Protein AF-A0A928F1N1-F1 (afdb_monomer)

Secondary structure (DSSP, 8-state):
--SS-SS-----------------S---------PPP----------S------------SS---------S---SHHHHHHHTT---B-TTSPBPP--TTSEEEEEEEEE-SSSS----S--EEEEEEEEE-----------SSS----PPPPP------EEE-----S---TT-----STT--EEEEEEEEE-SS---TT---EEEEEEEEEE-TTS-----EEEEEE-SSHHHHHTTPPPSEEEEEES-SEEEPPPP-S-PPTTEEEEEEEETTT--EE-TTPEEE--SSS-EEEEEEEEE---TT---S------TTS---TTSBPBHHHHHHHHHHHH-TT----S----TT--TTSTTHHHHHHHHTTTTTTTS-S---TTSBPBHHHHHHHHHHHB---SSPEEE---TT--TTSTTHHHHHHHHHTTS----TTS---TTSBPBHHHHHHHHHHHTTEEE-TTSS----STT-TT-TTHHHHHHHTS-GGGTSEEEPPPSB------SSSHHHHHHHHHHHGGGB-HHHHHHHHHHHHHHHHHHHHT---HHHHHTTT--S-EEEE-TTT--TTS--SSGGG-BSSHHHHHHH-----TTEEEEEETT-EEES-EE--TTEEEEEESSSSPPEEE---S----GGGEEE-SSTTEEEESS------EEEES--TT----TT-EE-EE--BTTTBSSGGG--STTEEEEETTEEEEE-TTS-HHHH-S-EEEE-S--SEES--SSEEEES-EEE--SS-SEEESSEEEEEEES-EEEEE--EESS-TTT---EE--SEEE-S-EEEEEEES-EEEEESSEEEEEEEES-EEEEEEEES-EEES-SEEEEEEEE-SSS--EEEEEEEES-EEEEET-SHHHHTTT-GGG-EEEEEEEE-S--EEEEEES-EEEEESSEEEEE-TT---EEES-EEEEETTSEEEEETTEEEESSHHHHHHHHHHH--TT-EEEEEP--

Mean predicted aligned error: 16.8 Å

Solvent-accessible surface area (backbone atoms only — not comparable to full-atom values): 54744 Å² total; per-residue (Å²): 133,89,84,74,81,87,80,86,76,83,87,82,91,85,92,84,89,90,82,89,81,83,90,87,84,90,85,93,81,90,85,82,83,87,82,83,75,76,72,89,77,89,78,91,78,81,97,71,90,78,95,60,71,75,74,89,84,87,88,65,92,89,80,92,86,87,77,90,62,89,66,83,85,87,88,56,78,70,51,52,60,62,56,72,60,72,76,50,48,49,99,87,67,49,79,60,84,83,70,81,62,35,56,49,79,52,78,50,68,45,72,50,97,56,99,69,84,75,82,89,67,86,60,44,44,35,43,41,48,46,74,43,60,85,84,81,78,92,67,88,81,81,65,88,82,90,71,87,82,81,87,75,88,68,77,75,92,68,83,61,74,48,74,50,80,82,74,89,72,98,73,90,70,100,77,78,82,84,78,74,72,92,88,55,54,63,58,81,56,77,51,78,43,80,47,94,59,71,74,59,98,86,65,76,82,42,78,50,75,72,49,76,51,76,49,65,80,88,73,66,84,87,88,72,66,34,39,41,35,29,29,83,30,66,55,39,55,78,69,67,51,80,56,78,45,75,48,79,37,70,86,45,60,61,44,69,38,69,74,88,84,70,85,73,64,55,53,42,36,85,64,31,33,31,30,74,89,79,67,46,75,43,44,58,70,39,78,43,72,49,71,94,67,79,67,45,44,31,25,61,39,54,21,42,43,80,56,71,50,72,77,44,61,51,46,50,81,61,49,98,87,42,34,64,56,47,81,40,66,33,24,39,38,56,48,38,39,44,58,26,32,68,40,44,68,85,53,65,60,46,66,76,69,85,33,76,79,68,49,90,85,43,96,42,35,23,20,50,13,40,37,47,72,41,58,26,48,72,90,46,69,69,52,71,59,49,81,44,67,30,27,40,34,59,53,39,36,31,51,41,49,31,44,57,87,86,91,68,43,33,37,57,58,77,43,84,69,60,51,89,81,41,94,46,33,67,27,51,38,51,33,29,36,71,59,31,41,82,62,45,98,87,43,32,68,53,45,83,42,65,32,27,43,39,54,51,39,42,35,49,27,41,67,52,24,49,31,50,37,85,83,49,82,85,70,81,81,35,80,72,39,75,93,42,94,46,37,51,39,53,45,36,38,53,33,40,48,91,70,53,41,37,47,51,46,77,72,61,37,69,76,81,68,79,46,82,89,48,52,51,37,29,48,49,37,50,58,72,47,42,87,57,36,34,28,60,29,50,51,54,45,53,53,52,47,51,55,49,46,52,51,54,35,66,65,56,74,45,39,57,82,82,42,44,90,55,48,73,37,55,59,36,23,35,18,51,86,81,27,37,59,85,45,85,14,70,39,80,90,34,6,11,27,42,56,65,39,41,62,75,65,67,69,89,71,52,61,17,16,29,42,31,32,30,27,64,21,74,42,57,44,68,42,77,50,49,52,20,27,35,38,27,24,35,84,63,78,51,55,21,34,40,19,43,24,88,54,73,56,31,44,47,89,42,49,45,74,50,97,45,86,49,28,28,33,45,72,59,81,46,61,50,59,20,35,38,39,43,55,67,53,91,88,61,86,83,68,88,85,58,53,58,48,36,68,41,48,48,74,73,80,36,87,55,75,84,72,56,82,51,73,38,23,29,37,45,55,99,41,34,37,38,37,23,28,81,81,51,58,62,19,72,66,31,87,31,29,41,41,4,28,68,40,40,32,31,32,49,57,24,34,48,23,38,40,32,40,37,28,37,38,33,16,1,18,23,41,32,38,27,44,47,36,29,39,36,35,44,27,37,26,39,32,36,51,28,6,44,8,53,79,55,55,84,69,76,48,86,52,57,36,16,25,40,34,38,35,56,44,34,36,46,32,42,35,44,32,36,27,41,32,32,37,18,20,33,26,33,36,38,41,42,45,69,42,36,49,36,33,45,33,38,38,32,37,29,41,30,34,20,13,17,20,27,37,39,37,40,37,38,53,81,90,51,72,9,27,43,33,46,34,41,37,31,30,26,38,29,28,43,12,12,73,10,59,48,10,59,62,66,72,42,24,71,75,11,24,29,39,29,35,60,38,51,45,62,61,57,44,64,28,39,41,30,43,29,38,42,39,37,31,64,8,17,44,32,27,34,26,61,72,48,62,61,41,37,40,47,29,38,40,34,36,46,55,68,39,44,37,27,34,50,48,78,45,75,44,38,30,47,74,63,33,53,43,48,47,29,68,60,47,56,21,86,60,47,44,37,28,38,34,66,83,129

Structure (mmCIF, N/CA/C/O backbone):
data_AF-A0A928F1N1-F1
#
_entry.id   AF-A0A928F1N1-F1
#
loop_
_atom_site.group_PDB
_atom_site.id
_atom_site.type_symbol
_atom_site.label_atom_id
_atom_site.label_alt_id
_atom_site.label_comp_id
_atom_site.label_asym_id
_atom_site.label_entity_id
_atom_site.label_seq_id
_atom_site.pdbx_PDB_ins_code
_atom_site.Cartn_x
_atom_site.Cartn_y
_atom_site.Cartn_z
_atom_site.occupancy
_atom_site.B_iso_or_equiv
_atom_site.auth_seq_id
_atom_site.auth_comp_id
_atom_site.auth_asym_id
_atom_site.auth_atom_id
_atom_site.pdbx_PDB_model_num
ATOM 1 N N . MET A 1 1 ? 33.642 21.004 27.769 1.00 37.12 1 MET A N 1
ATOM 2 C CA . MET A 1 1 ? 34.633 21.447 26.756 1.00 37.12 1 MET A CA 1
ATOM 3 C C . MET A 1 1 ? 36.061 20.889 26.893 1.00 37.12 1 MET A C 1
ATOM 5 O O . MET A 1 1 ? 36.834 21.085 25.972 1.00 37.12 1 MET A O 1
ATOM 9 N N . LYS A 1 2 ? 36.430 20.114 27.929 1.00 27.44 2 LYS A N 1
ATOM 10 C CA . LYS A 1 2 ? 37.658 19.271 27.911 1.00 27.44 2 LYS A CA 1
ATOM 11 C C . LYS A 1 2 ? 37.395 17.755 27.997 1.00 27.44 2 LYS A C 1
ATOM 13 O O . LYS A 1 2 ? 38.321 16.976 28.143 1.00 27.44 2 LYS A O 1
ATOM 18 N N . LYS A 1 3 ? 36.133 17.341 27.852 1.00 29.91 3 LYS A N 1
ATOM 19 C CA . LYS A 1 3 ? 35.707 15.937 27.687 1.00 29.91 3 LYS A CA 1
ATOM 20 C C . LYS A 1 3 ? 35.054 15.670 26.318 1.00 29.91 3 LYS A C 1
ATOM 22 O O . LYS A 1 3 ? 34.365 14.681 26.155 1.00 29.91 3 LYS A O 1
ATOM 27 N N . LEU A 1 4 ? 35.258 16.568 25.347 1.00 29.28 4 LEU A N 1
ATOM 28 C CA . LEU A 1 4 ? 34.647 16.498 24.009 1.00 29.28 4 LEU A CA 1
ATOM 29 C C . LEU A 1 4 ? 35.677 16.264 22.882 1.00 29.28 4 LEU A C 1
ATOM 31 O O . LEU A 1 4 ? 35.378 16.502 21.723 1.00 29.28 4 LEU A O 1
ATOM 35 N N . VAL A 1 5 ? 36.899 15.833 23.215 1.00 35.00 5 VAL A N 1
ATOM 36 C CA . VAL A 1 5 ? 38.014 15.650 22.254 1.00 35.00 5 VAL A CA 1
ATOM 37 C C . VAL A 1 5 ? 38.465 14.180 22.213 1.00 35.00 5 VAL A C 1
ATOM 39 O O . VAL A 1 5 ? 39.614 13.870 21.935 1.00 35.00 5 VAL A O 1
ATOM 42 N N . SER A 1 6 ? 37.553 13.252 22.512 1.00 30.77 6 SER A N 1
ATOM 43 C CA . SER A 1 6 ? 37.795 11.802 22.416 1.00 30.77 6 SER A CA 1
ATOM 44 C C . SER A 1 6 ? 37.245 11.189 21.125 1.00 30.77 6 SER A C 1
ATOM 46 O O . SER A 1 6 ? 37.166 9.974 21.024 1.00 30.77 6 SER A O 1
ATOM 48 N N . LEU A 1 7 ? 36.858 12.005 20.139 1.00 29.06 7 LEU A N 1
ATOM 49 C CA . LEU A 1 7 ? 36.094 11.531 18.985 1.00 29.06 7 LEU A CA 1
ATOM 50 C C . LEU A 1 7 ? 36.601 12.082 17.641 1.00 29.06 7 LEU A C 1
ATOM 52 O O . LEU A 1 7 ? 35.784 12.462 16.813 1.00 29.06 7 LEU A O 1
ATOM 56 N N . LEU A 1 8 ? 37.923 12.224 17.432 1.00 29.70 8 LEU A N 1
ATOM 57 C CA . LEU A 1 8 ? 38.427 12.795 16.164 1.00 29.70 8 LEU A CA 1
ATOM 58 C C . LEU A 1 8 ? 39.895 12.498 15.782 1.00 29.70 8 LEU A C 1
ATOM 60 O O . LEU A 1 8 ? 40.589 13.382 15.300 1.00 29.70 8 LEU A O 1
ATOM 64 N N . LEU A 1 9 ? 40.363 11.261 15.961 1.00 30.09 9 LEU A N 1
ATOM 65 C CA . LEU A 1 9 ? 41.571 10.698 15.313 1.00 30.09 9 LEU A CA 1
ATOM 66 C C . LEU A 1 9 ? 41.497 9.170 15.519 1.00 30.09 9 LEU A C 1
ATOM 68 O O . LEU A 1 9 ? 41.812 8.713 16.609 1.00 30.09 9 LEU A O 1
ATOM 72 N N . PHE A 1 10 ? 40.994 8.274 14.666 1.00 27.77 10 PHE A N 1
ATOM 73 C CA . PHE A 1 10 ? 40.844 8.154 13.213 1.00 27.77 10 PHE A CA 1
ATOM 74 C C . PHE A 1 10 ? 42.096 8.444 12.368 1.00 27.77 10 PHE A C 1
ATOM 76 O O . PHE A 1 10 ? 42.509 9.590 12.224 1.00 27.77 10 PHE A O 1
ATOM 83 N N . PHE A 1 11 ? 42.588 7.343 11.772 1.00 26.70 11 PHE A N 1
ATOM 84 C CA . PHE A 1 11 ? 43.599 7.174 10.714 1.00 26.70 11 PHE A CA 1
ATOM 85 C C . PHE A 1 11 ? 45.083 7.309 11.153 1.00 26.70 11 PHE A C 1
ATOM 87 O O . PHE A 1 11 ? 45.463 8.285 11.781 1.00 26.70 11 PHE A O 1
ATOM 94 N N . THR A 1 12 ? 46.025 6.386 10.860 1.00 30.91 12 THR A N 1
ATOM 95 C CA . THR A 1 12 ? 46.151 5.476 9.690 1.00 30.91 12 THR A CA 1
ATOM 96 C C . THR A 1 12 ? 47.367 4.505 9.835 1.00 30.91 12 THR A C 1
ATOM 98 O O . THR A 1 12 ? 48.451 4.990 10.142 1.00 30.91 12 THR A O 1
ATOM 101 N N . ILE A 1 13 ? 47.186 3.210 9.476 1.00 29.89 13 ILE A N 1
ATOM 102 C CA . ILE A 1 13 ? 47.983 2.367 8.514 1.00 29.89 13 ILE A CA 1
ATOM 103 C C . ILE A 1 13 ? 49.377 1.800 8.943 1.00 29.89 13 ILE A C 1
ATOM 105 O O . ILE A 1 13 ? 50.173 2.519 9.532 1.00 29.89 13 ILE A O 1
ATOM 109 N N . ILE A 1 14 ? 49.710 0.490 8.795 1.00 27.36 14 ILE A N 1
ATOM 110 C CA . ILE A 1 14 ? 50.195 -0.306 7.609 1.00 27.36 14 ILE A CA 1
ATOM 111 C C . ILE A 1 14 ? 50.071 -1.832 7.932 1.00 27.36 14 ILE A C 1
ATOM 113 O O . ILE A 1 14 ? 50.552 -2.240 8.982 1.00 27.36 14 ILE A O 1
ATOM 117 N N . VAL A 1 15 ? 49.290 -2.673 7.220 1.00 27.50 15 VAL A N 1
ATOM 118 C CA . VAL A 1 15 ? 49.540 -3.477 5.975 1.00 27.50 15 VAL A CA 1
ATOM 119 C C . VAL A 1 15 ? 50.590 -4.612 6.084 1.00 27.50 15 VAL A C 1
ATOM 121 O O . VAL A 1 15 ? 51.779 -4.323 6.185 1.00 27.50 15 VAL A O 1
ATOM 124 N N . SER A 1 16 ? 50.172 -5.890 5.940 1.00 27.61 16 SER A N 1
ATOM 125 C CA . SER A 1 16 ? 50.619 -6.852 4.885 1.00 27.61 16 SER A CA 1
ATOM 126 C C . SER A 1 16 ? 50.187 -8.320 5.130 1.00 27.61 16 SER A C 1
ATOM 128 O O . SER A 1 16 ? 50.663 -8.937 6.074 1.00 27.61 16 SER A O 1
ATOM 130 N N . CYS A 1 17 ? 49.376 -8.833 4.186 1.00 24.05 17 CYS A N 1
ATOM 131 C CA . CYS A 1 17 ? 49.275 -10.189 3.587 1.00 24.05 17 CYS A CA 1
ATOM 132 C C . CYS A 1 17 ? 49.096 -11.433 4.493 1.00 24.05 17 CYS A C 1
ATOM 134 O O . CYS A 1 17 ? 49.917 -11.659 5.369 1.00 24.05 17 CYS A O 1
ATOM 136 N N . ALA A 1 18 ? 48.147 -12.370 4.345 1.00 26.03 18 ALA A N 1
ATOM 137 C CA . ALA A 1 18 ? 47.243 -12.882 3.289 1.00 26.03 18 ALA A CA 1
ATOM 138 C C . ALA A 1 18 ? 47.426 -14.417 3.251 1.00 26.03 18 ALA A C 1
ATOM 140 O O . ALA A 1 18 ? 48.556 -14.875 3.087 1.00 26.03 18 ALA A O 1
ATOM 141 N N . CYS A 1 19 ? 46.337 -15.179 3.436 1.00 24.69 19 CYS A N 1
ATOM 142 C CA . CYS A 1 19 ? 45.881 -16.288 2.574 1.00 24.69 19 CYS A CA 1
ATOM 143 C C . CYS A 1 19 ? 44.806 -17.144 3.287 1.00 24.69 19 CYS A C 1
ATOM 145 O O . CYS A 1 19 ? 45.131 -17.800 4.269 1.00 24.69 19 CYS A O 1
ATOM 147 N N . PHE A 1 20 ? 43.578 -17.110 2.736 1.00 26.00 20 PHE A N 1
ATOM 148 C CA . PHE A 1 20 ? 42.539 -18.161 2.600 1.00 26.00 20 PHE A CA 1
ATOM 149 C C . PHE A 1 20 ? 42.280 -19.119 3.796 1.00 26.00 20 PHE A C 1
ATOM 151 O O . PHE A 1 20 ? 43.186 -19.793 4.260 1.00 26.00 20 PHE A O 1
ATOM 158 N N . VAL A 1 21 ? 41.057 -19.308 4.316 1.00 24.16 21 VAL A N 1
ATOM 159 C CA . VAL A 1 21 ? 39.802 -19.718 3.645 1.00 24.16 21 VAL A CA 1
ATOM 160 C C . VAL A 1 21 ? 38.575 -19.334 4.505 1.00 24.16 21 VAL A C 1
ATOM 162 O O . VAL A 1 21 ? 38.631 -19.445 5.724 1.00 24.16 21 VAL A O 1
ATOM 165 N N . ARG A 1 22 ? 37.506 -18.908 3.806 1.00 23.89 22 ARG A N 1
ATOM 166 C CA . ARG A 1 22 ? 36.061 -18.797 4.125 1.00 23.89 22 ARG A CA 1
ATOM 167 C C . ARG A 1 22 ? 35.591 -18.878 5.589 1.00 23.89 22 ARG A C 1
ATOM 169 O O . ARG A 1 22 ? 35.694 -19.911 6.242 1.00 23.89 22 ARG A O 1
ATOM 176 N N . ALA A 1 23 ? 34.957 -17.779 5.995 1.00 28.23 23 ALA A N 1
ATOM 177 C CA . ALA A 1 23 ? 33.955 -17.705 7.046 1.00 28.23 23 ALA A CA 1
ATOM 178 C C . ALA A 1 23 ? 32.638 -18.346 6.587 1.00 28.23 23 ALA A C 1
ATOM 180 O O . ALA A 1 23 ? 32.401 -18.448 5.384 1.00 28.23 23 ALA A O 1
ATOM 181 N N . ASP A 1 24 ? 31.866 -18.804 7.567 1.00 26.58 24 ASP A N 1
ATOM 182 C CA . ASP A 1 24 ? 30.441 -18.528 7.815 1.00 26.58 24 ASP A CA 1
ATOM 183 C C . ASP A 1 24 ? 30.082 -19.538 8.931 1.00 26.58 24 ASP A C 1
ATOM 185 O O . ASP A 1 24 ? 30.244 -20.739 8.753 1.00 26.58 24 ASP A O 1
ATOM 189 N N . GLU A 1 25 ? 29.814 -19.166 10.187 1.00 26.31 25 GLU A N 1
ATOM 190 C CA . GLU A 1 25 ? 28.733 -18.280 10.606 1.00 26.31 25 GLU A CA 1
ATOM 191 C C . GLU A 1 25 ? 28.774 -18.018 12.142 1.00 26.31 25 GLU A C 1
ATOM 193 O O . GLU A 1 25 ? 29.131 -18.893 12.925 1.00 26.31 25 GLU A O 1
ATOM 198 N N . TYR A 1 26 ? 28.361 -16.803 12.534 1.00 25.59 26 TYR A N 1
ATOM 199 C CA . TYR A 1 26 ? 27.924 -16.305 13.859 1.00 25.59 26 TYR A CA 1
ATOM 200 C C . TYR A 1 26 ? 28.842 -16.374 15.103 1.00 25.59 26 TYR A C 1
ATOM 202 O O . 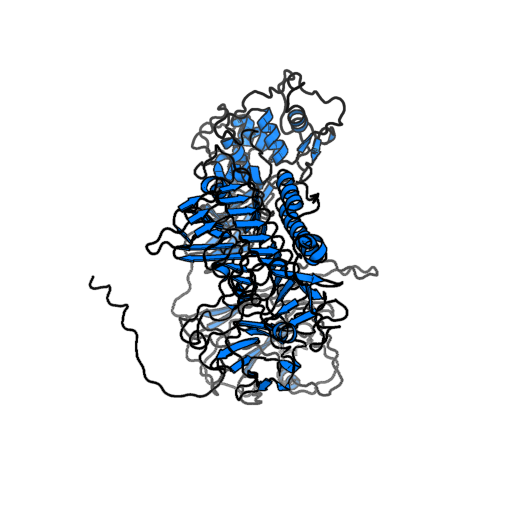TYR A 1 26 ? 28.753 -17.284 15.917 1.00 25.59 26 TYR A O 1
ATOM 210 N N . GLU A 1 27 ? 29.524 -15.255 15.401 1.00 23.92 27 GLU A N 1
ATOM 211 C CA . GLU A 1 27 ? 29.820 -14.853 16.789 1.00 23.92 27 GLU A CA 1
ATOM 212 C C . GLU A 1 27 ? 29.606 -13.343 17.006 1.00 23.92 27 GLU A C 1
ATOM 214 O O . GLU A 1 27 ? 30.326 -12.499 16.472 1.00 23.92 27 GLU A O 1
ATOM 219 N N . TYR A 1 28 ? 28.651 -13.003 17.876 1.00 23.70 28 TYR A N 1
ATOM 220 C CA . TYR A 1 28 ? 28.754 -11.832 18.745 1.00 23.70 28 TYR A CA 1
ATOM 221 C C . TYR A 1 28 ? 28.818 -12.361 20.184 1.00 23.70 28 TYR A C 1
ATOM 223 O O . TYR A 1 28 ? 27.807 -12.764 20.753 1.00 23.70 28 TYR A O 1
ATOM 231 N N . ILE A 1 29 ? 30.023 -12.396 20.759 1.00 27.91 29 ILE A N 1
ATOM 232 C CA . ILE A 1 29 ? 30.280 -12.628 22.192 1.00 27.91 29 ILE A CA 1
ATOM 233 C C . ILE A 1 29 ? 30.952 -11.351 22.726 1.00 27.91 29 ILE A C 1
ATOM 235 O O . ILE A 1 29 ? 31.788 -10.770 22.030 1.00 27.91 29 ILE A O 1
ATOM 239 N N . PRO A 1 30 ? 30.610 -10.862 23.933 1.00 29.44 30 PRO A N 1
ATOM 240 C CA . PRO A 1 30 ? 31.455 -11.204 25.088 1.00 29.44 30 PRO A CA 1
ATOM 241 C C . PRO A 1 30 ? 30.622 -11.334 26.378 1.00 29.44 30 PRO A C 1
ATOM 243 O O . PRO A 1 30 ? 29.933 -10.408 26.794 1.00 29.44 30 PRO A O 1
ATOM 246 N N . SER A 1 31 ? 30.629 -12.454 27.096 1.00 21.73 31 SER A N 1
ATOM 247 C CA . SER A 1 31 ? 31.620 -12.854 28.115 1.00 21.73 31 SER A CA 1
ATOM 248 C C . SER A 1 31 ? 30.876 -13.890 28.994 1.00 21.73 31 SER A C 1
ATOM 250 O O . SER A 1 31 ? 29.682 -13.731 29.196 1.00 21.73 31 SER A O 1
ATOM 252 N N . SER A 1 32 ? 31.397 -14.984 29.547 1.00 23.25 32 SER A N 1
ATOM 253 C CA . SER A 1 32 ? 32.749 -15.451 29.841 1.00 23.25 32 SER A CA 1
ATOM 254 C C . SER A 1 32 ? 32.709 -16.964 30.181 1.00 23.25 32 SER A C 1
ATOM 256 O O . SER A 1 32 ? 31.677 -17.472 30.603 1.00 23.25 32 SER A O 1
ATOM 258 N N . VAL A 1 33 ? 33.868 -17.627 30.046 1.00 24.62 33 VAL A N 1
ATOM 259 C CA . VAL A 1 33 ? 34.278 -18.953 30.578 1.00 24.62 33 VAL A CA 1
ATOM 260 C C . VAL A 1 33 ? 33.679 -20.230 29.939 1.00 24.62 33 VAL A C 1
ATOM 262 O O . VAL A 1 33 ? 32.666 -20.750 30.380 1.00 24.62 33 VAL A O 1
ATOM 265 N N . GLY A 1 34 ? 34.423 -20.783 28.966 1.00 29.67 34 GLY A N 1
ATOM 266 C CA . GLY A 1 34 ? 34.601 -22.218 28.661 1.00 29.67 34 GLY A CA 1
ATOM 267 C C . GLY A 1 34 ? 33.372 -23.134 28.618 1.00 29.67 34 GLY A C 1
ATOM 268 O O . GLY A 1 34 ? 33.039 -23.753 29.626 1.00 29.67 34 GLY A O 1
ATOM 269 N N . LYS A 1 35 ? 32.788 -23.324 27.428 1.00 27.17 35 LYS A N 1
ATOM 270 C CA . LYS A 1 35 ? 31.929 -24.476 27.119 1.00 27.17 35 LYS A CA 1
ATOM 271 C C . LYS A 1 35 ? 32.771 -25.580 26.478 1.00 27.17 35 LYS A C 1
ATOM 273 O O . LYS A 1 35 ? 33.525 -25.321 25.548 1.00 27.17 35 LYS A O 1
ATOM 278 N N . SER A 1 36 ? 32.657 -26.792 27.002 1.00 29.73 36 SER A N 1
ATOM 279 C CA . SER A 1 36 ? 33.015 -28.025 26.312 1.00 29.73 36 SER A CA 1
ATOM 280 C C . SER A 1 36 ? 31.920 -28.374 25.301 1.00 29.73 36 SER A C 1
ATOM 282 O O . SER A 1 36 ? 30.748 -28.424 25.673 1.00 29.73 36 SER A O 1
ATOM 284 N N . ASP A 1 37 ? 32.292 -28.619 24.045 1.00 27.36 37 ASP A N 1
ATOM 285 C CA . ASP A 1 37 ? 31.362 -29.065 23.005 1.00 27.36 37 ASP A CA 1
ATOM 286 C C . ASP A 1 37 ? 31.038 -30.555 23.188 1.00 27.36 37 ASP A C 1
ATOM 288 O O . ASP A 1 37 ? 31.928 -31.405 23.206 1.00 27.36 37 ASP A O 1
ATOM 292 N N . VAL A 1 38 ? 29.753 -30.881 23.340 1.00 29.94 38 VAL A N 1
ATOM 293 C CA . VAL A 1 38 ? 29.241 -32.257 23.271 1.00 29.94 38 VAL A CA 1
ATOM 294 C C . VAL A 1 38 ? 28.549 -32.411 21.921 1.00 29.94 38 VAL A C 1
ATOM 296 O O . VAL A 1 38 ? 27.448 -31.903 21.716 1.00 29.94 38 VAL A O 1
ATOM 299 N N . SER A 1 39 ? 29.210 -33.095 20.992 1.00 28.59 39 SER A N 1
ATOM 300 C CA . SER A 1 39 ? 28.697 -33.375 19.649 1.00 28.59 39 SER A CA 1
ATOM 301 C C . SER A 1 39 ? 27.801 -34.618 19.662 1.00 28.59 39 SER A C 1
ATOM 303 O O . SER A 1 39 ? 28.236 -35.692 20.075 1.00 28.59 39 SER A O 1
ATOM 305 N N . TYR A 1 40 ? 26.575 -34.520 19.143 1.00 31.09 40 TYR A N 1
ATOM 306 C CA . TYR A 1 40 ? 25.756 -35.692 18.813 1.00 31.09 40 TYR A CA 1
ATOM 307 C C . TYR A 1 40 ? 26.055 -36.104 17.367 1.00 31.09 40 TYR A C 1
ATOM 309 O O . TYR A 1 40 ? 25.792 -35.348 16.437 1.00 31.09 40 TYR A O 1
ATOM 317 N N . SER A 1 41 ? 26.621 -37.291 17.149 1.00 26.39 41 SER A N 1
ATOM 318 C CA . SER A 1 41 ? 26.809 -37.861 15.807 1.00 26.39 41 SER A CA 1
ATOM 319 C C . SER A 1 41 ? 26.226 -39.269 15.756 1.00 26.39 41 SER A C 1
ATOM 321 O O . SER A 1 41 ? 26.697 -40.171 16.444 1.00 26.39 41 SER A O 1
ATOM 323 N N . LEU A 1 42 ? 25.193 -39.455 14.932 1.00 27.73 42 LEU A N 1
ATOM 324 C CA . LEU A 1 42 ? 24.626 -40.761 14.604 1.00 27.73 42 LEU A CA 1
ATOM 325 C C . LEU A 1 42 ? 25.431 -41.319 13.418 1.00 27.73 42 LEU A C 1
ATOM 327 O O . LEU A 1 42 ? 25.203 -40.949 12.270 1.00 27.73 42 LEU A O 1
ATOM 331 N N . LEU A 1 43 ? 26.447 -42.137 13.696 1.00 25.45 43 LEU A N 1
ATOM 332 C CA . LEU A 1 43 ? 27.344 -42.666 12.666 1.00 25.45 43 LEU A CA 1
ATOM 333 C C . LEU A 1 43 ? 26.647 -43.765 11.846 1.00 25.45 43 LEU A C 1
ATOM 335 O O . LEU A 1 43 ? 26.313 -44.830 12.366 1.00 25.45 43 LEU A O 1
ATOM 339 N N . SER A 1 44 ? 26.475 -43.529 10.542 1.00 29.08 44 SER A N 1
ATOM 340 C CA . SER A 1 44 ? 26.215 -44.580 9.558 1.00 29.08 44 SER A CA 1
ATOM 341 C C . SER A 1 44 ? 27.501 -45.384 9.349 1.00 29.08 44 SER A C 1
ATOM 343 O O . SER A 1 44 ? 28.412 -44.941 8.649 1.00 29.08 44 SER A O 1
ATOM 345 N N . ALA A 1 45 ? 27.601 -46.566 9.944 1.00 24.84 45 ALA A N 1
ATOM 346 C CA . ALA A 1 45 ? 28.658 -47.510 9.613 1.00 24.84 45 ALA A CA 1
ATOM 347 C C . ALA A 1 45 ? 28.045 -48.894 9.376 1.00 24.84 45 ALA A C 1
ATOM 349 O O . ALA A 1 45 ? 27.279 -49.384 10.202 1.00 24.84 45 ALA A O 1
ATOM 350 N N . PHE A 1 46 ? 28.430 -49.504 8.252 1.00 28.70 46 PHE A N 1
ATOM 351 C CA . PHE A 1 46 ? 28.124 -50.871 7.808 1.00 28.70 46 PHE A CA 1
ATOM 352 C C . PHE A 1 46 ? 26.801 -51.093 7.050 1.00 28.70 46 PHE A C 1
ATOM 354 O O . PHE A 1 46 ? 26.045 -52.011 7.351 1.00 28.70 46 PHE A O 1
ATOM 361 N N . GLU A 1 47 ? 26.588 -50.363 5.952 1.00 27.36 47 GLU A N 1
ATOM 362 C CA . GLU A 1 47 ? 25.957 -50.988 4.781 1.00 27.36 47 GLU A CA 1
ATOM 363 C C . GLU A 1 47 ? 27.017 -51.819 4.056 1.00 27.36 47 GLU A C 1
ATOM 365 O O . GLU A 1 47 ? 27.741 -51.321 3.201 1.00 27.36 47 GLU A O 1
ATOM 370 N N . ASN A 1 48 ? 27.179 -53.072 4.475 1.00 27.73 48 ASN A N 1
ATOM 371 C CA . ASN A 1 48 ? 27.518 -54.168 3.574 1.00 27.73 48 ASN A CA 1
ATOM 372 C C . ASN A 1 48 ? 27.290 -55.501 4.297 1.00 27.73 48 ASN A C 1
ATOM 374 O O . ASN A 1 48 ? 28.092 -55.943 5.116 1.00 27.73 48 ASN A O 1
ATOM 378 N N . ASP A 1 49 ? 26.171 -56.114 3.918 1.00 36.53 49 ASP A N 1
ATOM 379 C CA . ASP A 1 49 ? 26.063 -57.544 3.649 1.00 36.53 49 ASP A CA 1
ATOM 380 C C . ASP A 1 49 ? 26.194 -58.504 4.845 1.00 36.53 49 ASP A C 1
ATOM 382 O O . ASP A 1 49 ? 27.160 -59.247 4.928 1.00 36.53 49 ASP A O 1
ATOM 386 N N . TYR A 1 50 ? 25.179 -58.567 5.721 1.00 29.17 50 TYR A N 1
ATOM 387 C CA . TYR A 1 50 ? 24.819 -59.810 6.427 1.00 29.17 50 TYR A CA 1
ATOM 388 C C . TYR A 1 50 ? 23.301 -59.888 6.663 1.00 29.17 50 TYR A C 1
ATOM 390 O O . TYR A 1 50 ? 22.698 -59.094 7.383 1.00 29.17 50 TYR A O 1
ATOM 398 N N . SER A 1 51 ? 22.681 -60.874 6.019 1.00 36.28 51 SER A N 1
ATOM 399 C CA . SER A 1 51 ? 21.263 -61.231 6.088 1.00 36.28 51 SER A CA 1
ATOM 400 C C . SER A 1 51 ? 20.812 -61.575 7.516 1.00 36.28 51 SER A C 1
ATOM 402 O O . SER A 1 51 ? 21.309 -62.549 8.085 1.00 36.28 51 SER A O 1
ATOM 404 N N . GLY A 1 52 ? 19.834 -60.841 8.063 1.00 32.12 52 GLY A N 1
ATOM 405 C CA . GLY A 1 52 ? 19.183 -61.210 9.331 1.00 32.12 52 GLY A CA 1
ATOM 406 C C . GLY A 1 52 ? 18.355 -60.138 10.053 1.00 32.12 52 GLY A C 1
ATOM 407 O O . GLY A 1 52 ? 17.676 -60.474 11.020 1.00 32.12 52 GLY A O 1
ATOM 408 N N . TYR A 1 53 ? 18.365 -58.879 9.607 1.00 31.58 53 TYR A N 1
ATOM 409 C CA . TYR A 1 53 ? 17.650 -57.782 10.270 1.00 31.58 53 TYR A CA 1
ATOM 410 C C . TYR A 1 53 ? 16.538 -57.220 9.371 1.00 31.58 53 TYR A C 1
ATOM 412 O O . TYR A 1 53 ? 16.803 -56.873 8.224 1.00 31.58 53 TYR A O 1
ATOM 420 N N . GLU A 1 54 ? 15.316 -57.084 9.893 1.00 27.20 54 GLU A N 1
ATOM 421 C CA . GLU A 1 54 ? 14.325 -56.132 9.370 1.00 27.20 54 GLU A CA 1
ATOM 422 C C . GLU A 1 54 ? 14.287 -54.931 10.321 1.00 27.20 54 GLU A C 1
ATOM 424 O O . GLU A 1 54 ? 14.067 -55.089 11.523 1.00 27.20 54 GLU A O 1
ATOM 429 N N . SER A 1 55 ? 14.520 -53.732 9.787 1.00 30.25 55 SER A N 1
ATOM 430 C CA . SER A 1 55 ? 14.283 -52.459 10.471 1.00 30.25 55 SER A CA 1
ATOM 431 C C . SER A 1 55 ? 13.352 -51.618 9.605 1.00 30.25 55 SER A C 1
ATOM 433 O O . SER A 1 55 ? 13.716 -51.300 8.473 1.00 30.25 55 SER A O 1
ATOM 435 N N . THR A 1 56 ? 12.182 -51.243 10.115 1.00 26.89 56 THR A N 1
ATOM 436 C CA . THR A 1 56 ? 11.337 -50.200 9.520 1.00 26.89 56 THR A CA 1
ATOM 437 C C . THR A 1 56 ? 11.709 -48.853 10.139 1.00 26.89 56 THR A C 1
ATOM 439 O O . THR A 1 56 ? 11.771 -48.720 11.360 1.00 26.89 56 THR A O 1
ATOM 442 N N . LEU A 1 57 ? 12.017 -47.873 9.288 1.00 30.44 57 LEU A N 1
ATOM 443 C CA . LEU A 1 57 ? 12.217 -46.469 9.640 1.00 30.44 57 LEU A CA 1
ATOM 444 C C . LEU A 1 57 ? 11.107 -45.695 8.928 1.00 30.44 57 LEU A C 1
ATOM 446 O O . LEU A 1 57 ? 11.197 -45.525 7.715 1.00 30.44 57 LEU A O 1
ATOM 450 N N . ASP A 1 58 ? 10.092 -45.242 9.658 1.00 27.72 58 ASP A N 1
ATOM 451 C CA . ASP A 1 58 ? 9.130 -44.275 9.130 1.00 27.72 58 ASP A CA 1
ATOM 452 C C . ASP A 1 58 ? 9.498 -42.885 9.660 1.00 27.72 58 ASP A C 1
ATOM 454 O O . ASP A 1 58 ? 9.664 -42.683 10.863 1.00 27.72 58 ASP A O 1
ATOM 458 N N . VAL A 1 59 ? 9.710 -41.952 8.730 1.00 25.95 59 VAL A N 1
ATOM 459 C CA . VAL A 1 59 ? 10.191 -40.587 8.974 1.00 25.95 59 VAL A CA 1
ATOM 460 C C . VAL A 1 59 ? 8.999 -39.631 8.985 1.00 25.95 59 VAL A C 1
ATOM 462 O O . VAL A 1 59 ? 8.277 -39.551 7.995 1.00 25.95 59 VAL A O 1
ATOM 465 N N . TYR A 1 60 ? 8.850 -38.861 10.064 1.00 26.75 60 TYR A N 1
ATOM 466 C CA . TYR A 1 60 ? 8.104 -37.600 10.083 1.00 26.75 60 TYR A CA 1
ATOM 467 C C . TYR A 1 60 ? 9.031 -36.516 10.644 1.00 26.75 60 TYR A C 1
ATOM 469 O O . TYR A 1 60 ? 9.858 -36.806 11.510 1.00 26.75 60 TYR A O 1
ATOM 477 N N . GLU A 1 61 ? 8.965 -35.307 10.085 1.00 24.77 61 GLU A N 1
ATOM 478 C CA . GLU A 1 61 ? 9.870 -34.209 10.437 1.00 24.77 61 GLU A CA 1
ATOM 479 C C . GLU A 1 61 ? 9.789 -33.853 11.934 1.00 24.77 61 GLU A C 1
ATOM 481 O O . GLU A 1 61 ? 8.723 -33.878 12.544 1.00 24.77 61 GLU A O 1
ATOM 486 N N . ASP A 1 62 ? 10.972 -33.561 12.483 1.00 29.45 62 ASP A N 1
ATOM 487 C CA . ASP A 1 62 ? 11.358 -33.376 13.887 1.00 29.45 62 ASP A CA 1
ATOM 488 C C . ASP A 1 62 ? 11.436 -34.630 14.794 1.00 29.45 62 ASP A C 1
ATOM 490 O O . ASP A 1 62 ? 10.597 -34.871 15.661 1.00 29.45 62 ASP A O 1
ATOM 494 N N . LYS A 1 63 ? 12.607 -35.299 14.689 1.00 34.16 63 LYS A N 1
ATOM 495 C CA . LYS A 1 63 ? 13.393 -36.072 15.698 1.00 34.16 63 LYS A CA 1
ATOM 496 C C . LYS A 1 63 ? 13.663 -37.556 15.346 1.00 34.16 63 LYS A C 1
ATOM 498 O O . LYS A 1 63 ? 12.766 -38.350 15.100 1.00 34.16 63 LYS A O 1
ATOM 503 N N . ASN A 1 64 ? 14.953 -37.929 15.380 1.00 28.83 64 ASN A N 1
ATOM 504 C CA . ASN A 1 64 ? 15.536 -39.233 15.005 1.00 28.83 64 ASN A CA 1
ATOM 505 C C . ASN A 1 64 ? 15.576 -40.255 16.167 1.00 28.83 64 ASN A C 1
ATOM 507 O O . ASN A 1 64 ? 16.267 -39.982 17.147 1.00 28.83 64 ASN A O 1
ATOM 511 N N . VAL A 1 65 ? 15.004 -41.468 16.026 1.00 30.64 65 VAL A N 1
ATOM 512 C CA . VAL A 1 65 ? 15.348 -42.669 16.842 1.00 30.64 65 VAL A CA 1
ATOM 513 C C . VAL A 1 65 ? 15.154 -43.974 16.031 1.00 30.64 65 VAL A C 1
ATOM 515 O O . VAL A 1 65 ? 14.165 -44.115 15.320 1.00 30.64 65 VAL A O 1
ATOM 518 N N . ARG A 1 66 ? 16.073 -44.955 16.151 1.00 32.47 66 ARG A N 1
ATOM 519 C CA . ARG A 1 66 ? 15.951 -46.338 15.614 1.00 32.47 66 ARG A CA 1
ATOM 520 C C . ARG A 1 66 ? 15.654 -47.348 16.735 1.00 32.47 66 ARG A C 1
ATOM 522 O O . ARG A 1 66 ? 16.274 -47.275 17.791 1.00 32.47 66 ARG A O 1
ATOM 529 N N . VAL A 1 67 ? 14.829 -48.364 16.459 1.00 32.94 67 VAL A N 1
ATOM 530 C CA . VAL A 1 67 ? 14.644 -49.567 17.302 1.00 32.94 67 VAL A CA 1
ATOM 531 C C . VAL A 1 67 ? 15.179 -50.794 16.550 1.00 32.94 67 VAL A C 1
ATOM 533 O O . VAL A 1 67 ? 14.843 -50.993 15.385 1.00 32.94 67 VAL A O 1
ATOM 536 N N . ILE A 1 68 ? 16.022 -51.620 17.183 1.00 33.50 68 ILE A N 1
ATOM 537 C CA . ILE A 1 68 ? 16.601 -52.832 16.567 1.00 33.50 68 ILE A CA 1
ATOM 538 C C . ILE A 1 68 ? 15.949 -54.082 17.170 1.00 33.50 68 ILE A C 1
ATOM 540 O O . ILE A 1 68 ? 15.980 -54.277 18.384 1.00 33.50 68 ILE A O 1
ATOM 544 N N . LYS A 1 69 ? 15.414 -54.969 16.322 1.00 33.47 69 LYS A N 1
ATOM 545 C CA . LYS A 1 69 ? 14.879 -56.284 16.713 1.00 33.47 69 LYS A CA 1
ATOM 546 C C . LYS A 1 69 ? 15.819 -57.396 16.232 1.00 33.47 69 LYS A C 1
ATOM 548 O O . LYS A 1 69 ? 16.304 -57.351 15.105 1.00 33.47 69 LYS A O 1
ATOM 553 N N . ARG A 1 70 ? 16.094 -58.396 17.079 1.00 32.50 70 ARG A N 1
ATOM 554 C CA . ARG A 1 70 ? 17.046 -59.489 16.792 1.00 32.50 70 ARG A CA 1
ATOM 555 C C . ARG A 1 70 ? 16.331 -60.798 16.445 1.00 32.50 70 ARG A C 1
ATOM 557 O O . ARG A 1 70 ? 15.488 -61.238 17.217 1.00 32.50 70 ARG A O 1
ATOM 564 N N . ASN A 1 71 ? 16.774 -61.469 15.377 1.00 31.38 71 ASN A N 1
ATOM 565 C CA . ASN A 1 71 ? 16.556 -62.900 15.122 1.00 31.38 71 ASN A CA 1
ATOM 566 C C . ASN A 1 71 ? 17.884 -63.543 14.654 1.00 31.38 71 ASN A C 1
ATOM 568 O O . ASN A 1 71 ? 18.231 -63.432 13.485 1.00 31.38 71 ASN A O 1
ATOM 572 N N . GLY A 1 72 ? 18.640 -64.209 15.543 1.00 37.72 72 GLY A N 1
ATOM 573 C CA . GLY A 1 72 ? 19.846 -64.977 15.157 1.00 37.72 72 GLY A CA 1
ATOM 574 C C . GLY A 1 72 ? 21.004 -65.001 16.172 1.00 37.72 72 GLY A C 1
ATOM 575 O O . GLY A 1 72 ? 21.028 -64.216 17.120 1.00 37.72 72 GLY A O 1
ATOM 576 N N . GLU A 1 73 ? 21.958 -65.921 15.981 1.00 37.44 73 GLU A N 1
ATOM 577 C CA . GLU A 1 73 ? 23.179 -66.132 16.797 1.00 37.44 73 GLU A CA 1
ATOM 578 C C . GLU A 1 73 ? 24.260 -65.040 16.553 1.00 37.44 73 GLU A C 1
ATOM 580 O O . GLU A 1 73 ? 24.302 -64.474 15.463 1.00 37.44 73 GLU A O 1
ATOM 585 N N . PRO A 1 74 ? 25.108 -64.709 17.554 1.00 38.75 74 PRO A N 1
ATOM 586 C CA . PRO A 1 74 ? 25.948 -63.497 17.580 1.00 38.75 74 PRO A CA 1
ATOM 587 C C . PRO A 1 74 ? 27.219 -63.581 16.709 1.00 38.75 74 PRO A C 1
ATOM 589 O O . PRO A 1 74 ? 27.919 -64.594 16.738 1.00 38.75 74 PRO A O 1
ATOM 592 N N . THR A 1 75 ? 27.573 -62.505 15.989 1.00 37.41 75 THR A N 1
ATOM 593 C CA . THR A 1 75 ? 28.757 -62.471 15.095 1.00 37.41 75 THR A CA 1
ATOM 594 C C . THR A 1 75 ? 29.543 -61.145 15.059 1.00 37.41 75 THR A C 1
ATOM 596 O O . THR A 1 75 ? 30.436 -61.018 14.222 1.00 37.41 75 THR A O 1
ATOM 599 N N . THR A 1 76 ? 29.300 -60.160 15.941 1.00 39.94 76 THR A N 1
ATOM 600 C CA . THR A 1 76 ? 30.034 -58.862 15.922 1.00 39.94 76 THR A CA 1
ATOM 601 C C . THR A 1 76 ? 30.752 -58.510 17.237 1.00 39.94 76 THR A C 1
ATOM 603 O O . THR A 1 76 ? 30.544 -59.136 18.272 1.00 39.94 76 THR A O 1
ATOM 606 N N . SER A 1 77 ? 31.642 -57.507 17.227 1.00 36.56 77 SER A N 1
ATOM 607 C CA . SER A 1 77 ? 32.438 -57.107 18.404 1.00 36.56 77 SER A CA 1
ATOM 608 C C . SER A 1 77 ? 31.620 -56.415 19.505 1.00 36.56 77 SER A C 1
ATOM 610 O O . SER A 1 77 ? 32.029 -56.425 20.667 1.00 36.56 77 SER A O 1
ATOM 612 N N . THR A 1 78 ? 30.437 -55.891 19.179 1.00 37.41 78 THR A N 1
ATOM 613 C CA . THR A 1 78 ? 29.455 -55.400 20.158 1.00 37.41 78 THR A CA 1
ATOM 614 C C . THR A 1 78 ? 28.830 -56.562 20.944 1.00 37.41 78 THR A C 1
ATOM 616 O O . THR A 1 78 ? 28.614 -56.440 22.151 1.00 37.41 78 THR A O 1
ATOM 619 N N . ASP A 1 79 ? 28.668 -57.739 20.319 1.00 37.97 79 ASP A N 1
ATOM 620 C CA . ASP A 1 79 ? 28.216 -58.958 21.011 1.00 37.97 79 ASP A CA 1
ATOM 621 C C . ASP A 1 79 ? 29.233 -59.427 22.067 1.00 37.97 79 ASP A C 1
ATOM 623 O O . ASP A 1 79 ? 28.847 -59.928 23.122 1.00 37.97 79 ASP A O 1
ATOM 627 N N . PHE A 1 80 ? 30.536 -59.212 21.845 1.00 36.19 80 PHE A N 1
ATOM 628 C CA . PHE A 1 80 ? 31.582 -59.556 22.819 1.00 36.19 80 PHE A CA 1
ATOM 629 C C . PHE A 1 80 ? 31.545 -58.688 24.088 1.00 36.19 80 PHE A C 1
ATOM 631 O O . PHE A 1 80 ? 31.936 -59.166 25.158 1.00 36.19 80 PHE A O 1
ATOM 638 N N . CYS A 1 81 ? 31.059 -57.444 24.001 1.00 35.94 81 CYS A N 1
ATOM 639 C CA . CYS A 1 81 ? 30.887 -56.569 25.165 1.00 35.94 81 CYS A CA 1
ATOM 640 C C . CYS A 1 81 ? 29.707 -57.016 26.043 1.00 35.94 81 CYS A C 1
ATOM 642 O O . CYS A 1 81 ? 29.847 -57.055 27.264 1.00 35.94 81 CYS A O 1
ATOM 644 N N . LEU A 1 82 ? 28.594 -57.447 25.438 1.00 35.81 82 LEU A N 1
ATOM 645 C CA . LEU A 1 82 ? 27.453 -58.016 26.168 1.00 35.81 82 LEU A CA 1
ATOM 646 C C . LEU A 1 82 ? 27.764 -59.418 26.729 1.00 35.81 82 LEU A C 1
ATOM 648 O O . LEU A 1 82 ? 27.363 -59.736 27.847 1.00 35.81 82 LEU A O 1
ATOM 652 N N . TYR A 1 83 ? 28.554 -60.236 26.021 1.00 33.81 83 TYR A N 1
ATOM 653 C CA . TYR A 1 83 ? 28.953 -61.573 26.489 1.00 33.81 83 TYR A CA 1
ATOM 654 C C . TYR A 1 83 ? 29.948 -61.530 27.669 1.00 33.81 83 TYR A C 1
ATOM 656 O O . TYR A 1 83 ? 29.941 -62.422 28.518 1.00 33.81 83 TYR A O 1
ATOM 664 N N . LYS A 1 84 ? 30.781 -60.480 27.789 1.00 35.28 84 LYS A N 1
ATOM 665 C CA . LYS A 1 84 ? 31.708 -60.305 28.931 1.00 35.28 84 LYS A CA 1
ATOM 666 C C . LYS A 1 84 ? 31.025 -59.931 30.252 1.00 35.28 84 LYS A C 1
ATOM 668 O O . LYS A 1 84 ? 31.657 -60.050 31.299 1.00 35.28 84 LYS A O 1
ATOM 673 N N . TRP A 1 85 ? 29.754 -59.534 30.226 1.00 35.78 85 TRP A N 1
ATOM 674 C CA . TRP A 1 85 ? 28.904 -59.381 31.416 1.00 35.78 85 TRP A CA 1
ATOM 675 C C . TRP A 1 85 ? 28.062 -60.629 31.713 1.00 35.78 85 TRP A C 1
ATOM 677 O O . TRP A 1 85 ? 27.151 -60.603 32.538 1.00 35.78 85 TRP A O 1
ATOM 687 N N . GLY A 1 86 ? 28.381 -61.752 31.069 1.00 34.03 86 GLY A N 1
ATOM 688 C CA . GLY A 1 86 ? 27.682 -63.014 31.236 1.00 34.03 86 GLY A CA 1
ATOM 689 C C . GLY A 1 86 ? 27.947 -63.717 32.562 1.00 34.03 86 GLY A C 1
ATOM 690 O O . GLY A 1 86 ? 28.310 -64.871 32.502 1.00 34.03 86 GLY A O 1
ATOM 691 N N . HIS A 1 87 ? 27.746 -63.087 33.721 1.00 41.84 87 HIS A N 1
ATOM 692 C CA . HIS A 1 87 ? 27.521 -63.739 35.024 1.00 41.84 87 HIS A CA 1
ATOM 693 C C . HIS A 1 87 ? 26.893 -62.720 35.998 1.00 41.84 87 HIS A C 1
ATOM 695 O O . HIS A 1 87 ? 27.498 -62.371 37.010 1.00 41.84 87 HIS A O 1
ATOM 701 N N . MET A 1 88 ? 25.697 -62.195 35.703 1.00 39.03 88 MET A N 1
ATOM 702 C CA . MET A 1 88 ? 24.930 -61.499 36.741 1.00 39.03 88 MET A CA 1
ATOM 703 C C . MET A 1 88 ? 24.223 -62.535 37.602 1.00 39.03 88 MET A C 1
ATOM 705 O O . MET A 1 88 ? 23.345 -63.263 37.133 1.00 39.03 88 MET A O 1
ATOM 709 N N . THR A 1 89 ? 24.646 -62.609 38.857 1.00 36.84 89 THR A N 1
ATOM 710 C CA . THR A 1 89 ? 23.971 -63.390 39.880 1.00 36.84 89 THR A CA 1
ATOM 711 C C . THR A 1 89 ? 23.113 -62.488 40.750 1.00 36.84 89 THR A C 1
ATOM 713 O O . THR A 1 89 ? 23.486 -61.342 41.008 1.00 36.84 89 THR A O 1
ATOM 716 N N . ASP A 1 90 ? 21.989 -63.000 41.233 1.00 38.78 90 ASP A N 1
ATOM 717 C CA . ASP A 1 90 ? 21.274 -62.353 42.329 1.00 38.78 90 ASP A CA 1
ATOM 718 C C . ASP A 1 90 ? 22.120 -62.350 43.621 1.00 38.78 90 ASP A C 1
ATOM 720 O O . ASP A 1 90 ? 23.241 -62.871 43.667 1.00 38.78 90 ASP A O 1
ATOM 724 N N . ALA A 1 91 ? 21.592 -61.735 44.683 1.00 33.09 91 ALA A N 1
ATOM 725 C CA . ALA A 1 91 ? 22.281 -61.629 45.971 1.00 33.09 91 ALA A CA 1
ATOM 726 C C . ALA A 1 91 ? 22.635 -62.995 46.601 1.00 33.09 91 ALA A C 1
ATOM 728 O O . ALA A 1 91 ? 23.513 -63.048 47.462 1.00 33.09 91 ALA A O 1
ATOM 729 N N . ASP A 1 92 ? 22.001 -64.081 46.143 1.00 32.72 92 ASP A N 1
ATOM 730 C CA . ASP A 1 92 ? 22.218 -65.456 46.600 1.00 32.72 92 ASP A CA 1
ATOM 731 C C . ASP A 1 92 ? 23.121 -66.271 45.649 1.00 32.72 92 ASP A C 1
ATOM 733 O O . ASP A 1 92 ? 23.396 -67.447 45.900 1.00 32.72 92 ASP A O 1
ATOM 737 N N . GLY A 1 93 ? 23.638 -65.658 44.578 1.00 34.78 93 GLY A N 1
ATOM 738 C CA . GLY A 1 93 ? 24.584 -66.286 43.655 1.00 34.78 93 GLY A CA 1
ATOM 739 C C . GLY A 1 93 ? 23.943 -67.055 42.493 1.00 34.78 93 GLY A C 1
ATOM 740 O O . GLY A 1 93 ? 24.660 -67.755 41.774 1.00 34.78 93 GLY A O 1
ATOM 741 N N . ASN A 1 94 ? 22.628 -66.940 42.271 1.00 37.22 94 ASN A N 1
ATOM 742 C CA . ASN A 1 94 ? 21.949 -67.621 41.164 1.00 37.22 94 ASN A CA 1
ATOM 743 C C . ASN A 1 94 ? 21.977 -66.783 39.892 1.00 37.22 94 ASN A C 1
ATOM 745 O O . ASN A 1 94 ? 21.745 -65.579 39.923 1.00 37.22 94 ASN A O 1
ATOM 749 N N . TYR A 1 95 ? 22.213 -67.432 38.756 1.00 39.00 95 TYR A N 1
ATOM 750 C CA . TYR A 1 95 ? 22.260 -66.777 37.454 1.00 39.00 95 TYR A CA 1
ATOM 751 C C . TYR A 1 95 ? 20.916 -66.151 37.065 1.00 39.00 95 TYR A C 1
ATOM 753 O O . TYR A 1 95 ? 19.899 -66.844 37.025 1.00 39.00 95 TYR A O 1
ATOM 761 N N . ILE A 1 96 ? 20.938 -64.869 36.697 1.00 38.09 96 ILE A N 1
ATOM 762 C CA . ILE A 1 96 ? 19.772 -64.150 36.181 1.00 38.09 96 ILE A CA 1
ATOM 763 C C . ILE A 1 96 ? 19.794 -64.223 34.642 1.00 38.09 96 ILE A C 1
ATOM 765 O O . ILE A 1 96 ? 20.728 -63.699 34.029 1.00 38.09 96 ILE A O 1
ATOM 769 N N . PRO A 1 97 ? 18.811 -64.863 33.980 1.00 37.72 97 PRO A N 1
ATOM 770 C CA . PRO A 1 97 ? 18.704 -64.826 32.524 1.00 37.72 97 PRO A CA 1
ATOM 771 C C . PRO A 1 97 ? 18.223 -63.440 32.054 1.00 37.72 97 PRO A C 1
ATOM 773 O O . PRO A 1 97 ? 17.168 -62.968 32.471 1.00 37.72 97 PRO A O 1
ATOM 776 N N . LEU A 1 98 ? 19.001 -62.784 31.187 1.00 40.81 98 LEU A N 1
ATOM 777 C CA . LEU A 1 98 ? 18.656 -61.499 30.566 1.00 40.81 98 LEU A CA 1
ATOM 778 C C . LEU A 1 98 ? 17.733 -61.725 29.357 1.00 40.81 98 LEU A C 1
ATOM 780 O O . LEU A 1 98 ? 18.203 -62.058 28.270 1.00 40.81 98 LEU A O 1
ATOM 784 N N . GLU A 1 99 ? 16.427 -61.514 29.525 1.00 40.72 99 GLU A N 1
ATOM 785 C CA . GLU A 1 99 ? 15.523 -61.269 28.394 1.00 40.72 99 GLU A CA 1
ATOM 786 C C . GLU A 1 99 ? 15.615 -59.782 28.001 1.00 40.72 99 GLU A C 1
ATOM 788 O O . GLU A 1 99 ? 15.215 -58.895 28.754 1.00 40.72 99 GLU A O 1
ATOM 793 N N . THR A 1 100 ? 16.170 -59.480 26.822 1.00 43.38 100 THR A N 1
ATOM 794 C CA . THR A 1 100 ? 16.461 -58.109 26.343 1.00 43.38 100 THR A CA 1
ATOM 795 C C . THR A 1 100 ? 15.220 -57.287 25.962 1.00 43.38 100 THR A C 1
ATOM 797 O O . THR A 1 100 ? 15.344 -56.223 25.369 1.00 43.38 100 THR A O 1
ATOM 800 N N . SER A 1 101 ? 14.017 -57.768 26.263 1.00 39.22 101 SER A N 1
ATOM 801 C CA . SER A 1 101 ? 12.735 -57.177 25.858 1.00 39.22 101 SER A CA 1
ATOM 802 C C . SER A 1 101 ? 12.100 -56.262 26.918 1.00 39.22 101 SER A C 1
ATOM 804 O O . SER A 1 101 ? 10.972 -55.819 26.713 1.00 39.22 101 SER A O 1
ATOM 806 N N . ASN A 1 102 ? 12.798 -55.982 28.029 1.00 41.75 102 ASN A N 1
ATOM 807 C CA . ASN A 1 102 ? 12.330 -55.131 29.141 1.00 41.75 102 ASN A CA 1
ATOM 808 C C . ASN A 1 102 ? 13.321 -54.020 29.538 1.00 41.75 102 ASN A C 1
ATOM 810 O O . ASN A 1 102 ? 13.243 -53.507 30.651 1.00 41.75 102 ASN A O 1
ATOM 814 N N . TYR A 1 103 ? 14.263 -53.647 28.666 1.00 42.16 103 TYR A N 1
ATOM 815 C CA . TYR A 1 103 ? 15.240 -52.598 28.971 1.00 42.16 103 TYR A CA 1
ATOM 816 C C . TYR A 1 103 ? 15.496 -51.673 27.780 1.00 42.16 103 TYR A C 1
ATOM 818 O O . TYR A 1 103 ? 15.529 -52.129 26.640 1.00 42.16 103 TYR A O 1
ATOM 826 N N . ILE A 1 104 ? 15.752 -50.392 28.058 1.00 46.66 104 ILE A N 1
ATOM 827 C CA . ILE A 1 104 ? 16.301 -49.428 27.092 1.00 46.66 104 ILE A CA 1
ATOM 828 C C . ILE A 1 104 ? 17.780 -49.214 27.405 1.00 46.66 104 ILE A C 1
ATOM 830 O O . ILE A 1 104 ? 18.147 -49.002 28.561 1.00 46.66 104 ILE A O 1
ATOM 834 N N . VAL A 1 105 ? 18.631 -49.261 26.380 1.00 41.72 105 VAL A N 1
ATOM 835 C CA . VAL A 1 105 ? 20.055 -48.915 26.483 1.00 41.72 105 VAL A CA 1
ATOM 836 C C . VAL A 1 105 ? 20.246 -47.521 25.904 1.00 41.72 105 VAL A C 1
ATOM 838 O O . VAL A 1 105 ? 19.886 -47.289 24.753 1.00 41.72 105 VAL A O 1
ATOM 841 N N . ILE A 1 106 ? 20.825 -46.610 26.685 1.00 45.91 106 ILE A N 1
ATOM 842 C CA . ILE A 1 106 ? 21.272 -45.307 26.180 1.00 45.91 106 ILE A CA 1
ATOM 843 C C . ILE A 1 106 ? 22.801 -45.278 26.218 1.00 45.91 106 ILE A C 1
ATOM 845 O O . ILE A 1 106 ? 23.407 -45.547 27.261 1.00 45.91 106 ILE A O 1
ATOM 849 N N . GLU A 1 107 ? 23.404 -44.980 25.067 1.00 41.50 107 GLU A N 1
ATOM 850 C CA . GLU A 1 107 ? 24.847 -44.814 24.891 1.00 41.50 107 GLU A CA 1
ATOM 851 C C . GLU A 1 107 ? 25.217 -43.338 24.774 1.00 41.50 107 GLU A C 1
ATOM 853 O O . GLU A 1 107 ? 24.552 -42.580 24.069 1.00 41.50 107 GLU A O 1
ATOM 858 N N . TYR A 1 108 ? 26.314 -42.953 25.429 1.00 45.88 108 TYR A N 1
ATOM 859 C CA . TYR A 1 108 ? 26.876 -41.608 25.343 1.00 45.88 108 TYR A CA 1
ATOM 860 C C . TYR A 1 108 ? 28.338 -41.662 24.891 1.00 45.88 108 TYR A C 1
ATOM 862 O O . TYR A 1 108 ? 29.084 -42.569 25.273 1.00 45.88 108 TYR A O 1
ATOM 870 N N . TYR A 1 109 ? 28.735 -40.654 24.113 1.00 39.97 109 TYR A N 1
ATOM 871 C CA . TYR A 1 109 ? 30.096 -40.449 23.624 1.00 39.97 109 TYR A CA 1
ATOM 872 C C . TYR A 1 109 ? 30.548 -39.041 24.008 1.00 39.97 109 TYR A C 1
ATOM 874 O O . TYR A 1 109 ? 29.779 -38.089 23.899 1.00 39.97 109 TYR A O 1
ATOM 882 N N . TYR A 1 110 ? 31.795 -38.914 24.454 1.00 43.31 110 TYR A N 1
ATOM 883 C CA . TYR A 1 110 ? 32.427 -37.622 24.709 1.00 43.31 110 TYR A CA 1
ATOM 884 C C . TYR A 1 110 ? 33.649 -37.493 23.803 1.00 43.31 110 TYR A C 1
ATOM 886 O O . TYR A 1 110 ? 34.483 -38.399 23.804 1.00 43.31 110 TYR A O 1
ATOM 894 N N . ASP A 1 111 ? 33.738 -36.412 23.029 1.00 38.03 111 ASP A N 1
ATOM 895 C CA . ASP A 1 111 ? 34.887 -36.115 22.170 1.00 38.03 111 ASP A CA 1
ATOM 896 C C . ASP A 1 111 ? 35.884 -35.231 22.936 1.00 38.03 111 ASP A C 1
ATOM 898 O O . ASP A 1 111 ? 35.500 -34.224 23.534 1.00 38.03 111 ASP A O 1
ATOM 902 N N . THR A 1 112 ? 37.164 -35.612 22.971 1.00 42.03 112 THR A N 1
ATOM 903 C CA . THR A 1 112 ? 38.223 -34.779 23.563 1.00 42.03 112 THR A CA 1
ATOM 904 C C . THR A 1 112 ? 39.385 -34.625 22.582 1.00 42.03 112 THR A C 1
ATOM 906 O O . THR A 1 112 ? 39.910 -35.648 22.132 1.00 42.03 112 THR A O 1
ATOM 909 N N . PRO A 1 113 ? 39.894 -33.402 22.335 1.00 38.31 113 PRO A N 1
ATOM 910 C CA . PRO A 1 113 ? 41.078 -33.193 21.495 1.00 38.31 113 PRO A CA 1
ATOM 911 C C . PRO A 1 113 ? 42.378 -33.779 22.080 1.00 38.31 113 PRO A C 1
ATOM 913 O O . PRO A 1 113 ? 43.354 -33.981 21.353 1.00 38.31 113 PRO A O 1
ATOM 916 N N . ASP A 1 114 ? 42.419 -34.044 23.390 1.00 39.84 114 ASP A N 1
ATOM 917 C CA . ASP A 1 114 ? 43.624 -34.470 24.099 1.00 39.84 114 ASP A CA 1
ATOM 918 C C . ASP A 1 114 ? 43.754 -35.995 24.205 1.00 39.84 114 ASP A C 1
ATOM 920 O O . ASP A 1 114 ? 42.851 -36.709 24.632 1.00 39.84 114 ASP A O 1
ATOM 924 N N . LYS A 1 115 ? 44.955 -36.514 23.919 1.00 38.12 115 LYS A N 1
ATOM 925 C CA . LYS A 1 115 ? 45.287 -37.952 24.034 1.00 38.12 115 LYS A CA 1
ATOM 926 C C . LYS A 1 115 ? 45.253 -38.497 25.472 1.00 38.12 115 LYS A C 1
ATOM 928 O O . LYS A 1 115 ? 45.511 -39.687 25.668 1.00 38.12 115 LYS A O 1
ATOM 933 N N . ASN A 1 116 ? 45.015 -37.644 26.472 1.00 40.31 116 ASN A N 1
ATOM 934 C CA . ASN A 1 116 ? 44.999 -38.005 27.886 1.00 40.31 116 ASN A CA 1
ATOM 935 C C . ASN A 1 116 ? 44.199 -36.960 28.700 1.00 40.31 116 ASN A C 1
ATOM 937 O O . ASN A 1 116 ? 44.795 -35.994 29.180 1.00 40.31 116 ASN A O 1
ATOM 941 N N . PRO A 1 117 ? 42.869 -37.097 28.842 1.00 38.34 117 PRO A N 1
ATOM 942 C CA . PRO A 1 117 ? 42.070 -36.121 29.568 1.00 38.34 117 PRO A CA 1
ATOM 943 C C . PRO A 1 117 ? 42.334 -36.273 31.070 1.00 38.34 117 PRO A C 1
ATOM 945 O O . PRO A 1 117 ? 41.837 -37.196 31.710 1.00 38.34 117 PRO A O 1
ATOM 948 N N . ALA A 1 118 ? 43.138 -35.379 31.642 1.00 36.53 118 ALA A N 1
ATOM 949 C CA . ALA A 1 118 ? 43.103 -35.111 33.073 1.00 36.53 118 ALA A CA 1
ATOM 950 C C . ALA A 1 118 ? 42.181 -33.905 33.272 1.00 36.53 118 ALA A C 1
ATOM 952 O O . ALA A 1 118 ? 42.517 -32.786 32.891 1.00 36.53 118 ALA A O 1
ATOM 953 N N . LEU A 1 119 ? 40.985 -34.150 33.800 1.00 39.88 119 LEU A N 1
ATOM 954 C CA . LEU A 1 119 ? 40.043 -33.100 34.175 1.00 39.88 119 LEU A CA 1
ATOM 955 C C . LEU A 1 119 ? 40.564 -32.421 35.451 1.00 39.88 119 LEU A C 1
ATOM 957 O O . LEU A 1 119 ? 40.362 -32.932 36.547 1.00 39.88 119 LEU A O 1
ATOM 961 N N . GLU A 1 120 ? 41.255 -31.286 35.334 1.00 35.53 120 GLU A N 1
ATOM 962 C CA . GLU A 1 120 ? 41.601 -30.473 36.508 1.00 35.53 120 GLU A CA 1
ATOM 963 C C . GLU A 1 120 ? 40.384 -29.644 36.956 1.00 35.53 120 GLU A C 1
ATOM 965 O O . GLU A 1 120 ? 40.067 -28.605 36.377 1.00 35.53 120 GLU A O 1
ATOM 970 N N . GLY A 1 121 ? 39.704 -30.103 38.013 1.00 41.19 121 GLY A N 1
ATOM 971 C CA . GLY A 1 121 ? 38.693 -29.333 38.749 1.00 41.19 121 GLY A CA 1
ATOM 972 C C . GLY A 1 121 ? 37.495 -30.163 39.222 1.00 41.19 121 GLY A C 1
ATOM 973 O O . GLY A 1 121 ? 36.883 -30.885 38.443 1.00 41.19 121 GLY A O 1
ATOM 974 N N . ASN A 1 122 ? 37.117 -30.011 40.498 1.00 40.56 122 ASN A N 1
ATOM 975 C CA . ASN A 1 122 ? 35.985 -30.697 41.147 1.00 40.56 122 ASN A CA 1
ATOM 976 C C . ASN A 1 122 ? 34.612 -30.145 40.703 1.00 40.56 122 ASN A C 1
ATOM 978 O O . ASN A 1 122 ? 33.805 -29.742 41.540 1.00 40.56 122 ASN A O 1
ATOM 982 N N . ARG A 1 123 ? 34.333 -30.086 39.398 1.00 39.81 123 ARG A N 1
ATOM 983 C CA . ARG A 1 123 ? 32.992 -29.749 38.899 1.00 39.81 123 ARG A CA 1
ATOM 984 C C . ARG A 1 123 ? 32.182 -31.024 38.732 1.00 39.81 123 ARG A C 1
ATOM 986 O O . ARG A 1 123 ? 32.587 -31.929 38.007 1.00 39.81 123 ARG A O 1
ATOM 993 N N . MET A 1 124 ? 31.035 -31.087 39.403 1.00 36.22 124 MET A N 1
ATOM 994 C CA . MET A 1 124 ? 30.057 -32.145 39.163 1.00 36.22 124 MET A CA 1
ATOM 995 C C . MET A 1 124 ? 29.081 -31.695 38.083 1.00 36.22 124 MET A C 1
ATOM 997 O O . MET A 1 124 ? 28.599 -30.561 38.119 1.00 36.22 124 MET A O 1
ATOM 1001 N N . TYR A 1 125 ? 28.784 -32.600 37.154 1.00 40.47 125 TYR A N 1
ATOM 1002 C CA . TYR A 1 125 ? 27.764 -32.414 36.131 1.00 40.47 125 TYR A CA 1
ATOM 1003 C C . TYR A 1 125 ? 26.627 -33.390 36.400 1.00 40.47 125 TYR A C 1
ATOM 1005 O O . TYR A 1 125 ? 26.864 -34.567 36.696 1.00 40.47 125 TYR A O 1
ATOM 1013 N N . TRP A 1 126 ? 25.391 -32.921 36.280 1.00 39.03 126 TRP A N 1
ATOM 1014 C CA . TRP A 1 126 ? 24.244 -33.817 36.227 1.00 39.03 126 TRP A CA 1
ATOM 1015 C C . TRP A 1 126 ? 23.377 -33.514 35.020 1.00 39.03 126 TRP A C 1
ATOM 1017 O O . TRP A 1 126 ? 23.285 -32.377 34.550 1.00 39.03 126 TRP A O 1
ATOM 1027 N N . MET A 1 127 ? 22.748 -34.578 34.533 1.00 37.03 127 MET A N 1
ATOM 1028 C CA . MET A 1 127 ? 21.775 -34.535 33.456 1.00 37.03 127 MET A CA 1
ATOM 1029 C C . MET A 1 127 ? 20.416 -34.911 34.028 1.00 37.03 127 MET A C 1
ATOM 1031 O O . MET A 1 127 ? 20.291 -35.888 34.776 1.00 37.03 127 MET A O 1
ATOM 1035 N N . GLN A 1 128 ? 19.400 -34.143 33.664 1.00 38.31 128 GLN A N 1
ATOM 1036 C CA . GLN A 1 128 ? 18.020 -34.437 34.013 1.00 38.31 128 GLN A CA 1
ATOM 1037 C C . GLN A 1 128 ? 17.179 -34.346 32.744 1.00 38.31 128 GLN A C 1
ATOM 1039 O O . GLN A 1 128 ? 17.204 -33.333 32.054 1.00 38.31 128 GLN A O 1
ATOM 1044 N N . GLY A 1 129 ? 16.476 -35.425 32.417 1.00 38.75 129 GLY A N 1
ATOM 1045 C CA . GLY A 1 129 ? 15.588 -35.496 31.262 1.00 38.75 129 GLY A CA 1
ATOM 1046 C C . GLY A 1 129 ? 14.300 -36.214 31.631 1.00 38.75 129 GLY A C 1
ATOM 1047 O O . GLY A 1 129 ? 14.271 -37.005 32.577 1.00 38.75 129 GLY A O 1
ATOM 1048 N N . ARG A 1 130 ? 13.228 -35.929 30.893 1.00 39.41 130 ARG A N 1
ATOM 1049 C CA . ARG A 1 130 ? 11.935 -36.598 31.062 1.00 39.41 130 ARG A CA 1
ATOM 1050 C C . ARG A 1 130 ? 11.717 -37.588 29.926 1.00 39.41 130 ARG A C 1
ATOM 1052 O O . ARG A 1 130 ? 11.756 -37.203 28.764 1.00 39.41 130 ARG A O 1
ATOM 1059 N N . ILE A 1 131 ? 11.414 -38.840 30.252 1.00 40.25 131 ILE A N 1
ATOM 1060 C CA . ILE A 1 131 ? 10.834 -39.782 29.291 1.00 40.25 131 ILE A CA 1
ATOM 1061 C C . ILE A 1 131 ? 9.318 -39.640 29.409 1.00 40.25 131 ILE A C 1
ATOM 1063 O O . ILE A 1 131 ? 8.764 -39.852 30.488 1.00 40.25 131 ILE A O 1
ATOM 1067 N N . THR A 1 132 ? 8.654 -39.208 28.337 1.00 40.22 132 THR A N 1
ATOM 1068 C CA . THR A 1 132 ? 7.209 -38.940 28.360 1.00 40.22 132 THR A CA 1
ATOM 1069 C C . THR A 1 132 ? 6.483 -39.946 27.466 1.00 40.22 132 THR A C 1
ATOM 1071 O O . THR A 1 132 ? 6.897 -40.137 26.320 1.00 40.22 132 THR A O 1
ATOM 1074 N N . PRO A 1 133 ? 5.408 -40.590 27.948 1.00 39.34 133 PRO A N 1
ATOM 1075 C CA . PRO A 1 133 ? 4.496 -41.340 27.088 1.00 39.34 133 PRO A CA 1
ATOM 1076 C C . PRO A 1 133 ? 3.778 -40.385 26.127 1.00 39.34 133 PRO A C 1
ATOM 1078 O O . PRO A 1 133 ? 3.555 -39.222 26.468 1.00 39.34 133 PRO A O 1
ATOM 1081 N N . ALA A 1 134 ? 3.397 -40.859 24.941 1.00 39.97 134 ALA A N 1
ATOM 1082 C CA . ALA A 1 134 ? 2.640 -40.081 23.957 1.00 39.97 134 ALA A CA 1
ATOM 1083 C C . ALA A 1 134 ? 1.166 -39.892 24.375 1.00 39.97 134 ALA A C 1
ATOM 1085 O O . ALA A 1 134 ? 0.245 -40.282 23.667 1.00 39.97 134 ALA A O 1
ATOM 1086 N N . ASP A 1 135 ? 0.927 -39.284 25.532 1.00 39.56 135 ASP A N 1
ATOM 1087 C CA . ASP A 1 135 ? -0.411 -39.022 26.057 1.00 39.56 135 ASP A CA 1
ATOM 1088 C C . ASP A 1 135 ? -0.747 -37.532 25.869 1.00 39.56 135 ASP A C 1
ATOM 1090 O O . ASP A 1 135 ? -0.733 -36.779 26.840 1.00 39.56 135 ASP A O 1
ATOM 1094 N N . ASN A 1 136 ? -0.946 -37.096 24.612 1.00 39.53 136 ASN A N 1
ATOM 1095 C CA . ASN A 1 136 ? -1.741 -35.915 24.182 1.00 39.53 136 ASN A CA 1
ATOM 1096 C C . ASN A 1 136 ? -1.395 -35.415 22.761 1.00 39.53 136 ASN A C 1
ATOM 1098 O O . ASN A 1 136 ? -1.218 -34.220 22.532 1.00 39.53 136 ASN A O 1
ATOM 1102 N N . LEU A 1 137 ? -1.382 -36.300 21.765 1.00 34.19 137 LEU A N 1
ATOM 1103 C CA . LEU A 1 137 ? -1.771 -35.884 20.416 1.00 34.19 137 LEU A CA 1
ATOM 1104 C C . LEU A 1 137 ? -3.199 -36.370 20.220 1.00 34.19 137 LEU A C 1
ATOM 1106 O O . LEU A 1 137 ? -3.457 -37.546 19.974 1.00 34.19 137 LEU A O 1
ATOM 1110 N N . GLY A 1 138 ? -4.148 -35.470 20.457 1.00 35.72 138 GLY A N 1
ATOM 1111 C CA . GLY A 1 138 ? -5.530 -35.711 20.102 1.00 35.72 138 GLY A CA 1
ATOM 1112 C C . GLY A 1 138 ? -5.642 -35.788 18.589 1.00 35.72 138 GLY A C 1
ATOM 1113 O O . GLY A 1 138 ? -5.772 -34.757 17.954 1.00 35.72 138 GLY A O 1
ATOM 1114 N N . GLU A 1 139 ? -5.624 -36.998 18.041 1.00 31.02 139 GLU A N 1
ATOM 1115 C CA . GLU A 1 139 ? -6.402 -37.355 16.860 1.00 31.02 139 GLU A CA 1
ATOM 1116 C C . GLU A 1 139 ? -6.591 -38.875 16.810 1.00 31.02 139 GLU A C 1
ATOM 1118 O O . GLU A 1 139 ? -5.649 -39.665 16.767 1.00 31.02 139 GLU A O 1
ATOM 1123 N N . ILE A 1 140 ? -7.855 -39.295 16.843 1.00 33.88 140 ILE A N 1
ATOM 1124 C CA . ILE A 1 140 ? -8.253 -40.645 16.458 1.00 33.88 140 ILE A CA 1
ATOM 1125 C C . ILE A 1 140 ? -8.017 -40.727 14.949 1.00 33.88 140 ILE A C 1
ATOM 1127 O O . ILE A 1 140 ? -8.828 -40.217 14.179 1.00 33.88 140 ILE A O 1
ATOM 1131 N N . ILE A 1 141 ? -6.933 -41.366 14.513 1.00 33.88 141 ILE A N 1
ATOM 1132 C CA . ILE A 1 141 ? -6.784 -41.729 13.102 1.00 33.88 141 ILE A CA 1
ATOM 1133 C C . ILE A 1 141 ? -7.658 -42.967 12.860 1.00 33.88 141 ILE A C 1
ATOM 1135 O O . ILE A 1 141 ? -7.285 -44.095 13.186 1.00 33.88 141 ILE A O 1
ATOM 1139 N N . GLU A 1 142 ? -8.860 -42.761 12.313 1.00 30.56 142 GLU A N 1
ATOM 1140 C CA . GLU A 1 142 ? -9.662 -43.843 11.740 1.00 30.56 142 GLU A CA 1
ATOM 1141 C C . GLU A 1 142 ? -8.977 -44.359 10.468 1.00 30.56 142 GLU A C 1
ATOM 1143 O O . GLU A 1 142 ? -9.168 -43.826 9.376 1.00 30.56 142 GLU A O 1
ATOM 1148 N N . PHE A 1 143 ? -8.223 -45.453 10.578 1.00 31.22 143 PHE A N 1
ATOM 1149 C CA . PHE A 1 143 ? -8.013 -46.307 9.415 1.00 31.22 143 PHE A CA 1
ATOM 1150 C C . PHE A 1 143 ? -9.257 -47.170 9.224 1.00 31.22 143 PHE A C 1
ATOM 1152 O O . PHE A 1 143 ? -9.691 -47.895 10.124 1.00 31.22 143 PHE A O 1
ATOM 1159 N N . GLY A 1 144 ? -9.863 -47.046 8.041 1.00 36.19 144 GLY A N 1
ATOM 1160 C CA . GLY A 1 144 ? -11.020 -47.832 7.638 1.00 36.19 144 GLY A CA 1
ATOM 1161 C C . GLY A 1 144 ? -10.828 -49.318 7.950 1.00 36.19 144 GLY A C 1
ATOM 1162 O O . GLY A 1 144 ? -9.721 -49.842 7.859 1.00 36.19 144 GLY A O 1
ATOM 1163 N N . TRP A 1 145 ? -11.946 -49.975 8.269 1.00 33.84 145 TRP A N 1
ATOM 1164 C CA . TRP A 1 145 ? -12.079 -51.372 8.714 1.00 33.84 145 TRP A CA 1
ATOM 1165 C C . TRP A 1 145 ? -12.016 -51.615 10.238 1.00 33.84 145 TRP A C 1
ATOM 1167 O O . TRP A 1 145 ? -11.421 -52.572 10.716 1.00 33.84 145 TRP A O 1
ATOM 1177 N N . GLY A 1 146 ? -12.776 -50.826 11.006 1.00 35.91 146 GLY A N 1
ATOM 1178 C CA . GLY A 1 146 ? -13.639 -51.361 12.076 1.00 35.91 146 GLY A CA 1
ATOM 1179 C C . GLY A 1 146 ? -13.005 -51.920 13.361 1.00 35.91 146 GLY A C 1
ATOM 1180 O O . GLY A 1 146 ? -13.744 -52.479 14.173 1.00 35.91 146 GLY A O 1
ATOM 1181 N N . HIS A 1 147 ? -11.706 -51.750 13.609 1.00 32.25 147 HIS A N 1
ATOM 1182 C CA . HIS A 1 147 ? -11.083 -52.104 14.890 1.00 32.25 147 HIS A CA 1
ATOM 1183 C C . HIS A 1 147 ? -10.674 -50.851 15.677 1.00 32.25 147 HIS A C 1
ATOM 1185 O O . HIS A 1 147 ? -9.846 -50.068 15.230 1.00 32.25 147 HIS A O 1
ATOM 1191 N N . LYS A 1 148 ? -11.246 -50.673 16.877 1.00 32.19 148 LYS A N 1
ATOM 1192 C CA . LYS A 1 148 ? -10.788 -49.675 17.856 1.00 32.19 148 LYS A CA 1
ATOM 1193 C C . LYS A 1 148 ? -9.551 -50.214 18.577 1.00 32.19 148 LYS A C 1
ATOM 1195 O O . LYS A 1 148 ? -9.654 -51.242 19.246 1.00 32.19 148 LYS A O 1
ATOM 1200 N N . ILE A 1 149 ? -8.418 -49.526 18.463 1.00 32.88 149 ILE A N 1
ATOM 1201 C CA . ILE A 1 149 ? -7.232 -49.780 19.290 1.00 32.88 149 ILE A CA 1
ATOM 1202 C C . ILE A 1 149 ? -7.385 -48.967 20.580 1.00 32.88 149 ILE A C 1
ATOM 1204 O O . ILE A 1 149 ? -7.670 -47.773 20.537 1.00 32.88 149 ILE A O 1
ATOM 1208 N N . TYR A 1 150 ? -7.237 -49.623 21.729 1.00 31.47 150 TYR A N 1
ATOM 1209 C CA . TYR A 1 150 ? -7.098 -48.952 23.019 1.00 31.47 150 TYR A CA 1
ATOM 1210 C C . TYR A 1 150 ? -5.603 -48.723 23.264 1.00 31.47 150 TYR A C 1
ATOM 1212 O O . TYR A 1 150 ? -4.875 -49.698 23.449 1.00 31.47 150 TYR A O 1
ATOM 1220 N N . SER A 1 151 ? -5.143 -47.471 23.278 1.00 35.88 151 SER A N 1
ATOM 1221 C CA . SER A 1 151 ? -3.840 -47.136 23.854 1.00 35.88 151 SER A CA 1
ATOM 1222 C C . SER A 1 151 ? -3.948 -47.259 25.377 1.00 35.88 151 SER A C 1
ATOM 1224 O O . SER A 1 151 ? -4.800 -46.640 26.013 1.00 35.88 151 SER A O 1
ATOM 1226 N N . ASN A 1 152 ? -3.132 -48.129 25.971 1.00 32.00 152 ASN A N 1
ATOM 1227 C CA . ASN A 1 152 ? -2.925 -48.143 27.417 1.00 32.00 152 ASN A CA 1
ATOM 1228 C C . ASN A 1 152 ? -1.696 -47.271 27.708 1.00 32.00 152 ASN A C 1
ATOM 1230 O O . ASN A 1 152 ? -0.639 -47.572 27.151 1.00 32.00 152 ASN A O 1
ATOM 1234 N N . PRO A 1 153 ? -1.787 -46.250 28.575 1.00 32.34 153 PRO A N 1
ATOM 1235 C CA . PRO A 1 153 ? -0.634 -45.437 28.940 1.00 32.34 153 PRO A CA 1
ATOM 1236 C C . PRO A 1 153 ? 0.390 -46.286 29.707 1.00 32.34 153 PRO A C 1
ATOM 1238 O O . PRO A 1 153 ? 0.035 -47.027 30.630 1.00 32.34 153 PRO A O 1
ATOM 1241 N N . MET A 1 154 ? 1.665 -46.199 29.324 1.00 34.66 154 MET A N 1
ATOM 1242 C CA . MET A 1 154 ? 2.776 -46.754 30.102 1.00 34.66 154 MET A CA 1
ATOM 1243 C C . MET A 1 154 ? 3.298 -45.680 31.053 1.00 34.66 154 MET A C 1
ATOM 1245 O O . MET A 1 154 ? 3.594 -44.574 30.624 1.00 34.66 154 MET A O 1
ATOM 1249 N N . VAL A 1 155 ? 3.450 -45.995 32.338 1.00 30.66 155 VAL A N 1
ATOM 1250 C CA . VAL A 1 155 ? 4.088 -45.095 33.307 1.00 30.66 155 VAL A CA 1
ATOM 1251 C C . VAL A 1 155 ? 5.543 -45.527 33.462 1.00 30.66 155 VAL A C 1
ATOM 1253 O O . VAL A 1 155 ? 5.810 -46.649 33.876 1.00 30.66 155 VAL A O 1
ATOM 1256 N N . ALA A 1 156 ? 6.488 -44.645 33.141 1.00 33.19 156 ALA A N 1
ATOM 1257 C CA . ALA A 1 156 ? 7.822 -44.709 33.726 1.00 33.19 156 ALA A CA 1
ATOM 1258 C C . ALA A 1 156 ? 7.779 -43.835 34.982 1.00 33.19 156 ALA A C 1
ATOM 1260 O O . ALA A 1 156 ? 7.761 -42.605 34.896 1.00 33.19 156 ALA A O 1
ATOM 1261 N N . ASN A 1 157 ? 7.678 -44.455 36.156 1.00 32.34 157 ASN A N 1
ATOM 1262 C CA . ASN A 1 157 ? 7.863 -43.723 37.399 1.00 32.34 157 ASN A CA 1
ATOM 1263 C C . ASN A 1 157 ? 9.354 -43.414 37.529 1.00 32.34 157 ASN A C 1
ATOM 1265 O O . ASN A 1 157 ? 10.130 -44.328 37.775 1.00 32.34 157 ASN A O 1
ATOM 1269 N N . GLU A 1 158 ? 9.728 -42.148 37.324 1.00 36.84 158 GLU A N 1
ATOM 1270 C CA . GLU A 1 158 ? 10.753 -41.386 38.064 1.00 36.84 158 GLU A CA 1
ATOM 1271 C C . GLU A 1 158 ? 11.438 -40.327 37.182 1.00 36.84 158 GLU A C 1
ATOM 1273 O O . GLU A 1 158 ? 11.871 -40.582 36.060 1.00 36.84 158 GLU A O 1
ATOM 1278 N N . TRP A 1 159 ? 11.616 -39.126 37.743 1.00 35.00 159 TRP A N 1
ATOM 1279 C CA . TRP A 1 159 ? 12.729 -38.261 37.362 1.00 35.00 159 TRP A CA 1
ATOM 1280 C C . TRP A 1 159 ? 14.006 -38.922 37.882 1.00 35.00 159 TRP A C 1
ATOM 1282 O O . TRP A 1 159 ? 14.337 -38.785 39.057 1.00 35.00 159 TRP A O 1
ATOM 1292 N N . SER A 1 160 ? 14.727 -39.663 37.049 1.00 34.81 160 SER A N 1
ATOM 1293 C CA . SER A 1 160 ? 16.051 -40.135 37.448 1.00 34.81 160 SER A CA 1
ATOM 1294 C C . SER A 1 160 ? 17.068 -39.018 37.203 1.00 34.81 160 SER A C 1
ATOM 1296 O O . SER A 1 160 ? 17.452 -38.764 36.064 1.00 34.81 160 SER A O 1
ATOM 1298 N N . THR A 1 161 ? 17.533 -38.341 38.256 1.00 34.41 161 THR A N 1
ATOM 1299 C CA . THR A 1 161 ? 18.745 -37.514 38.160 1.00 34.41 161 THR A CA 1
ATOM 1300 C C . THR A 1 161 ? 19.935 -38.446 37.943 1.00 34.41 161 THR A C 1
ATOM 1302 O O . THR A 1 161 ? 20.262 -39.253 38.817 1.00 34.41 161 THR A O 1
ATOM 1305 N N . LEU A 1 162 ? 20.599 -38.355 36.789 1.00 34.06 162 LEU A N 1
ATOM 1306 C CA . LEU A 1 162 ? 21.886 -39.019 36.600 1.00 34.06 162 LEU A CA 1
ATOM 1307 C C . LEU A 1 162 ? 22.993 -38.085 37.093 1.00 34.06 162 LEU A C 1
ATOM 1309 O O . LEU A 1 162 ? 23.321 -37.091 36.447 1.00 34.06 162 LEU A O 1
ATOM 1313 N N . VAL A 1 163 ? 23.563 -38.416 38.251 1.00 32.78 163 VAL A N 1
ATOM 1314 C CA . VAL A 1 163 ? 24.780 -37.777 38.764 1.00 32.78 163 VAL A CA 1
ATOM 1315 C C . VAL A 1 163 ? 25.968 -38.633 38.348 1.00 32.78 163 VAL A C 1
ATOM 1317 O O . VAL A 1 163 ? 26.059 -39.796 38.748 1.00 32.78 163 VAL A O 1
ATOM 1320 N N . PHE A 1 164 ? 26.885 -38.066 37.568 1.00 37.62 164 PHE A N 1
ATOM 1321 C CA . PHE A 1 164 ? 28.158 -38.711 37.274 1.00 37.62 164 PHE A CA 1
ATOM 1322 C C . PHE A 1 164 ? 29.259 -38.022 38.078 1.00 37.62 164 PHE A C 1
ATOM 1324 O O . PHE A 1 164 ? 29.547 -36.847 37.838 1.00 37.62 164 PHE A O 1
ATOM 1331 N N . PRO A 1 165 ? 29.915 -38.714 39.019 1.00 34.62 165 PRO A N 1
ATOM 1332 C CA . PRO A 1 165 ? 31.193 -38.241 39.506 1.00 34.62 165 PRO A CA 1
ATOM 1333 C C . PRO A 1 165 ? 32.227 -38.496 38.403 1.00 34.62 165 PRO A C 1
ATOM 1335 O O . PRO A 1 165 ? 32.503 -39.645 38.057 1.00 34.62 165 PRO A O 1
ATOM 1338 N N . LEU A 1 166 ? 32.820 -37.440 37.848 1.00 38.44 166 LEU A N 1
ATOM 1339 C CA . LEU A 1 166 ? 34.092 -37.581 37.142 1.00 38.44 166 LEU A CA 1
ATOM 1340 C C . LEU A 1 166 ? 35.149 -37.823 38.224 1.00 38.44 166 LEU A C 1
ATOM 1342 O O . LEU A 1 166 ? 35.650 -36.889 38.842 1.00 38.44 166 LEU A O 1
ATOM 1346 N N . ILE A 1 167 ? 35.379 -39.097 38.548 1.00 34.03 167 ILE A N 1
ATOM 1347 C CA . ILE A 1 167 ? 36.383 -39.487 39.537 1.00 34.03 167 ILE A CA 1
ATOM 1348 C C . ILE A 1 167 ? 37.752 -39.361 38.874 1.00 34.03 167 ILE A C 1
ATOM 1350 O O . ILE A 1 167 ? 38.080 -40.115 37.959 1.00 34.03 167 ILE A O 1
ATOM 1354 N N . ASP A 1 168 ? 38.554 -38.429 39.367 1.00 36.03 168 ASP A N 1
ATOM 1355 C CA . ASP A 1 168 ? 39.993 -38.415 39.147 1.00 36.03 168 ASP A CA 1
ATOM 1356 C C . ASP A 1 168 ? 40.623 -39.499 40.037 1.00 36.03 168 ASP A C 1
ATOM 1358 O O . ASP A 1 168 ? 40.738 -39.287 41.241 1.00 36.03 168 ASP A O 1
ATOM 1362 N N . ASP A 1 169 ? 40.954 -40.687 39.500 1.00 31.61 169 ASP A N 1
ATOM 1363 C CA . ASP A 1 169 ? 42.105 -41.450 40.014 1.00 31.61 169 ASP A CA 1
ATOM 1364 C C . ASP A 1 169 ? 42.566 -42.659 39.166 1.00 31.61 169 ASP A C 1
ATOM 1366 O O . ASP A 1 169 ? 41.828 -43.346 38.459 1.00 31.61 169 ASP A O 1
ATOM 1370 N N . LYS A 1 170 ? 43.854 -42.951 39.333 1.00 34.00 170 LYS A N 1
ATOM 1371 C CA . LYS A 1 170 ? 44.805 -43.738 38.532 1.00 34.00 170 LYS A CA 1
ATOM 1372 C C . LYS A 1 170 ? 44.605 -45.265 38.430 1.00 34.00 170 LYS A C 1
ATOM 1374 O O . LYS A 1 170 ? 45.594 -45.971 38.252 1.00 34.00 170 LYS A O 1
ATOM 1379 N N . ASN A 1 171 ? 43.392 -45.816 38.492 1.00 36.78 171 ASN A N 1
ATOM 1380 C CA . ASN A 1 171 ? 43.179 -47.277 38.430 1.00 36.78 171 ASN A CA 1
ATOM 1381 C C . ASN A 1 171 ? 42.188 -47.715 37.335 1.00 36.78 171 ASN A C 1
ATOM 1383 O O . ASN A 1 171 ? 41.112 -48.239 37.616 1.00 36.78 171 ASN A O 1
ATOM 1387 N N . TYR A 1 172 ? 42.590 -47.573 36.070 1.00 40.41 172 TYR A N 1
ATOM 1388 C CA . TYR A 1 172 ? 42.000 -48.328 34.959 1.00 40.41 172 TYR A CA 1
ATOM 1389 C C . TYR A 1 172 ? 42.380 -49.813 35.104 1.00 40.41 172 TYR A C 1
ATOM 1391 O O . TYR A 1 172 ? 43.555 -50.157 34.997 1.00 40.41 172 TYR A O 1
ATOM 1399 N N . SER A 1 173 ? 41.410 -50.699 35.350 1.00 31.28 173 SER A N 1
ATOM 1400 C CA . SER A 1 173 ? 41.620 -52.156 35.331 1.00 31.28 173 SER A CA 1
ATOM 1401 C C . SER A 1 173 ? 41.081 -52.781 34.033 1.00 31.28 173 SER A C 1
ATOM 1403 O O . SER A 1 173 ? 40.072 -52.328 33.498 1.00 31.28 173 SER A O 1
ATOM 1405 N N . ASP A 1 174 ? 41.811 -53.795 33.547 1.00 34.81 174 ASP A N 1
ATOM 1406 C CA . ASP A 1 174 ? 41.818 -54.589 32.290 1.00 34.81 174 ASP A CA 1
ATOM 1407 C C . ASP A 1 174 ? 40.490 -55.020 31.589 1.00 34.81 174 ASP A C 1
ATOM 1409 O O . ASP A 1 174 ? 40.458 -55.996 30.833 1.00 34.81 174 ASP A O 1
ATOM 1413 N N . GLY A 1 175 ? 39.366 -54.329 31.781 1.00 36.75 175 GLY A N 1
ATOM 1414 C CA . GLY A 1 175 ? 38.051 -54.761 31.286 1.00 36.75 175 GLY A CA 1
ATOM 1415 C C . GLY A 1 175 ? 37.526 -54.116 29.998 1.00 36.75 175 GLY A C 1
ATOM 1416 O O . GLY A 1 175 ? 36.708 -54.743 29.325 1.00 36.75 175 GLY A O 1
ATOM 1417 N N . GLN A 1 176 ? 37.952 -52.902 29.633 1.00 37.53 176 GLN A N 1
ATOM 1418 C CA . GLN A 1 176 ? 37.286 -52.102 28.589 1.00 37.53 176 GLN A CA 1
ATOM 1419 C C . GLN A 1 176 ? 38.158 -51.911 27.338 1.00 37.53 176 GLN A C 1
ATOM 1421 O O . GLN A 1 176 ? 39.311 -51.488 27.410 1.00 37.53 176 GLN A O 1
ATOM 1426 N N . VAL A 1 177 ? 37.602 -52.269 26.176 1.00 37.59 177 VAL A N 1
ATOM 1427 C CA . VAL A 1 177 ? 38.282 -52.247 24.873 1.00 37.59 177 VAL A CA 1
ATOM 1428 C C . VAL A 1 177 ? 38.295 -50.818 24.327 1.00 37.59 177 VAL A C 1
ATOM 1430 O O . VAL A 1 177 ? 37.242 -50.238 24.087 1.00 37.59 177 VAL A O 1
ATOM 1433 N N . LYS A 1 178 ? 39.490 -50.263 24.085 1.00 37.91 178 LYS A N 1
ATOM 1434 C CA . LYS A 1 178 ? 39.664 -49.066 23.250 1.00 37.91 178 LYS A CA 1
ATOM 1435 C C . LYS A 1 178 ? 39.214 -49.391 21.825 1.00 37.91 178 LYS A C 1
ATOM 1437 O O . LYS A 1 178 ? 39.904 -50.141 21.137 1.00 37.91 178 LYS A O 1
ATOM 1442 N N . TYR A 1 179 ? 38.122 -48.796 21.361 1.00 38.78 179 TYR A N 1
ATOM 1443 C CA . TYR A 1 179 ? 37.871 -48.694 19.927 1.00 38.78 179 TYR A CA 1
ATOM 1444 C C . TYR A 1 179 ? 38.549 -47.424 19.423 1.00 38.78 179 TYR A C 1
ATOM 1446 O O . TYR A 1 179 ? 38.134 -46.317 19.741 1.00 38.78 179 TYR A O 1
ATOM 1454 N N . SER A 1 180 ? 39.644 -47.593 18.683 1.00 36.22 180 SER A N 1
ATOM 1455 C CA . SER A 1 180 ? 40.263 -46.513 17.919 1.00 36.22 180 SER A CA 1
ATOM 1456 C C . SER A 1 180 ? 40.118 -46.829 16.437 1.00 36.22 180 SER A C 1
ATOM 1458 O O . SER A 1 180 ? 40.810 -47.712 15.925 1.00 36.22 180 SER A O 1
ATOM 1460 N N . MET A 1 181 ? 39.260 -46.095 15.745 1.00 32.91 181 MET A N 1
ATOM 1461 C CA . MET A 1 181 ? 39.454 -45.819 14.327 1.00 32.91 181 MET A CA 1
ATOM 1462 C C . MET A 1 181 ? 39.687 -44.312 14.207 1.00 32.91 181 MET A C 1
ATOM 1464 O O . MET A 1 181 ? 38.977 -43.523 14.815 1.00 32.91 181 MET A O 1
ATOM 1468 N N . GLU A 1 182 ? 40.752 -43.940 13.499 1.00 38.47 182 GLU A N 1
ATOM 1469 C CA . GLU A 1 182 ? 40.976 -42.577 12.992 1.00 38.47 182 GLU A CA 1
ATOM 1470 C C . GLU A 1 182 ? 41.085 -41.430 14.020 1.00 38.47 182 GLU A C 1
ATOM 1472 O O . GLU A 1 182 ? 40.657 -40.312 13.773 1.00 38.47 182 GLU A O 1
ATOM 1477 N N . GLY A 1 183 ? 41.773 -41.654 15.144 1.00 39.28 183 GLY A N 1
ATOM 1478 C CA . GLY A 1 183 ? 42.337 -40.548 15.939 1.00 39.28 183 GLY A CA 1
ATOM 1479 C C . GLY A 1 183 ? 41.379 -39.806 16.878 1.00 39.28 183 GLY A C 1
ATOM 1480 O O . GLY A 1 183 ? 41.812 -38.841 17.501 1.00 39.28 183 GLY A O 1
ATOM 1481 N N . LEU A 1 184 ? 40.146 -40.284 17.040 1.00 36.31 184 LEU A N 1
ATOM 1482 C CA . LEU A 1 184 ? 39.180 -39.778 18.017 1.00 36.31 184 LEU A CA 1
ATOM 1483 C C . LEU A 1 184 ? 39.210 -40.647 19.288 1.00 36.31 184 LEU A C 1
ATOM 1485 O O . LEU A 1 184 ? 39.299 -41.879 19.218 1.00 36.31 184 LEU A O 1
ATOM 1489 N N . HIS A 1 185 ? 39.203 -40.011 20.462 1.00 40.94 185 HIS A N 1
ATOM 1490 C CA . HIS A 1 185 ? 39.225 -40.681 21.765 1.00 40.94 185 HIS A CA 1
ATOM 1491 C C . HIS A 1 185 ? 37.873 -40.509 22.454 1.00 40.94 185 HIS A C 1
ATOM 1493 O O . HIS A 1 185 ? 37.585 -39.440 22.976 1.00 40.94 185 HIS A O 1
ATOM 1499 N N . TYR A 1 186 ? 37.072 -41.575 22.494 1.00 40.44 186 TYR A N 1
ATOM 1500 C CA . TYR A 1 186 ? 35.767 -41.559 23.152 1.00 40.44 186 TYR A CA 1
ATOM 1501 C C . TYR A 1 186 ? 35.808 -42.261 24.508 1.00 40.44 186 TYR A C 1
ATOM 1503 O O . TYR A 1 186 ? 36.336 -43.371 24.629 1.00 40.44 186 TYR A O 1
ATOM 1511 N N . LEU A 1 187 ? 35.199 -41.645 25.522 1.00 41.50 187 LEU A N 1
ATOM 1512 C CA . LEU A 1 187 ? 34.781 -42.361 26.725 1.00 41.50 187 LEU A CA 1
ATOM 1513 C C . LEU A 1 187 ? 33.413 -42.997 26.439 1.00 41.50 187 LEU A C 1
ATOM 1515 O O . LEU A 1 187 ? 32.459 -42.283 26.144 1.00 41.50 187 LEU A O 1
ATOM 1519 N N . HIS A 1 188 ? 33.325 -44.328 26.502 1.00 38.03 188 HIS A N 1
ATOM 1520 C CA . HIS A 1 188 ? 32.092 -45.073 26.222 1.00 38.03 188 HIS A CA 1
ATOM 1521 C C . HIS A 1 188 ? 31.482 -45.594 27.521 1.00 38.03 188 HIS A C 1
ATOM 1523 O O . HIS A 1 188 ? 32.120 -46.367 28.241 1.00 38.03 188 HIS A O 1
ATOM 1529 N N . GLN A 1 189 ? 30.250 -45.185 27.830 1.00 42.78 189 GLN A N 1
ATOM 1530 C CA . GLN A 1 189 ? 29.472 -45.768 28.924 1.00 42.78 189 GLN A CA 1
ATOM 1531 C C . GLN A 1 189 ? 28.018 -46.010 28.503 1.00 42.78 189 GLN A C 1
ATOM 1533 O O . GLN A 1 189 ? 27.379 -45.158 27.888 1.00 42.78 189 GLN A O 1
ATOM 1538 N N . MET A 1 190 ? 27.508 -47.188 28.871 1.00 38.56 190 MET A N 1
ATOM 1539 C CA . MET A 1 190 ? 26.126 -47.631 28.667 1.00 38.56 190 MET A CA 1
ATOM 1540 C C . MET A 1 190 ? 25.391 -47.691 30.002 1.00 38.56 190 MET A C 1
ATOM 1542 O O . MET A 1 190 ? 25.957 -48.152 30.998 1.00 38.56 190 MET A O 1
ATOM 1546 N N . LYS A 1 191 ? 24.103 -47.335 30.010 1.00 42.25 191 LYS A N 1
ATOM 1547 C CA . LYS A 1 191 ? 23.211 -47.658 31.131 1.00 42.25 191 LYS A CA 1
ATOM 1548 C C . LYS A 1 191 ? 21.887 -48.244 30.644 1.00 42.25 191 LYS A C 1
ATOM 1550 O O . LYS A 1 191 ? 21.323 -47.784 29.655 1.00 42.25 191 LYS A O 1
ATOM 1555 N N . LEU A 1 192 ? 21.436 -49.276 31.358 1.00 40.00 192 LEU A N 1
ATOM 1556 C CA . LEU A 1 192 ? 20.181 -49.993 31.137 1.00 40.00 192 LEU A CA 1
ATOM 1557 C C . LEU A 1 192 ? 19.076 -49.380 32.001 1.00 40.00 192 LEU A C 1
ATOM 1559 O O . LEU A 1 192 ? 19.246 -49.251 33.215 1.00 40.00 192 LEU A O 1
ATOM 1563 N N . PHE A 1 193 ? 17.941 -49.063 31.389 1.00 47.12 193 PHE A N 1
ATOM 1564 C CA . PHE A 1 193 ? 16.736 -48.604 32.073 1.00 47.12 193 PHE A CA 1
ATOM 1565 C C . PHE A 1 193 ? 15.672 -49.703 32.017 1.00 47.12 193 PHE A C 1
ATOM 1567 O O . PHE A 1 193 ? 15.269 -50.060 30.910 1.00 47.12 193 PHE A O 1
ATOM 1574 N N . PRO A 1 194 ? 15.242 -50.273 33.156 1.00 38.25 194 PRO A N 1
ATOM 1575 C CA . PRO A 1 194 ? 14.176 -51.268 33.178 1.00 38.25 194 PRO A CA 1
ATOM 1576 C C . PRO A 1 194 ? 12.835 -50.631 32.809 1.00 38.25 194 PRO A C 1
ATOM 1578 O O . PRO A 1 194 ? 12.490 -49.562 33.306 1.00 38.25 194 PRO A O 1
ATOM 1581 N N . LEU A 1 195 ? 12.068 -51.312 31.966 1.00 42.19 195 LEU A N 1
ATOM 1582 C CA . LEU A 1 195 ? 10.687 -50.969 31.651 1.00 42.19 195 LEU A CA 1
ATOM 1583 C C . LEU A 1 195 ? 9.743 -51.824 32.500 1.00 42.19 195 LEU A C 1
ATOM 1585 O O . LEU A 1 195 ? 9.976 -53.017 32.692 1.00 42.19 195 LEU A O 1
ATOM 1589 N N . GLU A 1 196 ? 8.648 -51.233 32.980 1.00 39.69 196 GLU A N 1
ATOM 1590 C CA . GLU A 1 196 ? 7.663 -51.943 33.813 1.00 39.69 196 GLU A CA 1
ATOM 1591 C C . GLU A 1 196 ? 6.830 -52.983 33.021 1.00 39.69 196 GLU A C 1
ATOM 1593 O O . GLU A 1 196 ? 6.150 -53.818 33.620 1.00 39.69 196 GLU A O 1
ATOM 1598 N N . LYS A 1 197 ? 6.889 -52.976 31.677 1.00 41.41 197 LYS A N 1
ATOM 1599 C CA . LYS A 1 197 ? 6.216 -53.934 30.778 1.00 41.41 197 LYS A CA 1
ATOM 1600 C C . LYS A 1 197 ? 6.943 -54.048 29.424 1.00 41.41 197 LYS A C 1
ATOM 1602 O O . LYS A 1 197 ? 7.537 -53.077 28.965 1.00 41.41 197 LYS A O 1
ATOM 1607 N N . HIS A 1 198 ? 6.814 -55.204 28.759 1.00 46.34 198 HIS A N 1
ATOM 1608 C CA . HIS A 1 198 ? 7.281 -55.437 27.384 1.00 46.34 198 HIS A CA 1
ATOM 1609 C C . HIS A 1 198 ? 6.670 -54.458 26.368 1.00 46.34 198 HIS A C 1
ATOM 1611 O O . HIS A 1 198 ? 5.442 -54.354 26.292 1.00 46.34 198 HIS A O 1
ATOM 1617 N N . MET A 1 199 ? 7.522 -53.834 25.546 1.00 42.56 199 MET A N 1
ATOM 1618 C CA . MET A 1 199 ? 7.105 -53.029 24.389 1.00 42.56 199 MET A CA 1
ATOM 1619 C C . MET A 1 199 ? 6.606 -53.926 23.247 1.00 42.56 199 MET A C 1
ATOM 1621 O O . MET A 1 199 ? 7.277 -54.885 22.849 1.00 42.56 199 MET A O 1
ATOM 1625 N N . GLY A 1 200 ? 5.420 -53.621 22.728 1.00 42.38 200 GLY A N 1
ATOM 1626 C CA . GLY A 1 200 ? 4.866 -54.201 21.510 1.00 42.38 200 GLY A CA 1
ATOM 1627 C C . GLY A 1 200 ? 5.433 -53.561 20.233 1.00 42.38 200 GLY A C 1
ATOM 1628 O O . GLY A 1 200 ? 6.205 -52.609 20.306 1.00 42.38 200 GLY A O 1
ATOM 1629 N N . PRO A 1 201 ? 5.065 -54.074 19.043 1.00 38.06 201 PRO A N 1
ATOM 1630 C CA . PRO A 1 201 ? 5.529 -53.546 17.754 1.00 38.06 201 PRO A CA 1
ATOM 1631 C C . PRO A 1 201 ? 5.076 -52.107 17.464 1.00 38.06 201 PRO A C 1
ATOM 1633 O O . PRO A 1 201 ? 5.718 -51.437 16.665 1.00 38.06 201 PRO A O 1
ATOM 1636 N N . ASP A 1 202 ? 4.000 -51.664 18.122 1.00 39.34 202 ASP A N 1
ATOM 1637 C CA . ASP A 1 202 ? 3.299 -50.406 17.842 1.00 39.34 202 ASP A CA 1
ATOM 1638 C C . ASP A 1 202 ? 3.458 -49.366 18.979 1.00 39.34 202 ASP A C 1
ATOM 1640 O O . ASP A 1 202 ? 2.804 -48.324 18.961 1.00 39.34 202 ASP A O 1
ATOM 1644 N N . ASP A 1 203 ? 4.305 -49.639 19.982 1.00 43.47 203 ASP A N 1
ATOM 1645 C CA . ASP A 1 203 ? 4.544 -48.737 21.120 1.00 43.47 203 ASP A CA 1
ATOM 1646 C C . ASP A 1 203 ? 5.688 -47.743 20.810 1.00 43.47 203 ASP A C 1
ATOM 1648 O O . ASP A 1 203 ? 6.778 -48.152 20.405 1.00 43.47 203 ASP A O 1
ATOM 1652 N N . ALA A 1 204 ? 5.476 -46.441 21.054 1.00 41.06 204 ALA A N 1
ATOM 1653 C CA . ALA A 1 204 ? 6.473 -45.375 20.862 1.00 41.06 204 ALA A CA 1
ATOM 1654 C C . ALA A 1 204 ? 6.843 -44.676 22.186 1.00 41.06 204 ALA A C 1
ATOM 1656 O O . ALA A 1 204 ? 6.012 -44.540 23.086 1.00 41.06 204 ALA A O 1
ATOM 1657 N N . LEU A 1 205 ? 8.091 -44.207 22.307 1.00 41.88 205 LEU A N 1
ATOM 1658 C CA . LEU A 1 205 ? 8.631 -43.583 23.522 1.00 41.88 205 LEU A CA 1
ATOM 1659 C C . LEU A 1 205 ? 9.371 -42.281 23.175 1.00 41.88 205 LEU A C 1
ATOM 1661 O O . LEU A 1 205 ? 10.269 -42.299 22.335 1.00 41.88 205 LEU A O 1
ATOM 1665 N N . TYR A 1 206 ? 9.026 -41.165 23.831 1.00 42.53 206 TYR A N 1
ATOM 1666 C CA . TYR A 1 206 ? 9.666 -39.864 23.600 1.00 42.53 206 TYR A CA 1
ATOM 1667 C C . TYR A 1 206 ? 10.631 -39.491 24.730 1.00 42.53 206 TYR A C 1
ATOM 1669 O O . TYR A 1 206 ? 10.274 -39.503 25.911 1.00 42.53 206 TYR A O 1
ATOM 1677 N N . LEU A 1 207 ? 11.843 -39.079 24.355 1.00 39.81 207 LEU A N 1
ATOM 1678 C CA . LEU A 1 207 ? 12.766 -38.345 25.222 1.00 39.81 207 LEU A CA 1
ATOM 1679 C C . LEU A 1 207 ? 12.465 -36.845 25.086 1.00 39.81 207 LEU A C 1
ATOM 1681 O O . LEU A 1 207 ? 12.628 -36.266 24.012 1.00 39.81 207 LEU A O 1
ATOM 1685 N N . GLY A 1 208 ? 11.966 -36.239 26.162 1.00 42.38 208 GLY A N 1
ATOM 1686 C CA . GLY A 1 208 ? 11.799 -34.791 26.287 1.00 42.38 208 GLY A CA 1
ATOM 1687 C C . GLY A 1 208 ? 13.127 -34.075 26.550 1.00 42.38 208 GLY A C 1
ATOM 1688 O O . GLY A 1 208 ? 14.190 -34.696 26.518 1.00 42.38 208 GLY A O 1
ATOM 1689 N N . ASP A 1 209 ? 13.060 -32.769 26.824 1.00 40.94 209 ASP A N 1
ATOM 1690 C CA . ASP A 1 209 ? 14.245 -31.918 26.988 1.00 40.94 209 ASP A CA 1
ATOM 1691 C C . ASP A 1 209 ? 15.196 -32.449 28.069 1.00 40.94 209 ASP A C 1
ATOM 1693 O O . ASP A 1 209 ? 14.792 -32.781 29.187 1.00 40.94 209 ASP A O 1
ATOM 1697 N N . ILE A 1 210 ? 16.477 -32.537 27.710 1.00 37.84 210 ILE A N 1
ATOM 1698 C CA . ILE A 1 210 ? 17.566 -32.933 28.600 1.00 37.84 210 ILE A CA 1
ATOM 1699 C C . ILE A 1 210 ? 18.298 -31.659 29.018 1.00 37.84 210 ILE A C 1
ATOM 1701 O O . ILE A 1 210 ? 18.862 -30.958 28.181 1.00 37.84 210 ILE A O 1
ATOM 1705 N N . THR A 1 211 ? 18.320 -31.362 30.314 1.00 36.38 211 THR A N 1
ATOM 1706 C CA . THR A 1 211 ? 19.073 -30.233 30.874 1.00 36.38 211 THR A CA 1
ATOM 1707 C C . THR A 1 211 ? 20.379 -30.733 31.489 1.00 36.38 211 THR A C 1
ATOM 1709 O O . THR A 1 211 ? 20.369 -31.683 32.274 1.00 36.38 211 THR A O 1
ATOM 1712 N N . ILE A 1 212 ? 21.500 -30.086 31.152 1.00 36.56 212 ILE A N 1
ATOM 1713 C CA . ILE A 1 212 ? 22.820 -30.347 31.745 1.00 36.56 212 ILE A CA 1
ATOM 1714 C C . ILE A 1 212 ? 23.214 -29.138 32.592 1.00 36.56 212 ILE A C 1
ATOM 1716 O O . ILE A 1 212 ? 23.226 -28.015 32.092 1.00 36.56 212 ILE A O 1
ATOM 1720 N N . GLN A 1 213 ? 23.541 -29.359 33.864 1.00 39.09 213 GLN A N 1
ATOM 1721 C CA . GLN A 1 213 ? 23.995 -28.305 34.778 1.00 39.09 213 GLN A CA 1
ATOM 1722 C C . GLN A 1 213 ? 25.348 -28.667 35.398 1.00 39.09 213 GLN A C 1
ATOM 1724 O O . GLN A 1 213 ? 25.663 -29.846 35.571 1.00 39.09 213 GLN A O 1
ATOM 1729 N N . SER A 1 214 ? 26.142 -27.648 35.741 1.00 39.91 214 SER A N 1
ATOM 1730 C CA . SER A 1 214 ? 27.422 -27.786 36.449 1.00 39.91 214 SER A CA 1
ATOM 1731 C C . SER A 1 214 ? 27.424 -26.953 37.727 1.00 39.91 214 SER A C 1
ATOM 1733 O O . SER A 1 214 ? 26.970 -25.810 37.691 1.00 39.91 214 SER A O 1
ATOM 1735 N N . TRP A 1 215 ? 27.987 -27.476 38.818 1.00 42.94 215 TRP A N 1
ATOM 1736 C CA . TRP A 1 215 ? 28.039 -26.785 40.115 1.00 42.94 215 TRP A CA 1
ATOM 1737 C C . TRP A 1 215 ? 29.453 -26.740 40.723 1.00 42.94 215 TRP A C 1
ATOM 1739 O O . TRP A 1 215 ? 30.238 -27.676 40.534 1.00 42.94 215 TRP A O 1
ATOM 1749 N N . ASP A 1 216 ? 29.753 -25.660 41.465 1.00 43.50 216 ASP A N 1
ATOM 1750 C CA . ASP A 1 216 ? 30.957 -25.492 42.294 1.00 43.50 216 ASP A CA 1
ATOM 1751 C C . ASP A 1 216 ? 30.630 -25.740 43.786 1.00 43.50 216 ASP A C 1
ATOM 1753 O O . ASP A 1 216 ? 29.895 -24.958 44.398 1.00 43.50 216 ASP A O 1
ATOM 1757 N N . PRO A 1 217 ? 31.191 -26.794 44.408 1.00 39.25 217 PRO A N 1
ATOM 1758 C CA . PRO A 1 217 ? 30.946 -27.122 45.809 1.00 39.25 217 PRO A CA 1
ATOM 1759 C C . PRO A 1 217 ? 31.339 -26.052 46.833 1.00 39.25 217 PRO A C 1
ATOM 1761 O O . PRO A 1 217 ? 30.941 -26.154 47.995 1.00 39.25 217 PRO A O 1
ATOM 1764 N N . ALA A 1 218 ? 32.129 -25.050 46.438 1.00 39.97 218 ALA A N 1
ATOM 1765 C CA . ALA A 1 218 ? 32.633 -24.021 47.338 1.00 39.97 218 ALA A CA 1
ATOM 1766 C C . ALA A 1 218 ? 31.598 -22.944 47.724 1.00 39.97 218 ALA A C 1
ATOM 1768 O O . ALA A 1 218 ? 31.805 -22.271 48.734 1.00 39.97 218 ALA A O 1
ATOM 1769 N N . GLU A 1 219 ? 30.492 -22.784 46.983 1.00 40.56 219 GLU A N 1
ATOM 1770 C CA . GLU A 1 219 ? 29.528 -21.689 47.219 1.00 40.56 219 GLU A CA 1
ATOM 1771 C C . GLU A 1 219 ? 28.327 -22.051 48.115 1.00 40.56 219 GLU A C 1
ATOM 1773 O O . GLU A 1 219 ? 27.605 -21.161 48.560 1.00 40.56 219 GLU A O 1
ATOM 1778 N N . GLY A 1 220 ? 28.147 -23.327 48.481 1.00 43.16 220 GLY A N 1
ATOM 1779 C CA . GLY A 1 220 ? 26.997 -23.777 49.283 1.00 43.16 220 GLY A CA 1
ATOM 1780 C C . GLY A 1 220 ? 25.654 -23.693 48.531 1.00 43.16 220 GLY A C 1
ATOM 1781 O O . GLY A 1 220 ? 25.516 -22.985 47.541 1.00 43.16 220 GLY A O 1
ATOM 1782 N N . MET A 1 221 ? 24.647 -24.464 48.958 1.00 36.75 221 MET A N 1
ATOM 1783 C CA . MET A 1 221 ? 23.309 -24.425 48.339 1.00 36.75 221 MET A CA 1
ATOM 1784 C C . MET A 1 221 ? 22.498 -23.207 48.826 1.00 36.75 221 MET A C 1
ATOM 1786 O O . MET A 1 221 ? 22.458 -22.979 50.039 1.00 36.75 221 MET A O 1
ATOM 1790 N N . PRO A 1 222 ? 21.779 -22.475 47.952 1.00 41.09 222 PRO A N 1
ATOM 1791 C CA . PRO A 1 222 ? 20.729 -21.551 48.381 1.00 41.09 222 PRO A CA 1
ATOM 1792 C C . PRO A 1 222 ? 19.531 -22.329 48.964 1.00 41.09 222 PRO A C 1
ATOM 1794 O O . PRO A 1 222 ? 19.075 -23.320 48.396 1.00 41.09 222 PRO A O 1
ATOM 1797 N N . GLU A 1 223 ? 19.005 -21.910 50.122 1.00 44.50 223 GLU A N 1
ATOM 1798 C CA . GLU A 1 223 ? 17.937 -22.635 50.843 1.00 44.50 223 GLU A CA 1
ATOM 1799 C C . GLU A 1 223 ? 16.512 -22.052 50.707 1.00 44.50 223 GLU A C 1
ATOM 1801 O O . GLU A 1 223 ? 15.589 -22.572 51.334 1.00 44.50 223 GLU A O 1
ATOM 1806 N N . THR A 1 224 ? 16.246 -21.033 49.883 1.00 49.78 224 THR A N 1
ATOM 1807 C CA . THR A 1 224 ? 14.900 -20.413 49.830 1.00 49.78 224 THR A CA 1
ATOM 1808 C C . THR A 1 224 ? 14.112 -20.786 48.573 1.00 49.78 224 THR A C 1
ATOM 1810 O O . THR A 1 224 ? 14.497 -20.448 47.462 1.00 49.78 224 THR A O 1
ATOM 1813 N N . THR A 1 225 ? 12.984 -21.479 48.766 1.00 56.03 225 THR A N 1
ATOM 1814 C CA . THR A 1 225 ? 12.001 -21.851 47.725 1.00 56.03 225 THR A CA 1
ATOM 1815 C C . THR A 1 225 ? 10.951 -20.743 47.604 1.00 56.03 225 THR A C 1
ATOM 1817 O O . THR A 1 225 ? 10.425 -20.343 48.638 1.00 56.03 225 THR A O 1
ATOM 1820 N N . ARG A 1 226 ? 10.614 -20.280 46.391 1.00 70.75 226 ARG A N 1
ATOM 1821 C CA . ARG A 1 226 ? 9.420 -19.445 46.135 1.00 70.75 226 ARG A CA 1
ATOM 1822 C C . ARG A 1 226 ? 8.210 -20.321 45.823 1.00 70.75 226 ARG A C 1
ATOM 1824 O O . ARG A 1 226 ? 8.347 -21.339 45.143 1.00 70.75 226 ARG A O 1
ATOM 1831 N N . THR A 1 227 ? 7.026 -19.884 46.233 1.00 77.00 227 THR A N 1
ATOM 1832 C CA . THR A 1 227 ? 5.737 -20.441 45.806 1.00 77.00 227 THR A CA 1
ATOM 1833 C C . THR A 1 227 ? 4.997 -19.417 44.950 1.00 77.00 227 THR A C 1
ATOM 1835 O O . THR A 1 227 ? 4.836 -18.267 45.352 1.00 77.00 227 THR A O 1
ATOM 1838 N N . LEU A 1 228 ? 4.560 -19.827 43.759 1.00 83.00 228 LEU A N 1
ATOM 1839 C CA . LEU A 1 228 ? 3.555 -19.121 42.971 1.00 83.00 228 LEU A CA 1
ATOM 1840 C C . LEU A 1 228 ? 2.208 -19.781 43.235 1.00 83.00 228 LEU A C 1
ATOM 1842 O O . LEU A 1 228 ? 2.028 -20.947 42.882 1.00 83.00 228 LEU A O 1
ATOM 1846 N N . SER A 1 229 ? 1.275 -19.049 43.825 1.00 87.81 229 SER A N 1
ATOM 1847 C CA . SER A 1 229 ? -0.058 -19.550 44.161 1.00 87.81 229 SER A CA 1
ATOM 1848 C C . SER A 1 229 ? -1.098 -18.916 43.250 1.00 87.81 229 SER A C 1
ATOM 1850 O O . SER A 1 229 ? -1.181 -17.699 43.157 1.00 87.81 229 SER A O 1
ATOM 1852 N N . PHE A 1 230 ? -1.903 -19.732 42.582 1.00 86.88 230 PHE A N 1
ATOM 1853 C CA . PHE A 1 230 ? -2.946 -19.289 41.663 1.00 86.88 230 PHE A CA 1
ATOM 1854 C C . PHE A 1 230 ? -4.306 -19.563 42.295 1.00 86.88 230 PHE A C 1
ATOM 1856 O O . PHE A 1 230 ? -4.598 -20.704 42.655 1.00 86.88 230 PHE A O 1
ATOM 1863 N N . TYR A 1 231 ? -5.140 -18.540 42.432 1.00 85.94 231 TYR A N 1
ATOM 1864 C CA . TYR A 1 231 ? -6.455 -18.622 43.073 1.00 85.94 231 TYR A CA 1
ATOM 1865 C C . TYR A 1 231 ? -7.582 -18.581 42.039 1.00 85.94 231 TYR A C 1
ATOM 1867 O O . TYR A 1 231 ? -7.349 -18.293 40.871 1.00 85.94 231 TYR A O 1
ATOM 1875 N N . ASN A 1 232 ? -8.812 -18.903 42.445 1.00 78.31 232 ASN A N 1
ATOM 1876 C CA . ASN A 1 232 ? -9.972 -18.875 41.545 1.00 78.31 232 ASN A CA 1
ATOM 1877 C C . ASN A 1 232 ? -10.580 -17.465 41.402 1.00 78.31 232 ASN A C 1
ATOM 1879 O O . ASN A 1 232 ? -11.291 -17.192 40.440 1.00 78.31 232 ASN A O 1
ATOM 1883 N N . SER A 1 233 ? -10.309 -16.582 42.365 1.00 70.19 233 SER A N 1
ATOM 1884 C CA . SER A 1 233 ? -10.699 -15.172 42.383 1.00 70.19 233 SER A CA 1
ATOM 1885 C C . SER A 1 233 ? -9.852 -14.405 43.405 1.00 70.19 233 SER A C 1
ATOM 1887 O O . SER A 1 233 ? -9.218 -15.001 44.281 1.00 70.19 233 SER A O 1
ATOM 1889 N N . GLU A 1 234 ? -9.884 -13.076 43.342 1.00 71.44 234 GLU A N 1
ATOM 1890 C CA . GLU A 1 234 ? -9.274 -12.217 44.365 1.00 71.44 234 GLU A CA 1
ATOM 1891 C C . GLU A 1 234 ? -9.936 -12.400 45.745 1.00 71.44 234 GLU A C 1
ATOM 1893 O O . GLU A 1 234 ? -9.271 -12.384 46.779 1.00 71.44 234 GLU A O 1
ATOM 1898 N N . SER A 1 235 ? -11.245 -12.674 45.786 1.00 65.50 235 SER A N 1
ATOM 1899 C CA . SER A 1 235 ? -11.952 -12.953 47.042 1.00 65.50 235 SER A CA 1
ATOM 1900 C C . SER A 1 235 ? -11.499 -14.256 47.704 1.00 65.50 235 SER A C 1
ATOM 1902 O O . SER A 1 235 ? -11.461 -14.348 48.934 1.00 65.50 235 SER A O 1
ATOM 1904 N N . ASP A 1 236 ? -11.170 -15.276 46.908 1.00 70.38 236 ASP A N 1
ATOM 1905 C CA . ASP A 1 236 ? -10.649 -16.552 47.401 1.00 70.38 236 ASP A CA 1
ATOM 1906 C C . ASP A 1 236 ? -9.280 -16.344 48.051 1.00 70.38 236 ASP A C 1
ATOM 1908 O O . ASP A 1 236 ? -9.037 -16.843 49.150 1.00 70.38 236 ASP A O 1
ATOM 1912 N N . LEU A 1 237 ? -8.441 -15.505 47.442 1.00 71.00 237 LEU A N 1
ATOM 1913 C CA . LEU A 1 237 ? -7.196 -15.055 48.050 1.00 71.00 237 LEU A CA 1
ATOM 1914 C C . LEU A 1 237 ? -7.448 -14.285 49.363 1.00 71.00 237 LEU A C 1
ATOM 1916 O O . LEU A 1 237 ? -6.928 -14.661 50.413 1.00 71.00 237 LEU A O 1
ATOM 1920 N N . ALA A 1 238 ? -8.305 -13.257 49.343 1.00 68.12 238 ALA A N 1
ATOM 1921 C CA . ALA A 1 238 ? -8.583 -12.409 50.508 1.00 68.12 238 ALA A CA 1
ATOM 1922 C C . ALA A 1 238 ? -9.230 -13.164 51.687 1.00 68.12 238 ALA A C 1
ATOM 1924 O O . ALA A 1 238 ? -9.108 -12.757 52.845 1.00 68.12 238 ALA A O 1
ATOM 1925 N N . SER A 1 239 ? -9.927 -14.268 51.409 1.00 69.25 239 SER A N 1
ATOM 1926 C CA . SER A 1 239 ? -10.555 -15.130 52.418 1.00 69.25 239 SER A CA 1
ATOM 1927 C C . SER A 1 239 ? -9.652 -16.266 52.916 1.00 69.25 239 SER A C 1
ATOM 1929 O O . SER A 1 239 ? -10.047 -16.988 53.836 1.00 69.25 239 SER A O 1
ATOM 1931 N N . GLY A 1 240 ? -8.445 -16.415 52.357 1.00 74.44 240 GLY A N 1
ATOM 1932 C CA . GLY A 1 240 ? -7.507 -17.484 52.704 1.00 74.44 240 GLY A CA 1
ATOM 1933 C C . GLY A 1 240 ? -7.942 -18.863 52.199 1.00 74.44 240 GLY A C 1
ATOM 1934 O O . GLY A 1 240 ? -7.647 -19.879 52.837 1.00 74.44 240 GLY A O 1
ATOM 1935 N N . ALA A 1 241 ? -8.687 -18.914 51.091 1.00 77.56 241 ALA A N 1
ATOM 1936 C CA . ALA A 1 241 ? -9.015 -20.161 50.413 1.00 77.56 241 ALA A CA 1
ATOM 1937 C C . ALA A 1 241 ? -7.740 -20.855 49.908 1.00 77.56 241 ALA A C 1
ATOM 1939 O O . ALA A 1 241 ? -6.669 -20.262 49.828 1.00 77.56 241 ALA A O 1
ATOM 1940 N N . LYS A 1 242 ? -7.834 -22.145 49.570 1.00 84.31 242 LYS A N 1
ATOM 1941 C CA . LYS A 1 242 ? -6.685 -22.842 48.982 1.00 84.31 242 LYS A CA 1
ATOM 1942 C C . LYS A 1 242 ? -6.503 -22.422 47.518 1.00 84.31 242 LYS A C 1
ATOM 1944 O O . LYS A 1 242 ? -7.508 -22.366 46.807 1.00 84.31 242 LYS A O 1
ATOM 1949 N N . PRO A 1 243 ? -5.261 -22.209 47.053 1.00 83.12 243 PRO A N 1
ATOM 1950 C CA . PRO A 1 243 ? -4.995 -21.977 45.639 1.00 83.12 243 PRO A CA 1
ATOM 1951 C C . PRO A 1 243 ? -5.433 -23.179 44.791 1.00 83.12 243 PRO A C 1
ATOM 1953 O O . PRO A 1 243 ? -5.328 -24.335 45.212 1.00 83.12 243 PRO A O 1
ATOM 1956 N N . ILE A 1 244 ? -5.934 -22.897 43.587 1.00 83.69 244 ILE A N 1
ATOM 1957 C CA . ILE A 1 244 ? -6.342 -23.905 42.600 1.00 83.69 244 ILE A CA 1
ATOM 1958 C C . ILE A 1 244 ? -5.139 -24.549 41.905 1.00 83.69 244 ILE A C 1
ATOM 1960 O O . ILE A 1 244 ? -5.238 -25.676 41.420 1.00 83.69 244 ILE A O 1
ATOM 1964 N N . SER A 1 245 ? -3.991 -23.869 41.905 1.00 81.19 245 SER A N 1
ATOM 1965 C CA . SER A 1 245 ? -2.695 -24.458 41.571 1.00 81.19 245 SER A CA 1
ATOM 1966 C C . SER A 1 245 ? -1.561 -23.746 42.303 1.00 81.19 245 SER A C 1
ATOM 1968 O O . SER A 1 245 ? -1.625 -22.540 42.519 1.00 81.19 245 SER A O 1
ATOM 1970 N N . GLU A 1 246 ? -0.505 -24.480 42.648 1.00 82.31 246 GLU A N 1
ATOM 1971 C CA . GLU A 1 246 ? 0.731 -23.929 43.212 1.00 82.31 246 GLU A CA 1
ATOM 1972 C C . GLU A 1 246 ? 1.929 -24.411 42.397 1.00 82.31 246 GLU A C 1
ATOM 1974 O O . GLU A 1 246 ? 1.999 -25.582 42.016 1.00 82.31 246 GLU A O 1
ATOM 1979 N N . ILE A 1 247 ? 2.901 -23.531 42.183 1.00 72.00 247 ILE A N 1
ATOM 1980 C CA . ILE A 1 247 ? 4.198 -23.872 41.600 1.00 72.00 247 ILE A CA 1
ATOM 1981 C C . ILE A 1 247 ? 5.267 -23.520 42.630 1.00 72.00 247 ILE A C 1
ATOM 1983 O O . ILE A 1 247 ? 5.439 -22.356 42.977 1.00 72.00 247 ILE A O 1
ATOM 1987 N N . LYS A 1 248 ? 5.988 -24.528 43.132 1.00 68.38 248 LYS A N 1
ATOM 1988 C CA . LYS A 1 248 ? 7.114 -24.336 44.058 1.00 68.38 248 LYS A CA 1
ATOM 1989 C C . LYS A 1 248 ? 8.423 -24.429 43.296 1.00 68.38 248 LYS A C 1
ATOM 1991 O O . LYS A 1 248 ? 8.696 -25.439 42.654 1.00 68.38 248 LYS A O 1
ATOM 1996 N N . ALA A 1 249 ? 9.226 -23.384 43.398 1.00 56.88 249 ALA A N 1
ATOM 1997 C CA . ALA A 1 249 ? 10.457 -23.208 42.656 1.00 56.88 249 ALA A CA 1
ATOM 1998 C C . ALA A 1 249 ? 11.629 -22.973 43.618 1.00 56.88 249 ALA A C 1
ATOM 2000 O O . ALA A 1 249 ? 11.647 -21.979 44.344 1.00 56.88 249 ALA A O 1
ATOM 2001 N N . LYS A 1 250 ? 12.615 -23.879 43.626 1.00 50.66 250 LYS A N 1
ATOM 2002 C CA . LYS A 1 250 ? 13.957 -23.602 44.163 1.00 50.66 250 LYS A CA 1
ATOM 2003 C C . LYS A 1 250 ? 14.824 -23.162 42.992 1.00 50.66 250 LYS A C 1
ATOM 2005 O O . LYS A 1 250 ? 14.956 -23.931 42.048 1.00 50.66 250 LYS A O 1
ATOM 2010 N N . ASP A 1 251 ? 15.343 -21.940 43.046 1.00 46.59 251 ASP A N 1
ATOM 2011 C CA . ASP A 1 251 ? 16.315 -21.405 42.081 1.00 46.59 251 ASP A CA 1
ATOM 2012 C C . ASP A 1 251 ? 15.904 -21.507 40.590 1.00 46.59 251 ASP A C 1
ATOM 2014 O O . ASP A 1 251 ? 16.748 -21.695 39.717 1.00 46.59 251 ASP A O 1
ATOM 2018 N N . LEU A 1 252 ? 14.607 -21.369 40.273 1.00 44.22 252 LEU A N 1
ATOM 2019 C CA . LEU A 1 252 ? 14.139 -21.206 38.889 1.00 44.22 252 LEU A CA 1
ATOM 2020 C C . LEU A 1 252 ? 14.110 -19.719 38.550 1.00 44.22 252 LEU A C 1
ATOM 2022 O O . LEU A 1 252 ? 13.284 -18.987 39.088 1.00 44.22 252 LEU A O 1
ATOM 2026 N N . GLU A 1 253 ? 14.970 -19.278 37.633 1.00 54.81 253 GLU A N 1
ATOM 2027 C CA . GLU A 1 253 ? 14.890 -17.913 37.101 1.00 54.81 253 GLU A CA 1
ATOM 2028 C C . GLU A 1 253 ? 13.617 -17.702 36.268 1.00 54.81 253 GLU A C 1
ATOM 2030 O O . GLU A 1 253 ? 13.210 -16.559 36.095 1.00 54.81 253 GLU A O 1
ATOM 2035 N N . GLU A 1 254 ? 12.965 -18.771 35.789 1.00 61.31 254 GLU A N 1
ATOM 2036 C CA . GLU A 1 254 ? 11.874 -18.748 34.809 1.00 61.31 254 GLU A CA 1
ATOM 2037 C C . GLU A 1 254 ? 10.862 -19.901 35.037 1.00 61.31 254 GLU A C 1
ATOM 2039 O O . GLU A 1 254 ? 11.255 -21.055 35.200 1.00 61.31 254 GLU A O 1
ATOM 2044 N N . VAL A 1 255 ? 9.551 -19.612 35.041 1.00 66.94 255 VAL A N 1
ATOM 2045 C CA . VAL A 1 255 ? 8.452 -20.601 35.123 1.00 66.94 255 VAL A CA 1
ATOM 2046 C C . VAL A 1 255 ? 7.359 -20.322 34.094 1.00 66.94 255 VAL A C 1
ATOM 2048 O O . VAL A 1 255 ? 6.981 -19.175 33.884 1.00 66.94 255 VAL A O 1
ATOM 2051 N N . THR A 1 256 ? 6.806 -21.362 33.471 1.00 73.88 256 THR A N 1
ATOM 2052 C CA . THR A 1 256 ? 5.685 -21.215 32.532 1.00 73.88 256 THR A CA 1
ATOM 2053 C C . THR A 1 256 ? 4.370 -21.018 33.279 1.00 73.88 256 THR A C 1
ATOM 2055 O O . THR A 1 256 ? 4.011 -21.811 34.150 1.00 73.88 256 THR A O 1
ATOM 2058 N N . ILE A 1 257 ? 3.626 -19.976 32.916 1.00 76.31 257 ILE A N 1
ATOM 2059 C CA . ILE A 1 257 ? 2.327 -19.674 33.518 1.00 76.31 257 ILE A CA 1
ATOM 2060 C C . ILE A 1 257 ? 1.259 -20.693 33.072 1.00 76.31 257 ILE A C 1
ATOM 2062 O O . ILE A 1 257 ? 1.087 -20.904 31.866 1.00 76.31 257 ILE A O 1
ATOM 2066 N N . PRO A 1 258 ? 0.525 -21.322 34.013 1.00 72.62 258 PRO A N 1
ATOM 2067 C CA . PRO A 1 258 ? -0.426 -22.388 33.713 1.00 72.62 258 PRO A CA 1
ATOM 2068 C C . PRO A 1 258 ? -1.718 -21.863 33.077 1.00 72.62 258 PRO A C 1
ATOM 2070 O O . PRO A 1 258 ? -2.051 -20.681 33.169 1.00 72.62 258 PRO A O 1
ATOM 2073 N N . ALA A 1 259 ? -2.484 -22.759 32.453 1.00 79.31 259 ALA A N 1
ATOM 2074 C CA . ALA A 1 259 ? -3.848 -22.460 32.029 1.00 79.31 259 ALA A CA 1
ATOM 2075 C C . ALA A 1 259 ? -4.789 -22.354 33.240 1.00 79.31 259 ALA A C 1
ATOM 2077 O O . ALA A 1 259 ? -4.581 -23.012 34.262 1.00 79.31 259 ALA A O 1
ATOM 2078 N N . PHE A 1 260 ? -5.853 -21.561 33.112 1.00 78.31 260 PHE A N 1
ATOM 2079 C CA . PHE A 1 260 ? -6.894 -21.492 34.132 1.00 78.31 260 PHE A CA 1
ATOM 2080 C C . PHE A 1 260 ? -7.701 -22.793 34.189 1.00 78.31 260 PHE A C 1
ATOM 2082 O O . PHE A 1 260 ? -8.297 -23.214 33.200 1.00 78.31 260 PHE A O 1
ATOM 2089 N N . SER A 1 261 ? -7.710 -23.432 35.360 1.00 75.88 261 SER A N 1
ATOM 2090 C CA . SER A 1 261 ? -8.350 -24.733 35.603 1.00 75.88 261 SER A CA 1
ATOM 2091 C C . SER A 1 261 ? -9.680 -24.639 36.361 1.00 75.88 261 SER A C 1
ATOM 2093 O O . SER A 1 261 ? -10.342 -25.657 36.576 1.00 75.88 261 SER A O 1
ATOM 2095 N N . GLY A 1 262 ? -10.074 -23.434 36.784 1.00 73.06 262 GLY A N 1
ATOM 2096 C CA . GLY A 1 262 ? -11.323 -23.190 37.498 1.00 73.06 262 GLY A CA 1
ATOM 2097 C C . GLY A 1 262 ? -12.542 -23.079 36.578 1.00 73.06 262 GLY A C 1
ATOM 2098 O O . GLY A 1 262 ? -12.458 -23.175 35.352 1.00 73.06 262 GLY A O 1
ATOM 2099 N N . LYS A 1 263 ? -13.717 -22.857 37.177 1.00 75.00 263 LYS A N 1
ATOM 2100 C CA . LYS A 1 263 ? -14.953 -22.597 36.426 1.00 75.00 263 LYS A CA 1
ATOM 2101 C C . LYS A 1 263 ? -15.083 -21.096 36.171 1.00 75.00 263 LYS A C 1
ATOM 2103 O O . LYS A 1 263 ? -15.349 -20.349 37.108 1.00 75.00 263 LYS A O 1
ATOM 2108 N N . ALA A 1 264 ? -14.928 -20.684 34.915 1.00 72.94 264 ALA A N 1
ATOM 2109 C CA . ALA A 1 264 ? -15.161 -19.302 34.509 1.00 72.94 264 ALA A CA 1
ATOM 2110 C C . ALA A 1 264 ? -16.644 -18.908 34.697 1.00 72.94 264 ALA A C 1
ATOM 2112 O O . ALA A 1 264 ? -17.525 -19.779 34.603 1.00 72.94 264 ALA A O 1
ATOM 2113 N N . PRO A 1 265 ? -16.931 -17.622 34.959 1.00 72.81 265 PRO A N 1
ATOM 2114 C CA . PRO A 1 265 ? -18.282 -17.072 34.867 1.00 72.81 265 PRO A CA 1
ATOM 2115 C C . PRO A 1 265 ? -18.939 -17.328 33.496 1.00 72.81 265 PRO A C 1
ATOM 2117 O O . PRO A 1 265 ? -18.284 -17.680 32.516 1.00 72.81 265 PRO A O 1
ATOM 2120 N N . GLU A 1 266 ? -20.264 -17.213 33.424 1.00 74.62 266 GLU A N 1
ATOM 2121 C CA . GLU A 1 266 ? -20.994 -17.430 32.169 1.00 74.62 266 GLU A CA 1
ATOM 2122 C C . GLU A 1 266 ? -20.701 -16.300 31.163 1.00 74.62 266 GLU A C 1
ATOM 2124 O O . GLU A 1 266 ? -20.535 -15.153 31.553 1.00 74.62 266 GLU A O 1
ATOM 2129 N N . ASN A 1 267 ? -20.618 -16.606 29.861 1.00 73.94 267 ASN A N 1
ATOM 2130 C CA . ASN A 1 267 ? -20.280 -15.635 28.801 1.00 73.94 267 ASN A CA 1
ATOM 2131 C C . ASN A 1 267 ? -18.919 -14.922 28.969 1.00 73.94 267 ASN A C 1
ATOM 2133 O O . ASN A 1 267 ? -18.724 -13.816 28.461 1.00 73.94 267 ASN A O 1
ATOM 2137 N N . THR A 1 268 ? -17.959 -15.547 29.653 1.00 74.31 268 THR A N 1
ATOM 2138 C CA . THR A 1 268 ? -16.599 -15.012 29.805 1.00 74.31 268 THR A CA 1
ATOM 2139 C C . THR A 1 268 ? -15.544 -15.997 29.320 1.00 74.31 268 THR A C 1
ATOM 2141 O O . THR A 1 268 ? -15.790 -17.198 29.182 1.00 74.31 268 THR A O 1
ATOM 2144 N N . GLU A 1 269 ? -14.352 -15.489 29.028 1.00 75.62 269 GLU A N 1
ATOM 2145 C CA . GLU A 1 269 ? -13.152 -16.284 28.816 1.00 75.62 269 GLU A CA 1
ATOM 2146 C C . GLU A 1 269 ? -12.031 -15.835 29.727 1.00 75.62 269 GLU A C 1
ATOM 2148 O O . GLU A 1 269 ? -11.914 -14.669 30.093 1.00 75.62 269 GLU A O 1
ATOM 2153 N N . PHE A 1 270 ? -11.192 -16.793 30.089 1.00 76.19 270 PHE A N 1
ATOM 2154 C CA . PHE A 1 270 ? -9.949 -16.492 30.763 1.00 76.19 270 PHE A CA 1
ATOM 2155 C C . PHE A 1 270 ? -9.006 -15.762 29.798 1.00 76.19 270 PHE A C 1
ATOM 2157 O O . PHE A 1 270 ? -8.723 -16.279 28.718 1.00 76.19 270 PHE A O 1
ATOM 2164 N N . VAL A 1 271 ? -8.513 -14.591 30.202 1.00 73.75 271 VAL A N 1
ATOM 2165 C CA . VAL A 1 271 ? -7.610 -13.759 29.393 1.00 73.75 271 VAL A CA 1
ATOM 2166 C C . VAL A 1 271 ? -6.168 -13.933 29.862 1.00 73.75 271 VAL A C 1
ATOM 2168 O O . VAL A 1 271 ? -5.290 -14.325 29.090 1.00 73.75 271 VAL A O 1
ATOM 2171 N N . CYS A 1 272 ? -5.905 -13.655 31.139 1.00 78.25 272 CYS A N 1
ATOM 2172 C CA . CYS A 1 272 ? -4.563 -13.679 31.712 1.00 78.25 272 CYS A CA 1
ATOM 2173 C C . CYS A 1 272 ? -4.605 -13.833 33.239 1.00 78.25 272 CYS A C 1
ATOM 2175 O O . CYS A 1 272 ? -5.663 -13.804 33.865 1.00 78.25 272 CYS A O 1
ATOM 2177 N N . TRP A 1 273 ? -3.436 -14.019 33.845 1.00 82.50 273 TRP A N 1
ATOM 2178 C CA . TRP A 1 273 ? -3.250 -13.987 35.293 1.00 82.50 273 TRP A CA 1
ATOM 2179 C C . TRP A 1 273 ? -2.704 -12.633 35.727 1.00 82.50 273 TRP A C 1
ATOM 2181 O O . TRP A 1 273 ? -1.761 -12.146 35.109 1.00 82.50 273 TRP A O 1
ATOM 2191 N N . VAL A 1 274 ? -3.207 -12.063 36.820 1.00 82.44 274 VAL A N 1
ATOM 2192 C CA . VAL A 1 274 ? -2.638 -10.851 37.428 1.00 82.44 274 VAL A CA 1
ATOM 2193 C C . VAL A 1 274 ? -1.860 -11.209 38.679 1.00 82.44 274 VAL A C 1
ATOM 2195 O O . VAL A 1 274 ? -2.354 -11.924 39.546 1.00 82.44 274 VAL A O 1
ATOM 2198 N N . ASN A 1 275 ? -0.633 -10.702 38.756 1.00 85.00 275 ASN A N 1
ATOM 2199 C CA . ASN A 1 275 ? 0.228 -10.809 39.926 1.00 85.00 275 ASN A CA 1
ATOM 2200 C C . ASN A 1 275 ? -0.181 -9.787 41.000 1.00 85.00 275 ASN A C 1
ATOM 2202 O O . ASN A 1 275 ? -0.220 -8.586 40.739 1.00 85.00 275 ASN A O 1
ATOM 2206 N N . THR A 1 276 ? -0.412 -10.249 42.227 1.00 78.62 276 THR A N 1
ATOM 2207 C CA . THR A 1 276 ? -0.914 -9.432 43.347 1.00 78.62 276 THR A CA 1
ATOM 2208 C C . THR A 1 276 ? 0.079 -8.397 43.876 1.00 78.62 276 THR A C 1
ATOM 2210 O O . THR A 1 276 ? -0.328 -7.401 44.468 1.00 78.62 276 THR A O 1
ATOM 2213 N N . PHE A 1 277 ? 1.382 -8.592 43.665 1.00 71.44 277 PHE A N 1
ATOM 2214 C CA . PHE A 1 277 ? 2.420 -7.696 44.181 1.00 71.44 277 PHE A CA 1
ATOM 2215 C C . PHE A 1 277 ? 2.637 -6.467 43.307 1.00 71.44 277 PHE A C 1
ATOM 2217 O O . PHE A 1 277 ? 2.995 -5.405 43.813 1.00 71.44 277 PHE A O 1
ATOM 2224 N N . ASN A 1 278 ? 2.501 -6.619 41.991 1.00 72.31 278 ASN A N 1
ATOM 2225 C CA . ASN A 1 278 ? 2.838 -5.569 41.029 1.00 72.31 278 ASN A CA 1
ATOM 2226 C C . ASN A 1 278 ? 1.716 -5.260 40.030 1.00 72.31 278 ASN A C 1
ATOM 2228 O O . ASN A 1 278 ? 1.914 -4.404 39.172 1.00 72.31 278 ASN A O 1
ATOM 2232 N N . GLY A 1 279 ? 0.577 -5.953 40.116 1.00 70.94 279 GLY A N 1
ATOM 2233 C CA . GLY A 1 279 ? -0.556 -5.793 39.204 1.00 70.94 279 GLY A CA 1
ATOM 2234 C C . GLY A 1 279 ? -0.278 -6.256 37.772 1.00 70.94 279 GLY A C 1
ATOM 2235 O O . GLY A 1 279 ? -1.053 -5.952 36.873 1.00 70.94 279 GLY A O 1
ATOM 2236 N N . LYS A 1 280 ? 0.836 -6.955 37.512 1.00 75.75 280 LYS A N 1
ATOM 2237 C CA . LYS A 1 280 ? 1.250 -7.298 36.148 1.00 75.75 280 LYS A CA 1
ATOM 2238 C C . LYS A 1 280 ? 0.437 -8.471 35.600 1.00 75.75 280 LYS A C 1
ATOM 2240 O O . LYS A 1 280 ? 0.470 -9.570 36.157 1.00 75.75 280 LYS A O 1
ATOM 2245 N N . GLU A 1 281 ? -0.194 -8.249 34.453 1.00 81.56 281 GLU A N 1
ATOM 2246 C CA . GLU A 1 281 ? -0.839 -9.287 33.650 1.00 81.56 281 GLU A CA 1
ATOM 2247 C C . GLU A 1 281 ? 0.185 -10.232 33.001 1.00 81.56 281 GLU A C 1
ATOM 2249 O O . GLU A 1 281 ? 1.211 -9.806 32.462 1.00 81.56 281 GLU A O 1
ATOM 2254 N N . THR A 1 282 ? -0.091 -11.534 33.037 1.00 75.00 282 THR A N 1
ATOM 2255 C CA . THR A 1 282 ? 0.762 -12.583 32.471 1.00 75.00 282 THR A CA 1
ATOM 2256 C C . THR A 1 282 ? -0.097 -13.651 31.786 1.00 75.00 282 THR A C 1
ATOM 2258 O O . THR A 1 282 ? -0.955 -14.270 32.416 1.00 75.00 282 THR A O 1
ATOM 2261 N N . LYS A 1 283 ? 0.103 -13.868 30.479 1.00 76.12 283 LYS A N 1
ATOM 2262 C CA . LYS A 1 283 ? -0.692 -14.819 29.677 1.00 76.12 283 LYS A CA 1
ATOM 2263 C C . LYS A 1 283 ? -0.291 -16.273 29.961 1.00 76.12 283 LYS A C 1
ATOM 2265 O O . LYS A 1 283 ? 0.849 -16.536 30.349 1.00 76.12 283 LYS A O 1
ATOM 2270 N N . VAL A 1 284 ? -1.196 -17.219 29.707 1.00 70.38 284 VAL A N 1
ATOM 2271 C CA . VAL A 1 284 ? -0.881 -18.664 29.709 1.00 70.38 284 VAL A CA 1
ATOM 2272 C C . VAL A 1 284 ? 0.294 -18.950 28.778 1.00 70.38 284 VAL A C 1
ATOM 2274 O O . VAL A 1 284 ? 0.398 -18.343 27.717 1.00 70.38 284 VAL A O 1
ATOM 2277 N N . GLY A 1 285 ? 1.183 -19.862 29.167 1.00 62.78 285 GLY A N 1
ATOM 2278 C CA . GLY A 1 285 ? 2.328 -20.258 28.345 1.00 62.78 285 GLY A CA 1
ATOM 2279 C C . GLY A 1 285 ? 3.493 -19.264 28.370 1.00 62.78 285 GLY A C 1
ATOM 2280 O O . GLY A 1 285 ? 4.598 -19.627 27.981 1.00 62.78 285 GLY A O 1
ATOM 2281 N N . SER A 1 286 ? 3.288 -18.046 28.885 1.00 66.38 286 SER A N 1
ATOM 2282 C CA . SER A 1 286 ? 4.370 -17.073 29.057 1.00 66.38 286 SER A CA 1
ATOM 2283 C C . SER A 1 286 ? 5.382 -17.559 30.085 1.00 66.38 286 SER A C 1
ATOM 2285 O O . SER A 1 286 ? 5.014 -18.133 31.115 1.00 66.38 286 SER A O 1
ATOM 2287 N N . THR A 1 287 ? 6.645 -17.220 29.858 1.00 74.06 287 THR A N 1
ATOM 2288 C CA . THR A 1 287 ? 7.706 -17.398 30.843 1.00 74.06 287 THR A CA 1
ATOM 2289 C C . THR A 1 287 ? 7.692 -16.257 31.863 1.00 74.06 287 THR A C 1
ATOM 2291 O O . THR A 1 287 ? 7.872 -15.088 31.520 1.00 74.06 287 THR A O 1
ATOM 2294 N N . TYR A 1 288 ? 7.491 -16.587 33.134 1.00 69.94 288 TYR A N 1
ATOM 2295 C CA . TYR A 1 288 ? 7.514 -15.664 34.261 1.00 69.94 288 TYR A CA 1
ATOM 2296 C C . TYR A 1 288 ? 8.830 -15.778 35.026 1.00 69.94 288 TYR A C 1
ATOM 2298 O O . TYR A 1 288 ? 9.190 -16.857 35.492 1.00 69.94 288 TYR A O 1
ATOM 2306 N N . LYS A 1 289 ? 9.537 -14.653 35.183 1.00 71.00 289 LYS A N 1
ATOM 2307 C CA . LYS A 1 289 ? 10.815 -14.620 35.898 1.00 71.00 289 LYS A CA 1
ATOM 2308 C C . LYS A 1 289 ? 10.639 -14.503 37.403 1.00 71.00 289 LYS A C 1
ATOM 2310 O O . LYS A 1 289 ? 10.020 -13.547 37.874 1.00 71.00 289 LYS A O 1
ATOM 2315 N N . ILE A 1 290 ? 11.221 -15.431 38.159 1.00 65.00 290 ILE A N 1
ATOM 2316 C CA . ILE A 1 290 ? 11.183 -15.408 39.624 1.00 65.00 290 ILE A CA 1
ATOM 2317 C C . ILE A 1 290 ? 12.510 -14.852 40.153 1.00 65.00 290 ILE A C 1
ATOM 2319 O O . ILE A 1 290 ? 13.545 -15.502 40.081 1.00 65.00 290 ILE A O 1
ATOM 2323 N N . ASN A 1 291 ? 12.478 -13.646 40.725 1.00 57.88 291 ASN A N 1
ATOM 2324 C CA . ASN A 1 291 ? 13.622 -13.072 41.448 1.00 57.88 291 ASN A CA 1
ATOM 2325 C C . ASN A 1 291 ? 13.661 -13.604 42.898 1.00 57.88 291 ASN A C 1
ATOM 2327 O O . ASN A 1 291 ? 12.622 -13.984 43.433 1.00 57.88 291 ASN A O 1
ATOM 2331 N N . SER A 1 292 ? 14.801 -13.592 43.599 1.00 49.47 292 SER A N 1
ATOM 2332 C CA . SER A 1 292 ? 14.842 -13.998 45.023 1.00 49.47 292 SER A CA 1
ATOM 2333 C C . SER A 1 292 ? 13.928 -13.114 45.908 1.00 49.47 292 SER A C 1
ATOM 2335 O O . SER A 1 292 ? 13.728 -11.936 45.609 1.00 49.47 292 SER A O 1
ATOM 2337 N N . GLY A 1 293 ? 13.273 -13.683 46.936 1.00 55.38 293 GLY A N 1
ATOM 2338 C CA . GLY A 1 293 ? 12.307 -12.985 47.823 1.00 55.38 293 GLY A CA 1
ATOM 2339 C C . GLY A 1 293 ? 10.997 -13.754 48.101 1.00 55.38 293 GLY A C 1
ATOM 2340 O O . GLY A 1 293 ? 10.911 -14.926 47.751 1.00 55.38 293 GLY A O 1
ATOM 2341 N N . ASP A 1 294 ? 10.014 -13.088 48.732 1.00 58.31 294 ASP A N 1
ATOM 2342 C CA . ASP A 1 294 ? 8.735 -13.638 49.260 1.00 58.31 294 ASP A CA 1
ATOM 2343 C C . ASP A 1 294 ? 7.813 -14.293 48.196 1.00 58.31 294 ASP A C 1
ATOM 2345 O O . ASP A 1 294 ? 7.962 -14.018 47.013 1.00 58.31 294 ASP A O 1
ATOM 2349 N N . ASP A 1 295 ? 6.855 -15.152 48.572 1.00 75.69 295 ASP A N 1
ATOM 2350 C CA . ASP A 1 295 ? 5.915 -15.842 47.651 1.00 75.69 295 ASP A CA 1
ATOM 2351 C C . ASP A 1 295 ? 5.144 -14.885 46.710 1.00 75.69 295 ASP A C 1
ATOM 2353 O O . ASP A 1 295 ? 4.998 -13.708 47.014 1.00 75.69 295 ASP A O 1
ATOM 2357 N N . VAL A 1 296 ? 4.666 -15.367 45.551 1.00 80.62 296 VAL A N 1
ATOM 2358 C CA . VAL A 1 296 ? 3.882 -14.576 44.574 1.00 80.62 296 VAL A CA 1
ATOM 2359 C C . VAL A 1 296 ? 2.497 -15.180 44.405 1.00 80.62 296 VAL A C 1
ATOM 2361 O O . VAL A 1 296 ? 2.363 -16.388 44.229 1.00 80.62 296 VAL A O 1
ATOM 2364 N N . GLU A 1 297 ? 1.460 -14.353 44.388 1.00 89.00 297 GLU A N 1
ATOM 2365 C CA . GLU A 1 297 ? 0.085 -14.820 44.232 1.00 89.00 297 GLU A CA 1
ATOM 2366 C C . GLU A 1 297 ? -0.522 -14.267 42.942 1.00 89.00 297 GLU A C 1
ATOM 2368 O O . GLU A 1 297 ? -0.225 -13.147 42.522 1.00 89.00 297 GLU A O 1
ATOM 2373 N N . PHE A 1 298 ? -1.349 -15.082 42.294 1.00 86.00 298 PHE A N 1
ATOM 2374 C CA . PHE A 1 298 ? -2.033 -14.767 41.052 1.00 86.00 298 PHE A CA 1
ATOM 2375 C C . PHE A 1 298 ? -3.531 -15.008 41.185 1.00 86.00 298 PHE A C 1
ATOM 2377 O O . PHE A 1 298 ? -3.965 -15.997 41.780 1.00 86.00 298 PHE A O 1
ATOM 2384 N N . PHE A 1 299 ? -4.322 -14.157 40.545 1.00 84.88 299 PHE A N 1
ATOM 2385 C CA . PHE A 1 299 ? -5.751 -14.376 40.338 1.00 84.88 299 PHE A CA 1
ATOM 2386 C C . PHE A 1 299 ? -6.105 -14.197 38.853 1.00 84.88 299 PHE A C 1
ATOM 2388 O O . PHE A 1 299 ? -5.367 -13.529 38.118 1.00 84.88 299 PHE A O 1
ATOM 2395 N N . PRO A 1 300 ? -7.167 -14.862 38.370 1.00 82.12 300 PRO A N 1
ATOM 2396 C CA . PRO A 1 300 ? -7.524 -14.843 36.964 1.00 82.12 300 PRO A CA 1
ATOM 2397 C C . PRO A 1 300 ? -8.203 -13.527 36.598 1.00 82.12 300 PRO A C 1
ATOM 2399 O O . PRO A 1 300 ? -9.040 -13.027 37.346 1.00 82.12 300 PRO A O 1
ATOM 2402 N N . VAL A 1 301 ? -7.897 -13.024 35.407 1.00 75.44 301 VAL A N 1
ATOM 2403 C CA . VAL A 1 301 ? -8.675 -11.983 34.739 1.00 75.44 301 VAL A CA 1
ATOM 2404 C C . VAL A 1 301 ? -9.539 -12.644 33.682 1.00 75.44 301 VAL A C 1
ATOM 2406 O O . VAL A 1 301 ? -9.053 -13.392 32.824 1.00 75.44 301 VAL A O 1
ATOM 2409 N N . PHE A 1 302 ? -10.833 -12.361 33.754 1.00 74.88 302 PHE A N 1
ATOM 2410 C CA . PHE A 1 302 ? -11.801 -12.798 32.765 1.00 74.88 302 PHE A CA 1
ATOM 2411 C C . PHE A 1 302 ? -12.200 -11.629 31.875 1.00 74.88 302 PHE A C 1
ATOM 2413 O O . PHE A 1 302 ? -12.536 -10.557 32.366 1.00 74.88 302 PHE A O 1
ATOM 2420 N N . GLY A 1 303 ? -12.199 -11.874 30.571 1.00 68.88 303 GLY A N 1
ATOM 2421 C CA . GLY A 1 303 ? -12.794 -11.005 29.566 1.00 68.88 303 GLY A CA 1
ATOM 2422 C C . GLY A 1 303 ? -14.152 -11.546 29.137 1.00 68.88 303 GLY A C 1
ATOM 2423 O O . GLY A 1 303 ? -14.478 -12.716 29.328 1.00 68.88 303 GLY A O 1
ATOM 2424 N N . PHE A 1 304 ? -14.968 -10.692 28.551 1.00 69.56 304 PHE A N 1
ATOM 2425 C CA . PHE A 1 304 ? -16.282 -11.008 28.030 1.00 69.56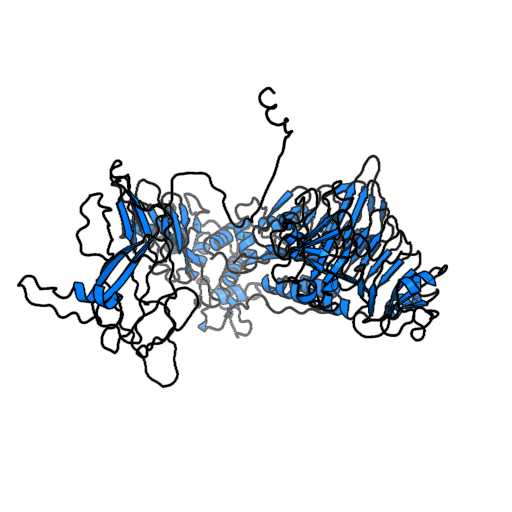 304 PHE A CA 1
ATOM 2426 C C . PHE A 1 304 ? -16.102 -11.746 26.707 1.00 69.56 304 PHE A C 1
ATOM 2428 O O . PHE A 1 304 ? -15.565 -11.192 25.750 1.00 69.56 304 PHE A O 1
ATOM 2435 N N . LYS A 1 305 ? -16.556 -13.001 26.655 1.00 64.56 305 LYS A N 1
ATOM 2436 C CA . LYS A 1 305 ? -16.488 -13.850 25.466 1.00 64.56 305 LYS A CA 1
ATOM 2437 C C . LYS A 1 305 ? -17.896 -14.075 24.968 1.00 64.56 305 LYS A C 1
ATOM 2439 O O . LYS A 1 305 ? -18.621 -14.933 25.476 1.00 64.56 305 LYS A O 1
ATOM 2444 N N . PHE A 1 306 ? -18.275 -13.329 23.944 1.00 65.69 306 PHE A N 1
ATOM 2445 C CA . PHE A 1 306 ? -19.596 -13.458 23.363 1.00 65.69 306 PHE A CA 1
ATOM 2446 C C . PHE A 1 306 ? -19.563 -14.206 22.028 1.00 65.69 306 PHE A C 1
ATOM 2448 O O . PHE A 1 306 ? -18.780 -13.892 21.136 1.00 65.69 306 PHE A O 1
ATOM 2455 N N . LYS A 1 307 ? -20.454 -15.192 21.876 1.00 60.84 307 LYS A N 1
ATOM 2456 C CA . LYS A 1 307 ? -20.848 -15.718 20.563 1.00 60.84 307 LYS A CA 1
ATOM 2457 C C . LYS A 1 307 ? -22.195 -15.090 20.204 1.00 60.84 307 LYS A C 1
ATOM 2459 O O . LYS A 1 307 ? -23.109 -15.249 21.012 1.00 60.84 307 LYS A O 1
ATOM 2464 N N . PRO A 1 308 ? -22.361 -14.462 19.023 1.00 58.72 308 PRO A N 1
ATOM 2465 C CA . PRO A 1 308 ? -23.656 -13.998 18.521 1.00 58.72 308 PRO A CA 1
ATOM 2466 C C . PRO A 1 308 ? -24.807 -14.954 18.845 1.00 58.72 308 PRO A C 1
ATOM 2468 O O . PRO A 1 308 ? -24.781 -16.120 18.459 1.00 58.72 308 PRO A O 1
ATOM 2471 N N . GLY A 1 309 ? -25.790 -14.457 19.603 1.00 60.56 309 GLY A N 1
ATOM 2472 C CA . GLY A 1 309 ? -26.942 -15.225 20.085 1.00 60.56 309 GLY A CA 1
ATOM 2473 C C . GLY A 1 309 ? -26.784 -15.972 21.421 1.00 60.56 309 GLY A C 1
ATOM 2474 O O . GLY A 1 309 ? -27.753 -16.588 21.850 1.00 60.56 309 GLY A O 1
ATOM 2475 N N . SER A 1 310 ? -25.640 -15.927 22.123 1.00 69.31 310 SER A N 1
ATOM 2476 C CA . SER A 1 310 ? -25.461 -16.714 23.366 1.00 69.31 310 SER A CA 1
ATOM 2477 C C . SER A 1 310 ? -26.283 -16.212 24.557 1.00 69.31 310 SER A C 1
ATOM 2479 O O . SER A 1 310 ? -26.637 -16.992 25.439 1.00 69.31 310 SER A O 1
ATOM 2481 N N . VAL A 1 311 ? -26.643 -14.926 24.575 1.00 83.38 311 VAL A N 1
ATOM 2482 C CA . VAL A 1 311 ? -27.574 -14.370 25.561 1.00 83.38 311 VAL A CA 1
ATOM 2483 C C . VAL A 1 311 ? -28.987 -14.558 25.020 1.00 83.38 311 VAL A C 1
ATOM 2485 O O . VAL A 1 311 ? -29.457 -13.788 24.179 1.00 83.38 311 VAL A O 1
ATOM 2488 N N . THR A 1 312 ? -29.677 -15.576 25.524 1.00 85.44 312 THR A N 1
ATOM 2489 C CA . THR A 1 312 ? -31.032 -15.957 25.087 1.00 85.44 312 THR A CA 1
ATOM 2490 C C . THR A 1 312 ? -32.134 -15.394 25.990 1.00 85.44 312 THR A C 1
ATOM 2492 O O . THR A 1 312 ? -33.313 -15.436 25.641 1.00 85.44 312 THR A O 1
ATOM 2495 N N . SER A 1 313 ? -31.774 -14.835 27.148 1.00 87.75 313 SER A N 1
ATOM 2496 C CA . SER A 1 313 ? -32.696 -14.273 28.137 1.00 87.75 313 SER A CA 1
ATOM 2497 C C . SER A 1 313 ? -32.963 -12.775 27.926 1.00 87.75 313 SER A C 1
ATOM 2499 O O . SER A 1 313 ? -32.203 -12.060 27.265 1.00 87.75 313 SER A O 1
ATOM 2501 N N . ALA A 1 314 ? -34.050 -12.277 28.519 1.00 91.00 314 ALA A N 1
ATOM 2502 C CA . ALA A 1 314 ? -34.246 -10.842 28.694 1.00 91.00 314 ALA A CA 1
ATOM 2503 C C . ALA A 1 314 ? -33.266 -10.328 29.759 1.00 91.00 314 ALA A C 1
ATOM 2505 O O . ALA A 1 314 ? -33.186 -10.900 30.846 1.00 91.00 314 ALA A O 1
ATOM 2506 N N . TYR A 1 315 ? -32.550 -9.243 29.463 1.00 92.44 315 TYR A N 1
ATOM 2507 C CA . TYR A 1 315 ? -31.549 -8.672 30.374 1.00 92.44 315 TYR A CA 1
ATOM 2508 C C . TYR A 1 315 ? -32.037 -7.385 31.061 1.00 92.44 315 TYR A C 1
ATOM 2510 O O . TYR A 1 315 ? -31.388 -6.873 31.976 1.00 92.44 315 TYR A O 1
ATOM 2518 N N . ILE A 1 316 ? -33.207 -6.879 30.653 1.00 92.94 316 ILE A N 1
ATOM 2519 C CA . ILE A 1 316 ? -33.884 -5.718 31.235 1.00 92.94 316 ILE A CA 1
ATOM 2520 C C . ILE A 1 316 ? -35.409 -5.894 31.183 1.00 92.94 316 ILE A C 1
ATOM 2522 O O . ILE A 1 316 ? -35.947 -6.523 30.275 1.00 92.94 316 ILE A O 1
ATOM 2526 N N . ASN A 1 317 ? -36.117 -5.305 32.151 1.00 89.44 317 ASN A N 1
ATOM 2527 C CA . ASN A 1 317 ? -37.580 -5.273 32.210 1.00 89.44 317 ASN A CA 1
ATOM 2528 C C . ASN A 1 317 ? -38.108 -3.828 32.155 1.00 89.44 317 ASN A C 1
ATOM 2530 O O . ASN A 1 317 ? -37.388 -2.873 32.470 1.00 89.44 317 ASN A O 1
ATOM 2534 N N . GLY A 1 318 ? -39.380 -3.674 31.776 1.00 88.25 318 GLY A N 1
ATOM 2535 C CA . GLY A 1 318 ? -40.118 -2.422 31.959 1.00 88.25 318 GLY A CA 1
ATOM 2536 C C . GLY A 1 318 ? -40.621 -2.244 33.392 1.00 88.25 318 GLY A C 1
ATOM 2537 O O . GLY A 1 318 ? -40.417 -3.088 34.265 1.00 88.25 318 GLY A O 1
ATOM 2538 N N . TYR A 1 319 ? -41.294 -1.128 33.631 1.00 89.88 319 TYR A N 1
ATOM 2539 C CA . TYR A 1 319 ? -41.859 -0.783 34.928 1.00 89.88 319 TYR A CA 1
ATOM 2540 C C . TYR A 1 319 ? -43.205 -1.493 35.164 1.00 89.88 319 TYR A C 1
ATOM 2542 O O . TYR A 1 319 ? -43.893 -1.859 34.206 1.00 89.88 319 TYR A O 1
ATOM 2550 N N . PRO A 1 320 ? -43.639 -1.653 36.433 1.00 90.50 320 PRO A N 1
ATOM 2551 C CA . PRO A 1 320 ? -44.919 -2.291 36.764 1.00 90.50 320 PRO A CA 1
ATOM 2552 C C . PRO A 1 320 ? -46.160 -1.624 36.148 1.00 90.50 320 PRO A C 1
ATOM 2554 O O . PRO A 1 320 ? -47.222 -2.237 36.105 1.00 90.50 320 PRO A O 1
ATOM 2557 N N . ASP A 1 321 ? -46.039 -0.373 35.693 1.00 91.88 321 ASP A N 1
ATOM 2558 C CA . ASP A 1 321 ? -47.094 0.395 35.021 1.00 91.88 321 ASP A CA 1
ATOM 2559 C C . ASP A 1 321 ? -47.211 0.100 33.510 1.00 91.88 321 ASP A C 1
ATOM 2561 O O . ASP A 1 321 ? -48.050 0.695 32.836 1.00 91.88 321 ASP A O 1
ATOM 2565 N N . GLY A 1 322 ? -46.398 -0.817 32.970 1.00 89.56 322 GLY A N 1
ATOM 2566 C CA . GLY A 1 322 ? -46.407 -1.179 31.550 1.00 89.56 322 GLY A CA 1
ATOM 2567 C C . GLY A 1 322 ? -45.654 -0.197 30.643 1.00 89.56 322 GLY A C 1
ATOM 2568 O O . GLY A 1 322 ? -45.847 -0.219 29.424 1.00 89.56 322 GLY A O 1
ATOM 2569 N N . THR A 1 323 ? -44.815 0.673 31.213 1.00 94.31 323 THR A N 1
ATOM 2570 C CA . THR A 1 323 ? -43.918 1.577 30.471 1.00 94.31 323 THR A CA 1
ATOM 2571 C C . THR A 1 323 ? -42.476 1.066 30.466 1.00 94.31 323 THR A C 1
ATOM 2573 O O . THR A 1 323 ? -42.059 0.342 31.371 1.00 94.31 323 THR A O 1
ATOM 2576 N N . PHE A 1 324 ? -41.683 1.447 29.466 1.00 94.50 324 PHE A N 1
ATOM 2577 C CA . PHE A 1 324 ? -40.234 1.217 29.440 1.00 94.50 324 PHE A CA 1
ATOM 2578 C C . PHE A 1 324 ? -39.429 2.458 29.844 1.00 94.50 324 PHE A C 1
ATOM 2580 O O . PHE A 1 324 ? -38.319 2.331 30.363 1.00 94.50 324 PHE A O 1
ATOM 2587 N N . ARG A 1 325 ? -39.994 3.648 29.625 1.00 95.56 325 ARG A N 1
ATOM 2588 C CA . ARG A 1 325 ? -39.412 4.982 29.827 1.00 95.56 325 ARG A CA 1
ATOM 2589 C C . ARG A 1 325 ? -38.121 5.190 29.027 1.00 95.56 325 ARG A C 1
ATOM 2591 O O . ARG A 1 325 ? -37.079 5.457 29.620 1.00 95.56 325 ARG A O 1
ATOM 2598 N N . PRO A 1 326 ? -38.163 5.075 27.683 1.00 95.56 326 PRO A N 1
ATOM 2599 C CA . PRO A 1 326 ? -36.967 5.050 26.834 1.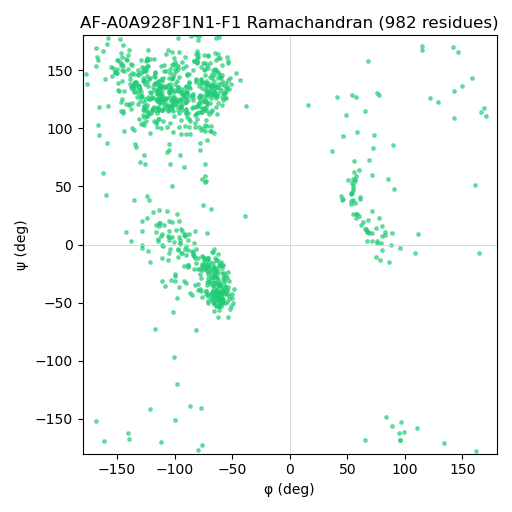00 95.56 326 PRO A CA 1
ATOM 2600 C C . PRO A 1 326 ? -36.072 6.289 26.967 1.00 95.56 326 PRO A C 1
ATOM 2602 O O . PRO A 1 326 ? -34.863 6.162 26.815 1.00 95.56 326 PRO A O 1
ATOM 2605 N N . GLN A 1 327 ? -36.648 7.447 27.305 1.00 96.56 327 GLN A N 1
ATOM 2606 C CA . GLN A 1 327 ? -35.934 8.725 27.422 1.00 96.56 327 GLN A CA 1
ATOM 2607 C C . GLN A 1 327 ? -35.477 9.073 28.841 1.00 96.56 327 GLN A C 1
ATOM 2609 O O . GLN A 1 327 ? -34.901 10.138 29.052 1.00 96.56 327 GLN A O 1
ATOM 2614 N N . ASN A 1 328 ? -35.731 8.210 29.826 1.00 96.88 328 ASN A N 1
ATOM 2615 C CA . ASN A 1 328 ? -35.166 8.414 31.154 1.00 96.88 328 ASN A CA 1
ATOM 2616 C C . ASN A 1 328 ? -33.666 8.111 31.129 1.00 96.88 328 ASN A C 1
ATOM 2618 O O . ASN A 1 328 ? -33.245 7.127 30.518 1.00 96.88 328 ASN A O 1
ATOM 2622 N N . ASN A 1 329 ? -32.886 8.924 31.840 1.00 97.94 329 ASN A N 1
ATOM 2623 C CA . ASN A 1 329 ? -31.478 8.629 32.088 1.00 97.94 329 ASN A CA 1
ATOM 2624 C C . ASN A 1 329 ? -31.350 7.411 33.005 1.00 97.94 329 ASN A C 1
ATOM 2626 O O . ASN A 1 329 ? -32.158 7.239 33.920 1.00 97.94 329 ASN A O 1
ATOM 2630 N N . VAL A 1 330 ? -30.331 6.597 32.750 1.00 97.25 330 VAL A N 1
ATOM 2631 C CA . VAL A 1 330 ? -30.002 5.404 33.539 1.00 97.25 330 VAL A CA 1
ATOM 2632 C C . VAL A 1 330 ? -29.092 5.798 34.699 1.00 97.25 330 VAL A C 1
ATOM 2634 O O . VAL A 1 330 ? -28.151 6.567 34.503 1.00 97.25 330 VAL A O 1
ATOM 2637 N N . THR A 1 331 ? -29.348 5.295 35.908 1.00 97.88 331 THR A N 1
ATOM 2638 C CA . THR A 1 331 ? -28.419 5.492 37.038 1.00 97.88 331 THR A CA 1
ATOM 2639 C C . THR A 1 331 ? -27.236 4.525 36.976 1.00 97.88 331 THR A C 1
ATOM 2641 O O . THR A 1 331 ? -27.315 3.478 36.333 1.00 97.88 331 THR A O 1
ATOM 2644 N N . ARG A 1 332 ? -26.137 4.817 37.684 1.00 97.56 332 ARG A N 1
ATOM 2645 C CA . ARG A 1 332 ? -24.987 3.898 37.796 1.00 97.56 332 ARG A CA 1
ATOM 2646 C C . ARG A 1 332 ? -25.407 2.498 38.249 1.00 97.56 332 ARG A C 1
ATOM 2648 O O . ARG A 1 332 ? -24.996 1.509 37.648 1.00 97.56 332 ARG A O 1
ATOM 2655 N N . ALA A 1 333 ? -26.284 2.399 39.250 1.00 96.75 333 ALA A N 1
ATOM 2656 C CA . ALA A 1 333 ? -26.801 1.112 39.714 1.00 96.75 333 ALA A CA 1
ATOM 2657 C C . ALA A 1 333 ? -27.618 0.366 38.648 1.00 96.75 333 ALA A C 1
ATOM 2659 O O . ALA A 1 333 ? -27.467 -0.847 38.488 1.00 96.75 333 ALA A O 1
ATOM 2660 N N . GLU A 1 334 ? -28.475 1.073 37.907 1.00 96.31 334 GLU A N 1
ATOM 2661 C CA . GLU A 1 334 ? -29.256 0.478 36.821 1.00 96.31 334 GLU A CA 1
ATOM 2662 C C . GLU A 1 334 ? -28.355 -0.007 35.677 1.00 96.31 334 GLU A C 1
ATOM 2664 O O . GLU A 1 334 ? -28.541 -1.126 35.196 1.00 96.31 334 GLU A O 1
ATOM 2669 N N . ALA A 1 335 ? -27.351 0.779 35.283 1.00 96.75 335 ALA A N 1
ATOM 2670 C CA . ALA A 1 335 ? -26.387 0.398 34.254 1.00 96.75 335 ALA A CA 1
ATOM 2671 C C . ALA A 1 335 ? -25.577 -0.836 34.661 1.00 96.75 335 ALA A C 1
ATOM 2673 O O . ALA A 1 335 ? -25.529 -1.804 33.901 1.00 96.75 335 ALA A O 1
ATOM 2674 N N . CYS A 1 336 ? -25.039 -0.865 35.886 1.00 95.00 336 CYS A N 1
ATOM 2675 C CA . CYS A 1 336 ? -24.339 -2.039 36.405 1.00 95.00 336 CYS A CA 1
ATOM 2676 C C . CYS A 1 336 ? -25.235 -3.278 36.399 1.00 95.00 336 CYS A C 1
ATOM 2678 O O . CYS A 1 336 ? -24.785 -4.365 36.054 1.00 95.00 336 CYS A O 1
ATOM 2680 N N . LYS A 1 337 ? -26.523 -3.134 36.726 1.00 94.69 337 LYS A N 1
ATOM 2681 C CA . LYS A 1 337 ? -27.467 -4.259 36.698 1.00 94.69 337 LYS A CA 1
ATOM 2682 C C . LYS A 1 337 ? -27.765 -4.770 35.295 1.00 94.69 337 LYS A C 1
ATOM 2684 O O . LYS A 1 337 ? -27.956 -5.973 35.148 1.00 94.69 337 LYS A O 1
ATOM 2689 N N . ILE A 1 338 ? -27.788 -3.891 34.297 1.00 95.19 338 ILE A N 1
ATOM 2690 C CA . ILE A 1 338 ? -27.960 -4.260 32.886 1.00 95.19 338 ILE A CA 1
ATOM 2691 C C . ILE A 1 338 ? -26.709 -4.971 32.350 1.00 95.19 338 ILE A C 1
ATOM 2693 O O . ILE A 1 338 ? -26.831 -5.988 31.678 1.00 95.19 338 ILE A O 1
ATOM 2697 N N . VAL A 1 339 ? -25.509 -4.467 32.648 1.00 93.00 339 VAL A N 1
ATOM 2698 C CA . VAL A 1 339 ? -24.258 -5.095 32.186 1.00 93.00 339 VAL A CA 1
ATOM 2699 C C . VAL A 1 339 ? -24.010 -6.412 32.930 1.00 93.00 339 VAL A C 1
ATOM 2701 O O . VAL A 1 339 ? -23.691 -7.426 32.321 1.00 93.00 339 VAL A O 1
ATOM 2704 N N . ALA A 1 340 ? -24.234 -6.458 34.243 1.00 90.81 340 ALA A N 1
ATOM 2705 C CA . ALA A 1 340 ? -24.057 -7.687 35.010 1.00 90.81 340 ALA A CA 1
ATOM 2706 C C . ALA A 1 340 ? -25.057 -8.783 34.617 1.00 90.81 340 ALA A C 1
ATOM 2708 O O . ALA A 1 340 ? -24.724 -9.953 34.742 1.00 90.81 340 ALA A O 1
ATOM 2709 N N . SER A 1 341 ? -26.259 -8.460 34.124 1.00 90.88 341 SER A N 1
ATOM 2710 C CA . SER A 1 341 ? -27.247 -9.487 33.759 1.00 90.88 341 SER A CA 1
ATOM 2711 C C . SER A 1 341 ? -26.884 -10.278 32.497 1.00 90.88 341 SER A C 1
ATOM 2713 O O . SER A 1 341 ? -27.395 -11.384 32.328 1.00 90.88 341 SER A O 1
ATOM 2715 N N . ILE A 1 342 ? -25.989 -9.762 31.644 1.00 88.25 342 ILE A N 1
ATOM 2716 C CA . ILE A 1 342 ? -25.470 -10.496 30.476 1.00 88.25 342 ILE A CA 1
ATOM 2717 C C . ILE A 1 342 ? -24.221 -11.340 30.798 1.00 88.25 342 ILE A C 1
ATOM 2719 O O . ILE A 1 342 ? -23.932 -12.290 30.073 1.00 88.25 342 ILE A O 1
ATOM 2723 N N . ILE A 1 343 ? -23.516 -11.040 31.896 1.00 83.00 343 ILE A N 1
ATOM 2724 C CA . ILE A 1 343 ? -22.303 -11.754 32.356 1.00 83.00 343 ILE A CA 1
ATOM 2725 C C . ILE A 1 343 ? -22.646 -12.777 33.449 1.00 83.00 343 ILE A C 1
ATOM 2727 O O . ILE A 1 343 ? -22.218 -13.923 33.435 1.00 83.00 343 ILE A O 1
ATOM 2731 N N . ASN A 1 344 ? -23.442 -12.358 34.426 1.00 83.25 344 ASN A N 1
ATOM 2732 C CA . ASN A 1 344 ? -23.801 -13.122 35.610 1.00 83.25 344 ASN A CA 1
ATOM 2733 C C . ASN A 1 344 ? -25.330 -13.099 35.811 1.00 83.25 344 ASN A C 1
ATOM 2735 O O . ASN A 1 344 ? -25.846 -12.429 36.716 1.00 83.25 344 ASN A O 1
ATOM 2739 N N . PRO A 1 345 ? -26.089 -13.804 34.951 1.00 80.88 345 PRO A N 1
ATOM 2740 C CA . PRO A 1 345 ? -27.550 -13.739 34.938 1.00 80.88 345 PRO A CA 1
ATOM 2741 C C . PRO A 1 345 ? -28.204 -14.271 36.221 1.00 80.88 345 PRO A C 1
ATOM 2743 O O . PRO A 1 345 ? -29.352 -13.928 36.505 1.00 80.88 345 PRO A O 1
ATOM 2746 N N . ASP A 1 346 ? -27.502 -15.085 37.020 1.00 78.81 346 ASP A N 1
ATOM 2747 C CA . ASP A 1 346 ? -28.028 -15.592 38.293 1.00 78.81 346 ASP A CA 1
ATOM 2748 C C . ASP A 1 346 ? -28.042 -14.530 39.412 1.00 78.81 346 ASP A C 1
ATOM 2750 O O . ASP A 1 346 ? -28.719 -14.709 40.431 1.00 78.81 346 ASP A O 1
ATOM 2754 N N . GLY A 1 347 ? -27.341 -13.408 39.197 1.00 77.94 347 GLY A N 1
ATOM 2755 C CA . GLY A 1 347 ? -27.311 -12.242 40.073 1.00 77.94 347 GLY A CA 1
ATOM 2756 C C . GLY A 1 347 ? -26.670 -12.484 41.438 1.00 77.94 347 GLY A C 1
ATOM 2757 O O . GLY A 1 347 ? -26.849 -11.650 42.334 1.00 77.94 347 GLY A O 1
ATOM 2758 N N . LYS A 1 348 ? -25.960 -13.603 41.634 1.00 80.12 348 LYS A N 1
ATOM 2759 C CA . LYS A 1 348 ? -25.260 -13.882 42.890 1.00 80.12 348 LYS A CA 1
ATOM 2760 C C . LYS A 1 348 ? -24.061 -12.957 43.044 1.00 80.12 348 LYS A C 1
ATOM 2762 O O . LYS A 1 348 ? -23.321 -12.725 42.094 1.00 80.12 348 LYS A O 1
ATOM 2767 N N . ALA A 1 349 ? -23.862 -12.461 44.262 1.00 79.38 349 ALA A N 1
ATOM 2768 C CA . ALA A 1 349 ? -22.708 -11.633 44.582 1.00 79.38 349 ALA A CA 1
ATOM 2769 C C . ALA A 1 349 ? -21.400 -12.405 44.372 1.00 79.38 349 ALA A C 1
ATOM 2771 O O . ALA A 1 349 ? -21.270 -13.553 44.808 1.00 79.38 349 ALA A O 1
ATOM 2772 N N . MET A 1 350 ? -20.439 -11.748 43.730 1.00 76.56 350 MET A N 1
ATOM 2773 C CA . MET A 1 350 ? -19.093 -12.266 43.511 1.00 76.56 350 MET A CA 1
ATOM 2774 C C . MET A 1 350 ? -18.138 -11.545 44.461 1.00 76.56 350 MET A C 1
ATOM 2776 O O . MET A 1 350 ? -17.512 -10.559 44.107 1.00 76.56 350 MET A O 1
ATOM 2780 N N . GLY A 1 351 ? -18.083 -11.998 45.713 1.00 73.50 351 GLY A N 1
ATOM 2781 C CA . GLY A 1 351 ? -17.236 -11.379 46.734 1.00 73.50 351 GLY A CA 1
ATOM 2782 C C . GLY A 1 351 ? -17.875 -10.167 47.417 1.00 73.50 351 GLY A C 1
ATOM 2783 O O . GLY A 1 351 ? -19.085 -10.135 47.647 1.00 73.50 351 GLY A O 1
ATOM 2784 N N . LYS A 1 352 ? -17.032 -9.213 47.820 1.00 78.50 352 LYS A N 1
ATOM 2785 C CA . LYS A 1 352 ? -17.409 -7.980 48.522 1.00 78.50 352 LYS A CA 1
ATOM 2786 C C . LYS A 1 352 ? -16.952 -6.772 47.717 1.00 78.50 352 LYS A C 1
ATOM 2788 O O . LYS A 1 352 ? -16.045 -6.895 46.910 1.00 78.50 352 LYS A O 1
ATOM 2793 N N . THR A 1 353 ? -17.564 -5.630 48.000 1.00 84.50 353 THR A N 1
ATOM 2794 C CA . THR A 1 353 ? -17.254 -4.342 47.372 1.00 84.50 353 THR A CA 1
ATOM 2795 C C . THR A 1 353 ? -16.404 -3.465 48.277 1.00 84.50 353 THR A C 1
ATOM 2797 O O . THR A 1 353 ? -16.618 -3.449 49.495 1.00 84.50 353 THR A O 1
ATOM 2800 N N . ALA A 1 354 ? -15.485 -2.705 47.685 1.00 85.88 354 ALA A N 1
ATOM 2801 C CA . ALA A 1 354 ? -14.696 -1.674 48.351 1.00 85.88 354 ALA A CA 1
ATOM 2802 C C . ALA A 1 354 ? -15.470 -0.355 48.538 1.00 85.88 354 ALA A C 1
ATOM 2804 O O . ALA A 1 354 ? -15.142 0.427 49.433 1.00 85.88 354 ALA A O 1
ATOM 2805 N N . PHE A 1 355 ? -16.529 -0.115 47.753 1.00 92.44 355 PHE A N 1
ATOM 2806 C CA . PHE A 1 355 ? -17.344 1.098 47.862 1.00 92.44 355 PHE A CA 1
ATOM 2807 C C . PHE A 1 355 ? -18.026 1.221 49.228 1.00 92.44 355 PHE A C 1
ATOM 2809 O O . PHE A 1 355 ? -18.831 0.382 49.639 1.00 92.44 355 PHE A O 1
ATOM 2816 N N . SER A 1 356 ? -17.736 2.322 49.920 1.00 93.62 356 SER A N 1
ATOM 2817 C CA . SER A 1 356 ? -18.206 2.575 51.289 1.00 93.62 356 SER A CA 1
ATOM 2818 C C . SER A 1 356 ? -19.712 2.848 51.406 1.00 93.62 356 SER A C 1
ATOM 2820 O O . SER A 1 356 ? -20.272 2.777 52.503 1.00 93.62 356 SER A O 1
ATOM 2822 N N . ASP A 1 357 ? -20.366 3.181 50.293 1.00 95.44 357 ASP A N 1
ATOM 2823 C CA . ASP A 1 357 ? -21.784 3.525 50.185 1.00 95.44 357 ASP A CA 1
ATOM 2824 C C . ASP A 1 357 ? -22.645 2.411 49.564 1.00 95.44 357 ASP A C 1
ATOM 2826 O O . ASP A 1 357 ? -23.811 2.651 49.256 1.00 95.44 357 ASP A O 1
ATOM 2830 N N . VAL A 1 358 ? -22.102 1.197 49.417 1.00 95.50 358 VAL A N 1
ATOM 2831 C CA . VAL A 1 358 ? -22.822 0.024 48.903 1.00 95.50 358 VAL A CA 1
ATOM 2832 C C . VAL A 1 358 ? -22.986 -1.024 50.008 1.00 95.50 358 VAL A C 1
ATOM 2834 O O . VAL A 1 358 ? -22.018 -1.502 50.597 1.00 95.50 358 VAL A O 1
ATOM 2837 N N . SER A 1 359 ? -24.231 -1.401 50.298 1.00 94.25 359 SER A N 1
ATOM 2838 C CA . SER A 1 359 ? -24.591 -2.391 51.318 1.00 94.25 359 SER A CA 1
ATOM 2839 C C . SER A 1 359 ? -24.986 -3.734 50.702 1.00 94.25 359 SER A C 1
ATOM 2841 O O . SER A 1 359 ? -25.631 -3.770 49.660 1.00 94.25 359 SER A O 1
ATOM 2843 N N . GLU A 1 360 ? -24.710 -4.849 51.393 1.00 92.19 360 GLU A N 1
ATOM 2844 C CA . GLU A 1 360 ? -25.182 -6.202 51.019 1.00 92.19 360 GLU A CA 1
ATOM 2845 C C . GLU A 1 360 ? -26.709 -6.293 50.824 1.00 92.19 360 GLU A C 1
ATOM 2847 O O . GLU A 1 360 ? -27.197 -7.173 50.116 1.00 92.19 360 GLU A O 1
ATOM 2852 N N . ALA A 1 361 ? -27.472 -5.387 51.445 1.00 92.94 361 ALA A N 1
ATOM 2853 C CA . ALA A 1 361 ? -28.925 -5.317 51.307 1.00 92.94 361 ALA A CA 1
ATOM 2854 C C . ALA A 1 361 ? -29.398 -4.574 50.042 1.00 92.94 361 ALA A C 1
ATOM 2856 O O . ALA A 1 361 ? -30.591 -4.621 49.724 1.00 92.94 361 ALA A O 1
ATOM 2857 N N . ASP A 1 362 ? -28.504 -3.883 49.331 1.00 95.44 362 ASP A N 1
ATOM 2858 C CA . ASP A 1 362 ? -28.865 -3.102 48.153 1.00 95.44 362 ASP A CA 1
ATOM 2859 C C . ASP A 1 362 ? -29.219 -4.018 46.977 1.00 95.44 362 ASP A C 1
ATOM 2861 O O . ASP A 1 362 ? -28.532 -4.991 46.666 1.00 95.44 362 ASP A O 1
ATOM 2865 N N . TRP A 1 363 ? -30.284 -3.678 46.249 1.00 94.25 363 TRP A N 1
ATOM 2866 C CA . TRP A 1 363 ? -30.784 -4.479 45.121 1.00 94.25 363 TRP A CA 1
ATOM 2867 C C . TRP A 1 363 ? -29.771 -4.623 43.963 1.00 94.25 363 TRP A C 1
ATOM 2869 O O . TRP A 1 363 ? -29.885 -5.530 43.124 1.00 94.25 363 TRP A O 1
ATOM 2879 N N . TYR A 1 364 ? -28.774 -3.734 43.923 1.00 94.00 364 TYR A N 1
ATOM 2880 C CA . TYR A 1 364 ? -27.666 -3.724 42.971 1.00 94.00 364 TYR A CA 1
ATOM 2881 C C . TYR A 1 364 ? -26.375 -4.371 43.498 1.00 94.00 364 TYR A C 1
ATOM 2883 O O . TYR A 1 364 ? -25.440 -4.521 42.715 1.00 94.00 364 TYR A O 1
ATOM 2891 N N . TYR A 1 365 ? -26.314 -4.816 44.761 1.00 94.50 365 TYR A N 1
ATOM 2892 C CA . TYR A 1 365 ? -25.091 -5.345 45.385 1.00 94.50 365 TYR A CA 1
ATOM 2893 C C . TYR A 1 365 ? -24.420 -6.458 44.566 1.00 94.50 365 TYR A C 1
ATOM 2895 O O . TYR A 1 365 ? -23.221 -6.417 44.294 1.00 94.50 365 TYR A O 1
ATOM 2903 N N . GLY A 1 366 ? -25.210 -7.432 44.099 1.00 91.06 366 GLY A N 1
ATOM 2904 C CA . GLY A 1 366 ? -24.695 -8.532 43.280 1.00 91.06 366 GLY A CA 1
ATOM 2905 C C . GLY A 1 366 ? -24.091 -8.071 41.950 1.00 91.06 366 GLY A C 1
ATOM 2906 O O . GLY A 1 366 ? -23.104 -8.639 41.500 1.00 91.06 366 GLY A O 1
ATOM 2907 N N . ALA A 1 367 ? -24.632 -7.012 41.340 1.00 92.75 367 ALA A N 1
ATOM 2908 C CA . ALA A 1 367 ? -24.095 -6.472 40.092 1.00 92.75 367 ALA A CA 1
ATOM 2909 C C . ALA A 1 367 ? -22.826 -5.651 40.303 1.00 92.75 367 ALA A C 1
ATOM 2911 O O . ALA A 1 367 ? -21.899 -5.786 39.513 1.00 92.75 367 ALA A O 1
ATOM 2912 N N . VAL A 1 368 ? -22.774 -4.843 41.367 1.00 94.25 368 VAL A N 1
ATOM 2913 C CA . VAL A 1 368 ? -21.568 -4.082 41.728 1.00 94.25 368 VAL A CA 1
ATOM 2914 C C . VAL A 1 368 ? -20.414 -5.042 41.996 1.00 94.25 368 VAL A C 1
ATOM 2916 O O . VAL A 1 368 ? -19.403 -4.963 41.315 1.00 94.25 368 VAL A O 1
ATOM 2919 N N . THR A 1 369 ? -20.612 -6.024 42.878 1.00 89.75 369 THR A N 1
ATOM 2920 C CA . THR A 1 369 ? -19.576 -7.026 43.196 1.00 89.75 369 THR A CA 1
ATOM 2921 C C . THR A 1 369 ? -19.167 -7.870 41.987 1.00 89.75 369 THR A C 1
ATOM 2923 O O . THR A 1 369 ? -17.994 -8.204 41.844 1.00 89.75 369 THR A O 1
ATOM 2926 N N . THR A 1 370 ? -20.107 -8.177 41.081 1.00 86.81 370 THR A N 1
ATOM 2927 C CA . THR A 1 370 ? -19.781 -8.833 39.804 1.00 86.81 370 THR A CA 1
ATOM 2928 C C . THR A 1 370 ? -18.853 -7.956 38.975 1.00 86.81 370 THR A C 1
ATOM 2930 O O . THR A 1 370 ? -17.783 -8.409 38.615 1.00 86.81 370 THR A O 1
ATOM 2933 N N . LEU A 1 371 ? -19.222 -6.712 38.670 1.00 88.94 371 LEU A N 1
ATOM 2934 C CA . LEU A 1 371 ? -18.431 -5.864 37.772 1.00 88.94 371 LEU A CA 1
ATOM 2935 C C . LEU A 1 371 ? -17.101 -5.408 38.388 1.00 88.94 371 LEU A C 1
ATOM 2937 O O . LEU A 1 371 ? -16.112 -5.283 37.671 1.00 88.94 371 LEU A O 1
ATOM 2941 N N . GLU A 1 372 ? -17.050 -5.222 39.704 1.00 86.12 372 GLU A N 1
ATOM 2942 C CA . GLU A 1 372 ? -15.813 -4.954 40.447 1.00 86.12 372 GLU A CA 1
ATOM 2943 C C . GLU A 1 372 ? -14.844 -6.142 40.372 1.00 86.12 372 GLU A C 1
ATOM 2945 O O . GLU A 1 372 ? -13.666 -5.945 40.105 1.00 86.12 372 GLU A O 1
ATOM 2950 N N . SER A 1 373 ? -15.343 -7.384 40.442 1.00 77.50 373 SER A N 1
ATOM 2951 C CA . SER A 1 373 ? -14.515 -8.593 40.251 1.00 77.50 373 SER A CA 1
ATOM 2952 C C . SER A 1 373 ? -13.895 -8.714 38.851 1.00 77.50 373 SER A C 1
ATOM 2954 O O . SER A 1 373 ? -13.029 -9.559 38.638 1.00 77.50 373 SER A O 1
ATOM 2956 N N . PHE A 1 374 ? -14.360 -7.915 37.887 1.00 77.38 374 PHE A N 1
ATOM 2957 C CA . PHE A 1 374 ? -13.838 -7.849 36.520 1.00 77.38 374 PHE A CA 1
ATOM 2958 C C . PHE A 1 374 ? -13.015 -6.570 36.273 1.00 77.38 374 PHE A C 1
ATOM 2960 O O . PHE A 1 374 ? -12.675 -6.288 35.129 1.00 77.38 374 PHE A O 1
ATOM 2967 N N . GLY A 1 375 ? -12.742 -5.758 37.306 1.00 80.38 375 GLY A N 1
ATOM 2968 C CA . GLY A 1 375 ? -12.062 -4.459 37.166 1.00 80.38 375 GLY A CA 1
ATOM 2969 C C . GLY A 1 375 ? -12.874 -3.417 36.381 1.00 80.38 375 GLY A C 1
ATOM 2970 O O . GLY A 1 375 ? -12.368 -2.384 35.938 1.00 80.38 375 GLY A O 1
ATOM 2971 N N . ALA A 1 376 ? -14.167 -3.666 36.154 1.00 87.44 376 ALA A N 1
ATOM 2972 C CA . ALA A 1 376 ? -14.990 -2.810 35.306 1.00 87.44 376 ALA A CA 1
ATOM 2973 C C . ALA A 1 376 ? -15.381 -1.492 35.984 1.00 87.44 376 ALA A C 1
ATOM 2975 O O . ALA A 1 376 ? -15.779 -0.546 35.308 1.00 87.44 376 ALA A O 1
ATOM 2976 N N . LEU A 1 377 ? -15.284 -1.437 37.315 1.00 91.12 377 LEU A N 1
ATOM 2977 C CA . LEU A 1 377 ? -15.692 -0.295 38.132 1.00 91.12 377 LEU A CA 1
ATOM 2978 C C . LEU A 1 377 ? -14.516 0.542 38.656 1.00 91.12 377 LEU A C 1
ATOM 2980 O O . LEU A 1 377 ? -14.763 1.505 39.376 1.00 91.12 377 LEU A O 1
ATOM 2984 N N . ASP A 1 378 ? -13.279 0.256 38.233 1.00 85.94 378 ASP A N 1
ATOM 2985 C CA . ASP A 1 378 ? -12.042 0.957 38.645 1.00 85.94 378 ASP A CA 1
ATOM 2986 C C . ASP A 1 378 ? -12.014 2.449 38.260 1.00 85.94 378 ASP A C 1
ATOM 2988 O O . ASP A 1 378 ? -11.141 3.214 38.663 1.00 85.94 378 ASP A O 1
ATOM 2992 N N . ILE A 1 379 ? -12.998 2.881 37.475 1.00 88.06 379 ILE A N 1
ATOM 2993 C CA . ILE A 1 379 ? -13.251 4.277 37.107 1.00 88.06 379 ILE A CA 1
ATOM 2994 C C . ILE A 1 379 ? -13.892 5.088 38.240 1.00 88.06 379 ILE A C 1
ATOM 2996 O O . ILE A 1 379 ? -14.017 6.309 38.137 1.00 88.06 379 ILE A O 1
ATOM 3000 N N . PHE A 1 380 ? -14.344 4.414 39.297 1.00 90.06 380 PHE A N 1
ATOM 3001 C CA . PHE A 1 380 ? -14.950 5.012 40.476 1.00 90.06 380 PHE A CA 1
ATOM 3002 C C . PHE A 1 380 ? -14.014 4.854 41.683 1.00 90.06 380 PHE A C 1
ATOM 3004 O O . PHE A 1 380 ? -13.385 3.820 41.865 1.00 90.06 380 PHE A O 1
ATOM 3011 N N . GLU A 1 381 ? -13.932 5.894 42.516 1.00 86.69 381 GLU A N 1
ATOM 3012 C CA . GLU A 1 381 ? -13.091 5.918 43.725 1.00 86.69 381 GLU A CA 1
ATOM 3013 C C . GLU A 1 381 ? -13.835 5.327 44.953 1.00 86.69 381 GLU A C 1
ATOM 3015 O O . GLU A 1 381 ? -14.581 4.367 44.844 1.00 86.69 381 GLU A O 1
ATOM 3020 N N . ASP A 1 382 ? -13.709 5.915 46.149 1.00 85.69 382 ASP A N 1
ATOM 3021 C CA . ASP A 1 382 ? -14.227 5.366 47.421 1.00 85.69 382 ASP A CA 1
ATOM 3022 C C . ASP A 1 382 ? -15.768 5.226 47.526 1.00 85.69 382 ASP A C 1
ATOM 3024 O O . ASP A 1 382 ? -16.296 4.629 48.480 1.00 85.69 382 ASP A O 1
ATOM 3028 N N . LYS A 1 383 ? -16.516 5.841 46.601 1.00 92.50 383 LYS A N 1
ATOM 3029 C CA . LYS A 1 383 ? -17.987 5.866 46.580 1.00 92.50 383 LYS A CA 1
ATOM 3030 C C . LYS A 1 383 ? -18.536 5.567 45.193 1.00 92.50 383 LYS A C 1
ATOM 3032 O O . LYS A 1 383 ? -18.181 6.235 44.223 1.00 92.50 383 LYS A O 1
ATOM 3037 N N . PHE A 1 384 ? -19.514 4.672 45.136 1.00 94.50 384 PHE A N 1
ATOM 3038 C CA . PHE A 1 384 ? -20.193 4.279 43.908 1.00 94.50 384 PHE A CA 1
ATOM 3039 C C . PHE A 1 384 ? -21.233 5.316 43.454 1.00 94.50 384 PHE A C 1
ATOM 3041 O O . PHE A 1 384 ? -21.343 5.619 42.264 1.00 94.50 384 PHE A O 1
ATOM 3048 N N . SER A 1 385 ? -21.963 5.929 44.396 1.00 95.56 385 SER A N 1
ATOM 3049 C CA . SER A 1 385 ? -23.054 6.883 44.129 1.00 95.56 385 SER A CA 1
ATOM 3050 C C . SER A 1 385 ? -24.147 6.311 43.210 1.00 95.56 385 SER A C 1
ATOM 3052 O O . SER A 1 385 ? -24.403 6.820 42.119 1.00 95.56 385 SER A O 1
ATOM 3054 N N . ALA A 1 386 ? -24.806 5.247 43.678 1.00 96.38 386 ALA A N 1
ATOM 3055 C CA . ALA A 1 386 ? -25.753 4.412 42.930 1.00 96.38 386 ALA A CA 1
ATOM 3056 C C . ALA A 1 386 ? -26.851 5.156 42.138 1.00 96.38 386 ALA A C 1
ATOM 3058 O O . ALA A 1 386 ? -27.196 4.729 41.035 1.00 96.38 386 ALA A O 1
ATOM 3059 N N . ASP A 1 387 ? -27.393 6.248 42.686 1.00 96.88 387 ASP A N 1
ATOM 3060 C CA . ASP A 1 387 ? -28.517 6.999 42.103 1.00 96.88 387 ASP A CA 1
ATOM 3061 C C . ASP A 1 387 ? -28.087 8.096 41.112 1.00 96.88 387 ASP A C 1
ATOM 3063 O O . ASP A 1 387 ? -28.932 8.738 40.483 1.00 96.88 387 ASP A O 1
ATOM 3067 N N . THR A 1 388 ? -26.782 8.330 40.955 1.00 97.31 388 THR A N 1
ATOM 3068 C CA . THR A 1 388 ? -26.264 9.303 39.988 1.00 97.31 388 THR A CA 1
ATOM 3069 C C . THR A 1 388 ? -26.502 8.788 38.564 1.00 97.31 388 THR A C 1
ATOM 3071 O O . THR A 1 388 ? -26.183 7.627 38.288 1.00 97.31 388 THR A O 1
ATOM 3074 N N . PRO A 1 389 ? -27.053 9.606 37.644 1.00 97.94 389 PRO A N 1
ATOM 3075 C CA . PRO A 1 389 ? -27.111 9.264 36.226 1.00 97.94 389 PRO A CA 1
ATOM 3076 C C . PRO A 1 389 ? -25.721 8.939 35.676 1.00 97.94 389 PRO A C 1
ATOM 3078 O O . PRO A 1 389 ? -24.784 9.695 35.920 1.00 97.94 389 PRO A O 1
ATOM 3081 N N . ILE A 1 390 ? -25.595 7.828 34.953 1.00 97.88 390 ILE A N 1
ATOM 3082 C CA . ILE A 1 390 ? -24.333 7.428 34.328 1.00 97.88 390 ILE A CA 1
ATOM 3083 C C . ILE A 1 390 ? -24.136 8.177 33.004 1.00 97.88 390 ILE A C 1
ATOM 3085 O O . ILE A 1 390 ? -25.092 8.386 32.242 1.00 97.88 390 ILE A O 1
ATOM 3089 N N . THR A 1 391 ? -22.898 8.565 32.711 1.00 97.69 391 THR A N 1
ATOM 3090 C CA . THR A 1 391 ? -22.555 9.164 31.416 1.00 97.69 391 THR A CA 1
ATOM 3091 C C . THR A 1 391 ? -22.337 8.101 30.340 1.00 97.69 391 THR A C 1
ATOM 3093 O O . THR A 1 391 ? -22.156 6.910 30.612 1.00 97.69 391 THR A O 1
ATOM 3096 N N . ARG A 1 392 ? -22.351 8.529 29.074 1.00 96.88 392 ARG A N 1
ATOM 3097 C CA . ARG A 1 392 ? -22.024 7.664 27.933 1.00 96.88 392 ARG A CA 1
ATOM 3098 C C . ARG A 1 392 ? -20.591 7.140 28.014 1.00 96.88 392 ARG A C 1
ATOM 3100 O O . ARG A 1 392 ? -20.381 5.955 27.766 1.00 96.88 392 ARG A O 1
ATOM 3107 N N . ALA A 1 393 ? -19.637 7.996 28.386 1.00 96.12 393 ALA A N 1
ATOM 3108 C CA . ALA A 1 393 ? -18.244 7.603 28.577 1.00 96.12 393 ALA A CA 1
ATOM 3109 C C . ALA A 1 393 ? -18.084 6.572 29.703 1.00 96.12 393 ALA A C 1
ATOM 3111 O O . ALA A 1 393 ? -17.427 5.557 29.495 1.00 96.12 393 ALA A O 1
ATOM 3112 N N . GLU A 1 394 ? -18.734 6.777 30.854 1.00 96.62 394 GLU A N 1
ATOM 3113 C CA . GLU A 1 394 ? -18.685 5.832 31.978 1.00 96.62 394 GLU A CA 1
ATOM 3114 C C . GLU A 1 394 ? -19.239 4.453 31.582 1.00 96.62 394 GLU A C 1
ATOM 3116 O O . GLU A 1 394 ? -18.598 3.438 31.847 1.00 96.62 394 GLU A O 1
ATOM 3121 N N . LEU A 1 395 ? -20.389 4.389 30.893 1.00 96.62 395 LEU A N 1
ATOM 3122 C CA . LEU A 1 395 ? -20.944 3.107 30.438 1.00 96.62 395 LEU A CA 1
ATOM 3123 C C . LEU A 1 395 ? -20.006 2.391 29.455 1.00 96.62 395 LEU A C 1
ATOM 3125 O O . LEU A 1 395 ? -19.794 1.186 29.573 1.00 96.62 395 LEU A O 1
ATOM 3129 N N . VAL A 1 396 ? -19.471 3.118 28.472 1.00 94.50 396 VAL A N 1
ATOM 3130 C CA . VAL A 1 396 ? -18.571 2.546 27.462 1.00 94.50 396 VAL A CA 1
ATOM 3131 C C . VAL A 1 396 ? -17.260 2.082 28.091 1.00 94.50 396 VAL A C 1
ATOM 3133 O O . VAL A 1 396 ? -16.756 1.032 27.712 1.00 94.50 396 VAL A O 1
ATOM 3136 N N . GLN A 1 397 ? -16.751 2.788 29.099 1.00 93.69 397 GLN A N 1
ATOM 3137 C CA . GLN A 1 397 ? -15.565 2.375 29.844 1.00 93.69 397 GLN A CA 1
ATOM 3138 C C . GLN A 1 397 ? -15.803 1.088 30.647 1.00 93.69 397 GLN A C 1
ATOM 3140 O O . GLN A 1 397 ? -14.959 0.196 30.617 1.00 93.69 397 GLN A O 1
ATOM 3145 N N . ILE A 1 398 ? -16.972 0.937 31.285 1.00 93.06 398 ILE A N 1
ATOM 3146 C CA . ILE A 1 398 ? -17.365 -0.321 31.945 1.00 93.06 398 ILE A CA 1
ATOM 3147 C C . ILE A 1 398 ? -17.384 -1.471 30.927 1.00 93.06 398 ILE A C 1
ATOM 3149 O O . ILE A 1 398 ? -16.842 -2.539 31.199 1.00 93.06 398 ILE A O 1
ATOM 3153 N N . ILE A 1 399 ? -17.980 -1.254 29.747 1.00 90.94 399 ILE A N 1
ATOM 3154 C CA . ILE A 1 399 ? -18.036 -2.256 28.667 1.00 90.94 399 ILE A CA 1
ATOM 3155 C C . ILE A 1 399 ? -16.635 -2.593 28.150 1.00 90.94 399 ILE A C 1
ATOM 3157 O O . ILE A 1 399 ? -16.314 -3.759 27.937 1.00 90.94 399 ILE A O 1
ATOM 3161 N N . TYR A 1 400 ? -15.790 -1.589 27.956 1.00 86.62 400 TYR A N 1
ATOM 3162 C CA . TYR A 1 400 ? -14.423 -1.776 27.493 1.00 86.62 400 TYR A CA 1
ATOM 3163 C C . TYR A 1 400 ? -13.589 -2.592 28.483 1.00 86.62 400 TYR A C 1
ATOM 3165 O O . TYR A 1 400 ? -12.899 -3.521 28.073 1.00 86.62 400 TYR A O 1
ATOM 3173 N N . ASN A 1 401 ? -13.691 -2.299 29.783 1.00 85.12 401 ASN A N 1
ATOM 3174 C CA . ASN A 1 401 ? -12.939 -3.013 30.815 1.00 85.12 401 ASN A CA 1
ATOM 3175 C C . ASN A 1 401 ? -13.317 -4.497 30.897 1.00 85.12 401 ASN A C 1
ATOM 3177 O O . ASN A 1 401 ? -12.469 -5.315 31.236 1.00 85.12 401 ASN A O 1
ATOM 3181 N N . ILE A 1 402 ? -14.559 -4.856 30.551 1.00 79.94 402 ILE A N 1
ATOM 3182 C CA . ILE A 1 402 ? -14.968 -6.261 30.488 1.00 79.94 402 ILE A CA 1
ATOM 3183 C C . ILE A 1 402 ? -14.703 -6.909 29.131 1.00 79.94 402 ILE A C 1
ATOM 3185 O O . ILE A 1 402 ? -14.748 -8.123 29.074 1.00 79.94 402 ILE A O 1
ATOM 3189 N N . SER A 1 403 ? -14.476 -6.184 28.033 1.00 75.88 403 SER A N 1
ATOM 3190 C CA . SER A 1 403 ? -14.441 -6.781 26.684 1.00 75.88 403 SER A CA 1
ATOM 3191 C C . SER A 1 403 ? -13.140 -7.547 26.405 1.00 75.88 403 SER A C 1
ATOM 3193 O O . SER A 1 403 ? -12.054 -7.102 26.779 1.00 75.88 403 SER A O 1
ATOM 3195 N N . ALA A 1 404 ? -13.233 -8.705 25.736 1.00 64.44 404 ALA A N 1
ATOM 3196 C CA . ALA A 1 404 ? -12.054 -9.427 25.257 1.00 64.44 404 ALA A CA 1
ATOM 3197 C C . ALA A 1 404 ? -11.265 -8.585 24.240 1.00 64.44 404 ALA A C 1
ATOM 3199 O O . ALA A 1 404 ? -11.843 -7.856 23.433 1.00 64.44 404 ALA A O 1
ATOM 3200 N N . ARG A 1 405 ? -9.932 -8.685 24.284 1.00 60.62 405 ARG A N 1
ATOM 3201 C CA . ARG A 1 405 ? -9.020 -7.902 23.441 1.00 60.62 405 ARG A CA 1
ATOM 3202 C C . ARG A 1 405 ? -8.332 -8.811 22.418 1.00 60.62 405 ARG A C 1
ATOM 3204 O O . ARG A 1 405 ? -7.534 -9.659 22.818 1.00 60.62 405 ARG A O 1
ATOM 3211 N N . GLY A 1 406 ? -8.603 -8.583 21.131 1.00 52.84 406 GLY A N 1
ATOM 3212 C CA . GLY A 1 406 ? -7.821 -9.102 19.999 1.00 52.84 406 GLY A CA 1
ATOM 3213 C C . GLY A 1 406 ? -8.541 -10.102 19.085 1.00 52.84 406 GLY A C 1
ATOM 3214 O O . GLY A 1 406 ? -9.592 -10.646 19.425 1.00 52.84 406 GLY A O 1
ATOM 3215 N N . GLY A 1 407 ? -7.927 -10.352 17.929 1.00 56.81 407 GLY A N 1
ATOM 3216 C CA . GLY A 1 407 ? -8.224 -11.411 16.969 1.00 56.81 407 GLY A CA 1
ATOM 3217 C C . GLY A 1 407 ? -8.817 -10.972 15.626 1.00 56.81 407 GLY A C 1
ATOM 3218 O O . GLY A 1 407 ? -9.283 -11.858 14.914 1.00 56.81 407 GLY A O 1
ATOM 3219 N N . GLN A 1 408 ? -8.879 -9.676 15.282 1.00 64.12 408 GLN A N 1
ATOM 3220 C CA . GLN A 1 408 ? -9.461 -9.169 14.021 1.00 64.12 408 GLN A CA 1
ATOM 3221 C C . GLN A 1 408 ? -8.865 -7.811 13.593 1.00 64.12 408 GLN A C 1
ATOM 3223 O O . GLN A 1 408 ? -8.648 -6.927 14.422 1.00 64.12 408 GLN A O 1
ATOM 3228 N N . ASN A 1 409 ? -8.718 -7.590 12.280 1.00 78.00 409 ASN A N 1
ATOM 3229 C CA . ASN A 1 409 ? -8.327 -6.288 11.725 1.00 78.00 409 ASN A CA 1
ATOM 3230 C C . ASN A 1 409 ? -9.409 -5.225 11.979 1.00 78.00 409 ASN A C 1
ATOM 3232 O O . ASN A 1 409 ? -10.586 -5.411 11.652 1.00 78.00 409 ASN A O 1
ATOM 3236 N N . LYS A 1 410 ? -9.011 -4.073 12.525 1.00 83.31 410 LYS A N 1
ATOM 3237 C CA . LYS A 1 410 ? -9.932 -3.058 13.055 1.00 83.31 410 LYS A CA 1
ATOM 3238 C C . LYS A 1 410 ? -10.107 -1.903 12.082 1.00 83.31 410 LYS A C 1
ATOM 3240 O O . LYS A 1 410 ? -9.147 -1.203 11.764 1.00 83.31 410 LYS A O 1
ATOM 3245 N N . LYS A 1 411 ? -11.349 -1.626 11.680 1.00 88.50 411 LYS A N 1
ATOM 3246 C CA . LYS A 1 411 ? -11.704 -0.354 11.035 1.00 88.50 411 LYS A CA 1
ATOM 3247 C C . LYS A 1 411 ? -11.908 0.710 12.112 1.00 88.50 411 LYS A C 1
ATOM 3249 O O . LYS A 1 411 ? -12.801 0.587 12.946 1.00 88.50 411 LYS A O 1
ATOM 3254 N N . ILE A 1 412 ? -11.103 1.764 12.090 1.00 86.69 412 ILE A N 1
ATOM 3255 C CA . ILE A 1 412 ? -11.123 2.803 13.118 1.00 86.69 412 ILE A CA 1
ATOM 3256 C C . ILE A 1 412 ? -12.114 3.904 12.751 1.00 86.69 412 ILE A C 1
ATOM 3258 O O . ILE A 1 412 ? -12.093 4.442 11.647 1.00 86.69 412 ILE A O 1
ATOM 3262 N N . THR A 1 413 ? -12.974 4.251 13.710 1.00 83.31 413 THR A N 1
ATOM 3263 C CA . THR A 1 413 ? -13.917 5.373 13.618 1.00 83.31 413 THR A CA 1
ATOM 3264 C C . THR A 1 413 ? -13.483 6.463 14.588 1.00 83.31 413 THR A C 1
ATOM 3266 O O . THR A 1 413 ? -13.323 6.183 15.771 1.00 83.31 413 THR A O 1
ATOM 3269 N N . VAL A 1 414 ? -13.310 7.696 14.106 1.00 82.69 414 VAL A N 1
ATOM 3270 C CA . VAL A 1 414 ? -12.887 8.854 14.915 1.00 82.69 414 VAL A CA 1
ATOM 3271 C C . VAL A 1 414 ? -14.072 9.770 15.244 1.00 82.69 414 VAL A C 1
ATOM 3273 O O . VAL A 1 414 ? -14.942 9.987 14.401 1.00 82.69 414 VAL A O 1
ATOM 3276 N N . PHE A 1 415 ? -14.095 10.332 16.458 1.00 87.50 415 PHE A N 1
ATOM 3277 C CA . PHE A 1 415 ? -15.120 11.285 16.910 1.00 87.50 415 PHE A CA 1
ATOM 3278 C C . PHE A 1 415 ? -14.516 12.668 17.163 1.00 87.50 415 PHE A C 1
ATOM 3280 O O . PHE A 1 415 ? -13.423 12.784 17.719 1.00 87.50 415 PHE A O 1
ATOM 3287 N N . SER A 1 416 ? -15.233 13.727 16.779 1.00 87.31 416 SER A N 1
ATOM 3288 C CA . SER A 1 416 ? -14.721 15.106 16.836 1.00 87.31 416 SER A CA 1
ATOM 3289 C C . SER A 1 416 ? -14.652 15.705 18.246 1.00 87.31 416 SER A C 1
ATOM 3291 O O . SER A 1 416 ? -14.013 16.732 18.445 1.00 87.31 416 SER A O 1
ATOM 3293 N N . ASP A 1 417 ? -15.354 15.115 19.211 1.00 91.56 417 ASP A N 1
ATOM 3294 C CA . ASP A 1 417 ? -15.493 15.594 20.592 1.00 91.56 417 ASP A CA 1
ATOM 3295 C C . ASP A 1 417 ? -14.840 14.664 21.628 1.00 91.56 417 ASP A C 1
ATOM 3297 O O . ASP A 1 417 ? -15.169 14.744 22.808 1.00 91.56 417 ASP A O 1
ATOM 3301 N N . VAL A 1 418 ? -13.932 13.786 21.188 1.00 90.69 418 VAL A N 1
ATOM 3302 C CA . VAL A 1 418 ? -13.143 12.905 22.060 1.00 90.69 418 VAL A CA 1
ATOM 3303 C C . VAL A 1 418 ? -11.667 13.136 21.759 1.00 90.69 418 VAL A C 1
ATOM 3305 O O . VAL A 1 418 ? -11.187 12.749 20.698 1.00 90.69 418 VAL A O 1
ATOM 3308 N N . ASP A 1 419 ? -10.937 13.815 22.641 1.00 87.12 419 ASP A N 1
ATOM 3309 C CA . ASP A 1 419 ? -9.500 14.079 22.507 1.00 87.12 419 ASP A CA 1
ATOM 3310 C C . ASP A 1 419 ? -8.669 12.814 22.781 1.00 87.12 419 ASP A C 1
ATOM 3312 O O . ASP A 1 419 ? -9.061 11.969 23.580 1.00 87.12 419 ASP A O 1
ATOM 3316 N N . VAL A 1 420 ? -7.483 12.689 22.168 1.00 84.56 420 VAL A N 1
ATOM 3317 C CA . VAL A 1 420 ? -6.564 11.564 22.458 1.00 84.56 420 VAL A CA 1
ATOM 3318 C C . VAL A 1 420 ? -6.097 11.539 23.922 1.00 84.56 420 VAL A C 1
ATOM 3320 O O . VAL A 1 420 ? -5.551 10.540 24.377 1.00 84.56 420 VAL A O 1
ATOM 3323 N N . LYS A 1 421 ? -6.265 12.646 24.654 1.00 86.94 421 LYS A N 1
ATOM 3324 C CA . LYS A 1 421 ? -5.949 12.780 26.083 1.00 86.94 421 LYS A CA 1
ATOM 3325 C C . LYS A 1 421 ? -7.138 12.499 26.997 1.00 86.94 421 LYS A C 1
ATOM 3327 O O . LYS A 1 421 ? -6.952 12.511 28.215 1.00 86.94 421 LYS A O 1
ATOM 3332 N N . ASP A 1 422 ? -8.337 12.312 26.450 1.00 89.00 422 ASP A N 1
ATOM 3333 C CA . ASP A 1 422 ? -9.510 12.049 27.271 1.00 89.00 422 ASP A CA 1
ATOM 3334 C C . ASP A 1 422 ? -9.384 10.664 27.919 1.00 89.00 422 ASP A C 1
ATOM 3336 O O . ASP A 1 422 ? -9.052 9.700 27.230 1.00 89.00 422 ASP A O 1
ATOM 3340 N N . PRO A 1 423 ? -9.699 10.508 29.220 1.00 88.56 423 PRO A N 1
ATOM 3341 C CA . PRO A 1 423 ? -9.592 9.214 29.899 1.00 88.56 423 PRO A CA 1
ATOM 3342 C C . PRO A 1 423 ? -10.417 8.092 29.255 1.00 88.56 423 PRO A C 1
ATOM 3344 O O . PRO A 1 423 ? -10.090 6.924 29.419 1.00 88.56 423 PRO A O 1
ATOM 3347 N N . CYS A 1 424 ? -11.483 8.445 28.528 1.00 89.81 424 CYS A N 1
ATOM 3348 C CA . CYS A 1 424 ? -12.357 7.497 27.841 1.00 89.81 424 CYS A CA 1
ATOM 3349 C C . CYS A 1 424 ? -11.932 7.179 26.398 1.00 89.81 424 CYS A C 1
ATOM 3351 O O . CYS A 1 424 ? -12.613 6.390 25.745 1.00 89.81 424 CYS A O 1
ATOM 3353 N N . PHE A 1 425 ? -10.850 7.787 25.889 1.00 89.69 425 PHE A N 1
ATOM 3354 C CA . PHE A 1 425 ? -10.443 7.680 24.486 1.00 89.69 425 PHE A CA 1
ATOM 3355 C C . PHE A 1 425 ? -10.341 6.220 24.031 1.00 89.69 425 PHE A C 1
ATOM 3357 O O . PHE A 1 425 ? -11.052 5.820 23.111 1.00 89.69 425 PHE A O 1
ATOM 3364 N N . ASP A 1 426 ? -9.548 5.403 24.727 1.00 84.88 426 ASP A N 1
ATOM 3365 C CA . ASP A 1 426 ? -9.325 4.000 24.358 1.00 84.88 426 ASP A CA 1
ATOM 3366 C C . ASP A 1 426 ? -10.633 3.199 24.340 1.00 84.88 426 ASP A C 1
ATOM 3368 O O . ASP A 1 426 ? -10.917 2.472 23.387 1.00 84.88 426 ASP A O 1
ATOM 3372 N N . ALA A 1 427 ? -11.480 3.384 25.357 1.00 88.69 427 ALA A N 1
ATOM 3373 C CA . ALA A 1 427 ? -12.753 2.680 25.462 1.00 88.69 427 ALA A CA 1
ATOM 3374 C C . ALA A 1 427 ? -13.724 3.046 24.338 1.00 88.69 427 ALA A C 1
ATOM 3376 O O . ALA A 1 427 ? -14.403 2.173 23.786 1.00 88.69 427 ALA A O 1
ATOM 3377 N N . VAL A 1 428 ? -13.785 4.331 23.986 1.00 91.25 428 VAL A N 1
ATOM 3378 C CA . VAL A 1 428 ? -14.616 4.840 22.896 1.00 91.25 428 VAL A CA 1
ATOM 3379 C C . VAL A 1 428 ? -14.121 4.304 21.559 1.00 91.25 428 VAL A C 1
ATOM 3381 O O . VAL A 1 428 ? -14.908 3.731 20.805 1.00 91.25 428 VAL A O 1
ATOM 3384 N N . MET A 1 429 ? -12.827 4.437 21.272 1.00 84.94 429 MET A N 1
ATOM 3385 C CA . MET A 1 429 ? -12.259 4.013 19.994 1.00 84.94 429 MET A CA 1
ATOM 3386 C C . MET A 1 429 ? -12.374 2.501 19.796 1.00 84.94 429 MET A C 1
ATOM 3388 O O . MET A 1 429 ? -12.820 2.061 18.736 1.00 84.94 429 MET A O 1
ATOM 3392 N N . HIS A 1 430 ? -12.077 1.710 20.831 1.00 80.88 430 HIS A N 1
ATOM 3393 C CA . HIS A 1 430 ? -12.269 0.262 20.810 1.00 80.88 430 HIS A CA 1
ATOM 3394 C C . HIS A 1 430 ? -13.738 -0.095 20.568 1.00 80.88 430 HIS A C 1
ATOM 3396 O O . HIS A 1 430 ? -14.067 -0.840 19.649 1.00 80.88 430 HIS A O 1
ATOM 3402 N N . SER A 1 431 ? -14.659 0.492 21.332 1.00 85.81 431 SER A N 1
ATOM 3403 C CA . SER A 1 431 ? -16.086 0.199 21.170 1.00 85.81 431 SER A CA 1
ATOM 3404 C C . SER A 1 431 ? -16.608 0.582 19.784 1.00 85.81 431 SER A C 1
ATOM 3406 O O . SER A 1 431 ? -17.522 -0.060 19.269 1.00 85.81 431 SER A O 1
ATOM 3408 N N . ALA A 1 432 ? -16.048 1.621 19.165 1.00 85.56 432 ALA A N 1
ATOM 3409 C CA . ALA A 1 432 ? -16.408 2.005 17.808 1.00 85.56 432 ALA A CA 1
ATOM 3410 C C . ALA A 1 432 ? -15.851 1.024 16.773 1.00 85.56 432 ALA A C 1
ATOM 3412 O O . ALA A 1 432 ? -16.580 0.615 15.871 1.00 85.56 432 ALA A O 1
ATOM 3413 N N . ALA A 1 433 ? -14.598 0.596 16.941 1.00 77.00 433 ALA A N 1
ATOM 3414 C CA . ALA A 1 433 ? -13.953 -0.384 16.071 1.00 77.00 433 ALA A CA 1
ATOM 3415 C C . ALA A 1 433 ? -14.684 -1.738 16.050 1.00 77.00 433 ALA A C 1
ATOM 3417 O O . ALA A 1 433 ? -14.753 -2.380 15.008 1.00 77.00 433 ALA A O 1
ATOM 3418 N N . TYR A 1 434 ? -15.283 -2.138 17.176 1.00 76.81 434 TYR A N 1
ATOM 3419 C CA . TYR A 1 434 ? -16.077 -3.367 17.300 1.00 76.81 434 TYR A CA 1
ATOM 3420 C C . TYR A 1 434 ? -17.579 -3.163 17.012 1.00 76.81 434 TYR A C 1
ATOM 3422 O O . TYR A 1 434 ? -18.392 -4.051 17.268 1.00 76.81 434 TYR A O 1
ATOM 3430 N N . GLY A 1 435 ? -17.987 -1.986 16.519 1.00 80.81 435 GLY A N 1
ATOM 3431 C CA . GLY A 1 435 ? -19.383 -1.692 16.166 1.00 80.81 435 GLY A CA 1
ATOM 3432 C C . GLY A 1 435 ? -20.349 -1.596 17.357 1.00 80.81 435 GLY A C 1
ATOM 3433 O O . GLY A 1 435 ? -21.566 -1.504 17.171 1.00 80.81 435 GLY A O 1
ATOM 3434 N N . ILE A 1 436 ? -19.833 -1.578 18.590 1.00 86.00 436 ILE A N 1
ATOM 3435 C CA . ILE A 1 436 ? -20.612 -1.414 19.826 1.00 86.00 436 ILE A CA 1
ATOM 3436 C C . ILE A 1 436 ? -21.214 -0.001 19.870 1.00 86.00 436 ILE A C 1
ATOM 3438 O O . ILE A 1 436 ? -22.382 0.188 20.230 1.00 86.00 436 ILE A O 1
ATOM 3442 N N . ILE A 1 437 ? -20.449 1.000 19.425 1.00 89.38 437 ILE A N 1
ATOM 3443 C CA . ILE A 1 437 ? -20.904 2.385 19.264 1.00 89.38 437 ILE A CA 1
ATOM 3444 C C . ILE A 1 437 ? -20.689 2.879 17.831 1.00 89.38 437 ILE A C 1
ATOM 3446 O O . ILE A 1 437 ? -19.807 2.418 17.123 1.00 89.38 437 ILE A O 1
ATOM 3450 N N . THR A 1 438 ? -21.502 3.845 17.407 1.00 84.75 438 THR A N 1
ATOM 3451 C CA . THR A 1 438 ? -21.437 4.440 16.056 1.00 84.75 438 THR A CA 1
ATOM 3452 C C . THR A 1 438 ? -21.363 5.969 16.080 1.00 84.75 438 THR A C 1
ATOM 3454 O O . THR A 1 438 ? -21.298 6.593 15.030 1.00 84.75 438 THR A O 1
ATOM 3457 N N . GLY A 1 439 ? -21.426 6.586 17.266 1.00 86.94 439 GLY A N 1
ATOM 3458 C CA . GLY A 1 439 ? -21.605 8.034 17.416 1.00 86.94 439 GLY A CA 1
ATOM 3459 C C . GLY A 1 439 ? -22.960 8.548 16.919 1.00 86.94 439 GLY A C 1
ATOM 3460 O O . GLY A 1 439 ? -23.893 7.775 16.678 1.00 86.94 439 GLY A O 1
ATOM 3461 N N . TYR A 1 440 ? -23.056 9.871 16.816 1.00 88.81 440 TYR A N 1
ATOM 3462 C CA . TYR A 1 440 ? -24.190 10.615 16.269 1.00 88.81 440 TYR A CA 1
ATOM 3463 C C . TYR A 1 440 ? -23.895 11.100 14.838 1.00 88.81 440 TYR A C 1
ATOM 3465 O O . TYR A 1 440 ? -22.748 11.131 14.399 1.00 88.81 440 TYR A O 1
ATOM 3473 N N . GLU A 1 441 ? -24.933 11.530 14.114 1.00 86.62 441 GLU A N 1
ATOM 3474 C CA . GLU A 1 441 ? -24.821 12.035 12.729 1.00 86.62 441 GLU A CA 1
ATOM 3475 C C . GLU A 1 441 ? -23.884 13.249 12.586 1.00 86.62 441 GLU A C 1
ATOM 3477 O O . GLU A 1 441 ? -23.326 13.485 11.519 1.00 86.62 441 GLU A O 1
ATOM 3482 N N . ASP A 1 442 ? -23.685 14.007 13.667 1.00 87.31 442 ASP A N 1
ATOM 3483 C CA . ASP A 1 442 ? -22.783 15.162 13.744 1.00 87.31 442 ASP A CA 1
ATOM 3484 C C . ASP A 1 442 ? -21.309 14.775 14.000 1.00 87.31 442 ASP A C 1
ATOM 3486 O O . ASP A 1 442 ? -20.499 15.653 14.289 1.00 87.31 442 ASP A O 1
ATOM 3490 N N . LYS A 1 443 ? -20.957 13.483 13.881 1.00 84.50 443 LYS A N 1
ATOM 3491 C CA . LYS A 1 443 ? -19.624 12.898 14.144 1.00 84.50 443 LYS A CA 1
ATOM 3492 C C . LYS A 1 443 ? -19.152 12.997 15.602 1.00 84.50 443 LYS A C 1
ATOM 3494 O O . LYS A 1 443 ? -17.962 12.839 15.882 1.00 84.50 443 LYS A O 1
ATOM 3499 N N . THR A 1 444 ? -20.073 13.211 16.539 1.00 92.31 444 THR A N 1
ATOM 3500 C CA . THR A 1 444 ? -19.760 13.258 17.974 1.00 92.31 444 THR A CA 1
ATOM 3501 C C . THR A 1 444 ? -20.083 11.948 18.696 1.00 92.31 444 THR A C 1
ATOM 3503 O O . THR A 1 444 ? -20.933 11.162 18.266 1.00 92.31 444 THR A O 1
ATOM 3506 N N . PHE A 1 445 ? -19.431 11.724 19.835 1.00 94.44 445 PHE A N 1
ATOM 3507 C CA . PHE A 1 445 ? -19.726 10.664 20.793 1.00 94.44 445 PHE A CA 1
ATOM 3508 C C . PHE A 1 445 ? -20.541 11.163 21.998 1.00 94.44 445 PHE A C 1
ATOM 3510 O O . PHE A 1 445 ? -21.365 10.404 22.512 1.00 94.44 445 PHE A O 1
ATOM 3517 N N . LYS A 1 446 ? -20.367 12.423 22.412 1.00 95.62 446 LYS A N 1
ATOM 3518 C CA . LYS A 1 446 ? -20.960 13.100 23.584 1.00 95.62 446 LYS A CA 1
ATOM 3519 C C . LYS A 1 446 ? -20.592 12.424 24.913 1.00 95.62 446 LYS A C 1
ATOM 3521 O O . LYS A 1 446 ? -21.493 11.925 25.591 1.00 95.62 446 LYS A O 1
ATOM 3526 N N . PRO A 1 447 ? -19.301 12.395 25.303 1.00 96.12 447 PRO A N 1
ATOM 3527 C CA . PRO A 1 447 ? -18.821 11.605 26.443 1.00 96.12 447 PRO A CA 1
ATOM 3528 C C . PRO A 1 447 ? -19.497 11.960 27.777 1.00 96.12 447 PRO A C 1
ATOM 3530 O O . PRO A 1 447 ? -19.906 11.057 28.508 1.00 96.12 447 PRO A O 1
ATOM 3533 N N . ASP A 1 448 ? -19.698 13.253 28.049 1.00 96.19 448 ASP A N 1
ATOM 3534 C CA . ASP A 1 448 ? -20.262 13.757 29.314 1.00 96.19 448 ASP A CA 1
ATOM 3535 C C . ASP A 1 448 ? -21.798 13.753 29.366 1.00 96.19 448 ASP A C 1
ATOM 3537 O O . ASP A 1 448 ? -22.398 14.073 30.396 1.00 96.19 448 ASP A O 1
ATOM 3541 N N . ALA A 1 449 ? -22.471 13.434 28.258 1.00 97.00 449 ALA A N 1
ATOM 3542 C CA . ALA A 1 449 ? -23.924 13.373 28.254 1.00 97.00 449 ALA A CA 1
ATOM 3543 C C . ALA A 1 449 ? -24.400 12.134 29.025 1.00 97.00 449 ALA A C 1
ATOM 3545 O O . ALA A 1 449 ? -23.882 11.030 28.845 1.00 97.00 449 ALA A O 1
ATOM 3546 N N . ASN A 1 450 ? -25.426 12.313 29.860 1.00 97.88 450 ASN A N 1
ATOM 3547 C CA . ASN A 1 450 ? -26.111 11.190 30.495 1.00 97.88 450 ASN A CA 1
ATOM 3548 C C . ASN A 1 450 ? -26.745 10.301 29.425 1.00 97.88 450 ASN A C 1
ATOM 3550 O O . ASN A 1 450 ? -27.346 10.813 28.477 1.00 97.88 450 ASN A O 1
ATOM 3554 N N . ILE A 1 451 ? -26.638 8.985 29.595 1.00 97.25 451 ILE A N 1
ATOM 3555 C CA . ILE A 1 451 ? -27.190 8.033 28.633 1.00 97.25 451 ILE A CA 1
ATOM 3556 C C . ILE A 1 451 ? -28.636 7.662 28.975 1.00 97.25 451 ILE A C 1
ATOM 3558 O O . ILE A 1 451 ? -28.988 7.400 30.132 1.00 97.25 451 ILE A O 1
ATOM 3562 N N . THR A 1 452 ? -29.490 7.632 27.954 1.00 97.56 452 THR A N 1
ATOM 3563 C CA . THR A 1 452 ? -30.892 7.224 28.093 1.00 97.56 452 THR A CA 1
ATOM 3564 C C . THR A 1 452 ? -31.048 5.705 28.104 1.00 97.56 452 THR A C 1
ATOM 3566 O O . THR A 1 452 ? -30.241 4.974 27.530 1.00 97.56 452 THR A O 1
ATOM 3569 N N . ARG A 1 453 ? -32.150 5.204 28.677 1.00 97.00 453 ARG A N 1
ATOM 3570 C CA . ARG A 1 453 ? -32.491 3.768 28.669 1.00 97.00 453 ARG A CA 1
ATOM 3571 C C . ARG A 1 453 ? -32.515 3.176 27.258 1.00 97.00 453 ARG A C 1
ATOM 3573 O O . ARG A 1 453 ? -32.064 2.048 27.071 1.00 97.00 453 ARG A O 1
ATOM 3580 N N . ALA A 1 454 ? -33.029 3.919 26.276 1.00 96.56 454 ALA A N 1
ATOM 3581 C CA . ALA A 1 454 ? -33.056 3.514 24.871 1.00 96.56 454 ALA A CA 1
ATOM 3582 C C . ALA A 1 454 ? -31.651 3.374 24.262 1.00 96.56 454 ALA A C 1
ATOM 3584 O O . ALA A 1 454 ? -31.372 2.405 23.552 1.00 96.56 454 ALA A O 1
ATOM 3585 N N . GLU A 1 455 ? -30.755 4.316 24.546 1.00 96.25 455 GLU A N 1
ATOM 3586 C CA . GLU A 1 455 ? -29.367 4.253 24.082 1.00 96.25 455 GLU A CA 1
ATOM 3587 C C . GLU A 1 455 ? -28.603 3.122 24.773 1.00 96.25 455 GLU A C 1
ATOM 3589 O O . GLU A 1 455 ? -27.929 2.354 24.090 1.00 96.25 455 GLU A O 1
ATOM 3594 N N . THR A 1 456 ? -28.772 2.943 26.089 1.00 97.25 456 THR A N 1
ATOM 3595 C CA . THR A 1 456 ? -28.144 1.846 26.841 1.00 97.25 456 THR A CA 1
ATOM 3596 C C . THR A 1 456 ? -28.499 0.491 26.243 1.00 97.25 456 THR A C 1
ATOM 3598 O O . THR A 1 456 ? -27.602 -0.288 25.937 1.00 97.25 456 THR A O 1
ATOM 3601 N N . VAL A 1 457 ? -29.784 0.197 26.001 1.00 95.94 457 VAL A N 1
ATOM 3602 C CA . VAL A 1 457 ? -30.149 -1.101 25.405 1.00 95.94 457 VAL A CA 1
ATOM 3603 C C . VAL A 1 457 ? -29.648 -1.254 23.974 1.00 95.94 457 VAL A C 1
ATOM 3605 O O . VAL A 1 457 ? -29.359 -2.373 23.572 1.00 95.94 457 VAL A O 1
ATOM 3608 N N . THR A 1 458 ? -29.492 -0.159 23.227 1.00 95.00 458 THR A N 1
ATOM 3609 C CA . THR A 1 458 ? -28.918 -0.193 21.874 1.00 95.00 458 THR A CA 1
ATOM 3610 C C . THR A 1 458 ? -27.441 -0.585 21.911 1.00 95.00 458 THR A C 1
ATOM 3612 O O . THR A 1 458 ? -27.028 -1.465 21.160 1.00 95.00 458 THR A O 1
ATOM 3615 N N . VAL A 1 459 ? -26.658 0.022 22.808 1.00 94.00 459 VAL A N 1
ATOM 3616 C CA . VAL A 1 459 ? -25.238 -0.312 23.016 1.00 94.00 459 VAL A CA 1
ATOM 3617 C C . VAL A 1 459 ? -25.089 -1.766 23.464 1.00 94.00 459 VAL A C 1
ATOM 3619 O O . VAL A 1 459 ? -24.299 -2.510 22.891 1.00 94.00 459 VAL A O 1
ATOM 3622 N N . ILE A 1 460 ? -25.900 -2.202 24.433 1.00 93.19 460 ILE A N 1
ATOM 3623 C CA . ILE A 1 460 ? -25.847 -3.576 24.945 1.00 93.19 460 ILE A CA 1
ATOM 3624 C C . ILE A 1 460 ? -26.260 -4.587 23.877 1.00 93.19 460 ILE A C 1
ATOM 3626 O O . ILE A 1 460 ? -25.563 -5.577 23.706 1.00 93.19 460 ILE A O 1
ATOM 3630 N N . ASN A 1 461 ? -27.326 -4.331 23.111 1.00 91.88 461 ASN A N 1
ATOM 3631 C CA . ASN A 1 461 ? -27.720 -5.197 21.999 1.00 91.88 461 ASN A CA 1
ATOM 3632 C C . ASN A 1 461 ? -26.601 -5.332 20.960 1.00 91.88 461 ASN A C 1
ATOM 3634 O O . ASN A 1 461 ? -26.386 -6.432 20.470 1.00 91.88 461 ASN A O 1
ATOM 3638 N N . ARG A 1 462 ? -25.871 -4.257 20.636 1.00 88.75 462 ARG A N 1
ATOM 3639 C CA . ARG A 1 462 ? -24.720 -4.326 19.719 1.00 88.75 462 ARG A CA 1
ATOM 3640 C C . ARG A 1 462 ? -23.578 -5.153 20.305 1.00 88.75 462 ARG A C 1
ATOM 3642 O O . ARG A 1 462 ? -23.098 -6.053 19.626 1.00 88.75 462 ARG A O 1
ATOM 3649 N N . LEU A 1 463 ? -23.231 -4.920 21.573 1.00 86.88 463 LEU A N 1
ATOM 3650 C CA . LEU A 1 463 ? -22.233 -5.704 22.310 1.00 86.88 463 LEU A CA 1
ATOM 3651 C C . LEU A 1 463 ? -22.544 -7.210 22.285 1.00 86.88 463 LEU A C 1
ATOM 3653 O O . LEU A 1 463 ? -21.652 -8.020 22.060 1.00 86.88 463 LEU A O 1
ATOM 3657 N N . ILE A 1 464 ? -23.813 -7.587 22.473 1.00 85.31 464 ILE A N 1
ATOM 3658 C CA . ILE A 1 464 ? -24.267 -8.987 22.439 1.00 85.31 464 ILE A CA 1
ATOM 3659 C C . ILE A 1 464 ? -24.841 -9.394 21.073 1.00 85.31 464 ILE A C 1
ATOM 3661 O O . ILE A 1 464 ? -25.625 -10.339 20.990 1.00 85.31 464 ILE A O 1
ATOM 3665 N N . GLY A 1 465 ? -24.519 -8.681 19.989 1.00 84.06 465 GLY A N 1
ATOM 3666 C CA . GLY A 1 465 ? -24.960 -9.016 18.631 1.00 84.06 465 GLY A CA 1
ATOM 3667 C C . GLY A 1 465 ? -26.444 -9.395 18.521 1.00 84.06 465 GLY A C 1
ATOM 3668 O O . GLY A 1 465 ? -26.771 -10.374 17.859 1.00 84.06 465 GLY A O 1
ATOM 3669 N N . ARG A 1 466 ? -27.343 -8.691 19.211 1.00 88.12 466 ARG A N 1
ATOM 3670 C CA . ARG A 1 466 ? -28.789 -8.939 19.230 1.00 88.12 466 ARG A CA 1
ATOM 3671 C C . ARG A 1 466 ? -29.489 -7.977 18.275 1.00 88.12 466 ARG A C 1
ATOM 3673 O O . ARG A 1 466 ? -29.420 -6.762 18.442 1.00 88.12 466 ARG A O 1
ATOM 3680 N N . VAL A 1 467 ? -30.215 -8.515 17.295 1.00 88.06 467 VAL A N 1
ATOM 3681 C CA . VAL A 1 467 ? -30.950 -7.728 16.288 1.00 88.06 467 VAL A CA 1
ATOM 3682 C C . VAL A 1 467 ? -32.437 -8.036 16.342 1.00 88.06 467 VAL A C 1
ATOM 3684 O O . VAL A 1 467 ? -32.841 -9.194 16.329 1.00 88.06 467 VAL A O 1
ATOM 3687 N N . PHE A 1 468 ? -33.257 -6.987 16.388 1.00 88.88 468 PHE A N 1
ATOM 3688 C CA . PHE A 1 468 ? -34.713 -7.100 16.392 1.00 88.88 468 PHE A CA 1
ATOM 3689 C C . PHE A 1 468 ? -35.243 -7.733 15.097 1.00 88.88 468 PHE A C 1
ATOM 3691 O O . PHE A 1 468 ? -34.837 -7.362 13.997 1.00 88.88 468 PHE A O 1
ATOM 3698 N N . ASN A 1 469 ? -36.186 -8.667 15.226 1.00 86.06 469 ASN A N 1
ATOM 3699 C CA . ASN A 1 469 ? -36.850 -9.295 14.092 1.00 86.06 469 ASN A CA 1
ATOM 3700 C C . ASN A 1 469 ? -38.105 -8.502 13.698 1.00 86.06 469 ASN A C 1
ATOM 3702 O O . ASN A 1 469 ? -39.191 -8.731 14.227 1.00 86.06 469 ASN A O 1
ATOM 3706 N N . GLU A 1 470 ? -37.969 -7.602 12.722 1.00 76.25 470 GLU A N 1
ATOM 3707 C CA . GLU A 1 470 ? -39.072 -6.758 12.229 1.00 76.25 470 GLU A CA 1
ATOM 3708 C C . GLU A 1 470 ? -40.253 -7.542 11.636 1.00 76.25 470 GLU A C 1
ATOM 3710 O O . GLU A 1 470 ? -41.345 -6.998 11.493 1.00 76.25 470 GLU A O 1
ATOM 3715 N N . LYS A 1 471 ? -40.050 -8.818 11.284 1.00 70.50 471 LYS A N 1
ATOM 3716 C CA . LYS A 1 471 ? -41.096 -9.682 10.718 1.00 70.50 471 LYS A CA 1
ATOM 3717 C C . LYS A 1 471 ? -41.960 -10.362 11.778 1.00 70.50 471 LYS A C 1
ATOM 3719 O O . LYS A 1 471 ? -42.903 -11.059 11.409 1.00 70.50 471 LYS A O 1
ATOM 3724 N N . ALA A 1 472 ? -41.641 -10.214 13.061 1.00 68.06 472 ALA A N 1
ATOM 3725 C CA . ALA A 1 472 ? -42.469 -10.768 14.118 1.00 68.06 472 ALA A CA 1
ATOM 3726 C C . ALA A 1 472 ? -43.761 -9.944 14.275 1.00 68.06 472 ALA A C 1
ATOM 3728 O O . ALA A 1 472 ? -43.716 -8.729 14.479 1.00 68.06 472 ALA A O 1
ATOM 3729 N N . GLU A 1 473 ? -44.918 -10.601 14.159 1.00 54.88 473 GLU A N 1
ATOM 3730 C CA . GLU A 1 473 ? -46.221 -9.962 14.354 1.00 54.88 473 GLU A CA 1
ATOM 3731 C C . GLU A 1 473 ? -46.418 -9.585 15.841 1.00 54.88 473 GLU A C 1
ATOM 3733 O O . GLU A 1 473 ? -46.252 -10.414 16.730 1.00 54.88 473 GLU A O 1
ATOM 3738 N N . ASP A 1 474 ? -46.811 -8.329 16.089 1.00 59.69 474 ASP A N 1
ATOM 3739 C CA . ASP A 1 474 ? -47.469 -7.855 17.322 1.00 59.69 474 ASP A CA 1
ATOM 3740 C C . ASP A 1 474 ? -46.628 -7.765 18.625 1.00 59.69 474 ASP A C 1
ATOM 3742 O O . ASP A 1 474 ? -46.943 -8.353 19.658 1.00 59.69 474 ASP A O 1
ATOM 3746 N N . ALA A 1 475 ? -45.552 -6.965 18.617 1.00 61.09 475 ALA A N 1
ATOM 3747 C CA . ALA A 1 475 ? -44.567 -6.934 19.711 1.00 61.09 475 ALA A CA 1
ATOM 3748 C C . ALA A 1 475 ? -44.609 -5.715 20.667 1.00 61.09 475 ALA A C 1
ATOM 3750 O O . ALA A 1 475 ? -43.614 -5.434 21.340 1.00 61.09 475 ALA A O 1
ATOM 3751 N N . SER A 1 476 ? -45.706 -4.951 20.763 1.00 61.38 476 SER A N 1
ATOM 3752 C CA . SER A 1 476 ? -45.733 -3.794 21.683 1.00 61.38 476 SER A CA 1
ATOM 3753 C C . SER A 1 476 ? -45.957 -4.228 23.143 1.00 61.38 476 SER A C 1
ATOM 3755 O O . SER A 1 476 ? -47.070 -4.190 23.661 1.00 61.38 476 SER A O 1
ATOM 3757 N N . LYS A 1 477 ? -44.876 -4.662 23.815 1.00 74.56 477 LYS A N 1
ATOM 3758 C CA . LYS A 1 477 ? -44.843 -4.971 25.264 1.00 74.56 477 LYS A CA 1
ATOM 3759 C C . LYS A 1 477 ? -44.992 -3.721 26.148 1.00 74.56 477 LYS A C 1
ATOM 3761 O O . LYS A 1 477 ? -45.352 -3.858 27.315 1.00 74.56 477 LYS A O 1
ATOM 3766 N N . PHE A 1 478 ? -44.708 -2.527 25.619 1.00 88.62 478 PHE A N 1
ATOM 3767 C CA . PHE A 1 478 ? -44.666 -1.278 26.386 1.00 88.62 478 PHE A CA 1
ATOM 3768 C C . PHE A 1 478 ? -45.464 -0.169 25.705 1.00 88.62 478 PHE A C 1
ATOM 3770 O O . PHE A 1 478 ? -45.331 0.068 24.507 1.00 88.62 478 PHE A O 1
ATOM 3777 N N . SER A 1 479 ? -46.277 0.539 26.485 1.00 89.31 479 SER A N 1
ATOM 3778 C CA . SER A 1 479 ? -47.219 1.541 25.963 1.00 89.31 479 SER A CA 1
ATOM 3779 C C . SER A 1 479 ? -46.565 2.832 25.444 1.00 89.31 479 SER A C 1
ATOM 3781 O O . SER A 1 479 ? -47.193 3.578 24.697 1.00 89.31 479 SER A O 1
ATOM 3783 N N . ASP A 1 480 ? -45.312 3.096 25.813 1.00 93.00 480 ASP A N 1
ATOM 3784 C CA . ASP A 1 480 ? -44.597 4.359 25.596 1.00 93.00 480 ASP A CA 1
ATOM 3785 C C . ASP A 1 480 ? -43.452 4.272 24.571 1.00 93.00 480 ASP A C 1
ATOM 3787 O O . ASP A 1 480 ? -42.680 5.220 24.425 1.00 93.00 480 ASP A O 1
ATOM 3791 N N . VAL A 1 481 ? -43.332 3.152 23.850 1.00 90.88 481 VAL A N 1
ATOM 3792 C CA . VAL A 1 481 ? -42.302 2.959 22.807 1.00 90.88 481 VAL A CA 1
ATOM 3793 C C . VAL A 1 481 ? -42.870 2.937 21.390 1.00 90.88 481 VAL A C 1
ATOM 3795 O O . VAL A 1 481 ? -42.120 2.817 20.422 1.00 90.88 481 VAL A O 1
ATOM 3798 N N . GLU A 1 482 ? -44.187 3.057 21.239 1.00 88.31 482 GLU A N 1
ATOM 3799 C CA . GLU A 1 482 ? -44.816 3.109 19.922 1.00 88.31 482 GLU A CA 1
ATOM 3800 C C . GLU A 1 482 ? -44.372 4.369 19.163 1.00 88.31 482 GLU A C 1
ATOM 3802 O O . GLU A 1 482 ? -44.424 5.478 19.692 1.00 88.31 482 GLU A O 1
ATOM 3807 N N . GLY A 1 483 ? -43.889 4.201 17.927 1.00 86.88 483 GLY A N 1
ATOM 3808 C CA . GLY A 1 483 ? -43.303 5.292 17.137 1.00 86.88 483 GLY A CA 1
ATOM 3809 C C . GLY A 1 483 ? -41.932 5.798 17.616 1.00 86.88 483 GLY A C 1
ATOM 3810 O O . GLY A 1 483 ? -41.403 6.740 17.030 1.00 86.88 483 GLY A O 1
ATOM 3811 N N . HIS A 1 484 ? -41.334 5.195 18.649 1.00 91.81 484 HIS A N 1
ATOM 3812 C CA . HIS A 1 484 ? -39.996 5.553 19.122 1.00 91.81 484 HIS A CA 1
ATOM 3813 C C . HIS A 1 484 ? -38.903 4.887 18.267 1.00 91.81 484 HIS A C 1
ATOM 3815 O O . HIS A 1 484 ? -39.004 3.702 17.948 1.00 91.81 484 HIS A O 1
ATOM 3821 N N . TRP A 1 485 ? -37.814 5.606 17.958 1.00 92.62 485 TRP A N 1
ATOM 3822 C CA . TRP A 1 485 ? -36.711 5.104 17.114 1.00 92.62 485 TRP A CA 1
ATOM 3823 C C . TRP A 1 485 ? -36.090 3.802 17.651 1.00 92.62 485 TRP A C 1
ATOM 3825 O O . TRP A 1 485 ? -35.737 2.906 16.893 1.00 92.62 485 TRP A O 1
ATOM 3835 N N . ALA A 1 486 ? -36.018 3.672 18.978 1.00 92.50 486 ALA A N 1
ATOM 3836 C CA . ALA A 1 486 ? -35.456 2.507 19.658 1.00 92.50 486 ALA A CA 1
ATOM 3837 C C . ALA A 1 486 ? -36.461 1.367 19.910 1.00 92.50 486 ALA A C 1
ATOM 3839 O O . ALA A 1 486 ? -36.129 0.443 20.647 1.00 92.50 486 ALA A O 1
ATOM 3840 N N . LYS A 1 487 ? -37.686 1.403 19.358 1.00 91.81 487 LYS A N 1
ATOM 3841 C CA . LYS A 1 487 ? -38.728 0.393 19.640 1.00 91.81 487 LYS A CA 1
ATOM 3842 C C . LYS A 1 487 ? -38.205 -1.040 19.492 1.00 91.81 487 LYS A C 1
ATOM 3844 O O . LYS A 1 487 ? -38.352 -1.839 20.414 1.00 91.81 487 LYS A O 1
ATOM 3849 N N . GLY A 1 488 ? -37.547 -1.346 18.373 1.00 91.06 488 GLY A N 1
ATOM 3850 C CA . GLY A 1 488 ? -36.971 -2.673 18.133 1.00 91.06 488 GLY A CA 1
ATOM 3851 C C . GLY A 1 488 ? -35.896 -3.051 19.156 1.00 91.06 488 GLY A C 1
ATOM 3852 O O . GLY A 1 488 ? -35.909 -4.160 19.682 1.00 91.06 488 GLY A O 1
ATOM 3853 N N . GLN A 1 489 ? -35.020 -2.106 19.512 1.00 93.00 489 GLN A N 1
ATOM 3854 C CA . GLN A 1 489 ? -33.957 -2.309 20.506 1.00 93.00 489 GLN A CA 1
ATOM 3855 C C . GLN A 1 489 ? -34.534 -2.621 21.893 1.00 93.00 489 GLN A C 1
ATOM 3857 O O . GLN A 1 489 ? -34.106 -3.565 22.559 1.00 93.00 489 GLN A O 1
ATOM 3862 N N . VAL A 1 490 ? -35.564 -1.874 22.297 1.00 94.19 490 VAL A N 1
ATOM 3863 C CA . VAL A 1 490 ? -36.274 -2.087 23.561 1.00 94.19 490 VAL A CA 1
ATOM 3864 C C . VAL A 1 490 ? -36.946 -3.459 23.586 1.00 94.19 490 VAL A C 1
ATOM 3866 O O . VAL A 1 490 ? -36.768 -4.214 24.542 1.00 94.19 490 VAL A O 1
ATOM 3869 N N . ILE A 1 491 ? -37.680 -3.819 22.532 1.00 91.62 491 ILE A N 1
ATOM 3870 C CA . ILE A 1 491 ? -38.370 -5.112 22.459 1.00 91.62 491 ILE A CA 1
ATOM 3871 C C . ILE A 1 491 ? -37.367 -6.267 22.508 1.00 91.62 491 ILE A C 1
ATOM 3873 O O . ILE A 1 491 ? -37.571 -7.211 23.274 1.00 91.62 491 ILE A O 1
ATOM 3877 N N . ALA A 1 492 ? -36.274 -6.182 21.746 1.00 91.06 492 ALA A N 1
ATOM 3878 C CA . ALA A 1 492 ? -35.227 -7.197 21.737 1.00 91.06 492 ALA A CA 1
ATOM 3879 C C . ALA A 1 492 ? -34.582 -7.364 23.124 1.00 91.06 492 ALA A C 1
ATOM 3881 O O . ALA A 1 492 ? -34.365 -8.489 23.568 1.00 91.06 492 ALA A O 1
ATOM 3882 N N . SER A 1 493 ? -34.340 -6.268 23.850 1.00 93.25 493 SER A N 1
ATOM 3883 C CA . SER A 1 493 ? -33.722 -6.302 25.185 1.00 93.25 493 SER A CA 1
ATOM 3884 C C . SER A 1 493 ? -34.586 -6.980 26.263 1.00 93.25 493 SER A C 1
ATOM 3886 O O . SER A 1 493 ? -34.069 -7.657 27.155 1.00 93.25 493 SER A O 1
ATOM 3888 N N . ALA A 1 494 ? -35.912 -6.839 26.146 1.00 92.50 494 ALA A N 1
ATOM 3889 C CA . ALA A 1 494 ? -36.908 -7.305 27.114 1.00 92.50 494 ALA A CA 1
ATOM 3890 C C . ALA A 1 494 ? -37.618 -8.607 26.694 1.00 92.50 494 ALA A C 1
ATOM 3892 O O . ALA A 1 494 ? -38.725 -8.917 27.158 1.00 92.50 494 ALA A O 1
ATOM 3893 N N . SER A 1 495 ? -37.020 -9.360 25.774 1.00 89.88 495 SER A N 1
ATOM 3894 C CA . SER A 1 495 ? -37.575 -10.613 25.261 1.00 89.88 495 SER A CA 1
ATOM 3895 C C . SER A 1 495 ? -36.593 -11.760 25.425 1.00 89.88 495 SER A C 1
ATOM 3897 O O . SER A 1 495 ? -35.389 -11.545 25.573 1.00 89.88 495 SER A O 1
ATOM 3899 N N . VAL A 1 496 ? -37.132 -12.976 25.421 1.00 89.81 496 VAL A N 1
ATOM 3900 C CA . VAL A 1 496 ? -36.342 -14.210 25.375 1.00 89.81 496 VAL A CA 1
ATOM 3901 C C . VAL A 1 496 ? -36.266 -14.705 23.933 1.00 89.81 496 VAL A C 1
ATOM 3903 O O . VAL A 1 496 ? -37.158 -14.421 23.137 1.00 89.81 496 VAL A O 1
ATOM 3906 N N . GLU A 1 497 ? -35.220 -15.447 23.579 1.00 84.94 497 GLU A N 1
ATOM 3907 C CA . GLU A 1 497 ? -35.001 -15.940 22.208 1.00 84.94 497 GLU A CA 1
ATOM 3908 C C . GLU A 1 497 ? -36.194 -16.767 21.705 1.00 84.94 497 GLU A C 1
ATOM 3910 O O . GLU A 1 497 ? -36.607 -16.641 20.553 1.00 84.94 497 GLU A O 1
ATOM 3915 N N . ALA A 1 498 ? -36.816 -17.541 22.602 1.00 85.19 498 ALA A N 1
ATOM 3916 C CA . ALA A 1 498 ? -38.005 -18.340 22.317 1.00 85.19 498 ALA A CA 1
ATOM 3917 C C . ALA A 1 498 ? -39.211 -17.517 21.817 1.00 85.19 498 ALA A C 1
ATOM 3919 O O . ALA A 1 498 ? -40.093 -18.085 21.175 1.00 85.19 498 ALA A O 1
ATOM 3920 N N . ASP A 1 499 ? -39.245 -16.202 22.070 1.00 84.38 499 ASP A N 1
ATOM 3921 C CA . ASP A 1 499 ? -40.293 -15.310 21.563 1.00 84.38 499 ASP A CA 1
ATOM 3922 C C . ASP A 1 499 ? -40.136 -15.040 20.047 1.00 84.38 499 ASP A C 1
ATOM 3924 O O . ASP A 1 499 ? -41.054 -14.524 19.415 1.00 84.38 499 ASP A O 1
ATOM 3928 N N . GLY A 1 500 ? -38.976 -15.341 19.443 1.00 85.69 500 GLY A N 1
ATOM 3929 C CA . GLY A 1 500 ? -38.693 -15.082 18.023 1.00 85.69 500 GLY A CA 1
ATOM 3930 C C . GLY A 1 500 ? -38.581 -13.594 17.652 1.00 85.69 500 GLY A C 1
ATOM 3931 O O . GLY A 1 500 ? -38.553 -13.246 16.468 1.00 85.69 500 GLY A O 1
ATOM 3932 N N . LEU A 1 501 ? -38.521 -12.712 18.658 1.00 87.38 501 LEU A N 1
ATOM 3933 C CA . LEU A 1 501 ? -38.506 -11.249 18.519 1.00 87.38 501 LEU A CA 1
ATOM 3934 C C . LEU A 1 501 ? -37.115 -10.671 18.224 1.00 87.38 501 LEU A C 1
ATOM 3936 O O . LEU A 1 501 ? -36.996 -9.491 17.897 1.00 87.38 501 LEU A O 1
ATOM 3940 N N . PHE A 1 502 ? -36.062 -11.478 18.325 1.00 88.56 502 PHE A N 1
ATOM 3941 C CA . PHE A 1 502 ? -34.707 -11.099 17.943 1.00 88.56 502 PHE A CA 1
ATOM 3942 C C . PHE A 1 502 ? -33.938 -12.297 17.380 1.00 88.56 502 PHE A C 1
ATOM 3944 O O . PHE A 1 502 ? -34.341 -13.444 17.557 1.00 88.56 502 PHE A O 1
ATOM 3951 N N . GLY A 1 503 ? -32.826 -12.013 16.710 1.00 84.50 503 GLY A N 1
ATOM 3952 C CA . GLY A 1 503 ? -31.826 -12.990 16.294 1.00 84.50 503 GLY A CA 1
ATOM 3953 C C . GLY A 1 503 ? -30.414 -12.440 16.480 1.00 84.50 503 GLY A C 1
ATOM 3954 O O . GLY A 1 503 ? -30.217 -11.409 17.129 1.00 84.50 503 GLY A O 1
ATOM 3955 N N . ALA A 1 504 ? -29.436 -13.123 15.892 1.00 79.12 504 ALA A N 1
ATOM 3956 C CA . ALA A 1 504 ? -28.054 -12.667 15.874 1.00 79.12 504 ALA A CA 1
ATOM 3957 C C . ALA A 1 504 ? -27.844 -11.554 14.832 1.00 79.12 504 ALA A C 1
ATOM 3959 O O . ALA A 1 504 ? -28.409 -11.596 13.734 1.00 79.12 504 ALA A O 1
ATOM 3960 N N . ALA A 1 505 ? -27.005 -10.577 15.167 1.00 70.06 505 ALA A N 1
ATOM 3961 C CA . ALA A 1 505 ? -26.456 -9.631 14.216 1.00 70.06 505 ALA A CA 1
ATOM 3962 C C . ALA A 1 505 ? -25.726 -10.397 13.118 1.00 70.06 505 ALA A C 1
ATOM 3964 O O . ALA A 1 505 ? -24.996 -11.354 13.387 1.00 70.06 505 ALA A O 1
ATOM 3965 N N . LYS A 1 506 ? -25.930 -9.969 11.871 1.00 63.25 506 LYS A N 1
ATOM 3966 C CA . LYS A 1 506 ? -24.987 -10.331 10.819 1.00 63.25 506 LYS A CA 1
ATOM 3967 C C . LYS A 1 506 ? -23.667 -9.653 11.169 1.00 63.25 506 LYS A C 1
ATOM 3969 O O . LYS A 1 506 ? -23.688 -8.493 11.577 1.00 63.25 506 LYS A O 1
ATOM 3974 N N . ALA A 1 507 ? -22.562 -10.379 11.027 1.00 62.28 507 ALA A N 1
ATOM 3975 C CA . ALA A 1 507 ? -21.249 -9.753 11.028 1.00 62.28 507 ALA A CA 1
ATOM 3976 C C . ALA A 1 507 ? -21.217 -8.635 9.971 1.00 62.28 507 ALA A C 1
ATOM 3978 O O . ALA A 1 507 ? -22.034 -8.654 9.037 1.00 62.28 507 ALA A O 1
ATOM 3979 N N . ASP A 1 508 ? -20.296 -7.681 10.129 1.00 65.69 508 ASP A N 1
ATOM 3980 C CA . ASP A 1 508 ? -19.979 -6.729 9.064 1.00 65.69 508 ASP A CA 1
ATOM 3981 C C . ASP A 1 508 ? -19.884 -7.467 7.727 1.00 65.69 508 ASP A C 1
ATOM 3983 O O . ASP A 1 508 ? -19.435 -8.617 7.660 1.00 65.69 508 ASP A O 1
ATOM 3987 N N . SER A 1 509 ? -20.381 -6.828 6.666 1.00 64.31 509 SER A N 1
ATOM 3988 C CA . SER A 1 509 ? -20.418 -7.488 5.370 1.00 64.31 509 SER A CA 1
ATOM 3989 C C . SER A 1 509 ? -18.991 -7.751 4.919 1.00 64.31 509 SER A C 1
ATOM 3991 O O . SER A 1 509 ? -18.214 -6.826 4.691 1.00 64.31 509 SER A O 1
ATOM 3993 N N . ASP A 1 510 ? -18.672 -9.027 4.748 1.00 75.00 510 ASP A N 1
ATOM 3994 C CA . ASP A 1 510 ? -17.469 -9.446 4.046 1.00 75.00 510 ASP A CA 1
ATOM 3995 C C . ASP A 1 510 ? -17.602 -9.307 2.524 1.00 75.00 510 ASP A C 1
ATOM 3997 O O . ASP A 1 510 ? -16.609 -9.431 1.802 1.00 75.00 510 ASP A O 1
ATOM 4001 N N . GLU A 1 511 ? -18.820 -9.029 2.049 1.00 82.00 511 GLU A N 1
ATOM 4002 C CA . GLU A 1 511 ? -19.149 -8.794 0.650 1.00 82.00 511 GLU A CA 1
ATOM 4003 C C . GLU A 1 511 ? -19.034 -7.303 0.315 1.00 82.00 511 GLU A C 1
ATOM 4005 O O . GLU A 1 511 ? -19.684 -6.459 0.935 1.00 82.00 511 GLU A O 1
ATOM 4010 N N . TYR A 1 512 ? -18.246 -7.004 -0.714 1.00 87.94 512 TYR A N 1
ATOM 4011 C CA . TYR A 1 512 ? -18.121 -5.699 -1.357 1.00 87.94 512 TYR A CA 1
ATOM 4012 C C . TYR A 1 512 ? -18.359 -5.862 -2.858 1.00 87.94 512 TYR A C 1
ATOM 4014 O O . TYR A 1 512 ? -18.079 -6.913 -3.439 1.00 87.94 512 TYR A O 1
ATOM 4022 N N . VAL A 1 513 ? -18.857 -4.810 -3.506 1.00 87.94 513 VAL A N 1
ATOM 4023 C CA . VAL A 1 513 ? -19.042 -4.795 -4.961 1.00 87.94 513 VAL A CA 1
ATOM 4024 C C . VAL A 1 513 ? -18.192 -3.691 -5.565 1.00 87.94 513 VAL A C 1
ATOM 4026 O O . VAL A 1 513 ? -18.423 -2.512 -5.306 1.00 87.94 513 VAL A O 1
ATOM 4029 N N . LEU A 1 514 ? -17.234 -4.062 -6.413 1.00 88.12 514 LEU A N 1
ATOM 4030 C CA . LEU A 1 514 ? 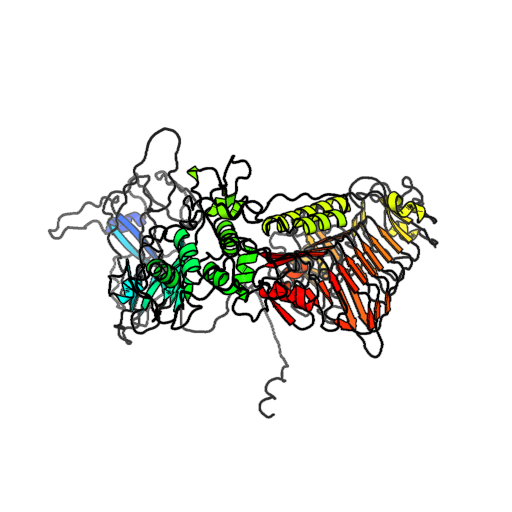-16.556 -3.092 -7.266 1.00 88.12 514 LEU A CA 1
ATOM 4031 C C . LEU A 1 514 ? -17.474 -2.780 -8.449 1.00 88.12 514 LEU A C 1
ATOM 4033 O O . LEU A 1 514 ? -17.781 -3.655 -9.259 1.00 88.12 514 LEU A O 1
ATOM 4037 N N . SER A 1 515 ? -17.958 -1.544 -8.518 1.00 86.31 515 SER A N 1
ATOM 4038 C CA . SER A 1 515 ? -18.812 -1.066 -9.607 1.00 86.31 515 SER A CA 1
ATOM 4039 C C . SER A 1 515 ? -18.069 -0.036 -10.453 1.00 86.31 515 SER A C 1
ATOM 4041 O O . SER A 1 515 ? -17.181 0.639 -9.944 1.00 86.31 515 SER A O 1
ATOM 4043 N N . GLY A 1 516 ? -18.442 0.086 -11.728 1.00 91.06 516 GLY A N 1
ATOM 4044 C CA . GLY A 1 516 ? -17.813 1.008 -12.677 1.00 91.06 516 GLY A CA 1
ATOM 4045 C C . GLY A 1 516 ? -16.791 0.339 -13.593 1.00 91.06 516 GLY A C 1
ATOM 4046 O O . GLY A 1 516 ? -16.854 -0.873 -13.805 1.00 91.06 516 GLY A O 1
ATOM 4047 N N . THR A 1 517 ? -15.922 1.145 -14.203 1.00 92.12 517 THR A N 1
ATOM 4048 C CA . THR A 1 517 ? -15.023 0.706 -15.292 1.00 92.12 517 THR A CA 1
ATOM 4049 C C . THR A 1 517 ? -13.597 1.250 -15.203 1.00 92.12 517 THR A C 1
ATOM 4051 O O . THR A 1 517 ? -12.811 1.013 -16.117 1.00 92.12 517 THR A O 1
ATOM 4054 N N . SER A 1 518 ? -13.258 2.006 -14.157 1.00 95.19 518 SER A N 1
ATOM 4055 C CA . SER A 1 518 ? -11.906 2.541 -13.962 1.00 95.19 518 SER A CA 1
ATOM 4056 C C . SER A 1 518 ? -11.468 2.478 -12.501 1.00 95.19 518 SER A C 1
ATOM 4058 O O . SER A 1 518 ? -12.294 2.271 -11.608 1.00 95.19 518 SER A O 1
ATOM 4060 N N . ALA A 1 519 ? -10.172 2.693 -12.246 1.00 95.25 519 ALA A N 1
ATOM 4061 C CA . ALA A 1 519 ? -9.611 2.660 -10.895 1.00 95.25 519 ALA A CA 1
ATOM 4062 C C . ALA A 1 519 ? -10.320 3.653 -9.971 1.00 95.25 519 ALA A C 1
ATOM 4064 O O . ALA A 1 519 ? -10.659 3.319 -8.836 1.00 95.25 519 ALA A O 1
ATOM 4065 N N . LYS A 1 520 ? -10.626 4.845 -10.494 1.00 97.56 520 LYS A N 1
ATOM 4066 C CA . LYS A 1 520 ? -11.459 5.835 -9.812 1.00 97.56 520 LYS A CA 1
ATOM 4067 C C . LYS A 1 520 ? -12.779 5.237 -9.321 1.00 97.56 520 LYS A C 1
ATOM 4069 O O . LYS A 1 520 ? -13.102 5.390 -8.146 1.00 97.56 520 LYS A O 1
ATOM 4074 N N . ASP A 1 521 ? -13.532 4.577 -10.201 1.00 97.81 521 ASP A N 1
ATOM 4075 C CA . ASP A 1 521 ? -14.840 4.027 -9.842 1.00 97.81 521 ASP A CA 1
ATOM 4076 C C . ASP A 1 521 ? -14.706 2.930 -8.778 1.00 97.81 521 ASP A C 1
ATOM 4078 O O . ASP A 1 521 ? -15.462 2.916 -7.808 1.00 97.81 521 ASP A O 1
ATOM 4082 N N . TYR A 1 522 ? -13.717 2.041 -8.922 1.00 97.69 522 TYR A N 1
ATOM 4083 C CA . TYR A 1 522 ? -13.507 0.938 -7.984 1.00 97.69 522 TYR A CA 1
ATOM 4084 C C . TYR A 1 522 ? -13.097 1.435 -6.592 1.00 97.69 522 TYR A C 1
ATOM 4086 O O . TYR A 1 522 ? -13.624 0.951 -5.590 1.00 97.69 522 TYR A O 1
ATOM 4094 N N . ILE A 1 523 ? -12.187 2.414 -6.524 1.00 98.25 523 ILE A N 1
ATOM 4095 C CA . ILE A 1 523 ? -11.706 2.987 -5.261 1.00 98.25 523 ILE A CA 1
ATOM 4096 C C . ILE A 1 523 ? -12.820 3.768 -4.566 1.00 98.25 523 ILE A C 1
ATOM 4098 O O . ILE A 1 523 ? -13.031 3.583 -3.369 1.00 98.25 523 ILE A O 1
ATOM 4102 N N . MET A 1 524 ? -13.562 4.599 -5.305 1.00 97.56 524 MET A N 1
ATOM 4103 C CA . MET A 1 524 ? -14.713 5.316 -4.751 1.00 97.56 524 MET A CA 1
ATOM 4104 C C . MET A 1 524 ? -15.784 4.340 -4.260 1.00 97.56 524 MET A C 1
ATOM 4106 O O . MET A 1 524 ? -16.272 4.493 -3.148 1.00 97.56 524 MET A O 1
ATOM 4110 N N . ALA A 1 525 ? -16.096 3.291 -5.030 1.00 96.12 525 ALA A N 1
ATOM 4111 C CA . ALA A 1 525 ? -17.059 2.277 -4.612 1.00 96.12 525 ALA A CA 1
ATOM 4112 C C . ALA A 1 525 ? -16.626 1.572 -3.317 1.00 96.12 525 ALA A C 1
ATOM 4114 O O . ALA A 1 525 ? -17.464 1.356 -2.441 1.00 96.12 525 ALA A O 1
ATOM 4115 N N . LEU A 1 526 ? -15.344 1.216 -3.179 1.00 96.81 526 LEU A N 1
ATOM 4116 C CA . LEU A 1 526 ? -14.820 0.597 -1.960 1.00 96.81 526 LEU A CA 1
ATOM 4117 C C . LEU A 1 526 ? -14.854 1.565 -0.768 1.00 96.81 526 LEU A C 1
ATOM 4119 O O . LEU A 1 526 ? -15.276 1.173 0.320 1.00 96.81 526 LEU A O 1
ATOM 4123 N N . HIS A 1 527 ? -14.444 2.821 -0.973 1.00 96.19 527 HIS A N 1
ATOM 4124 C CA . HIS A 1 527 ? -14.478 3.862 0.056 1.00 96.19 527 HIS A CA 1
ATOM 4125 C C . HIS A 1 527 ? -15.913 4.129 0.530 1.00 96.19 527 HIS A C 1
ATOM 4127 O O . HIS A 1 527 ? -16.180 4.021 1.724 1.00 96.19 527 HIS A O 1
ATOM 4133 N N . ASP A 1 528 ? -16.858 4.348 -0.383 1.00 93.62 528 ASP A N 1
ATOM 4134 C CA . ASP A 1 528 ? -18.260 4.633 -0.051 1.00 93.62 528 ASP A CA 1
ATOM 4135 C C . ASP A 1 528 ? -18.926 3.470 0.710 1.00 93.62 528 ASP A C 1
ATOM 4137 O O . ASP A 1 528 ? -19.739 3.684 1.612 1.00 93.62 528 ASP A O 1
ATOM 4141 N N . GLN A 1 529 ? -18.571 2.222 0.378 1.00 91.94 529 GLN A N 1
ATOM 4142 C CA . GLN A 1 529 ? -19.078 1.026 1.064 1.00 91.94 529 GLN A CA 1
ATOM 4143 C C . GLN A 1 529 ? -18.399 0.775 2.418 1.00 91.94 529 GLN A C 1
ATOM 4145 O O . GLN A 1 529 ? -18.980 0.089 3.261 1.00 91.94 529 GLN A O 1
ATOM 4150 N N . SER A 1 530 ? -17.207 1.333 2.659 1.00 89.94 530 SER A N 1
ATOM 4151 C CA . SER A 1 530 ? -16.375 1.045 3.839 1.00 89.94 530 SER A CA 1
ATOM 4152 C C . SER A 1 530 ? -17.087 1.265 5.178 1.00 89.94 530 SER A C 1
ATOM 4154 O O . SER A 1 530 ? -16.797 0.567 6.151 1.00 89.94 530 SER A O 1
ATOM 4156 N N . ALA A 1 531 ? -18.082 2.158 5.234 1.00 82.62 531 ALA A N 1
ATOM 4157 C CA . ALA A 1 531 ? -18.918 2.375 6.413 1.00 82.62 531 ALA A CA 1
ATOM 4158 C C . ALA A 1 531 ? -19.584 1.078 6.919 1.00 82.62 531 ALA A C 1
ATOM 4160 O O . ALA A 1 531 ? -19.784 0.924 8.123 1.00 82.62 531 ALA A O 1
ATOM 4161 N N . HIS A 1 532 ? -19.851 0.120 6.026 1.00 82.12 532 HIS A N 1
ATOM 4162 C CA . HIS A 1 532 ? -20.535 -1.148 6.311 1.00 82.12 532 HIS A CA 1
ATOM 4163 C C . HIS A 1 532 ? -19.656 -2.400 6.137 1.00 82.12 532 HIS A C 1
ATOM 4165 O O . HIS A 1 532 ? -20.152 -3.519 6.282 1.00 82.12 532 HIS A O 1
ATOM 4171 N N . LEU A 1 533 ? -18.376 -2.218 5.807 1.00 86.50 533 LEU A N 1
ATOM 4172 C CA . LEU A 1 533 ? -17.411 -3.300 5.614 1.00 86.50 533 LEU A CA 1
ATOM 4173 C C . LEU A 1 533 ? -16.539 -3.499 6.860 1.00 86.50 533 LEU A C 1
ATOM 4175 O O . LEU A 1 533 ? -16.228 -2.532 7.566 1.00 86.50 533 LEU A O 1
ATOM 4179 N N . SER A 1 534 ? -16.110 -4.743 7.080 1.00 84.94 534 SER A N 1
ATOM 4180 C CA . SER A 1 534 ? -15.083 -5.092 8.068 1.00 84.94 534 SER A CA 1
ATOM 4181 C C . SER A 1 534 ? -13.698 -4.609 7.608 1.00 84.94 534 SER A C 1
ATOM 4183 O O . SER A 1 534 ? -13.483 -4.341 6.420 1.00 84.94 534 SER A O 1
ATOM 4185 N N . GLY A 1 535 ? -12.727 -4.524 8.526 1.00 87.50 535 GLY A N 1
ATOM 4186 C CA . GLY A 1 535 ? -11.331 -4.237 8.164 1.00 87.50 535 GLY A CA 1
ATOM 4187 C C . GLY A 1 535 ? -10.767 -5.254 7.160 1.00 87.50 535 GLY A C 1
ATOM 4188 O O . GLY A 1 535 ? -10.105 -4.879 6.190 1.00 87.50 535 GLY A O 1
ATOM 4189 N N . ASP A 1 536 ? -11.118 -6.531 7.329 1.00 87.25 536 ASP A N 1
ATOM 4190 C CA . ASP A 1 536 ? -10.739 -7.616 6.419 1.00 87.25 536 ASP A CA 1
ATOM 4191 C C . ASP A 1 536 ? -11.373 -7.487 5.035 1.00 87.25 536 ASP A C 1
ATOM 4193 O O . ASP A 1 536 ? -10.703 -7.683 4.018 1.00 87.25 536 ASP A O 1
ATOM 4197 N N . ALA A 1 537 ? -12.656 -7.134 4.974 1.00 90.38 537 ALA A N 1
ATOM 4198 C CA . ALA A 1 537 ? -13.354 -6.906 3.717 1.00 90.38 537 ALA A CA 1
ATOM 4199 C C . ALA A 1 537 ? -12.752 -5.732 2.946 1.00 90.38 537 ALA A C 1
ATOM 4201 O O . ALA A 1 537 ? -12.568 -5.834 1.735 1.00 90.38 537 ALA A O 1
ATOM 4202 N N . ILE A 1 538 ? -12.380 -4.652 3.642 1.00 94.19 538 ILE A N 1
ATOM 4203 C CA . ILE A 1 538 ? -11.685 -3.515 3.032 1.00 94.19 538 ILE A CA 1
ATOM 4204 C C . ILE A 1 538 ? -10.341 -3.967 2.455 1.00 94.19 538 ILE A C 1
ATOM 4206 O O . ILE A 1 538 ? -10.062 -3.674 1.296 1.00 94.19 538 ILE A O 1
ATOM 4210 N N . ARG A 1 539 ? -9.537 -4.735 3.203 1.00 93.88 539 ARG A N 1
ATOM 4211 C CA . ARG A 1 539 ? -8.254 -5.268 2.709 1.00 93.88 539 ARG A CA 1
ATOM 4212 C C . ARG A 1 539 ? -8.409 -6.148 1.470 1.00 93.88 539 ARG A C 1
ATOM 4214 O O . ARG A 1 539 ? -7.744 -5.904 0.467 1.00 93.88 539 ARG A O 1
ATOM 4221 N N . ARG A 1 540 ? -9.322 -7.125 1.500 1.00 94.00 540 ARG A N 1
ATOM 4222 C CA . ARG A 1 540 ? -9.626 -7.957 0.319 1.00 94.00 540 ARG A CA 1
ATOM 4223 C C . ARG A 1 540 ? -10.151 -7.110 -0.845 1.00 94.00 540 ARG A C 1
ATOM 4225 O O . ARG A 1 540 ? -9.838 -7.375 -2.007 1.00 94.00 540 ARG A O 1
ATOM 4232 N N . GLY A 1 541 ? -10.909 -6.059 -0.538 1.00 96.12 541 GLY A N 1
ATOM 4233 C CA . GLY A 1 541 ? -11.337 -5.039 -1.487 1.00 96.12 541 GLY A CA 1
ATOM 4234 C C . GLY A 1 541 ? -10.157 -4.349 -2.166 1.00 96.12 541 GLY A C 1
ATOM 4235 O O . GLY A 1 541 ? -10.130 -4.292 -3.391 1.00 96.12 541 GLY A O 1
ATOM 4236 N N . ILE A 1 542 ? -9.154 -3.903 -1.404 1.00 97.81 542 ILE A N 1
ATOM 4237 C CA . ILE A 1 542 ? -7.917 -3.290 -1.923 1.00 97.81 542 ILE A CA 1
ATOM 4238 C C . ILE A 1 542 ? -7.161 -4.263 -2.834 1.00 97.81 542 ILE A C 1
ATOM 4240 O O . ILE A 1 542 ? -6.708 -3.865 -3.909 1.00 97.81 542 ILE A O 1
ATOM 4244 N N . ASP A 1 543 ? -7.057 -5.537 -2.444 1.00 95.81 543 ASP A N 1
ATOM 4245 C CA . ASP A 1 543 ? -6.461 -6.580 -3.288 1.00 95.81 543 ASP A CA 1
ATOM 4246 C C . ASP A 1 543 ? -7.218 -6.714 -4.611 1.00 95.81 543 ASP A C 1
ATOM 4248 O O . ASP A 1 543 ? -6.620 -6.684 -5.684 1.00 95.81 543 ASP A O 1
ATOM 4252 N N . THR A 1 544 ? -8.549 -6.763 -4.551 1.00 96.69 544 THR A N 1
ATOM 4253 C CA . THR A 1 544 ? -9.399 -6.886 -5.744 1.00 96.69 544 THR A CA 1
ATOM 4254 C C . THR A 1 544 ? -9.292 -5.657 -6.650 1.00 96.69 544 THR A C 1
ATOM 4256 O O . THR A 1 544 ? -9.210 -5.806 -7.868 1.00 96.69 544 THR A O 1
ATOM 4259 N N . VAL A 1 545 ? -9.255 -4.447 -6.077 1.00 98.06 545 VAL A N 1
ATOM 4260 C CA . VAL A 1 545 ? -9.033 -3.195 -6.819 1.00 98.06 545 VAL A CA 1
ATOM 4261 C C . VAL A 1 545 ? -7.687 -3.247 -7.533 1.00 98.06 545 VAL A C 1
ATOM 4263 O O . VAL A 1 545 ? -7.620 -2.966 -8.725 1.00 98.06 545 VAL A O 1
ATOM 4266 N N . SER A 1 546 ? -6.635 -3.661 -6.827 1.00 97.75 546 SER A N 1
ATOM 4267 C CA . SER A 1 546 ? -5.273 -3.734 -7.357 1.00 97.75 546 SER A CA 1
ATOM 4268 C C . SER A 1 546 ? -5.179 -4.731 -8.518 1.00 97.75 546 SER A C 1
ATOM 4270 O O . SER A 1 546 ? -4.662 -4.389 -9.578 1.00 97.75 546 SER A O 1
ATOM 4272 N N . GLU A 1 547 ? -5.745 -5.933 -8.378 1.00 96.31 547 GLU A N 1
ATOM 4273 C CA . GLU A 1 547 ? -5.787 -6.929 -9.460 1.00 96.31 547 GLU A CA 1
ATOM 4274 C C . GLU A 1 547 ? -6.600 -6.454 -10.672 1.00 96.31 547 GLU A C 1
ATOM 4276 O O . GLU A 1 547 ? -6.205 -6.671 -11.822 1.00 96.31 547 GLU A O 1
ATOM 4281 N N . GLN A 1 548 ? -7.714 -5.755 -10.441 1.00 97.12 548 GLN A N 1
ATOM 4282 C CA . GLN A 1 548 ? -8.506 -5.189 -11.528 1.00 97.12 548 GLN A CA 1
ATOM 4283 C C . GLN A 1 548 ? -7.750 -4.060 -12.247 1.00 97.12 548 GLN A C 1
ATOM 4285 O O . GLN A 1 548 ? -7.738 -4.034 -13.477 1.00 97.12 548 GLN A O 1
ATOM 4290 N N . MET A 1 549 ? -7.041 -3.192 -11.516 1.00 98.12 549 MET A N 1
ATOM 4291 C CA . MET A 1 549 ? -6.168 -2.170 -12.105 1.00 98.12 549 MET A CA 1
ATOM 4292 C C . MET A 1 549 ? -5.064 -2.796 -12.965 1.00 98.12 549 MET A C 1
ATOM 4294 O O . MET A 1 549 ? -4.881 -2.372 -14.104 1.00 98.12 549 MET A O 1
ATOM 4298 N N . LYS A 1 550 ? -4.369 -3.841 -12.481 1.00 97.19 550 LYS A N 1
ATOM 4299 C CA . LYS A 1 550 ? -3.357 -4.574 -13.275 1.00 97.19 550 LYS A CA 1
ATOM 4300 C C . LYS A 1 550 ? -3.948 -5.057 -14.592 1.00 97.19 550 LYS A C 1
ATOM 4302 O O . LYS A 1 550 ? -3.379 -4.819 -15.656 1.00 97.19 550 LYS A O 1
ATOM 4307 N N . LYS A 1 551 ? -5.114 -5.703 -14.528 1.00 96.12 551 LYS A N 1
ATOM 4308 C CA . LYS A 1 551 ? -5.816 -6.222 -15.702 1.00 96.12 551 LYS A CA 1
ATOM 4309 C C . LYS A 1 551 ? -6.185 -5.114 -16.690 1.00 96.12 551 LYS A C 1
ATOM 4311 O O . LYS A 1 551 ? -5.946 -5.272 -17.889 1.00 96.12 551 LYS A O 1
ATOM 4316 N N . ASP A 1 552 ? -6.741 -4.006 -16.213 1.00 96.62 552 ASP A N 1
ATOM 4317 C CA . ASP A 1 552 ? -7.177 -2.888 -17.060 1.00 96.62 552 ASP A CA 1
ATOM 4318 C C . ASP A 1 552 ? -5.976 -2.192 -17.725 1.00 96.62 552 ASP A C 1
ATOM 4320 O O . ASP A 1 552 ? -5.985 -1.917 -18.930 1.00 96.62 552 ASP A O 1
ATOM 4324 N N . ILE A 1 553 ? -4.883 -2.008 -16.980 1.00 97.69 553 ILE A N 1
ATOM 4325 C CA . ILE A 1 553 ? -3.634 -1.444 -17.498 1.00 97.69 553 ILE A CA 1
ATOM 4326 C C . ILE A 1 553 ? -3.033 -2.375 -18.553 1.00 97.69 553 ILE A C 1
ATOM 4328 O O . ILE A 1 553 ? -2.775 -1.939 -19.675 1.00 97.69 553 ILE A O 1
ATOM 4332 N N . LEU A 1 554 ? -2.843 -3.664 -18.256 1.00 95.94 554 LEU A N 1
ATOM 4333 C CA . LEU A 1 554 ? -2.237 -4.624 -19.191 1.00 95.94 554 LEU A CA 1
ATOM 4334 C C . LEU A 1 554 ? -3.056 -4.780 -20.488 1.00 95.94 554 LEU A C 1
ATOM 4336 O O . LEU A 1 554 ? -2.482 -4.866 -21.580 1.00 95.94 554 LEU A O 1
ATOM 4340 N N . SER A 1 555 ? -4.387 -4.720 -20.384 1.00 94.69 555 SER A N 1
ATOM 4341 C CA . SER A 1 555 ? -5.318 -4.901 -21.507 1.00 94.69 555 SER A CA 1
ATOM 4342 C C . SER A 1 555 ? -5.663 -3.632 -22.298 1.00 94.69 555 SER A C 1
ATOM 4344 O O . SER A 1 555 ? -6.460 -3.708 -23.233 1.00 94.69 555 SER A O 1
ATOM 4346 N N . THR A 1 556 ? -5.055 -2.480 -21.984 1.00 96.00 556 THR A N 1
ATOM 4347 C CA . THR A 1 556 ? -5.310 -1.214 -22.701 1.00 96.00 556 THR A CA 1
ATOM 4348 C C . THR A 1 556 ? -5.146 -1.363 -24.224 1.00 96.00 556 THR A C 1
ATOM 4350 O O . THR A 1 556 ? -4.152 -1.923 -24.692 1.00 96.00 556 THR A O 1
ATOM 4353 N N . GLY A 1 557 ? -6.093 -0.829 -25.007 1.00 95.19 557 GLY A N 1
ATOM 4354 C CA . GLY A 1 557 ? -6.095 -0.883 -26.478 1.00 95.19 557 GLY A CA 1
ATOM 4355 C C . GLY A 1 557 ? -4.897 -0.186 -27.135 1.00 95.19 557 GLY A C 1
ATOM 4356 O O . GLY A 1 557 ? -4.030 0.362 -26.457 1.00 95.19 557 GLY A O 1
ATOM 4357 N N . ASN A 1 558 ? -4.803 -0.210 -28.465 1.00 98.12 558 ASN A N 1
ATOM 4358 C CA . ASN A 1 558 ? -3.667 0.396 -29.169 1.00 98.12 558 ASN A CA 1
ATOM 4359 C C . ASN A 1 558 ? -3.625 1.920 -28.983 1.00 98.12 558 ASN A C 1
ATOM 4361 O O . ASN A 1 558 ? -4.660 2.575 -28.904 1.00 98.12 558 ASN A O 1
ATOM 4365 N N . THR A 1 559 ? -2.429 2.515 -28.995 1.00 98.56 559 THR A N 1
ATOM 4366 C CA . THR A 1 559 ? -2.243 3.954 -28.714 1.00 98.56 559 THR A CA 1
ATOM 4367 C C . THR A 1 559 ? -3.047 4.858 -29.655 1.00 98.56 559 THR A C 1
ATOM 4369 O O . THR A 1 559 ? -3.497 5.936 -29.270 1.00 98.56 559 THR A O 1
ATOM 4372 N N . GLU A 1 560 ? -3.272 4.426 -30.899 1.00 97.81 560 GLU A N 1
ATOM 4373 C CA . GLU A 1 560 ? -4.084 5.169 -31.870 1.00 97.81 560 GLU A CA 1
ATOM 4374 C C . GLU A 1 560 ? -5.566 5.289 -31.463 1.00 97.81 560 GLU A C 1
ATOM 4376 O O . GLU A 1 560 ? -6.211 6.266 -31.837 1.00 97.81 560 GLU A O 1
ATOM 4381 N N . GLU A 1 561 ? -6.094 4.370 -30.650 1.00 97.25 561 GLU A N 1
ATOM 4382 C CA . GLU A 1 561 ? -7.478 4.418 -30.155 1.00 97.25 561 GLU A CA 1
ATOM 4383 C C . GLU A 1 561 ? -7.709 5.596 -29.195 1.00 97.25 561 GLU A C 1
ATOM 4385 O O . GLU A 1 561 ? -8.800 6.165 -29.172 1.00 97.25 561 GLU A O 1
ATOM 4390 N N . TYR A 1 562 ? -6.671 5.999 -28.453 1.00 96.12 562 TYR A N 1
ATOM 4391 C CA . TYR A 1 562 ? -6.736 7.064 -27.443 1.00 96.12 562 TYR A CA 1
ATOM 4392 C C . TYR A 1 562 ? -6.120 8.386 -27.911 1.00 96.12 562 TYR A C 1
ATOM 4394 O O . TYR A 1 562 ? -6.548 9.455 -27.480 1.00 96.12 562 TYR A O 1
ATOM 4402 N N . TYR A 1 563 ? -5.110 8.321 -28.784 1.00 97.56 563 TYR A N 1
ATOM 4403 C CA . TYR A 1 563 ? -4.306 9.479 -29.188 1.00 97.56 563 TYR A CA 1
ATOM 4404 C C . TYR A 1 563 ? -4.194 9.666 -30.705 1.00 97.56 563 TYR A C 1
ATOM 4406 O O . TYR A 1 563 ? -3.382 10.474 -31.163 1.00 97.56 563 TYR A O 1
ATOM 4414 N N . GLY A 1 564 ? -4.985 8.950 -31.510 1.00 96.88 564 GLY A N 1
ATOM 4415 C CA . GLY A 1 564 ? -4.951 9.050 -32.973 1.00 96.88 564 GLY A CA 1
ATOM 4416 C C . GLY A 1 564 ? -5.203 10.466 -33.506 1.00 96.88 564 GLY A C 1
ATOM 4417 O O . GLY A 1 564 ? -4.592 10.872 -34.493 1.00 96.88 564 GLY A O 1
ATOM 4418 N N . ASP A 1 565 ? -6.017 11.261 -32.810 1.00 97.19 565 ASP A N 1
ATOM 4419 C CA . ASP A 1 565 ? -6.262 12.679 -33.106 1.00 97.19 565 ASP A CA 1
ATOM 4420 C C . ASP A 1 565 ? -5.013 13.562 -32.912 1.00 97.19 565 ASP A C 1
ATOM 4422 O O . ASP A 1 565 ? -4.860 14.584 -33.586 1.00 97.19 565 ASP A O 1
ATOM 4426 N N . LYS A 1 566 ? -4.087 13.151 -32.037 1.00 96.88 566 LYS A N 1
ATOM 4427 C CA . LYS A 1 566 ? -2.804 13.826 -31.796 1.00 96.88 566 LYS A CA 1
ATOM 4428 C C . LYS A 1 566 ? -1.689 13.348 -32.731 1.00 96.88 566 LYS A C 1
ATOM 4430 O O . LYS A 1 566 ? -0.712 14.079 -32.915 1.00 96.88 566 LYS A O 1
ATOM 4435 N N . MET A 1 567 ? -1.837 12.187 -33.378 1.00 97.00 567 MET A N 1
ATOM 4436 C CA . MET A 1 567 ? -0.882 11.623 -34.349 1.00 97.00 567 MET A CA 1
ATOM 4437 C C . MET A 1 567 ? -0.951 12.315 -35.725 1.00 97.00 567 MET A C 1
ATOM 4439 O O . MET A 1 567 ? -1.169 11.689 -36.761 1.00 97.00 567 MET A O 1
ATOM 4443 N N . THR A 1 568 ? -0.777 13.635 -35.742 1.00 96.19 568 THR A N 1
ATOM 4444 C CA . THR A 1 568 ? -0.893 14.481 -36.948 1.00 96.19 568 THR A CA 1
ATOM 4445 C C . THR A 1 568 ? 0.378 14.533 -37.803 1.00 96.19 568 THR A C 1
ATOM 4447 O O . THR A 1 568 ? 0.368 15.088 -38.903 1.00 96.19 568 THR A O 1
ATOM 4450 N N . GLY A 1 569 ? 1.478 13.976 -37.297 1.00 94.31 569 GLY A N 1
ATOM 4451 C CA . GLY A 1 569 ? 2.782 13.942 -37.943 1.00 94.31 569 GLY A CA 1
ATOM 4452 C C . GLY A 1 569 ? 3.078 12.606 -38.622 1.00 94.31 569 GLY A C 1
ATOM 4453 O O . GLY 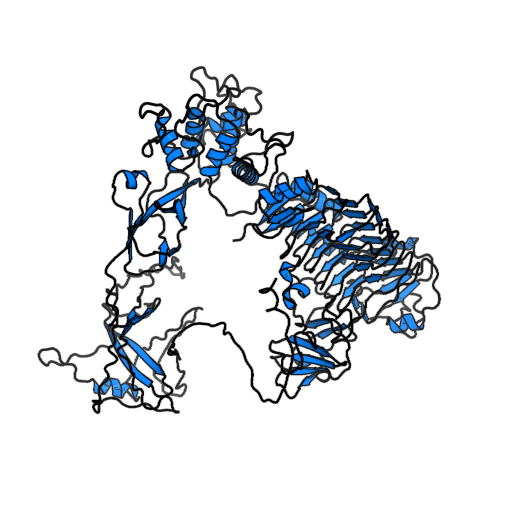A 1 569 ? 2.198 11.893 -39.098 1.00 94.31 569 GLY A O 1
ATOM 4454 N N . ILE A 1 570 ? 4.365 12.271 -38.699 1.00 94.50 570 ILE A N 1
ATOM 4455 C CA . ILE A 1 570 ? 4.821 11.010 -39.288 1.00 94.50 570 ILE A CA 1
ATOM 4456 C C . ILE A 1 570 ? 4.579 9.863 -38.304 1.00 94.50 570 ILE A C 1
ATOM 4458 O O . ILE A 1 570 ? 4.975 9.975 -37.150 1.00 94.50 570 ILE A O 1
ATOM 4462 N N . LYS A 1 571 ? 4.045 8.735 -38.781 1.00 96.50 571 LYS A N 1
ATOM 4463 C CA . LYS A 1 571 ? 4.026 7.475 -38.028 1.00 96.50 571 LYS A CA 1
ATOM 4464 C C . LYS A 1 571 ? 5.222 6.597 -38.400 1.00 96.50 571 LYS A C 1
ATOM 4466 O O . LYS A 1 571 ? 5.506 6.401 -39.585 1.00 96.50 571 LYS A O 1
ATOM 4471 N N . TRP A 1 572 ? 5.906 6.092 -37.384 1.00 97.56 572 TRP A N 1
ATOM 4472 C CA . TRP A 1 572 ? 6.978 5.112 -37.479 1.00 97.56 572 TRP A CA 1
ATOM 4473 C C . TRP A 1 572 ? 6.542 3.824 -36.794 1.00 97.56 572 TRP A C 1
ATOM 4475 O O . TRP A 1 572 ? 6.063 3.870 -35.666 1.00 97.56 572 TRP A O 1
ATOM 4485 N N . TYR A 1 573 ? 6.745 2.693 -37.460 1.00 98.38 573 TYR A N 1
ATOM 4486 C CA . TYR A 1 573 ? 6.408 1.370 -36.947 1.00 98.38 573 TYR A CA 1
ATOM 4487 C C . TYR A 1 573 ? 7.684 0.574 -36.686 1.00 98.38 573 TYR A C 1
ATOM 4489 O O . TYR A 1 573 ? 8.553 0.474 -37.558 1.00 98.38 573 TYR A O 1
ATOM 4497 N N . VAL A 1 574 ? 7.784 0.009 -35.486 1.00 98.62 574 VAL A N 1
ATOM 4498 C CA . VAL A 1 574 ? 8.885 -0.850 -35.037 1.00 98.62 574 VAL A CA 1
ATOM 4499 C C . VAL A 1 574 ? 8.315 -2.229 -34.709 1.00 98.62 574 VAL A C 1
ATOM 4501 O O . VAL A 1 574 ? 7.280 -2.321 -34.060 1.00 98.62 574 VAL A O 1
ATOM 4504 N N . SER A 1 575 ? 8.947 -3.300 -35.174 1.00 98.50 575 SER A N 1
ATOM 4505 C CA . SER A 1 575 ? 8.505 -4.679 -34.954 1.00 98.50 575 SER A CA 1
ATOM 4506 C C . SER A 1 575 ? 9.714 -5.590 -34.792 1.00 98.50 575 SER A C 1
ATOM 4508 O O . SER A 1 575 ? 10.452 -5.815 -35.750 1.00 98.50 575 SER A O 1
ATOM 4510 N N . GLU A 1 576 ? 9.920 -6.146 -33.597 1.00 97.38 576 GLU A N 1
ATOM 4511 C CA . GLU A 1 576 ? 11.016 -7.097 -33.374 1.00 97.38 576 GLU A CA 1
ATOM 4512 C C . GLU A 1 576 ? 10.810 -8.349 -34.240 1.00 97.38 576 GLU A C 1
ATOM 4514 O O . GLU A 1 576 ? 11.729 -8.785 -34.937 1.00 97.38 576 GLU A O 1
ATOM 4519 N N . LYS A 1 577 ? 9.586 -8.881 -34.261 1.00 94.44 577 LYS A N 1
ATOM 4520 C CA . LYS A 1 577 ? 9.262 -10.163 -34.889 1.00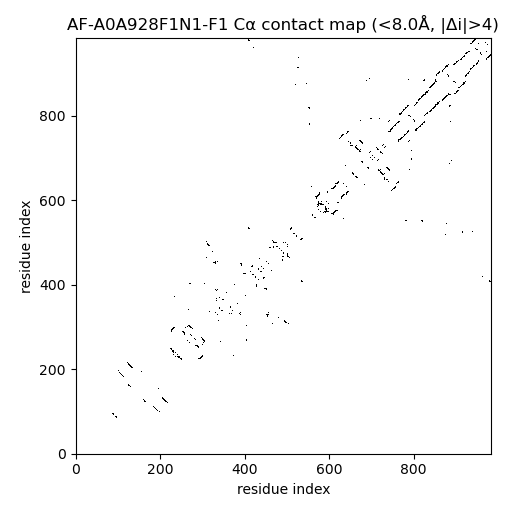 94.44 577 LYS A CA 1
ATOM 4521 C C . LYS A 1 577 ? 9.198 -10.093 -36.416 1.00 94.44 577 LYS A C 1
ATOM 4523 O O . LYS A 1 577 ? 9.722 -10.978 -37.091 1.00 94.44 577 LYS A O 1
ATOM 4528 N N . ASN A 1 578 ? 8.546 -9.062 -36.951 1.00 95.31 578 ASN A N 1
ATOM 4529 C CA . ASN A 1 578 ? 8.189 -8.941 -38.368 1.00 95.31 578 ASN A CA 1
ATOM 4530 C C . ASN A 1 578 ? 8.984 -7.844 -39.103 1.00 95.31 578 ASN A C 1
ATOM 4532 O O . ASN A 1 578 ? 8.956 -7.781 -40.333 1.00 95.31 578 ASN A O 1
ATOM 4536 N N . GLY A 1 579 ? 9.699 -6.979 -38.378 1.00 97.31 579 GLY A N 1
ATOM 4537 C CA . GLY A 1 579 ? 10.430 -5.853 -38.949 1.00 97.31 579 GLY A CA 1
ATOM 4538 C C . GLY A 1 579 ? 11.789 -6.210 -39.557 1.00 97.31 579 GLY A C 1
ATOM 4539 O O . GLY A 1 579 ? 12.376 -7.271 -39.328 1.00 97.31 579 GLY A O 1
ATOM 4540 N N . ASN A 1 580 ? 12.338 -5.262 -40.320 1.00 98.12 580 ASN A N 1
ATOM 4541 C CA . ASN A 1 580 ? 13.700 -5.315 -40.851 1.00 98.12 580 ASN A CA 1
ATOM 4542 C C . ASN A 1 580 ? 14.312 -3.907 -40.853 1.00 98.12 580 ASN A C 1
ATOM 4544 O O . ASN A 1 580 ? 13.703 -2.965 -41.351 1.00 98.12 580 ASN A O 1
ATOM 4548 N N . ASP A 1 581 ? 15.539 -3.747 -40.354 1.00 98.00 581 ASP A N 1
ATOM 4549 C CA . ASP A 1 581 ? 16.222 -2.444 -40.305 1.00 98.00 581 ASP A CA 1
ATOM 4550 C C . ASP A 1 581 ? 16.586 -1.880 -41.692 1.00 98.00 581 ASP A C 1
ATOM 4552 O O . ASP A 1 581 ? 17.001 -0.728 -41.812 1.00 98.00 581 ASP A O 1
ATOM 4556 N N . ALA A 1 582 ? 16.393 -2.637 -42.772 1.00 97.06 582 ALA A N 1
ATOM 4557 C CA . ALA A 1 582 ? 16.423 -2.115 -44.135 1.00 97.06 582 ALA A CA 1
ATOM 4558 C C . ALA A 1 582 ? 15.124 -1.384 -44.529 1.00 97.06 582 ALA A C 1
ATOM 4560 O O . ALA A 1 582 ? 15.187 -0.482 -45.367 1.00 97.06 582 ALA A O 1
ATOM 4561 N N . ASN A 1 583 ? 13.984 -1.704 -43.906 1.00 97.50 583 ASN A N 1
ATOM 4562 C CA . ASN A 1 583 ? 12.673 -1.146 -44.249 1.00 97.50 583 ASN A CA 1
ATOM 4563 C C . ASN A 1 583 ? 12.583 0.367 -43.985 1.00 97.50 583 ASN A C 1
ATOM 4565 O O . ASN A 1 583 ? 13.425 0.952 -43.300 1.00 97.50 583 ASN A O 1
ATOM 4569 N N . ASP A 1 584 ? 11.568 1.028 -44.542 1.00 94.56 584 ASP A N 1
ATOM 4570 C CA . ASP A 1 584 ? 11.366 2.471 -44.369 1.00 94.56 584 ASP A CA 1
ATOM 4571 C C . ASP A 1 584 ? 10.679 2.859 -43.047 1.00 94.56 584 ASP A C 1
ATOM 4573 O O . ASP A 1 584 ? 10.752 4.025 -42.657 1.00 94.56 584 ASP A O 1
ATOM 4577 N N . GLY A 1 585 ? 10.055 1.903 -42.350 1.00 95.94 585 GLY A N 1
ATOM 4578 C CA . GLY A 1 585 ? 9.368 2.091 -41.075 1.00 95.94 585 GLY A CA 1
ATOM 4579 C C . GLY A 1 585 ? 8.015 2.793 -41.169 1.00 95.94 585 GLY A C 1
ATOM 4580 O O . GLY A 1 585 ? 7.544 3.272 -40.144 1.00 95.94 585 GLY A O 1
ATOM 4581 N N . ARG A 1 586 ? 7.408 2.941 -42.356 1.00 94.88 586 ARG A N 1
ATOM 4582 C CA . ARG A 1 586 ? 6.231 3.819 -42.559 1.00 94.88 586 ARG A CA 1
ATOM 4583 C C . ARG A 1 586 ? 4.874 3.121 -42.523 1.00 94.88 586 ARG A C 1
ATOM 4585 O O . ARG A 1 586 ? 3.852 3.802 -42.567 1.00 94.88 586 ARG A O 1
ATOM 4592 N N . SER A 1 587 ? 4.863 1.801 -42.410 1.00 97.38 587 SER A N 1
ATOM 4593 C CA . SER A 1 587 ? 3.667 0.976 -42.221 1.00 97.38 587 SER A CA 1
ATOM 4594 C C . SER A 1 587 ? 4.001 -0.232 -41.339 1.00 97.38 587 SER A C 1
ATOM 4596 O O . SER A 1 587 ? 5.187 -0.564 -41.236 1.00 97.38 587 SER A O 1
ATOM 4598 N N . PRO A 1 588 ? 3.008 -0.909 -40.736 1.00 97.81 588 PRO A N 1
ATOM 4599 C CA . PRO A 1 588 ? 3.216 -2.190 -40.059 1.00 97.81 588 PRO A CA 1
ATOM 4600 C C . PRO A 1 588 ? 3.982 -3.213 -40.916 1.00 97.81 588 PRO A C 1
ATOM 4602 O O . PRO A 1 588 ? 4.918 -3.850 -40.442 1.00 97.81 588 PRO A O 1
ATOM 4605 N N . GLU A 1 589 ? 3.656 -3.320 -42.207 1.00 97.88 589 GLU A N 1
ATOM 4606 C CA . GLU A 1 589 ? 4.269 -4.276 -43.141 1.00 97.88 589 GLU A CA 1
ATOM 4607 C C . GLU A 1 589 ? 5.718 -3.918 -43.500 1.00 97.88 589 GLU A C 1
ATOM 4609 O O . GLU A 1 589 ? 6.501 -4.781 -43.904 1.00 97.88 589 GLU A O 1
ATOM 4614 N N . THR A 1 590 ? 6.085 -2.642 -43.362 1.00 97.38 590 THR A N 1
ATOM 4615 C CA . THR A 1 590 ? 7.440 -2.125 -43.595 1.00 97.38 590 THR A CA 1
ATOM 4616 C C . THR A 1 590 ? 8.085 -1.617 -42.308 1.00 97.38 590 THR A C 1
ATOM 4618 O O . THR A 1 590 ? 8.922 -0.713 -42.345 1.00 97.38 590 THR A O 1
ATOM 4621 N N . ALA A 1 591 ? 7.734 -2.195 -41.159 1.00 98.25 591 ALA A N 1
ATOM 4622 C CA . ALA A 1 591 ? 8.289 -1.804 -39.869 1.00 98.25 591 ALA A CA 1
ATOM 4623 C C . ALA A 1 591 ? 9.815 -2.007 -39.803 1.00 98.25 591 ALA A C 1
ATOM 4625 O O . ALA A 1 591 ? 10.372 -2.941 -40.394 1.00 98.25 591 ALA A O 1
ATOM 4626 N N . VAL A 1 592 ? 10.503 -1.132 -39.066 1.00 98.12 592 VAL A N 1
ATOM 4627 C CA . VAL A 1 592 ? 11.921 -1.325 -38.706 1.00 98.12 592 VAL A CA 1
ATOM 4628 C C . VAL A 1 592 ? 12.036 -2.342 -37.571 1.00 98.12 592 VAL A C 1
ATOM 4630 O O . VAL A 1 592 ? 11.095 -2.492 -36.799 1.00 98.12 592 VAL A O 1
ATOM 4633 N N . LYS A 1 593 ? 13.156 -3.066 -37.454 1.00 98.19 593 LYS A N 1
ATOM 4634 C CA . LYS A 1 593 ? 13.264 -4.161 -36.474 1.00 98.19 593 LYS A CA 1
ATOM 4635 C C . LYS A 1 593 ? 13.666 -3.669 -35.089 1.00 98.19 593 LYS A C 1
ATOM 4637 O O . LYS A 1 593 ? 13.123 -4.121 -34.087 1.00 98.19 593 LYS A O 1
ATOM 4642 N N . THR A 1 594 ? 14.641 -2.766 -35.027 1.00 97.50 594 THR A N 1
ATOM 4643 C CA . THR A 1 594 ? 15.304 -2.383 -33.775 1.00 97.50 594 THR A CA 1
ATOM 4644 C C . THR A 1 594 ? 15.233 -0.881 -33.511 1.00 97.50 594 THR A C 1
ATOM 4646 O O . THR A 1 594 ? 15.101 -0.072 -34.432 1.00 97.50 594 THR A O 1
ATOM 4649 N N . ILE A 1 595 ? 15.400 -0.485 -32.243 1.00 95.94 595 ILE A N 1
ATOM 4650 C CA . ILE A 1 595 ? 15.556 0.928 -31.851 1.00 95.94 595 ILE A CA 1
ATOM 4651 C C . ILE A 1 595 ? 16.775 1.550 -32.555 1.00 95.94 595 ILE A C 1
ATOM 4653 O O . ILE A 1 595 ? 16.711 2.680 -33.036 1.00 95.94 595 ILE A O 1
ATOM 4657 N N . ALA A 1 596 ? 17.874 0.803 -32.697 1.00 94.31 596 ALA A N 1
ATOM 4658 C CA . ALA A 1 596 ? 19.054 1.264 -33.429 1.00 94.31 596 ALA A CA 1
ATOM 4659 C C . ALA A 1 596 ? 18.749 1.521 -34.918 1.00 94.31 596 ALA A C 1
ATOM 4661 O O . ALA A 1 596 ? 19.154 2.550 -35.467 1.00 94.31 596 ALA A O 1
ATOM 4662 N N . GLY A 1 597 ? 17.993 0.627 -35.562 1.00 94.94 597 GLY A N 1
ATOM 4663 C CA . GLY A 1 597 ? 17.525 0.790 -36.937 1.00 94.94 597 GLY A CA 1
ATOM 4664 C C . GLY A 1 597 ? 16.592 1.988 -37.112 1.00 94.94 597 GLY A C 1
ATOM 4665 O O . GLY A 1 597 ? 16.740 2.744 -38.077 1.00 94.94 597 GLY A O 1
ATOM 4666 N N . LEU A 1 598 ? 15.688 2.216 -36.153 1.00 94.44 598 LEU A N 1
ATOM 4667 C CA . LEU A 1 598 ? 14.852 3.416 -36.099 1.00 94.44 598 LEU A CA 1
ATOM 4668 C C . LEU A 1 598 ? 15.715 4.682 -36.015 1.00 94.44 598 LEU A C 1
ATOM 4670 O O . LEU A 1 598 ? 15.586 5.568 -36.860 1.00 94.44 598 LEU A O 1
ATOM 4674 N N . ASN A 1 599 ? 16.639 4.747 -35.055 1.00 92.31 599 ASN A N 1
ATOM 4675 C CA . ASN A 1 599 ? 17.522 5.897 -34.840 1.00 92.31 599 ASN A CA 1
ATOM 4676 C C . ASN A 1 599 ? 18.387 6.199 -36.077 1.00 92.31 599 ASN A C 1
ATOM 4678 O O . ASN A 1 599 ? 18.606 7.358 -36.443 1.00 92.31 599 ASN A O 1
ATOM 4682 N N . ALA A 1 600 ? 18.819 5.162 -36.799 1.00 92.56 600 ALA A N 1
ATOM 4683 C CA . ALA A 1 600 ? 19.559 5.317 -38.044 1.00 92.56 600 ALA A CA 1
ATOM 4684 C C . ALA A 1 600 ? 18.736 5.978 -39.166 1.00 92.56 600 ALA A C 1
ATOM 4686 O O . ALA A 1 600 ? 19.332 6.577 -40.065 1.00 92.56 600 ALA A O 1
ATOM 4687 N N . LYS A 1 601 ? 17.397 5.934 -39.116 1.00 89.75 601 LYS A N 1
ATOM 4688 C CA . LYS A 1 601 ? 16.496 6.437 -40.173 1.00 89.75 601 LYS A CA 1
ATOM 4689 C C . LYS A 1 601 ? 15.706 7.674 -39.798 1.00 89.75 601 LYS A C 1
ATOM 4691 O O . LYS A 1 601 ? 15.390 8.470 -40.682 1.00 89.75 601 LYS A O 1
ATOM 4696 N N . ILE A 1 602 ? 15.362 7.836 -38.527 1.00 85.81 602 ILE A N 1
ATOM 4697 C CA . ILE A 1 602 ? 14.538 8.952 -38.090 1.00 85.81 602 ILE A CA 1
ATOM 4698 C C . ILE A 1 602 ? 15.293 10.262 -38.335 1.00 85.81 602 ILE A C 1
ATOM 4700 O O . ILE A 1 602 ? 16.463 10.425 -37.982 1.00 85.81 602 ILE A O 1
ATOM 4704 N N . ARG A 1 603 ? 14.653 11.187 -39.047 1.00 78.50 603 ARG A N 1
ATOM 4705 C CA . ARG A 1 603 ? 15.177 12.522 -39.349 1.00 78.50 603 ARG A CA 1
ATOM 4706 C C . ARG A 1 603 ? 14.026 13.497 -39.156 1.00 78.50 603 ARG A C 1
ATOM 4708 O O . ARG A 1 603 ? 13.008 13.322 -39.814 1.00 78.50 603 ARG A O 1
ATOM 4715 N N . PHE A 1 604 ? 14.202 14.476 -38.266 1.00 68.25 604 PHE A N 1
ATOM 4716 C CA . PHE A 1 604 ? 13.306 15.622 -38.050 1.00 68.25 604 PHE A CA 1
ATOM 4717 C C . PHE A 1 604 ? 11.800 15.310 -38.193 1.00 68.25 604 PHE A C 1
ATOM 4719 O O . PHE A 1 604 ? 11.190 15.608 -39.216 1.00 68.25 604 PHE A O 1
ATOM 4726 N N . GLY A 1 605 ? 11.182 14.735 -37.163 1.00 66.75 605 GLY A N 1
ATOM 4727 C CA . GLY A 1 605 ? 9.721 14.730 -37.025 1.00 66.75 605 GLY A CA 1
ATOM 4728 C C . GLY A 1 605 ? 9.208 16.050 -36.440 1.00 66.75 605 GLY A C 1
ATOM 4729 O O . GLY A 1 605 ? 9.855 16.637 -35.572 1.00 66.75 605 GLY A O 1
ATOM 4730 N N . GLY A 1 606 ? 8.067 16.528 -36.941 1.00 83.25 606 GLY A N 1
ATOM 4731 C CA . GLY A 1 606 ? 7.325 17.646 -36.350 1.00 83.25 606 GLY A CA 1
ATOM 4732 C C . GLY A 1 606 ? 6.375 17.180 -35.242 1.00 83.25 606 GLY A C 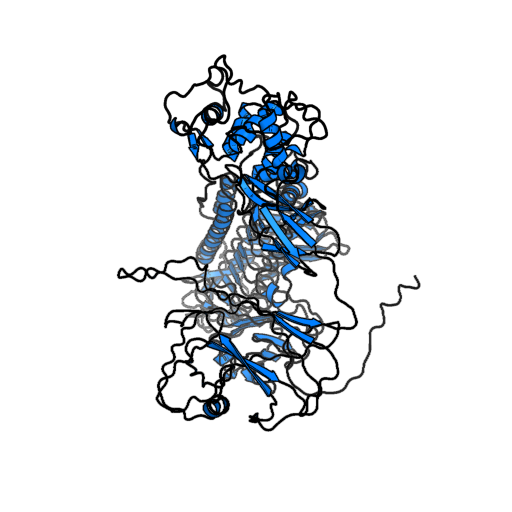1
ATOM 4733 O O . GLY A 1 606 ? 6.263 15.982 -34.978 1.00 83.25 606 GLY A O 1
ATOM 4734 N N . LYS A 1 607 ? 5.656 18.124 -34.624 1.00 93.44 607 LYS A N 1
ATOM 4735 C CA . LYS A 1 607 ? 4.591 17.831 -33.650 1.00 93.44 607 LYS A CA 1
ATOM 4736 C C . LYS A 1 607 ? 3.597 16.805 -34.213 1.00 93.44 607 LYS A C 1
ATOM 4738 O O . LYS A 1 607 ? 3.232 16.884 -35.383 1.00 93.44 607 LYS A O 1
ATOM 4743 N N . GLY A 1 608 ? 3.186 15.856 -33.376 1.00 95.81 608 GLY A N 1
ATOM 4744 C CA . GLY A 1 608 ? 2.298 14.752 -33.732 1.00 95.81 608 GLY A CA 1
ATOM 4745 C C . GLY A 1 608 ? 2.996 13.556 -34.385 1.00 95.81 608 GLY A C 1
ATOM 4746 O O . GLY A 1 608 ? 2.310 12.670 -34.890 1.00 95.81 608 GLY A O 1
ATOM 4747 N N . THR A 1 609 ? 4.333 13.521 -34.424 1.00 97.38 609 THR A N 1
ATOM 4748 C CA . THR A 1 609 ? 5.075 12.327 -34.869 1.00 97.38 609 THR A CA 1
ATOM 4749 C C . THR A 1 609 ? 4.836 11.185 -33.882 1.00 97.38 609 THR A C 1
ATOM 4751 O O . THR A 1 609 ? 4.991 11.384 -32.682 1.00 97.38 609 THR A O 1
ATOM 4754 N N . ALA A 1 610 ? 4.480 10.001 -34.379 1.00 98.06 610 ALA A N 1
ATOM 4755 C CA . ALA A 1 610 ? 4.238 8.814 -33.566 1.00 98.06 610 ALA A CA 1
ATOM 4756 C C . ALA A 1 610 ? 5.294 7.736 -33.835 1.00 98.06 610 ALA A C 1
ATOM 4758 O O . ALA A 1 610 ? 5.612 7.458 -34.992 1.00 98.06 610 ALA A O 1
ATOM 4759 N N . ILE A 1 611 ? 5.816 7.115 -32.782 1.00 98.12 611 ILE A N 1
ATOM 4760 C CA . ILE A 1 611 ? 6.664 5.924 -32.833 1.00 98.12 611 ILE A CA 1
ATOM 4761 C C . ILE A 1 611 ? 5.891 4.806 -32.141 1.00 98.12 611 ILE A C 1
ATOM 4763 O O . ILE A 1 611 ? 5.636 4.874 -30.941 1.00 98.12 611 ILE A O 1
ATOM 4767 N N . LEU A 1 612 ? 5.491 3.805 -32.918 1.00 98.75 612 LEU A N 1
ATOM 4768 C CA . LEU A 1 612 ? 4.626 2.718 -32.488 1.00 98.75 612 LEU A CA 1
ATOM 4769 C C . LEU A 1 612 ? 5.406 1.402 -32.515 1.00 98.75 612 LEU A C 1
ATOM 4771 O O . LEU A 1 612 ? 5.935 1.007 -33.556 1.00 98.75 612 LEU A O 1
ATOM 4775 N N . PHE A 1 613 ? 5.468 0.727 -31.375 1.00 98.81 613 PHE A N 1
ATOM 4776 C CA . PHE A 1 613 ? 6.114 -0.568 -31.192 1.00 98.81 613 PHE A CA 1
ATOM 4777 C C . PHE A 1 613 ? 5.080 -1.692 -31.273 1.00 98.81 613 PHE A C 1
ATOM 4779 O O . PHE A 1 613 ? 3.997 -1.592 -30.698 1.00 98.81 613 PHE A O 1
ATOM 4786 N N . GLU A 1 614 ? 5.394 -2.763 -31.998 1.00 98.62 614 GLU A N 1
ATOM 4787 C CA . GLU A 1 614 ? 4.493 -3.907 -32.121 1.00 98.62 614 GLU A CA 1
ATOM 4788 C C . GLU A 1 614 ? 4.399 -4.627 -30.772 1.00 98.62 614 GLU A C 1
ATOM 4790 O O . GLU A 1 614 ? 5.432 -4.973 -30.180 1.00 98.62 614 GLU A O 1
ATOM 4795 N N . ARG A 1 615 ? 3.165 -4.849 -30.312 1.00 98.06 615 ARG A N 1
ATOM 4796 C CA . ARG A 1 615 ? 2.823 -5.676 -29.151 1.00 98.06 615 ARG A CA 1
ATOM 4797 C C . ARG A 1 615 ? 3.470 -7.069 -29.247 1.00 98.06 615 ARG A C 1
ATOM 4799 O O . ARG A 1 615 ? 3.640 -7.629 -30.328 1.00 98.06 615 ARG A O 1
ATOM 4806 N N . GLY A 1 616 ? 3.902 -7.597 -28.102 1.00 96.25 616 GLY A N 1
ATOM 4807 C CA . GLY A 1 616 ? 4.650 -8.853 -27.971 1.00 96.25 616 GLY A CA 1
ATOM 4808 C C . GLY A 1 616 ? 6.131 -8.789 -28.377 1.00 96.25 616 GLY A C 1
ATOM 4809 O O . GLY A 1 616 ? 6.810 -9.819 -28.351 1.00 96.25 616 GLY A O 1
ATOM 4810 N N . GLY A 1 617 ? 6.649 -7.614 -28.754 1.00 97.19 617 GLY A N 1
ATOM 4811 C CA . GLY A 1 617 ? 8.063 -7.413 -29.082 1.00 97.19 617 GLY A CA 1
ATOM 4812 C C . GLY A 1 617 ? 8.934 -7.027 -27.879 1.00 97.19 617 GLY A C 1
ATOM 4813 O O . GLY A 1 617 ? 8.497 -6.292 -26.997 1.00 97.19 617 GLY A O 1
ATOM 4814 N N . LEU A 1 618 ? 10.196 -7.476 -27.894 1.00 97.25 618 LEU A N 1
ATOM 4815 C CA . LEU A 1 618 ? 11.252 -7.060 -26.963 1.00 97.25 618 LEU A CA 1
ATOM 4816 C C . LEU A 1 618 ? 12.236 -6.117 -27.669 1.00 97.25 618 LEU A C 1
ATOM 4818 O O . LEU A 1 618 ? 12.975 -6.527 -28.566 1.00 97.25 618 LEU A O 1
ATOM 4822 N N . TYR A 1 619 ? 12.299 -4.866 -27.230 1.00 98.06 619 TYR A N 1
ATOM 4823 C CA . TYR A 1 619 ? 13.104 -3.818 -27.848 1.00 98.06 619 TYR A CA 1
ATOM 4824 C C . TYR A 1 619 ? 14.219 -3.375 -26.902 1.00 98.06 619 TYR A C 1
ATOM 4826 O O . TYR A 1 619 ? 13.972 -2.836 -25.827 1.00 98.06 619 TYR A O 1
ATOM 4834 N N . ARG A 1 620 ? 15.471 -3.602 -27.313 1.00 96.25 620 ARG A N 1
ATOM 4835 C CA . ARG A 1 620 ? 16.656 -3.281 -26.507 1.00 96.25 620 ARG A CA 1
ATOM 4836 C C . ARG A 1 620 ? 17.267 -1.946 -26.931 1.00 96.25 620 ARG A C 1
ATOM 4838 O O . ARG A 1 620 ? 17.633 -1.784 -28.099 1.00 96.25 620 ARG A O 1
ATOM 4845 N N . GLY A 1 621 ? 17.395 -1.010 -25.995 1.00 94.75 621 GLY A N 1
ATOM 4846 C CA . GLY A 1 621 ? 18.031 0.294 -26.192 1.00 94.75 621 GLY A CA 1
ATOM 4847 C C . GLY A 1 621 ? 17.338 1.444 -25.458 1.00 94.75 621 GLY A C 1
ATOM 4848 O O . GLY A 1 621 ? 16.231 1.302 -24.953 1.00 94.75 621 GLY A O 1
ATOM 4849 N N . GLN A 1 622 ? 18.011 2.595 -25.441 1.00 95.81 622 GLN A N 1
ATOM 4850 C CA . GLN A 1 622 ? 17.495 3.858 -24.909 1.00 95.81 622 GLN A CA 1
ATOM 4851 C C . GLN A 1 622 ? 16.724 4.640 -25.984 1.00 95.81 622 GLN A C 1
ATOM 4853 O O . GLN A 1 622 ? 17.094 4.634 -27.166 1.00 95.81 622 GLN A O 1
ATOM 4858 N N . ILE A 1 623 ? 15.691 5.365 -25.559 1.00 96.12 623 ILE A N 1
ATOM 4859 C CA . ILE A 1 623 ? 14.914 6.295 -26.375 1.00 96.12 623 ILE A CA 1
ATOM 4860 C C . ILE A 1 623 ? 15.152 7.726 -25.890 1.00 96.12 623 ILE A C 1
ATOM 4862 O O . ILE A 1 623 ? 14.849 8.074 -24.754 1.00 96.12 623 ILE A O 1
ATOM 4866 N N . MET A 1 624 ? 15.631 8.584 -26.794 1.00 94.31 624 MET A N 1
ATOM 4867 C CA . MET A 1 624 ? 15.717 10.022 -26.538 1.00 94.31 624 MET A CA 1
ATOM 4868 C C . MET A 1 624 ? 14.379 10.694 -26.864 1.00 94.31 624 MET A C 1
ATOM 4870 O O . MET A 1 624 ? 13.937 10.700 -28.022 1.00 94.31 624 MET A O 1
ATOM 4874 N N . MET A 1 625 ? 13.742 11.281 -25.854 1.00 94.19 625 MET A N 1
ATOM 4875 C CA . MET A 1 625 ? 12.479 11.998 -25.981 1.00 94.19 625 MET A CA 1
ATOM 4876 C C . MET A 1 625 ? 12.632 13.236 -26.869 1.00 94.19 625 MET A C 1
ATOM 4878 O O . MET A 1 625 ? 13.507 14.081 -26.676 1.00 94.19 625 MET A O 1
ATOM 4882 N N . SER A 1 626 ? 11.749 13.352 -27.859 1.00 94.31 626 SER A N 1
ATOM 4883 C CA . SER A 1 626 ? 11.695 14.473 -28.797 1.00 94.31 626 SER A CA 1
ATOM 4884 C C . SER A 1 626 ? 10.400 15.256 -28.624 1.00 94.31 626 SER A C 1
ATOM 4886 O O . SER A 1 626 ? 9.323 14.676 -28.523 1.00 94.31 626 SER A O 1
ATOM 4888 N N . SER A 1 627 ? 10.487 16.586 -28.626 1.00 95.44 627 SER A N 1
ATOM 4889 C CA . SER A 1 627 ? 9.314 17.437 -28.409 1.00 95.44 627 SER A CA 1
ATOM 4890 C C . SER A 1 627 ? 8.216 17.211 -29.455 1.00 95.44 627 SER A C 1
ATOM 4892 O O . SER A 1 627 ? 8.478 17.237 -30.660 1.00 95.44 627 SER A O 1
ATOM 4894 N N . GLY A 1 628 ? 6.974 17.062 -28.997 1.00 96.12 628 GLY A N 1
ATOM 4895 C CA . GLY A 1 628 ? 5.790 16.857 -29.823 1.00 96.12 628 GLY A CA 1
ATOM 4896 C C . GLY A 1 628 ? 5.571 15.411 -30.265 1.00 96.12 628 GLY A C 1
ATOM 4897 O O . GLY A 1 628 ? 4.776 15.207 -31.185 1.00 96.12 628 GLY A O 1
ATOM 4898 N N . TYR A 1 629 ? 6.302 14.441 -29.706 1.00 97.56 629 TYR A N 1
ATOM 4899 C CA . TYR A 1 629 ? 6.242 13.040 -30.128 1.00 97.56 629 TYR A CA 1
ATOM 4900 C C . TYR A 1 629 ? 5.307 12.220 -29.244 1.00 97.56 629 TYR A C 1
ATOM 4902 O O . TYR A 1 629 ? 5.133 12.491 -28.056 1.00 97.56 629 TYR A O 1
ATOM 4910 N N . ILE A 1 630 ? 4.742 11.183 -29.853 1.00 98.62 630 ILE A N 1
ATOM 4911 C CA . ILE A 1 630 ? 3.941 10.154 -29.202 1.00 98.62 630 ILE A CA 1
ATOM 4912 C C . ILE A 1 630 ? 4.705 8.839 -29.338 1.00 98.62 630 ILE A C 1
ATOM 4914 O O . ILE A 1 630 ? 5.030 8.424 -30.448 1.00 98.62 630 ILE A O 1
ATOM 4918 N N . TYR A 1 631 ? 4.994 8.186 -28.225 1.00 98.69 631 TYR A N 1
ATOM 4919 C CA . TYR A 1 631 ? 5.602 6.865 -28.170 1.00 98.69 631 TYR A CA 1
ATOM 4920 C C . TYR A 1 631 ? 4.544 5.901 -27.653 1.00 98.69 631 TYR A C 1
ATOM 4922 O O . TYR A 1 631 ? 3.969 6.153 -26.597 1.00 98.69 631 TYR A O 1
ATOM 4930 N N . GLY A 1 632 ? 4.269 4.825 -28.382 1.00 98.62 632 GLY A N 1
ATOM 4931 C CA . GLY A 1 632 ? 3.320 3.835 -27.893 1.00 98.62 632 GLY A CA 1
ATOM 4932 C C . GLY A 1 632 ? 3.289 2.538 -28.670 1.00 98.62 632 GLY A C 1
ATOM 4933 O O . GLY A 1 632 ? 4.301 2.142 -29.244 1.00 98.62 632 GLY A O 1
ATOM 4934 N N . ALA A 1 633 ? 2.146 1.861 -28.674 1.00 98.56 633 ALA A N 1
ATOM 4935 C CA . ALA A 1 633 ? 2.020 0.491 -29.156 1.00 98.56 633 ALA A CA 1
ATOM 4936 C C . ALA A 1 633 ? 0.977 0.320 -30.270 1.00 98.56 633 ALA A C 1
ATOM 4938 O O . ALA A 1 633 ? 0.001 1.072 -30.367 1.00 98.56 633 ALA A O 1
ATOM 4939 N N . TYR A 1 634 ? 1.188 -0.701 -31.104 1.00 98.62 634 TYR A N 1
ATOM 4940 C CA . TYR A 1 634 ? 0.226 -1.189 -32.096 1.00 98.62 634 TYR A CA 1
ATOM 4941 C C . TYR A 1 634 ? 0.232 -2.725 -32.167 1.00 98.62 634 TYR A C 1
ATOM 4943 O O . TYR A 1 634 ? 1.194 -3.368 -31.751 1.00 98.62 634 TYR A O 1
ATOM 4951 N N . GLY A 1 635 ? -0.809 -3.318 -32.754 1.00 97.50 635 GLY A N 1
ATOM 4952 C CA . GLY A 1 635 ? -0.897 -4.765 -32.980 1.00 97.50 635 GLY A CA 1
ATOM 4953 C C . GLY A 1 635 ? -1.698 -5.502 -31.905 1.00 97.50 635 GLY A C 1
ATOM 4954 O O . GLY A 1 635 ? -2.608 -4.931 -31.308 1.00 97.50 635 GLY A O 1
ATOM 4955 N N . GLU A 1 636 ? -1.382 -6.781 -31.699 1.00 95.75 636 GLU A N 1
ATOM 4956 C CA . GLU A 1 636 ? -2.083 -7.701 -30.790 1.00 95.75 636 GLU A CA 1
ATOM 4957 C C . GLU A 1 636 ? -1.092 -8.401 -29.843 1.00 95.75 636 GLU A C 1
ATOM 4959 O O . GLU A 1 636 ? 0.093 -8.516 -30.154 1.00 95.75 636 GLU A O 1
ATOM 4964 N N . GLY A 1 637 ? -1.579 -8.917 -28.711 1.00 95.00 637 GLY A N 1
ATOM 4965 C CA . GLY A 1 637 ? -0.762 -9.607 -27.701 1.00 95.00 637 GLY A CA 1
ATOM 4966 C C . GLY A 1 637 ? -0.312 -8.687 -26.568 1.00 95.00 637 GLY A C 1
ATOM 4967 O O . GLY A 1 637 ? -0.895 -7.624 -26.383 1.00 95.00 637 GLY A O 1
ATOM 4968 N N . GLU A 1 638 ? 0.708 -9.093 -25.810 1.00 95.69 638 GLU A N 1
ATOM 4969 C CA . GLU A 1 638 ? 1.238 -8.352 -24.651 1.00 95.69 638 GLU A CA 1
ATOM 4970 C C . GLU A 1 638 ? 1.803 -6.974 -25.017 1.00 95.69 638 GLU A C 1
ATOM 4972 O O . GLU A 1 638 ? 2.130 -6.710 -26.176 1.00 95.69 638 GLU A O 1
ATOM 4977 N N . LYS A 1 639 ? 1.936 -6.068 -24.044 1.00 97.31 639 LYS A N 1
ATOM 4978 C CA . LYS A 1 639 ? 2.553 -4.754 -24.296 1.00 97.31 639 LYS A CA 1
ATOM 4979 C C . LYS A 1 639 ? 3.992 -4.920 -24.812 1.00 97.31 639 LYS A C 1
ATOM 4981 O O . LYS A 1 639 ? 4.678 -5.861 -24.413 1.00 97.31 639 LYS A O 1
ATOM 4986 N N . PRO A 1 640 ? 4.475 -4.036 -25.704 1.00 98.12 640 PRO A N 1
ATOM 4987 C CA . PRO A 1 640 ? 5.873 -4.060 -26.117 1.00 98.12 640 PRO A CA 1
ATOM 4988 C C . PRO A 1 640 ? 6.781 -3.788 -24.912 1.00 98.12 640 PRO A C 1
ATOM 4990 O O . PRO A 1 640 ? 6.580 -2.807 -24.193 1.00 98.12 640 PRO A O 1
ATOM 4993 N N . ILE A 1 641 ? 7.796 -4.630 -24.719 1.00 98.19 641 ILE A N 1
ATOM 4994 C CA . ILE A 1 641 ? 8.802 -4.439 -23.672 1.00 98.19 641 ILE A CA 1
ATOM 4995 C C . ILE A 1 641 ? 9.949 -3.610 -24.232 1.00 98.19 641 ILE A C 1
ATOM 4997 O O . ILE A 1 641 ? 10.551 -3.981 -25.240 1.00 98.19 641 ILE A O 1
ATOM 5001 N N . ILE A 1 642 ? 10.303 -2.532 -23.543 1.00 98.38 642 ILE A N 1
ATOM 5002 C CA . ILE A 1 642 ? 11.510 -1.752 -23.802 1.00 98.38 642 ILE A CA 1
ATOM 5003 C C . ILE A 1 642 ? 12.453 -1.906 -22.611 1.00 98.38 642 ILE A C 1
ATOM 5005 O O . ILE A 1 642 ? 12.050 -1.780 -21.455 1.00 98.38 642 ILE A O 1
ATOM 5009 N N . THR A 1 643 ? 13.715 -2.215 -22.896 1.00 96.94 643 THR A N 1
ATOM 5010 C CA . THR A 1 643 ? 14.739 -2.456 -21.875 1.00 96.94 643 THR A CA 1
ATOM 5011 C C . THR A 1 643 ? 16.102 -1.935 -22.312 1.00 96.94 643 THR A C 1
ATOM 5013 O O . THR A 1 643 ? 16.429 -1.945 -23.500 1.00 96.94 643 THR A O 1
ATOM 5016 N N . THR A 1 644 ? 16.934 -1.516 -21.359 1.00 95.12 644 THR A N 1
ATOM 5017 C CA . THR A 1 644 ? 18.346 -1.193 -21.615 1.00 95.12 644 THR A CA 1
ATOM 5018 C C . THR A 1 644 ? 19.271 -2.396 -21.442 1.00 95.12 644 THR A C 1
ATOM 5020 O O . THR A 1 644 ? 20.427 -2.337 -21.874 1.00 95.12 644 THR A O 1
ATOM 5023 N N . ALA A 1 645 ? 18.766 -3.521 -20.920 1.00 94.12 645 ALA A N 1
ATOM 5024 C CA . ALA A 1 645 ? 19.501 -4.774 -20.911 1.00 94.12 645 ALA A CA 1
ATOM 5025 C C . ALA A 1 645 ? 19.934 -5.135 -22.338 1.00 94.12 645 ALA A C 1
ATOM 5027 O O . ALA A 1 645 ? 19.133 -5.173 -23.279 1.00 94.12 645 ALA A O 1
ATOM 5028 N N . LYS A 1 646 ? 21.234 -5.374 -22.523 1.00 93.75 646 LYS A N 1
ATOM 5029 C CA . LYS A 1 646 ? 21.839 -5.477 -23.863 1.00 93.75 646 LYS A CA 1
ATOM 5030 C C . LYS A 1 646 ? 21.553 -6.810 -24.543 1.00 93.75 646 LYS A C 1
ATOM 5032 O O . LYS A 1 646 ? 21.530 -6.873 -25.772 1.00 93.75 646 LYS A O 1
ATOM 5037 N N . LYS A 1 647 ? 21.363 -7.866 -23.756 1.00 94.56 647 LYS A N 1
ATOM 5038 C CA . LYS A 1 647 ? 21.083 -9.238 -24.192 1.00 94.56 647 LYS A CA 1
ATOM 5039 C C . LYS A 1 647 ? 20.655 -10.082 -22.989 1.00 94.56 647 LYS A C 1
ATOM 5041 O O . LYS A 1 647 ? 20.846 -9.661 -21.853 1.00 94.56 647 LYS A O 1
ATOM 5046 N N . ASN A 1 648 ? 20.163 -11.284 -23.268 1.00 96.12 648 ASN A N 1
ATOM 5047 C CA . ASN A 1 648 ? 20.109 -12.350 -22.275 1.00 96.12 648 ASN A CA 1
ATOM 5048 C C . ASN A 1 648 ? 21.539 -12.889 -22.057 1.00 96.12 648 ASN A C 1
ATOM 5050 O O . ASN A 1 648 ? 22.190 -13.298 -23.019 1.00 96.12 648 ASN A O 1
ATOM 5054 N N . TYR A 1 649 ? 22.015 -12.870 -20.812 1.00 97.50 649 TYR A N 1
ATOM 5055 C CA . TYR A 1 649 ? 23.356 -13.297 -20.401 1.00 97.50 649 TYR A CA 1
ATOM 5056 C C . TYR A 1 649 ? 23.427 -14.766 -19.937 1.00 97.50 649 TYR A C 1
ATOM 5058 O O . TYR A 1 649 ? 24.447 -15.190 -19.397 1.00 97.50 649 TYR A O 1
ATOM 5066 N N . ALA A 1 650 ? 22.377 -15.559 -20.164 1.00 97.19 650 ALA A N 1
ATOM 5067 C CA . ALA A 1 650 ? 22.321 -16.994 -19.868 1.00 97.19 650 ALA A CA 1
ATOM 5068 C C . ALA A 1 650 ? 23.110 -17.880 -20.865 1.00 97.19 650 ALA A C 1
ATOM 5070 O O . ALA A 1 650 ? 22.688 -18.981 -21.198 1.00 97.19 650 ALA A O 1
ATOM 5071 N N . ASP A 1 651 ? 24.234 -17.393 -21.396 1.00 97.94 651 ASP A N 1
ATOM 5072 C CA . ASP A 1 651 ? 25.155 -18.197 -22.208 1.00 97.94 651 ASP A CA 1
ATOM 5073 C C . ASP A 1 651 ? 26.357 -18.582 -21.330 1.00 97.94 651 ASP A C 1
ATOM 5075 O O . ASP A 1 651 ? 27.062 -17.681 -20.860 1.00 97.94 651 ASP A O 1
ATOM 5079 N N . PRO A 1 652 ? 26.623 -19.882 -21.099 1.00 98.06 652 PRO A N 1
ATOM 5080 C CA . PRO A 1 652 ? 27.760 -20.336 -20.298 1.00 98.06 652 PRO A CA 1
ATOM 5081 C C . PRO A 1 652 ? 29.105 -19.754 -20.742 1.00 98.06 652 PRO A C 1
ATOM 5083 O O . PRO A 1 652 ? 29.975 -19.516 -19.905 1.00 98.06 652 PRO A O 1
ATOM 5086 N N . ALA A 1 653 ? 29.278 -19.476 -22.041 1.00 98.06 653 ALA A N 1
ATOM 5087 C CA . ALA A 1 653 ? 30.511 -18.913 -22.590 1.00 98.06 653 ALA A CA 1
ATOM 5088 C C . ALA A 1 653 ? 30.758 -17.453 -22.164 1.00 98.06 653 ALA A C 1
ATOM 5090 O O . ALA A 1 653 ? 31.872 -16.942 -22.312 1.00 98.06 653 ALA A O 1
ATOM 5091 N N . LEU A 1 654 ? 29.740 -16.769 -21.631 1.00 98.12 654 LEU A N 1
ATOM 5092 C CA . LEU A 1 654 ? 29.875 -15.417 -21.093 1.00 98.12 654 LEU A CA 1
ATOM 5093 C C . LEU A 1 654 ? 30.466 -15.396 -19.679 1.00 98.12 654 LEU A C 1
ATOM 5095 O O . LEU A 1 654 ? 30.859 -14.325 -19.221 1.00 98.12 654 LEU A O 1
ATOM 5099 N N . TRP A 1 655 ? 30.573 -16.545 -19.011 1.00 98.44 655 TRP A N 1
ATOM 5100 C CA . TRP A 1 655 ? 30.974 -16.640 -17.611 1.00 98.44 655 TRP A CA 1
ATOM 5101 C C . TRP A 1 655 ? 32.244 -17.473 -17.452 1.00 98.44 655 TRP A C 1
ATOM 5103 O O . TRP A 1 655 ? 32.261 -18.674 -17.710 1.00 98.44 655 TRP A O 1
ATOM 5113 N N . GLU A 1 656 ? 33.310 -16.822 -16.996 1.00 98.31 656 GLU A N 1
ATOM 5114 C CA . GLU A 1 656 ? 34.590 -17.449 -16.669 1.00 98.31 656 GLU A CA 1
ATOM 5115 C C . GLU A 1 656 ? 34.694 -17.592 -15.150 1.00 98.31 656 GLU A C 1
ATOM 5117 O O . GLU A 1 656 ? 34.625 -16.597 -14.428 1.00 98.31 656 GLU A O 1
ATOM 5122 N N . GLU A 1 657 ? 34.837 -18.817 -14.646 1.00 98.31 657 GLU A N 1
ATOM 5123 C CA . GLU A 1 657 ? 35.093 -19.021 -13.219 1.00 98.31 657 GLU A CA 1
ATOM 5124 C C . GLU A 1 657 ? 36.465 -18.438 -12.847 1.00 98.31 657 GLU A C 1
ATOM 5126 O O . GLU A 1 657 ? 37.454 -18.611 -13.562 1.00 98.31 657 GLU A O 1
ATOM 5131 N N . THR A 1 658 ? 36.509 -17.702 -11.743 1.00 98.12 658 THR A N 1
ATOM 5132 C CA . THR A 1 658 ? 37.739 -17.108 -11.214 1.00 98.12 658 THR A CA 1
ATOM 5133 C C . THR A 1 658 ? 38.572 -18.140 -10.443 1.00 98.12 658 THR A C 1
ATOM 5135 O O . THR A 1 658 ? 38.229 -19.316 -10.353 1.00 98.12 658 THR A O 1
ATOM 5138 N N . ASP A 1 659 ? 39.683 -17.706 -9.848 1.00 97.75 659 ASP A N 1
ATOM 5139 C CA . ASP A 1 659 ? 40.461 -18.517 -8.906 1.00 97.75 659 ASP A CA 1
ATOM 5140 C C . ASP A 1 659 ? 39.757 -18.731 -7.553 1.00 97.75 659 ASP A C 1
ATOM 5142 O O . ASP A 1 659 ? 40.177 -19.584 -6.767 1.00 97.75 659 ASP A O 1
ATOM 5146 N N . VAL A 1 660 ? 38.672 -17.997 -7.286 1.00 97.62 660 VAL A N 1
ATOM 5147 C CA . VAL A 1 660 ? 37.786 -18.214 -6.141 1.00 97.62 660 VAL A CA 1
ATOM 5148 C C . VAL A 1 660 ? 36.623 -19.112 -6.585 1.00 97.62 660 VAL A C 1
ATOM 5150 O O . VAL A 1 660 ? 35.835 -18.696 -7.439 1.00 97.62 660 VAL A O 1
ATOM 5153 N N . PRO A 1 661 ? 36.463 -20.316 -5.997 1.00 97.31 661 PRO A N 1
ATOM 5154 C CA . PRO A 1 661 ? 35.408 -21.246 -6.393 1.00 97.31 661 PRO A CA 1
ATOM 5155 C C . PRO A 1 661 ? 34.015 -20.622 -6.315 1.00 97.31 661 PRO A C 1
ATOM 5157 O O . PRO A 1 661 ? 33.701 -19.949 -5.326 1.00 97.31 661 PRO A O 1
ATOM 5160 N N . ASN A 1 662 ? 33.173 -20.907 -7.309 1.00 97.94 662 ASN A N 1
ATOM 5161 C CA . ASN A 1 662 ? 31.810 -20.383 -7.471 1.00 97.94 662 ASN A CA 1
ATOM 5162 C C . ASN A 1 662 ? 31.709 -18.879 -7.763 1.00 97.94 662 ASN A C 1
ATOM 5164 O O . ASN A 1 662 ? 30.598 -18.356 -7.854 1.00 97.94 662 ASN A O 1
ATOM 5168 N N . VAL A 1 663 ? 32.822 -18.160 -7.909 1.00 98.56 663 VAL A N 1
ATOM 5169 C CA . VAL A 1 663 ? 32.800 -16.755 -8.322 1.00 98.56 663 VAL A CA 1
ATOM 5170 C C . VAL A 1 663 ? 33.124 -16.683 -9.802 1.00 98.56 663 VAL A C 1
ATOM 5172 O O . VAL A 1 663 ? 34.194 -17.101 -10.240 1.00 98.56 663 VAL A O 1
ATOM 5175 N N . TYR A 1 664 ? 32.192 -16.128 -10.567 1.00 98.69 664 TYR A N 1
ATOM 5176 C CA . TYR A 1 664 ? 32.261 -16.022 -12.013 1.00 98.69 664 TYR A CA 1
ATOM 5177 C C . TYR A 1 664 ? 32.444 -14.572 -12.425 1.00 98.69 664 TYR A C 1
ATOM 5179 O O . TYR A 1 664 ? 31.786 -13.660 -11.923 1.00 98.69 664 TYR A O 1
ATOM 5187 N N . LYS A 1 665 ? 33.333 -14.372 -13.383 1.00 98.31 665 LYS A N 1
ATOM 5188 C CA . LYS A 1 665 ? 33.574 -13.108 -14.053 1.00 98.31 665 LYS A CA 1
ATOM 5189 C C . LYS A 1 665 ? 32.857 -13.117 -15.395 1.00 98.31 665 LYS A C 1
ATOM 5191 O O . LYS A 1 665 ? 32.988 -14.062 -16.173 1.00 98.31 665 LYS A O 1
ATOM 5196 N N . LEU A 1 666 ? 32.147 -12.035 -15.693 1.00 98.19 666 LEU A N 1
ATOM 5197 C CA . LEU A 1 666 ? 31.599 -11.830 -17.026 1.00 98.19 666 LEU A CA 1
ATOM 5198 C C . LEU A 1 666 ? 32.742 -11.519 -18.007 1.00 98.19 666 LEU A C 1
ATOM 5200 O O . LEU A 1 666 ? 33.578 -10.647 -17.754 1.00 98.19 666 LEU A O 1
ATOM 5204 N N . THR A 1 667 ? 32.781 -12.225 -19.134 1.00 97.12 667 THR A N 1
ATOM 5205 C CA . THR A 1 667 ? 33.817 -12.063 -20.169 1.00 97.12 667 THR A CA 1
ATOM 5206 C C . THR A 1 667 ? 33.632 -10.784 -20.994 1.00 97.12 667 THR A C 1
ATOM 5208 O O . THR A 1 667 ? 34.583 -10.279 -21.596 1.00 97.12 667 THR A O 1
ATOM 5211 N N . GLU A 1 668 ? 32.421 -10.224 -20.997 1.00 95.31 668 GLU A N 1
ATOM 5212 C CA . GLU A 1 668 ? 32.090 -8.951 -21.635 1.00 95.31 668 GLU A CA 1
ATOM 5213 C C . GLU A 1 668 ? 32.204 -7.754 -20.683 1.00 95.31 668 GLU A C 1
ATOM 5215 O O . GLU A 1 668 ? 31.991 -7.844 -19.476 1.00 95.31 668 GLU A O 1
ATOM 5220 N N . SER A 1 669 ? 32.502 -6.585 -21.254 1.00 94.38 669 SER A N 1
ATOM 5221 C CA . SER A 1 669 ? 32.605 -5.340 -20.496 1.00 94.38 669 SER A CA 1
ATOM 5222 C C . SER A 1 669 ? 31.226 -4.751 -20.178 1.00 94.38 669 SER A C 1
ATOM 5224 O O . SER A 1 669 ? 30.428 -4.478 -21.077 1.00 94.38 669 SER A O 1
ATOM 5226 N N . THR A 1 670 ? 30.978 -4.470 -18.901 1.00 91.88 670 THR A N 1
ATOM 5227 C CA . THR A 1 670 ? 29.737 -3.864 -18.384 1.00 91.88 670 THR A CA 1
ATOM 5228 C C . THR A 1 670 ? 30.063 -2.717 -17.454 1.00 91.88 670 THR A C 1
ATOM 5230 O O . THR A 1 670 ? 31.034 -2.807 -16.721 1.00 91.88 670 THR A O 1
ATOM 5233 N N . TYR A 1 671 ? 29.255 -1.663 -17.407 1.00 90.69 671 TYR A N 1
ATOM 5234 C CA . TYR A 1 671 ? 29.510 -0.526 -16.524 1.00 90.69 671 TYR A CA 1
ATOM 5235 C C . TYR A 1 671 ? 28.272 -0.211 -15.692 1.00 90.69 671 TYR A C 1
ATOM 5237 O O . TYR A 1 671 ? 27.202 -0.020 -16.249 1.00 90.69 671 TYR A O 1
ATOM 5245 N N . ASN A 1 672 ? 28.456 -0.120 -14.377 1.00 93.56 672 ASN A N 1
ATOM 5246 C CA . ASN A 1 672 ? 27.465 0.308 -13.394 1.00 93.56 672 ASN A CA 1
ATOM 5247 C C . ASN A 1 672 ? 26.154 -0.493 -13.453 1.00 93.56 672 ASN A C 1
ATOM 5249 O O . ASN A 1 672 ? 25.079 0.069 -13.659 1.00 93.56 672 ASN A O 1
ATOM 5253 N N . ILE A 1 673 ? 26.272 -1.818 -13.307 1.00 95.81 673 ILE A N 1
ATOM 5254 C CA . ILE A 1 673 ? 25.119 -2.723 -13.235 1.00 95.81 673 ILE A CA 1
ATOM 5255 C C . ILE A 1 673 ? 24.417 -2.527 -11.895 1.00 95.81 673 ILE A C 1
ATOM 5257 O O . ILE A 1 673 ? 25.042 -2.674 -10.843 1.00 95.81 673 ILE A O 1
ATOM 5261 N N . GLY A 1 674 ? 23.137 -2.171 -11.957 1.00 94.38 674 GLY A N 1
ATOM 5262 C CA . GLY A 1 674 ? 22.301 -1.917 -10.789 1.00 94.38 674 GLY A CA 1
ATOM 5263 C C . GLY A 1 674 ? 21.470 -3.116 -10.362 1.00 94.38 674 GLY A C 1
ATOM 5264 O O . GLY A 1 674 ? 21.321 -3.374 -9.168 1.00 94.38 674 GLY A O 1
ATOM 5265 N N . ILE A 1 675 ? 20.997 -3.873 -11.352 1.00 95.25 675 ILE A N 1
ATOM 5266 C CA . ILE A 1 675 ? 20.083 -4.997 -11.181 1.00 95.25 675 ILE A CA 1
ATOM 5267 C C . ILE A 1 675 ? 20.490 -6.165 -12.079 1.00 95.25 675 ILE A C 1
ATOM 5269 O O . ILE A 1 675 ? 20.915 -5.972 -13.223 1.00 95.25 675 ILE A O 1
ATOM 5273 N N . ILE A 1 676 ? 20.329 -7.379 -11.554 1.00 97.12 676 ILE A N 1
ATOM 5274 C CA . ILE A 1 676 ? 20.393 -8.630 -12.311 1.00 97.12 676 ILE A CA 1
ATOM 5275 C C . ILE A 1 676 ? 19.138 -9.432 -11.974 1.00 97.12 676 ILE A C 1
ATOM 5277 O O . ILE A 1 676 ? 18.866 -9.657 -10.797 1.00 97.12 676 ILE A O 1
ATOM 5281 N N . CYS A 1 677 ? 18.391 -9.857 -12.987 1.00 95.31 677 CYS A N 1
ATOM 5282 C CA . CYS A 1 677 ? 17.187 -10.674 -12.846 1.00 95.31 677 CYS A CA 1
ATOM 5283 C C . CYS A 1 677 ? 17.417 -12.055 -13.464 1.00 95.31 677 CYS A C 1
ATOM 5285 O O . CYS A 1 677 ? 17.860 -12.148 -14.613 1.00 95.31 677 CYS A O 1
ATOM 5287 N N . PHE A 1 678 ? 17.096 -13.114 -12.722 1.00 95.75 678 PHE A N 1
ATOM 5288 C CA . PHE A 1 678 ? 17.350 -14.507 -13.090 1.00 95.75 678 PHE A CA 1
ATOM 5289 C C . PHE A 1 678 ? 16.037 -15.256 -13.313 1.00 95.75 678 PHE A C 1
ATOM 5291 O O . PHE A 1 678 ? 15.196 -15.311 -12.426 1.00 95.75 678 PHE A O 1
ATOM 5298 N N . ASP A 1 679 ? 15.863 -15.870 -14.482 1.00 93.69 679 ASP A N 1
ATOM 5299 C CA . ASP A 1 679 ? 14.662 -16.644 -14.845 1.00 93.69 679 ASP A CA 1
ATOM 5300 C C . ASP A 1 679 ? 13.341 -15.867 -14.783 1.00 93.69 679 ASP A C 1
ATOM 5302 O O . ASP A 1 679 ? 12.263 -16.457 -14.699 1.00 93.69 679 ASP A O 1
ATOM 5306 N N . HIS A 1 680 ? 13.398 -14.537 -14.880 1.00 88.50 680 HIS A N 1
ATOM 5307 C CA . HIS A 1 680 ? 12.189 -13.733 -14.996 1.00 88.50 680 HIS A CA 1
ATOM 5308 C C . HIS A 1 680 ? 11.602 -13.953 -16.391 1.00 88.50 680 HIS A C 1
ATOM 5310 O O . HIS A 1 680 ? 12.202 -13.579 -17.403 1.00 88.50 680 HIS A O 1
ATOM 5316 N N . GLY A 1 681 ? 10.414 -14.555 -16.456 1.00 82.56 681 GLY A N 1
ATOM 5317 C CA . GLY A 1 681 ? 9.631 -14.552 -17.683 1.00 82.56 681 GLY A CA 1
ATOM 5318 C C . GLY A 1 681 ? 9.373 -13.105 -18.099 1.00 82.56 681 GLY A C 1
ATOM 5319 O O . GLY A 1 681 ? 8.845 -12.326 -17.314 1.00 82.56 681 GLY A O 1
ATOM 5320 N N . LEU A 1 682 ? 9.744 -12.730 -19.326 1.00 83.50 682 LEU A N 1
ATOM 5321 C CA . LEU A 1 682 ? 9.644 -11.338 -19.799 1.00 83.50 682 LEU A CA 1
ATOM 5322 C C . LEU A 1 682 ? 8.223 -10.754 -19.631 1.00 83.50 682 LEU A C 1
ATOM 5324 O O . LEU A 1 682 ? 8.057 -9.589 -19.266 1.00 83.50 682 LEU A O 1
ATOM 5328 N N . TYR A 1 683 ? 7.217 -11.604 -19.847 1.00 83.88 683 TYR A N 1
ATOM 5329 C CA . TYR A 1 683 ? 5.785 -11.309 -19.733 1.00 83.88 683 TYR A CA 1
ATOM 5330 C C . TYR A 1 683 ? 5.133 -11.989 -18.516 1.00 83.88 683 TYR A C 1
ATOM 5332 O O . TYR A 1 683 ? 3.922 -12.169 -18.485 1.00 83.88 683 TYR A O 1
ATOM 5340 N N . ASP A 1 684 ? 5.929 -12.444 -17.543 1.00 80.75 684 ASP A N 1
ATOM 5341 C CA . ASP A 1 684 ? 5.398 -12.898 -16.259 1.00 80.75 684 ASP A CA 1
ATOM 5342 C C . ASP A 1 684 ? 5.269 -11.695 -15.314 1.00 80.75 684 ASP A C 1
ATOM 5344 O O . ASP A 1 684 ? 6.156 -10.840 -15.222 1.00 80.75 684 ASP A O 1
ATOM 5348 N N . HIS A 1 685 ? 4.129 -11.626 -14.639 1.00 77.69 685 HIS A N 1
ATOM 5349 C CA . HIS A 1 685 ? 3.664 -10.471 -13.882 1.00 77.69 685 HIS A CA 1
ATOM 5350 C C . HIS A 1 685 ? 3.386 -10.818 -12.403 1.00 77.69 685 HIS A C 1
ATOM 5352 O O . HIS A 1 685 ? 3.096 -9.921 -11.621 1.00 77.69 685 HIS A O 1
ATOM 5358 N N . GLY A 1 686 ? 3.481 -12.094 -11.994 1.00 58.41 686 GLY A N 1
ATOM 5359 C CA . GLY A 1 686 ? 2.896 -12.562 -10.726 1.00 58.41 686 GLY A CA 1
ATOM 5360 C C . GLY A 1 686 ? 3.847 -12.854 -9.561 1.00 58.41 686 GLY A C 1
ATOM 5361 O O . GLY A 1 686 ? 3.368 -13.025 -8.443 1.00 58.41 686 GLY A O 1
ATOM 5362 N N . ASN A 1 687 ? 5.165 -12.941 -9.775 1.00 75.25 687 ASN A N 1
ATOM 5363 C CA . ASN A 1 687 ? 6.095 -13.320 -8.705 1.00 75.25 687 ASN A CA 1
ATOM 5364 C C . ASN A 1 687 ? 6.923 -12.129 -8.203 1.00 75.25 687 ASN A C 1
ATOM 5366 O O . ASN A 1 687 ? 7.910 -11.734 -8.827 1.00 75.25 687 ASN A O 1
ATOM 5370 N N . TYR A 1 688 ? 6.529 -11.575 -7.057 1.00 79.75 688 TYR A N 1
ATOM 5371 C CA . TYR A 1 688 ? 7.275 -10.511 -6.384 1.00 79.75 688 TYR A CA 1
ATOM 5372 C C . TYR A 1 688 ? 8.571 -11.022 -5.722 1.00 79.75 688 TYR A C 1
ATOM 5374 O O . TYR A 1 688 ? 9.520 -10.254 -5.590 1.00 79.75 688 TYR A O 1
ATOM 5382 N N . ASP A 1 689 ? 8.669 -12.317 -5.422 1.00 76.94 689 ASP A N 1
ATOM 5383 C CA . ASP A 1 689 ? 9.842 -12.948 -4.799 1.00 76.94 689 ASP A CA 1
ATOM 5384 C C . ASP A 1 689 ? 10.753 -13.630 -5.836 1.00 76.94 689 ASP A C 1
ATOM 5386 O O . ASP A 1 689 ? 11.445 -14.613 -5.556 1.00 76.94 689 ASP A O 1
ATOM 5390 N N . ALA A 1 690 ? 10.721 -13.148 -7.081 1.00 84.06 690 ALA A N 1
ATOM 5391 C CA . ALA A 1 690 ? 11.539 -13.693 -8.156 1.00 84.06 690 ALA A CA 1
ATOM 5392 C C . ALA A 1 690 ? 13.046 -13.499 -7.889 1.00 84.06 690 ALA A C 1
ATOM 5394 O O . ALA A 1 690 ? 13.461 -12.663 -7.089 1.00 84.06 690 ALA A O 1
ATOM 5395 N N . LEU A 1 691 ? 13.887 -14.303 -8.546 1.00 90.88 691 LEU A N 1
ATOM 5396 C CA . LEU A 1 691 ? 15.321 -14.346 -8.264 1.00 90.88 691 LEU A CA 1
ATOM 5397 C C . LEU A 1 691 ? 16.055 -13.124 -8.828 1.00 90.88 691 LEU A C 1
ATOM 5399 O O . LEU A 1 691 ? 16.210 -12.966 -10.038 1.00 90.88 691 LEU A O 1
ATOM 5403 N N . TYR A 1 692 ? 16.627 -12.318 -7.941 1.00 93.38 692 TYR A N 1
ATOM 5404 C CA . TYR A 1 692 ? 17.442 -11.156 -8.286 1.00 93.38 692 TYR A CA 1
ATOM 5405 C C . TYR A 1 692 ? 18.841 -11.223 -7.664 1.00 93.38 692 TYR A C 1
ATOM 5407 O O . TYR A 1 692 ? 19.090 -11.924 -6.682 1.00 93.38 692 TYR A O 1
ATOM 5415 N N . GLY A 1 693 ? 19.773 -10.472 -8.245 1.00 93.81 693 GLY A N 1
ATOM 5416 C CA . GLY A 1 693 ? 21.121 -10.312 -7.714 1.00 93.81 693 GLY A CA 1
ATOM 5417 C C . GLY A 1 693 ? 21.159 -9.411 -6.479 1.00 93.81 693 GLY A C 1
ATOM 5418 O O . GLY A 1 693 ? 20.443 -8.412 -6.395 1.00 93.81 693 GLY A O 1
ATOM 5419 N N . LYS A 1 694 ? 22.057 -9.723 -5.544 1.00 93.69 694 LYS A N 1
ATOM 5420 C CA . LYS A 1 694 ? 22.336 -8.912 -4.351 1.00 93.69 694 LYS A CA 1
ATOM 5421 C C . LYS A 1 694 ? 23.541 -8.010 -4.625 1.00 93.69 694 LYS A C 1
ATOM 5423 O O . LYS A 1 694 ? 24.685 -8.463 -4.617 1.00 93.69 694 LYS A O 1
ATOM 5428 N N . ASN A 1 695 ? 23.284 -6.739 -4.923 1.00 92.50 695 ASN A N 1
ATOM 5429 C CA . ASN A 1 695 ? 24.334 -5.804 -5.325 1.00 92.50 695 ASN A CA 1
ATOM 5430 C C . ASN A 1 695 ? 25.248 -5.423 -4.144 1.00 92.50 695 ASN A C 1
ATOM 5432 O O . ASN A 1 695 ? 24.779 -5.020 -3.078 1.00 92.50 695 ASN A O 1
ATOM 5436 N N . ARG A 1 696 ? 26.561 -5.494 -4.357 1.00 93.00 696 ARG A N 1
ATOM 5437 C CA . ARG A 1 696 ? 27.613 -5.022 -3.455 1.00 93.00 696 ARG A CA 1
ATOM 5438 C C . ARG A 1 696 ? 28.331 -3.838 -4.112 1.00 93.00 696 ARG A C 1
ATOM 5440 O O . ARG A 1 696 ? 28.651 -3.848 -5.296 1.00 93.00 696 ARG A O 1
ATOM 5447 N N . ILE A 1 697 ? 28.601 -2.789 -3.344 1.00 91.44 697 ILE A N 1
ATOM 5448 C CA . ILE A 1 697 ? 29.171 -1.534 -3.839 1.00 91.44 697 ILE A CA 1
ATOM 5449 C C . ILE A 1 697 ? 30.687 -1.544 -3.648 1.00 91.44 697 ILE A C 1
ATOM 5451 O O . ILE A 1 697 ? 31.193 -1.481 -2.519 1.00 91.44 697 ILE A O 1
ATOM 5455 N N . TYR A 1 698 ? 31.411 -1.571 -4.768 1.00 89.56 698 TYR A N 1
ATOM 5456 C CA . TYR A 1 698 ? 32.869 -1.491 -4.781 1.00 89.56 698 TYR A CA 1
ATOM 5457 C C . TYR A 1 698 ? 33.383 -0.217 -4.099 1.00 89.56 698 TYR A C 1
ATOM 5459 O O . TYR A 1 698 ? 32.942 0.890 -4.410 1.00 89.56 698 TYR A O 1
ATOM 5467 N N . GLY A 1 699 ? 34.336 -0.375 -3.180 1.00 85.06 699 GLY A N 1
ATOM 5468 C CA . GLY A 1 699 ? 34.899 0.720 -2.388 1.00 85.06 699 GLY A CA 1
ATOM 5469 C C . GLY A 1 699 ? 34.027 1.155 -1.205 1.00 85.06 699 GLY A C 1
ATOM 5470 O O . GLY A 1 699 ? 34.416 2.065 -0.478 1.00 85.06 699 GLY A O 1
ATOM 5471 N N . SER A 1 700 ? 32.878 0.506 -0.990 1.00 88.88 700 SER A N 1
ATOM 5472 C CA . SER A 1 700 ? 31.995 0.747 0.153 1.00 88.88 700 SER A CA 1
ATOM 5473 C C . SER A 1 700 ? 31.868 -0.496 1.026 1.00 88.88 700 SER A C 1
ATOM 5475 O O . SER A 1 700 ? 32.448 -0.545 2.107 1.00 88.88 700 SER A O 1
ATOM 5477 N N . ASN A 1 701 ? 31.152 -1.516 0.548 1.00 89.44 701 ASN A N 1
ATOM 5478 C CA . ASN A 1 701 ? 30.895 -2.747 1.297 1.00 89.44 701 ASN A CA 1
ATOM 5479 C C . ASN A 1 701 ? 31.559 -3.982 0.661 1.00 89.44 701 ASN A C 1
ATOM 5481 O O . ASN A 1 701 ? 31.358 -5.099 1.140 1.00 89.44 701 ASN A O 1
ATOM 5485 N N . ILE A 1 702 ? 32.346 -3.786 -0.402 1.00 92.12 702 ILE A N 1
ATOM 5486 C CA . ILE A 1 702 ? 33.204 -4.803 -1.011 1.00 92.12 702 ILE A CA 1
ATOM 5487 C C . ILE A 1 702 ? 34.442 -4.153 -1.651 1.00 92.12 702 ILE A C 1
ATOM 5489 O O . ILE A 1 702 ? 34.375 -3.027 -2.146 1.00 92.12 702 ILE A O 1
ATOM 5493 N N . SER A 1 703 ? 35.582 -4.847 -1.647 1.00 88.81 703 SER A N 1
ATOM 5494 C CA . SER A 1 703 ? 36.848 -4.373 -2.239 1.00 88.81 703 SER A CA 1
ATOM 5495 C C . SER A 1 703 ? 37.420 -5.289 -3.322 1.00 88.81 703 SER A C 1
ATOM 5497 O O . SER A 1 703 ? 38.326 -4.881 -4.046 1.00 88.81 703 SER A O 1
ATOM 5499 N N . SER A 1 704 ? 36.932 -6.522 -3.425 1.00 93.81 704 SER A N 1
ATOM 5500 C CA . SER A 1 704 ? 37.452 -7.561 -4.318 1.00 93.81 704 SER A CA 1
ATOM 5501 C C . SER A 1 704 ? 36.460 -8.726 -4.403 1.00 93.81 704 SER A C 1
ATOM 5503 O O . SER A 1 704 ? 35.565 -8.843 -3.568 1.00 93.81 704 SER A O 1
ATOM 5505 N N . TYR A 1 705 ? 36.581 -9.564 -5.435 1.00 95.62 705 TYR A N 1
ATOM 5506 C CA . TYR A 1 705 ? 35.593 -10.612 -5.724 1.00 95.62 705 TYR A CA 1
ATOM 5507 C C . TYR A 1 705 ? 35.672 -11.838 -4.813 1.00 95.62 705 TYR A C 1
ATOM 5509 O O . TYR A 1 705 ? 34.699 -12.577 -4.711 1.00 95.62 705 TYR A O 1
ATOM 5517 N N . ASP A 1 706 ? 36.780 -12.024 -4.100 1.00 95.38 706 ASP A N 1
ATOM 5518 C CA . ASP A 1 706 ? 36.929 -13.034 -3.048 1.00 95.38 706 ASP A CA 1
ATOM 5519 C C . ASP A 1 706 ? 36.047 -12.759 -1.817 1.00 95.38 706 ASP A C 1
ATOM 5521 O O . ASP A 1 706 ? 35.803 -13.668 -1.027 1.00 95.38 706 ASP A O 1
ATOM 5525 N N . ALA A 1 707 ? 35.529 -11.534 -1.678 1.00 96.56 707 ALA A N 1
ATOM 5526 C CA . ALA A 1 707 ? 34.614 -11.132 -0.613 1.00 96.56 707 ALA A CA 1
ATOM 5527 C C . ALA A 1 707 ? 33.121 -11.318 -0.960 1.00 96.56 707 ALA A C 1
ATOM 5529 O O . ALA A 1 707 ? 32.268 -10.874 -0.192 1.00 96.56 707 ALA A O 1
ATOM 5530 N N . LEU A 1 708 ? 32.791 -11.953 -2.093 1.00 97.00 708 LEU A N 1
ATOM 5531 C CA . LEU A 1 708 ? 31.426 -12.406 -2.381 1.00 97.00 708 LEU A CA 1
ATOM 5532 C C . LEU A 1 708 ? 31.142 -13.692 -1.590 1.00 97.00 708 LEU A C 1
ATOM 5534 O O . LEU A 1 708 ? 31.766 -14.735 -1.824 1.00 97.00 708 LEU A O 1
ATOM 5538 N N . LEU A 1 709 ? 30.217 -13.620 -0.633 1.00 94.38 709 LEU A N 1
ATOM 5539 C CA . LEU A 1 709 ? 29.978 -14.662 0.371 1.00 94.38 709 LEU A CA 1
ATOM 5540 C C . LEU A 1 709 ? 28.676 -15.422 0.146 1.00 94.38 709 LEU A C 1
ATOM 5542 O O . LEU A 1 709 ? 28.646 -16.633 0.341 1.00 94.38 709 LEU A O 1
ATOM 5546 N N . GLU A 1 710 ? 27.634 -14.744 -0.317 1.00 95.94 710 GLU A N 1
ATOM 5547 C CA . GLU A 1 710 ? 26.331 -15.372 -0.514 1.00 95.94 710 GLU A CA 1
ATOM 5548 C C . GLU A 1 710 ? 26.062 -15.651 -1.994 1.00 95.94 710 GLU A C 1
ATOM 5550 O O . GLU A 1 710 ? 26.521 -14.942 -2.896 1.00 95.94 710 GLU A O 1
ATOM 5555 N N . ASP A 1 711 ? 25.275 -16.694 -2.247 1.00 97.44 711 ASP A N 1
ATOM 5556 C CA . ASP A 1 711 ? 24.772 -16.985 -3.582 1.00 97.44 711 ASP A CA 1
ATOM 5557 C C . ASP A 1 711 ? 24.032 -15.766 -4.163 1.00 97.44 711 ASP A C 1
ATOM 5559 O O . ASP A 1 711 ? 23.228 -15.116 -3.483 1.00 97.44 711 ASP A O 1
ATOM 5563 N N . LEU A 1 712 ? 24.310 -15.475 -5.436 1.00 97.31 712 LEU A N 1
ATOM 5564 C CA . LEU A 1 712 ? 23.794 -14.344 -6.213 1.00 97.31 712 LEU A CA 1
ATOM 5565 C C . LEU A 1 712 ? 24.249 -12.949 -5.767 1.00 97.31 712 LEU A C 1
ATOM 5567 O O . LEU A 1 712 ? 23.737 -11.949 -6.281 1.00 97.31 712 LEU A O 1
ATOM 5571 N N . GLU A 1 713 ? 25.240 -12.841 -4.881 1.00 97.31 713 GLU A N 1
ATOM 5572 C CA . GLU A 1 713 ? 25.930 -11.567 -4.698 1.00 97.31 713 GLU A CA 1
ATOM 5573 C C . GLU A 1 713 ? 26.738 -11.195 -5.934 1.00 97.31 713 GLU A C 1
ATOM 5575 O O . GLU A 1 713 ? 27.443 -12.019 -6.522 1.00 97.31 713 GLU A O 1
ATOM 5580 N N . PHE A 1 714 ? 26.678 -9.920 -6.301 1.00 97.25 714 PHE A N 1
ATOM 5581 C CA . PHE A 1 714 ? 27.459 -9.390 -7.404 1.00 97.25 714 PHE A CA 1
ATOM 5582 C C . PHE A 1 714 ? 27.982 -7.999 -7.089 1.00 97.25 714 PHE A C 1
ATOM 5584 O O . PHE A 1 714 ? 27.422 -7.272 -6.276 1.00 97.25 714 PHE A O 1
ATOM 5591 N N . PHE A 1 715 ? 29.030 -7.596 -7.791 1.00 94.75 715 PHE A N 1
ATOM 5592 C CA . PHE A 1 715 ? 29.404 -6.192 -7.899 1.00 94.75 715 PHE A CA 1
ATOM 5593 C C . PHE A 1 715 ? 30.017 -5.929 -9.262 1.00 94.75 715 PHE A C 1
ATOM 5595 O O . PHE A 1 715 ? 30.553 -6.826 -9.919 1.00 94.75 715 PHE A O 1
ATOM 5602 N N . SER A 1 716 ? 29.964 -4.667 -9.671 1.00 92.88 716 SER A N 1
ATOM 5603 C CA . SER A 1 716 ? 30.677 -4.192 -10.849 1.00 92.88 716 SER A CA 1
ATOM 5604 C C . SER A 1 716 ? 31.733 -3.162 -10.449 1.00 92.88 716 SER A C 1
ATOM 5606 O O . SER A 1 716 ? 31.487 -2.321 -9.588 1.00 92.88 716 SER A O 1
ATOM 5608 N N . CYS A 1 717 ? 32.917 -3.232 -11.052 1.00 89.75 717 CYS A N 1
ATOM 5609 C CA . CYS A 1 717 ? 33.989 -2.245 -10.901 1.00 89.75 717 CYS A CA 1
ATOM 5610 C C . CYS A 1 717 ? 34.856 -2.226 -12.165 1.00 89.75 717 CYS A C 1
ATOM 5612 O O . CYS A 1 717 ? 34.966 -3.241 -12.846 1.00 89.75 717 CYS A O 1
ATOM 5614 N N . ASP A 1 718 ? 35.433 -1.075 -12.527 1.00 85.31 718 ASP A N 1
ATOM 5615 C CA . ASP A 1 718 ? 36.365 -0.936 -13.665 1.00 85.31 718 ASP A CA 1
ATOM 5616 C C . ASP A 1 718 ? 35.932 -1.641 -14.962 1.00 85.31 718 ASP A C 1
ATOM 5618 O O . ASP A 1 718 ? 36.727 -2.168 -15.738 1.00 85.31 718 ASP A O 1
ATOM 5622 N N . ARG A 1 719 ? 34.625 -1.587 -15.223 1.00 90.19 719 ARG A N 1
ATOM 5623 C CA . ARG A 1 719 ? 33.945 -2.196 -16.368 1.00 90.19 719 ARG A CA 1
ATOM 5624 C C . ARG A 1 719 ? 33.898 -3.736 -16.398 1.00 90.19 719 ARG A C 1
ATOM 5626 O O . ARG A 1 719 ? 33.712 -4.319 -17.472 1.00 90.19 719 ARG A O 1
ATOM 5633 N N . VAL A 1 720 ? 34.074 -4.373 -15.247 1.00 93.75 720 VAL A N 1
ATOM 5634 C CA . VAL A 1 720 ? 34.007 -5.820 -15.024 1.00 93.75 720 VAL A CA 1
ATOM 5635 C C . VAL A 1 720 ? 32.868 -6.118 -14.050 1.00 93.75 720 VAL A C 1
ATOM 5637 O O . VAL A 1 720 ? 32.617 -5.336 -13.134 1.00 93.75 720 VAL A O 1
ATOM 5640 N N . LEU A 1 721 ? 32.185 -7.244 -14.251 1.00 97.44 721 LEU A N 1
ATOM 5641 C CA . LEU A 1 721 ? 31.171 -7.779 -13.345 1.00 97.44 721 LEU A CA 1
ATOM 5642 C C . LEU A 1 721 ? 31.664 -9.107 -12.764 1.00 97.44 721 LEU A C 1
ATOM 5644 O O . LEU A 1 721 ? 32.111 -9.977 -13.516 1.00 97.44 721 LEU A O 1
ATOM 5648 N N . TYR A 1 722 ? 31.533 -9.255 -11.449 1.00 98.25 722 TYR A N 1
ATOM 5649 C CA . TYR A 1 722 ? 31.725 -10.519 -10.742 1.00 98.25 722 TYR A CA 1
ATOM 5650 C C . TYR A 1 722 ? 30.417 -10.919 -10.064 1.00 98.25 722 TYR A C 1
ATOM 5652 O O . TYR A 1 722 ? 29.748 -10.066 -9.482 1.00 98.25 722 TYR A O 1
ATOM 5660 N N . LEU A 1 723 ? 30.072 -12.202 -10.137 1.00 98.56 723 LEU A N 1
ATOM 5661 C CA . LEU A 1 723 ? 28.862 -12.798 -9.574 1.00 98.56 723 LEU A CA 1
ATOM 5662 C C . LEU A 1 723 ? 29.231 -14.102 -8.868 1.00 98.56 723 LEU A C 1
ATOM 5664 O O . LEU A 1 723 ? 29.885 -14.961 -9.462 1.00 98.56 723 LEU A O 1
ATOM 5668 N N . ARG A 1 724 ? 28.773 -14.288 -7.633 1.00 98.50 724 ARG A N 1
ATOM 5669 C CA . ARG A 1 724 ? 28.822 -15.590 -6.971 1.00 98.50 724 ARG A CA 1
ATOM 5670 C C . ARG A 1 724 ? 27.616 -16.436 -7.375 1.00 98.50 724 ARG A C 1
ATOM 5672 O O . ARG A 1 724 ? 26.479 -15.982 -7.295 1.00 98.50 724 ARG A O 1
ATOM 5679 N N . SER A 1 725 ? 27.866 -17.669 -7.807 1.00 98.44 725 SER A N 1
ATOM 5680 C CA . SER A 1 725 ? 26.843 -18.665 -8.131 1.00 98.44 725 SER A CA 1
ATOM 5681 C C . SER A 1 725 ? 27.256 -20.025 -7.580 1.00 98.44 725 SER A C 1
ATOM 5683 O O . SER A 1 725 ? 28.055 -20.746 -8.175 1.00 98.44 725 SER A O 1
ATOM 5685 N N . ASP A 1 726 ? 26.683 -20.394 -6.438 1.00 97.94 726 ASP A N 1
ATOM 5686 C CA . ASP A 1 726 ? 27.067 -21.595 -5.685 1.00 97.94 726 ASP A CA 1
ATOM 5687 C C . ASP A 1 726 ? 26.590 -22.904 -6.326 1.00 97.94 726 ASP A C 1
ATOM 5689 O O . ASP A 1 726 ? 27.036 -23.987 -5.950 1.00 97.94 726 ASP A O 1
ATOM 5693 N N . LYS A 1 727 ? 25.707 -22.814 -7.327 1.00 97.06 727 LYS A N 1
ATOM 5694 C CA . LYS A 1 727 ? 25.149 -23.962 -8.060 1.00 97.06 727 LYS A CA 1
ATOM 5695 C C . LYS A 1 727 ? 25.721 -24.104 -9.477 1.00 97.06 727 LYS A C 1
ATOM 5697 O O . LYS A 1 727 ? 25.034 -24.609 -10.360 1.00 97.06 727 LYS A O 1
ATOM 5702 N N . GLY A 1 728 ? 26.957 -23.653 -9.692 1.00 97.38 728 GLY A N 1
ATOM 5703 C CA . GLY A 1 728 ? 27.669 -23.769 -10.970 1.00 97.38 728 GLY A CA 1
ATOM 5704 C C . GLY A 1 728 ? 27.566 -22.526 -11.856 1.00 97.38 728 GLY A C 1
ATOM 5705 O O . GLY A 1 728 ? 27.137 -21.459 -11.406 1.00 97.38 728 GLY A O 1
ATOM 5706 N N . ASN A 1 729 ? 27.986 -22.667 -13.118 1.00 98.44 729 ASN A N 1
ATOM 5707 C CA . ASN A 1 729 ? 28.075 -21.563 -14.073 1.00 98.44 729 ASN A CA 1
ATOM 5708 C C . ASN A 1 729 ? 26.711 -20.857 -14.218 1.00 98.44 729 ASN A C 1
ATOM 5710 O O . ASN A 1 729 ? 25.720 -21.528 -14.518 1.00 98.44 729 ASN A O 1
ATOM 5714 N N . PRO A 1 730 ? 26.626 -19.521 -14.039 1.00 98.31 730 PRO A N 1
ATOM 5715 C CA . PRO A 1 730 ? 25.362 -18.793 -14.129 1.00 98.31 730 PRO A CA 1
ATOM 5716 C C . PRO A 1 730 ? 24.617 -19.031 -15.448 1.00 98.31 730 PRO A C 1
ATOM 5718 O O . PRO A 1 730 ? 23.399 -19.194 -15.439 1.00 98.31 730 PRO A O 1
ATOM 5721 N N . GLY A 1 731 ? 25.341 -19.106 -16.569 1.00 97.69 731 GLY A N 1
ATOM 5722 C CA . GLY A 1 731 ? 24.763 -19.354 -17.888 1.00 97.69 731 GLY A CA 1
ATOM 5723 C C . GLY A 1 731 ? 24.258 -20.784 -18.104 1.00 97.69 731 GLY A C 1
ATOM 5724 O O . GLY A 1 731 ? 23.472 -21.012 -19.013 1.00 97.69 731 GLY A O 1
ATOM 5725 N N . GLU A 1 732 ? 24.676 -21.751 -17.284 1.00 97.38 732 GLU A N 1
ATOM 5726 C CA . GLU A 1 732 ? 24.097 -23.107 -17.277 1.00 97.38 732 GLU A CA 1
ATOM 5727 C C . GLU A 1 732 ? 22.931 -23.215 -16.293 1.00 97.38 732 GLU A C 1
ATOM 5729 O O . GLU A 1 732 ? 21.978 -23.964 -16.511 1.00 97.38 732 GLU A O 1
ATOM 5734 N N . ARG A 1 733 ? 23.028 -22.471 -15.189 1.00 97.62 733 ARG A N 1
ATOM 5735 C CA . ARG A 1 733 ? 22.097 -22.515 -14.067 1.00 97.62 733 ARG A CA 1
ATOM 5736 C C . ARG A 1 733 ? 20.752 -21.868 -14.387 1.00 97.62 733 ARG A C 1
ATOM 5738 O O . ARG A 1 733 ? 19.725 -22.380 -13.947 1.00 97.62 733 ARG A O 1
ATOM 5745 N N . PHE A 1 734 ? 20.766 -20.745 -15.098 1.00 97.56 734 PHE A N 1
ATOM 5746 C CA . PHE A 1 734 ? 19.581 -19.936 -15.372 1.00 97.56 734 PHE A CA 1
ATOM 5747 C C . PHE A 1 734 ? 19.208 -19.992 -16.855 1.00 97.56 734 PHE A C 1
ATOM 5749 O O . PHE A 1 734 ? 20.066 -19.988 -17.729 1.00 97.56 734 PHE A O 1
ATOM 5756 N N . LYS A 1 735 ? 17.909 -20.014 -17.146 1.00 95.38 735 LYS A N 1
ATOM 5757 C CA . LYS A 1 735 ? 17.316 -19.898 -18.487 1.00 95.38 735 LYS A CA 1
ATOM 5758 C C . LYS A 1 735 ? 17.433 -18.478 -19.042 1.00 95.38 735 LYS A C 1
ATOM 5760 O O . LYS A 1 735 ? 17.532 -18.293 -20.258 1.00 95.38 735 LYS A O 1
ATOM 5765 N N . SER A 1 736 ? 17.383 -17.472 -18.172 1.00 95.62 736 SER A N 1
ATOM 5766 C CA . SER A 1 736 ? 17.569 -16.076 -18.564 1.00 95.62 736 SER A CA 1
ATOM 5767 C C . SER A 1 736 ? 18.282 -15.266 -17.496 1.00 95.62 736 SER A C 1
ATOM 5769 O O . SER A 1 736 ? 17.984 -15.401 -16.313 1.00 95.62 736 SER A O 1
ATOM 5771 N N . ILE A 1 737 ? 19.177 -14.382 -17.930 1.00 97.56 737 ILE A N 1
ATOM 5772 C CA . ILE A 1 737 ? 19.850 -13.403 -17.077 1.00 97.56 737 ILE A CA 1
ATOM 5773 C C . ILE A 1 737 ? 19.740 -12.037 -17.754 1.00 97.56 737 ILE A C 1
ATOM 5775 O O . ILE A 1 737 ? 20.396 -11.790 -18.766 1.00 97.56 737 ILE A O 1
ATOM 5779 N N . GLU A 1 738 ? 18.914 -11.151 -17.207 1.00 96.50 738 GLU A N 1
ATOM 5780 C CA . GLU A 1 738 ? 18.773 -9.770 -17.681 1.00 96.50 738 GLU A CA 1
ATOM 5781 C C . GLU A 1 738 ? 19.526 -8.831 -16.735 1.00 96.50 738 GLU A C 1
ATOM 5783 O O . GLU A 1 738 ? 19.424 -8.958 -15.516 1.00 96.50 738 GLU A O 1
ATOM 5788 N N . MET A 1 739 ? 20.305 -7.900 -17.290 1.00 96.88 739 MET A N 1
ATOM 5789 C CA . MET A 1 739 ? 21.143 -6.982 -16.512 1.00 96.88 739 MET A CA 1
ATOM 5790 C C . MET A 1 739 ? 20.865 -5.537 -16.905 1.00 96.88 739 MET A C 1
ATOM 5792 O O . MET A 1 739 ? 21.047 -5.175 -18.069 1.00 96.88 739 MET A O 1
ATOM 5796 N N . GLY A 1 740 ? 20.488 -4.715 -15.928 1.00 96.12 740 GLY A N 1
ATOM 5797 C CA . GLY A 1 740 ? 20.265 -3.285 -16.116 1.00 96.12 740 GLY A CA 1
ATOM 5798 C C . GLY A 1 740 ? 21.502 -2.469 -15.749 1.00 96.12 740 GLY A C 1
ATOM 5799 O O . GLY A 1 740 ? 22.011 -2.579 -14.631 1.00 96.12 740 GLY A O 1
ATOM 5800 N N . ASP A 1 741 ? 21.982 -1.642 -16.682 1.00 95.56 741 ASP A N 1
ATOM 5801 C CA . ASP A 1 741 ? 23.046 -0.663 -16.436 1.00 95.56 741 ASP A CA 1
ATOM 5802 C C . ASP A 1 741 ? 22.487 0.738 -16.145 1.00 95.56 741 ASP A C 1
ATOM 5804 O O . ASP A 1 741 ? 21.273 0.953 -16.154 1.00 95.56 741 ASP A O 1
ATOM 5808 N N . ARG A 1 742 ? 23.377 1.696 -15.857 1.00 95.50 742 ARG A N 1
ATOM 5809 C CA . ARG A 1 742 ? 23.002 3.088 -15.581 1.00 95.50 742 ARG A CA 1
ATOM 5810 C C . ARG A 1 742 ? 22.585 3.845 -16.852 1.00 95.50 742 ARG A C 1
ATOM 5812 O O . ARG A 1 742 ? 23.306 4.742 -17.298 1.00 95.50 742 ARG A O 1
ATOM 5819 N N . THR A 1 743 ? 21.443 3.474 -17.419 1.00 96.06 743 THR A N 1
ATOM 5820 C CA . THR A 1 743 ? 20.874 4.082 -18.627 1.00 96.06 743 THR A CA 1
ATOM 5821 C C . THR A 1 743 ? 19.358 4.161 -18.507 1.00 96.06 743 THR A C 1
ATOM 5823 O O . THR A 1 743 ? 18.706 3.127 -18.397 1.00 96.06 743 THR A O 1
ATOM 5826 N N . ASP A 1 744 ? 18.774 5.352 -18.577 1.00 97.56 744 ASP A N 1
ATOM 5827 C CA . ASP A 1 744 ? 17.314 5.487 -18.548 1.00 97.56 744 ASP A CA 1
ATOM 5828 C C . ASP A 1 744 ? 16.687 4.898 -19.817 1.00 97.56 744 ASP A C 1
ATOM 5830 O O . ASP A 1 744 ? 17.287 4.962 -20.894 1.00 97.56 744 ASP A O 1
ATOM 5834 N N . ILE A 1 745 ? 15.484 4.323 -19.719 1.00 98.38 745 ILE A N 1
ATOM 5835 C CA . ILE A 1 745 ? 14.794 3.790 -20.907 1.00 98.38 745 ILE A CA 1
ATOM 5836 C C . ILE A 1 745 ? 14.316 4.946 -21.795 1.00 98.38 745 ILE A C 1
ATOM 5838 O O . ILE A 1 745 ? 14.620 4.962 -22.990 1.00 98.38 745 ILE A O 1
ATOM 5842 N N . PHE A 1 746 ? 13.630 5.930 -21.213 1.00 98.25 746 PHE A N 1
ATOM 5843 C CA . PHE A 1 746 ? 13.316 7.213 -21.842 1.00 98.25 746 PHE A CA 1
ATOM 5844 C C . PHE A 1 746 ? 14.086 8.340 -21.154 1.00 98.25 746 PHE A C 1
ATOM 5846 O O . PHE A 1 746 ? 13.953 8.523 -19.948 1.00 98.25 746 PHE A O 1
ATOM 5853 N N . ASP A 1 747 ? 14.842 9.111 -21.935 1.00 96.25 747 ASP A N 1
ATOM 5854 C CA . ASP A 1 747 ? 15.684 10.216 -21.453 1.00 96.25 747 ASP A CA 1
ATOM 5855 C C . ASP A 1 747 ? 15.458 11.490 -22.287 1.00 96.25 747 ASP A C 1
ATOM 5857 O O . ASP A 1 747 ? 15.160 11.428 -23.485 1.00 96.25 747 ASP A O 1
ATOM 5861 N N . GLY A 1 748 ? 15.636 12.659 -21.678 1.00 92.62 748 GLY A N 1
ATOM 5862 C CA . GLY A 1 748 ? 15.678 13.963 -22.337 1.00 92.62 748 GLY A CA 1
ATOM 5863 C C . GLY A 1 748 ? 14.543 14.928 -21.969 1.00 92.62 748 GLY A C 1
ATOM 5864 O O . GLY A 1 748 ? 13.550 14.584 -21.345 1.00 92.62 748 GLY A O 1
ATOM 5865 N N . ASN A 1 749 ? 14.677 16.183 -22.406 1.00 91.38 749 ASN A N 1
ATOM 5866 C CA . ASN A 1 749 ? 13.824 17.307 -21.979 1.00 91.38 749 ASN A CA 1
ATOM 5867 C C . ASN A 1 749 ? 12.758 17.679 -23.031 1.00 91.38 749 ASN A C 1
ATOM 5869 O O . ASN A 1 749 ? 12.668 18.829 -23.474 1.00 91.38 749 ASN A O 1
ATOM 5873 N N . GLY A 1 750 ? 12.004 16.694 -23.521 1.00 89.62 750 GLY A N 1
ATOM 5874 C CA . GLY A 1 750 ? 10.988 16.910 -24.556 1.00 89.62 750 GLY A CA 1
ATOM 5875 C C . GLY A 1 750 ? 9.742 17.640 -24.030 1.00 89.62 750 GLY A C 1
ATOM 5876 O O . GLY A 1 750 ? 9.246 17.330 -22.955 1.00 89.62 750 GLY A O 1
ATOM 5877 N N . ASN A 1 751 ? 9.197 18.583 -24.807 1.00 95.69 751 ASN A N 1
ATOM 5878 C CA . ASN A 1 751 ? 7.899 19.221 -24.525 1.00 95.69 751 ASN A CA 1
ATOM 5879 C C . ASN A 1 751 ? 6.781 18.603 -25.375 1.00 95.69 751 ASN A C 1
ATOM 5881 O O . ASN A 1 751 ? 7.039 18.235 -26.516 1.00 95.69 751 ASN A O 1
ATOM 5885 N N . ASP A 1 752 ? 5.537 18.592 -24.897 1.00 97.19 752 ASP A N 1
ATOM 5886 C CA . ASP A 1 752 ? 4.378 17.993 -25.579 1.00 97.19 752 ASP A CA 1
ATOM 5887 C C . ASP A 1 752 ? 4.629 16.512 -25.940 1.00 97.19 752 ASP A C 1
ATOM 5889 O O . ASP A 1 752 ? 4.452 16.109 -27.092 1.00 97.19 752 ASP A O 1
ATOM 5893 N N . VAL A 1 753 ? 5.105 15.718 -24.977 1.00 98.31 753 VAL A N 1
ATOM 5894 C CA . VAL A 1 753 ? 5.458 14.302 -25.172 1.00 98.31 753 VAL A CA 1
ATOM 5895 C C . VAL A 1 753 ? 4.400 13.404 -24.544 1.00 98.31 753 VAL A C 1
ATOM 5897 O O . VAL A 1 753 ? 3.943 13.658 -23.431 1.00 98.31 753 VAL A O 1
ATOM 5900 N N . ILE A 1 754 ? 4.027 12.338 -25.251 1.00 98.75 754 ILE A N 1
ATOM 5901 C CA . ILE A 1 754 ? 3.147 11.284 -24.737 1.00 98.75 754 ILE A CA 1
ATOM 5902 C C . ILE A 1 754 ? 3.892 9.957 -24.825 1.00 98.75 754 ILE A C 1
ATOM 5904 O O . ILE A 1 754 ? 4.355 9.587 -25.902 1.00 98.75 754 ILE A O 1
ATOM 5908 N N . ILE A 1 755 ? 3.991 9.251 -23.706 1.00 98.88 755 ILE A N 1
ATOM 5909 C CA . ILE A 1 755 ? 4.459 7.871 -23.614 1.00 98.88 755 ILE A CA 1
ATOM 5910 C C . ILE A 1 755 ? 3.266 7.044 -23.145 1.00 98.88 755 ILE A C 1
ATOM 5912 O O . ILE A 1 755 ? 2.722 7.301 -22.073 1.00 98.88 755 ILE A O 1
ATOM 5916 N N . ASP A 1 756 ? 2.835 6.101 -23.972 1.00 98.81 756 ASP A N 1
ATOM 5917 C CA . ASP A 1 756 ? 1.606 5.343 -23.777 1.00 98.81 756 ASP A CA 1
ATOM 5918 C C . ASP A 1 756 ? 1.828 3.846 -24.012 1.00 98.81 756 ASP A C 1
ATOM 5920 O O . ASP A 1 756 ? 2.481 3.467 -24.977 1.00 98.81 756 ASP A O 1
ATOM 5924 N N . ASN A 1 757 ? 1.220 2.985 -23.195 1.00 97.88 757 ASN A N 1
ATOM 5925 C CA . ASN A 1 757 ? 1.037 1.565 -23.524 1.00 97.88 757 ASN A CA 1
ATOM 5926 C C . ASN A 1 757 ? 2.336 0.754 -23.738 1.00 97.88 757 ASN A C 1
ATOM 5928 O O . ASN A 1 757 ? 2.411 -0.097 -24.626 1.00 97.88 757 ASN A O 1
ATOM 5932 N N . ILE A 1 758 ? 3.362 1.009 -22.922 1.00 98.50 758 ILE A N 1
ATOM 5933 C CA . ILE A 1 758 ? 4.679 0.355 -22.996 1.00 98.50 758 ILE A CA 1
ATOM 5934 C C . ILE A 1 758 ? 5.010 -0.336 -21.668 1.00 98.50 758 ILE A C 1
ATOM 5936 O O . ILE A 1 758 ? 4.727 0.202 -20.599 1.00 98.50 758 ILE A O 1
ATOM 5940 N N . SER A 1 759 ? 5.652 -1.503 -21.735 1.00 98.38 759 SER A N 1
ATOM 5941 C CA . SER A 1 759 ? 6.275 -2.150 -20.576 1.00 98.38 759 SER A CA 1
ATOM 5942 C C . SER A 1 759 ? 7.761 -1.794 -20.514 1.00 98.38 759 SER A C 1
ATOM 5944 O O . SER A 1 759 ? 8.500 -2.015 -21.469 1.00 98.38 759 SER A O 1
ATOM 5946 N N . MET A 1 760 ? 8.227 -1.250 -19.396 1.00 98.44 760 MET A N 1
ATOM 5947 C CA . MET A 1 760 ? 9.606 -0.812 -19.180 1.00 98.44 760 MET A CA 1
ATOM 5948 C C . MET A 1 760 ? 10.262 -1.693 -18.124 1.00 98.44 760 MET A C 1
ATOM 5950 O O . MET A 1 760 ? 9.821 -1.707 -16.974 1.00 98.44 760 MET A O 1
ATOM 5954 N N . LYS A 1 761 ? 11.294 -2.452 -18.516 1.00 95.88 761 LYS A N 1
ATOM 5955 C CA . LYS A 1 761 ? 11.914 -3.464 -17.645 1.00 95.88 761 LYS A CA 1
ATOM 5956 C C . LYS A 1 761 ? 13.439 -3.460 -17.696 1.00 95.88 761 LYS A C 1
ATOM 5958 O O . LYS A 1 761 ? 14.035 -3.109 -18.715 1.00 95.88 761 LYS A O 1
ATOM 5963 N N . TYR A 1 762 ? 14.069 -3.923 -16.618 1.00 95.38 762 TYR A N 1
ATOM 5964 C CA . TYR A 1 762 ? 15.501 -4.251 -16.538 1.00 95.38 762 TYR A CA 1
ATOM 5965 C C . TYR A 1 762 ? 16.442 -3.106 -16.941 1.00 95.38 762 TYR A C 1
ATOM 5967 O O . TYR A 1 762 ? 17.346 -3.283 -17.760 1.00 95.38 762 TYR A O 1
ATOM 5975 N N . THR A 1 763 ? 16.238 -1.926 -16.360 1.00 96.69 763 THR A N 1
ATOM 5976 C CA . THR A 1 763 ? 17.280 -0.893 -16.321 1.00 96.69 763 THR A CA 1
ATOM 5977 C C . THR A 1 763 ? 17.836 -0.757 -14.909 1.00 96.69 763 THR A C 1
ATOM 5979 O O . THR A 1 763 ? 17.116 -0.978 -13.944 1.00 96.69 763 THR A O 1
ATOM 5982 N N . GLY A 1 764 ? 19.111 -0.391 -14.775 1.00 96.69 764 GLY A N 1
ATOM 5983 C CA . GLY A 1 764 ? 19.703 -0.006 -13.496 1.00 96.69 764 GLY A CA 1
ATOM 5984 C C . GLY A 1 764 ? 19.416 1.452 -13.109 1.00 96.69 764 GLY A C 1
ATOM 5985 O O . GLY A 1 764 ? 19.792 1.868 -12.016 1.00 96.69 764 GLY A O 1
ATOM 5986 N N . ALA A 1 765 ? 18.752 2.222 -13.977 1.00 97.12 765 ALA A N 1
ATOM 5987 C CA . ALA A 1 765 ? 18.417 3.636 -13.788 1.00 97.12 765 ALA A CA 1
ATOM 5988 C C . ALA A 1 765 ? 16.892 3.882 -13.854 1.00 97.12 765 ALA A C 1
ATOM 5990 O O . ALA A 1 765 ? 16.132 3.072 -13.318 1.00 97.12 765 ALA A O 1
ATOM 5991 N N . HIS A 1 766 ? 16.429 4.986 -14.458 1.00 98.06 766 HIS A N 1
ATOM 5992 C CA . HIS A 1 766 ? 15.006 5.326 -14.529 1.00 98.06 766 HIS A CA 1
ATOM 5993 C C . HIS A 1 766 ? 14.272 4.644 -15.692 1.00 98.06 766 HIS A C 1
ATOM 5995 O O . HIS A 1 766 ? 14.828 4.418 -16.770 1.00 98.06 766 HIS A O 1
ATOM 6001 N N . GLY A 1 767 ? 12.975 4.382 -15.514 1.00 98.56 767 GLY A N 1
ATOM 6002 C CA . GLY A 1 767 ? 12.088 4.090 -16.642 1.00 98.56 767 GLY A CA 1
ATOM 6003 C C . GLY A 1 767 ? 11.944 5.319 -17.543 1.00 98.56 767 GLY A C 1
ATOM 6004 O O . GLY A 1 767 ? 12.291 5.284 -18.723 1.00 98.56 767 GLY A O 1
ATOM 6005 N N . VAL A 1 768 ? 11.502 6.433 -16.961 1.00 98.62 768 VAL A N 1
ATOM 6006 C CA . VAL A 1 768 ? 11.430 7.746 -17.614 1.00 98.62 768 VAL A CA 1
ATOM 6007 C C . VAL A 1 768 ? 12.152 8.778 -16.752 1.00 98.62 768 VAL A C 1
ATOM 6009 O O . VAL A 1 768 ? 11.734 9.021 -15.623 1.00 98.62 768 VAL A O 1
ATOM 6012 N N . GLY A 1 769 ? 13.206 9.392 -17.289 1.00 96.81 769 GLY A N 1
ATOM 6013 C CA . GLY A 1 769 ? 13.912 10.524 -16.686 1.00 96.81 769 GLY A CA 1
ATOM 6014 C C . GLY A 1 769 ? 13.743 11.789 -17.529 1.00 96.81 769 GLY A C 1
ATOM 6015 O O . GLY A 1 769 ? 13.928 11.766 -18.748 1.00 96.81 769 GLY A O 1
ATOM 6016 N N . SER A 1 770 ? 13.373 12.903 -16.895 1.00 95.69 770 SER A N 1
ATOM 6017 C CA . SER A 1 770 ? 13.244 14.206 -17.557 1.00 95.69 770 SER A CA 1
ATOM 6018 C C . SER A 1 770 ? 13.812 15.325 -16.690 1.00 95.69 770 SER A C 1
ATOM 6020 O O . SER A 1 770 ? 13.478 15.451 -15.520 1.00 95.69 770 SER A O 1
ATOM 6022 N N . GLY A 1 771 ? 14.585 16.234 -17.282 1.00 93.94 771 GLY A N 1
ATOM 6023 C CA . GLY A 1 771 ? 14.815 17.560 -16.707 1.00 93.94 771 GLY A CA 1
ATOM 6024 C C . GLY A 1 771 ? 13.603 18.468 -16.942 1.00 93.94 771 GLY A C 1
ATOM 6025 O O . GLY A 1 771 ? 12.457 18.021 -16.893 1.00 93.94 771 GLY A O 1
ATOM 6026 N N . SER A 1 772 ? 13.834 19.751 -17.245 1.00 95.06 772 SER A N 1
ATOM 6027 C CA . SER A 1 772 ? 12.724 20.694 -17.434 1.00 95.06 772 SER A CA 1
ATOM 6028 C C . SER A 1 772 ? 11.868 20.370 -18.666 1.00 95.06 772 SER A C 1
ATOM 6030 O O . SER A 1 772 ? 12.395 20.287 -19.779 1.00 95.06 772 SER A O 1
ATOM 6032 N N . CYS A 1 773 ? 10.548 20.277 -18.499 1.00 95.06 773 CYS A N 1
ATOM 6033 C CA . CYS A 1 773 ? 9.617 19.938 -19.578 1.00 95.06 773 CYS A CA 1
ATOM 6034 C C . CYS A 1 773 ? 8.263 20.663 -19.465 1.00 95.06 773 CYS A C 1
ATOM 6036 O O . CYS A 1 773 ? 7.952 21.354 -18.493 1.00 95.06 773 CYS A O 1
ATOM 6038 N N . LYS A 1 774 ? 7.441 20.532 -20.507 1.00 97.19 774 LYS A N 1
ATOM 6039 C CA . LYS A 1 774 ? 6.052 20.997 -20.552 1.00 97.19 774 LYS A CA 1
ATOM 6040 C C . LYS A 1 774 ? 5.193 19.935 -21.203 1.00 97.19 774 LYS A C 1
ATOM 6042 O O . LYS A 1 774 ? 5.569 19.444 -22.264 1.00 97.19 774 LYS A O 1
ATOM 6047 N N . ASN A 1 775 ? 4.026 19.658 -20.639 1.00 97.69 775 ASN A N 1
ATOM 6048 C CA . ASN A 1 775 ? 3.072 18.672 -21.149 1.00 97.69 775 ASN A CA 1
ATOM 6049 C C . ASN A 1 775 ? 3.709 17.297 -21.428 1.00 97.69 775 ASN A C 1
ATOM 6051 O O . ASN A 1 775 ? 3.629 16.796 -22.552 1.00 97.69 775 ASN A O 1
ATOM 6055 N N . LEU A 1 776 ? 4.353 16.701 -20.424 1.00 98.31 776 LEU A N 1
ATOM 6056 C CA . LEU A 1 776 ? 4.805 15.309 -20.477 1.00 98.31 776 LEU A CA 1
ATOM 6057 C C . LEU A 1 776 ? 3.710 14.409 -19.897 1.00 98.31 776 LEU A C 1
ATOM 6059 O O . LEU A 1 776 ? 3.282 14.607 -18.764 1.00 98.31 776 LEU A O 1
ATOM 6063 N N . THR A 1 777 ? 3.235 13.450 -20.689 1.00 98.69 777 THR A N 1
ATOM 6064 C CA . THR A 1 777 ? 2.255 12.437 -20.274 1.00 98.69 777 THR A CA 1
ATOM 6065 C C . THR A 1 777 ? 2.897 11.058 -20.304 1.00 98.69 777 THR A C 1
ATOM 6067 O O . THR A 1 777 ? 3.396 10.653 -21.351 1.00 98.69 777 THR A O 1
ATOM 6070 N N . VAL A 1 778 ? 2.843 10.329 -19.192 1.00 98.88 778 VAL A N 1
ATOM 6071 C CA . VAL A 1 778 ? 3.241 8.919 -19.088 1.00 98.88 778 VAL A CA 1
ATOM 6072 C C . VAL A 1 778 ? 2.027 8.125 -18.631 1.00 98.88 778 VAL A C 1
ATOM 6074 O O . VAL A 1 778 ? 1.529 8.341 -17.522 1.00 98.88 778 VAL A O 1
ATOM 6077 N N . THR A 1 779 ? 1.498 7.255 -19.489 1.00 98.81 779 THR A N 1
ATOM 6078 C CA . THR A 1 779 ? 0.216 6.608 -19.213 1.00 98.81 779 THR A CA 1
ATOM 6079 C C . THR A 1 779 ? 0.082 5.189 -19.734 1.00 98.81 779 THR A C 1
ATOM 6081 O O . THR A 1 779 ? 0.753 4.799 -20.686 1.00 98.81 779 THR A O 1
ATOM 6084 N N . ASN A 1 780 ? -0.784 4.397 -19.100 1.00 98.62 780 ASN A N 1
ATOM 6085 C CA . ASN A 1 780 ? -1.070 3.021 -19.497 1.00 98.62 780 ASN A CA 1
ATOM 6086 C C . ASN A 1 780 ? 0.196 2.152 -19.574 1.00 98.62 780 ASN A C 1
ATOM 6088 O O . ASN A 1 780 ? 0.244 1.208 -20.359 1.00 98.62 780 ASN A O 1
ATOM 6092 N N . CYS A 1 781 ? 1.254 2.475 -18.831 1.00 98.81 781 CYS A N 1
ATOM 6093 C CA . CYS A 1 781 ? 2.527 1.763 -18.885 1.00 98.81 781 CYS A CA 1
ATOM 6094 C C . CYS A 1 781 ? 2.679 0.789 -17.711 1.00 98.81 781 CYS A C 1
ATOM 6096 O O . CYS A 1 781 ? 2.083 0.959 -16.647 1.00 98.81 781 CYS A O 1
ATOM 6098 N N . GLU A 1 782 ? 3.508 -0.228 -17.917 1.00 98.38 782 GLU A N 1
ATOM 6099 C CA . GLU A 1 782 ? 3.996 -1.123 -16.866 1.00 98.38 782 GLU A CA 1
ATOM 6100 C C . GLU A 1 782 ? 5.473 -0.805 -16.610 1.00 98.38 782 GLU A C 1
ATOM 6102 O O . GLU A 1 782 ? 6.250 -0.678 -17.554 1.00 98.38 782 GLU A O 1
ATOM 6107 N N . PHE A 1 783 ? 5.880 -0.720 -15.349 1.00 98.44 783 PHE A N 1
ATOM 6108 C CA . PHE A 1 783 ? 7.269 -0.546 -14.937 1.00 98.44 783 PHE A CA 1
ATOM 6109 C C . PHE A 1 783 ? 7.636 -1.652 -13.965 1.00 98.44 783 PHE A C 1
ATOM 6111 O O . PHE A 1 783 ? 6.963 -1.800 -12.942 1.00 98.44 783 PHE A O 1
ATOM 6118 N N . SER A 1 784 ? 8.706 -2.400 -14.246 1.00 95.56 784 SER A N 1
ATOM 6119 C CA . SER A 1 784 ? 9.199 -3.370 -13.272 1.00 95.56 784 SER A CA 1
ATOM 6120 C C . SER A 1 784 ? 10.668 -3.715 -13.338 1.00 95.56 784 SER A C 1
ATOM 6122 O O . SER A 1 784 ? 11.294 -3.665 -14.395 1.00 95.56 784 SER A O 1
ATOM 6124 N N . TRP A 1 785 ? 11.212 -4.093 -12.177 1.00 94.81 785 TRP A N 1
ATOM 6125 C CA . TRP A 1 785 ? 12.605 -4.515 -12.027 1.00 94.81 785 TRP A CA 1
ATOM 6126 C C . TRP A 1 785 ? 13.578 -3.433 -12.509 1.00 94.81 785 TRP A C 1
ATOM 6128 O O . TRP A 1 785 ? 14.377 -3.650 -13.424 1.00 94.81 785 TRP A O 1
ATOM 6138 N N . LEU A 1 786 ? 13.452 -2.241 -11.919 1.00 96.19 786 LEU A N 1
ATOM 6139 C CA . LEU A 1 786 ? 14.215 -1.050 -12.298 1.00 96.19 786 LEU A CA 1
ATOM 6140 C C . LEU A 1 786 ? 15.102 -0.561 -11.152 1.00 96.19 786 LEU A C 1
ATOM 6142 O O . LEU A 1 786 ? 14.702 -0.627 -9.992 1.00 96.19 786 LEU A O 1
ATOM 6146 N N . GLY A 1 787 ? 16.253 0.010 -11.495 1.00 97.19 787 GLY A N 1
ATOM 6147 C CA . GLY A 1 787 ? 17.126 0.761 -10.601 1.00 97.19 787 GLY A CA 1
ATOM 6148 C C . GLY A 1 787 ? 18.282 -0.028 -9.982 1.00 97.19 787 GLY A C 1
ATOM 6149 O O . GLY A 1 787 ? 18.610 -1.143 -10.384 1.00 97.19 787 GLY A O 1
ATOM 6150 N N . GLY A 1 788 ? 18.930 0.585 -8.994 1.00 95.75 788 GLY A N 1
ATOM 6151 C CA . GLY A 1 788 ? 20.030 0.011 -8.221 1.00 95.75 788 GLY A CA 1
ATOM 6152 C C . GLY A 1 788 ? 21.428 0.380 -8.723 1.00 95.75 788 GLY A C 1
ATOM 6153 O O . GLY A 1 788 ? 22.413 -0.004 -8.091 1.00 95.75 788 GLY A O 1
ATOM 6154 N N . SER A 1 789 ? 21.573 1.115 -9.829 1.00 95.94 789 SER A N 1
ATOM 6155 C CA . SER A 1 789 ? 22.885 1.609 -10.269 1.00 95.94 789 SER A CA 1
ATOM 6156 C C . SER A 1 789 ? 23.356 2.760 -9.384 1.00 95.94 789 SER A C 1
ATOM 6158 O O . SER A 1 789 ? 22.556 3.472 -8.784 1.00 95.94 789 SER A O 1
ATOM 6160 N N . LEU A 1 790 ? 24.670 2.986 -9.323 1.00 94.50 790 LEU A N 1
ATOM 6161 C CA . LEU A 1 790 ? 25.255 4.123 -8.611 1.00 94.50 790 LEU A CA 1
ATOM 6162 C C . LEU A 1 790 ? 24.994 5.436 -9.357 1.00 94.50 790 LEU A C 1
ATOM 6164 O O . LEU A 1 790 ? 25.303 5.549 -10.544 1.00 94.50 790 LEU A O 1
ATOM 6168 N N . LEU A 1 791 ? 24.552 6.471 -8.645 1.00 91.94 791 LEU A N 1
ATOM 6169 C CA . LEU A 1 791 ? 24.291 7.813 -9.186 1.00 91.94 791 LEU A CA 1
ATOM 6170 C C . LEU A 1 791 ? 25.564 8.523 -9.706 1.00 91.94 791 LEU A C 1
ATOM 6172 O O . LEU A 1 791 ? 25.494 9.517 -10.419 1.00 91.94 791 LEU A O 1
ATOM 6176 N N . GLY A 1 792 ? 26.752 7.994 -9.405 1.00 90.00 792 GLY A N 1
ATOM 6177 C CA . GLY A 1 792 ? 28.057 8.546 -9.786 1.00 90.00 792 GLY A CA 1
ATOM 6178 C C . GLY A 1 792 ? 29.051 7.461 -10.198 1.00 90.00 792 GLY A C 1
ATOM 6179 O O . GLY A 1 792 ? 28.654 6.355 -10.567 1.00 90.00 792 GLY A O 1
ATOM 6180 N N . ASN A 1 793 ? 30.346 7.778 -10.207 1.00 88.12 793 ASN A N 1
ATOM 6181 C CA . ASN A 1 793 ? 31.374 6.780 -10.507 1.00 88.12 793 ASN A CA 1
ATOM 6182 C C . ASN A 1 793 ? 31.681 5.908 -9.281 1.00 88.12 793 ASN A C 1
ATOM 6184 O O . ASN A 1 793 ? 31.440 6.298 -8.136 1.00 88.12 793 ASN A O 1
ATOM 6188 N N . TYR A 1 794 ? 32.271 4.736 -9.525 1.00 86.25 794 TYR A N 1
ATOM 6189 C CA . TYR A 1 794 ? 32.777 3.866 -8.464 1.00 86.25 794 TYR A CA 1
ATOM 6190 C C . TYR A 1 794 ? 33.768 4.609 -7.562 1.00 86.25 794 TYR A C 1
ATOM 6192 O O . TYR A 1 794 ? 34.647 5.315 -8.052 1.00 86.25 794 TYR A O 1
ATOM 6200 N N . GLY A 1 795 ? 33.626 4.447 -6.245 1.00 82.69 795 GLY A N 1
ATOM 6201 C CA . GLY A 1 795 ? 34.477 5.103 -5.248 1.00 82.69 795 GLY A CA 1
ATOM 6202 C C . GLY A 1 795 ? 34.199 6.596 -5.020 1.00 82.69 795 GLY A C 1
ATOM 6203 O O . GLY A 1 795 ? 34.699 7.143 -4.041 1.00 82.69 795 GLY A O 1
ATOM 6204 N N . GLU A 1 796 ? 33.392 7.253 -5.864 1.00 87.25 796 GLU A N 1
ATOM 6205 C CA . GLU A 1 796 ? 32.975 8.652 -5.664 1.00 87.25 796 GLU A CA 1
ATOM 6206 C C . GLU A 1 796 ? 31.661 8.762 -4.885 1.00 87.25 796 GLU A C 1
ATOM 6208 O O . GLU A 1 796 ? 31.455 9.725 -4.149 1.00 87.25 796 GLU A O 1
ATOM 6213 N N . THR A 1 797 ? 30.767 7.783 -5.038 1.00 89.19 797 THR A N 1
ATOM 6214 C CA . THR A 1 797 ? 29.486 7.743 -4.332 1.00 89.19 797 THR A CA 1
ATOM 6215 C C . THR A 1 797 ? 29.075 6.319 -3.990 1.00 89.19 797 THR A C 1
ATOM 6217 O O . THR A 1 797 ? 29.456 5.359 -4.661 1.00 89.19 797 THR A O 1
ATOM 6220 N N . THR A 1 798 ? 28.257 6.204 -2.952 1.00 90.25 798 THR A N 1
ATOM 6221 C CA . THR A 1 798 ? 27.548 4.979 -2.571 1.00 90.25 798 THR A CA 1
ATOM 6222 C C . THR A 1 798 ? 26.043 5.104 -2.797 1.00 90.25 798 THR A C 1
ATOM 6224 O O . THR A 1 798 ? 25.304 4.171 -2.505 1.00 90.25 798 THR A O 1
ATOM 6227 N N . THR A 1 799 ? 25.573 6.254 -3.285 1.00 91.31 799 THR A N 1
ATOM 6228 C CA . THR A 1 799 ? 24.158 6.493 -3.563 1.00 91.31 799 THR A CA 1
ATOM 6229 C C . THR A 1 799 ? 23.751 5.706 -4.796 1.00 91.31 799 THR A C 1
ATOM 6231 O O . THR A 1 799 ? 24.276 5.938 -5.887 1.00 91.31 799 THR A O 1
ATOM 6234 N N . GLN A 1 800 ? 22.809 4.791 -4.616 1.00 93.75 800 GLN A N 1
ATOM 6235 C CA . GLN A 1 800 ? 22.123 4.096 -5.698 1.00 93.75 800 GLN A CA 1
ATOM 6236 C C . GLN A 1 800 ? 20.771 4.759 -5.958 1.00 93.75 800 GLN A C 1
ATOM 6238 O O . GLN A 1 800 ? 20.213 5.369 -5.049 1.00 93.75 800 GLN A O 1
ATOM 6243 N N . TYR A 1 801 ? 20.255 4.635 -7.177 1.00 95.12 801 TYR A N 1
ATOM 6244 C CA . TYR A 1 801 ? 19.013 5.284 -7.595 1.00 95.12 801 TYR A CA 1
ATOM 6245 C C . TYR A 1 801 ? 18.253 4.432 -8.617 1.00 95.12 801 TYR A C 1
ATOM 6247 O O . TYR A 1 801 ? 18.734 3.380 -9.043 1.00 95.12 801 TYR A O 1
ATOM 6255 N N . GLY A 1 802 ? 17.072 4.897 -9.014 1.00 96.44 802 GLY A N 1
ATOM 6256 C CA . GLY A 1 802 ? 16.311 4.350 -10.131 1.00 96.44 802 GLY A CA 1
ATOM 6257 C C . GLY A 1 802 ? 14.821 4.371 -9.837 1.00 96.44 802 GLY A C 1
ATOM 6258 O O . GLY A 1 802 ? 14.338 3.609 -8.997 1.00 96.44 802 GLY A O 1
ATOM 6259 N N . ASN A 1 803 ? 14.128 5.259 -10.546 1.00 98.00 803 ASN A N 1
ATOM 6260 C CA . ASN A 1 803 ? 12.702 5.538 -10.381 1.00 98.00 803 ASN A CA 1
ATOM 6261 C C . ASN A 1 803 ? 11.910 5.005 -11.575 1.00 98.00 803 ASN A C 1
ATOM 6263 O O . ASN A 1 803 ? 12.455 4.916 -12.677 1.00 98.00 803 ASN A O 1
ATOM 6267 N N . ALA A 1 804 ? 10.623 4.696 -11.412 1.00 98.56 804 ALA A N 1
ATOM 6268 C CA . ALA A 1 804 ? 9.808 4.393 -12.590 1.00 98.56 804 ALA A CA 1
ATOM 6269 C C . ALA A 1 804 ? 9.660 5.653 -13.456 1.00 98.56 804 ALA A C 1
ATOM 6271 O O . ALA A 1 804 ? 9.964 5.616 -14.650 1.00 98.56 804 ALA A O 1
ATOM 6272 N N . VAL A 1 805 ? 9.287 6.778 -12.841 1.00 98.31 805 VAL A N 1
ATOM 6273 C CA . VAL A 1 805 ? 9.122 8.068 -13.515 1.00 98.31 805 VAL A CA 1
ATOM 6274 C C . VAL A 1 805 ? 9.677 9.199 -12.640 1.00 98.31 805 VAL A C 1
ATOM 6276 O O . VAL A 1 805 ? 9.228 9.407 -11.514 1.00 98.31 805 VAL A O 1
ATOM 6279 N N . GLU A 1 806 ? 10.649 9.947 -13.157 1.00 96.56 806 GLU A N 1
ATOM 6280 C CA . GLU A 1 806 ? 11.296 11.062 -12.464 1.00 96.56 806 GLU A CA 1
ATOM 6281 C C . GLU A 1 806 ? 11.294 12.344 -13.302 1.00 96.56 806 GLU A C 1
ATOM 6283 O O . GLU A 1 806 ? 11.584 12.333 -14.503 1.00 96.56 806 GLU A O 1
ATOM 6288 N N . ILE A 1 807 ? 11.071 13.466 -12.612 1.00 95.19 807 ILE A N 1
ATOM 6289 C CA . ILE A 1 807 ? 11.427 14.792 -13.105 1.00 95.19 807 ILE A CA 1
ATOM 6290 C C . ILE A 1 807 ? 12.388 15.523 -12.162 1.00 95.19 807 ILE A C 1
ATOM 6292 O O . ILE A 1 807 ? 12.142 15.623 -10.958 1.00 95.19 807 ILE A O 1
ATOM 6296 N N . TYR A 1 808 ? 13.461 16.077 -12.732 1.00 93.56 808 TYR A N 1
ATOM 6297 C CA . TYR A 1 808 ? 14.514 16.813 -12.024 1.00 93.56 808 TYR A CA 1
ATOM 6298 C C . TYR A 1 808 ? 14.716 18.255 -12.531 1.00 93.56 808 TYR A C 1
ATOM 6300 O O . TYR A 1 808 ? 15.838 18.751 -12.660 1.00 93.56 808 TYR A O 1
ATOM 6308 N N . GLY A 1 809 ? 13.624 18.947 -12.869 1.00 94.00 809 GLY A N 1
ATOM 6309 C CA . GLY A 1 809 ? 13.651 20.313 -13.405 1.00 94.00 809 GLY A CA 1
ATOM 6310 C C . GLY A 1 809 ? 12.314 21.048 -13.304 1.00 94.00 809 GLY A C 1
ATOM 6311 O O . GLY A 1 809 ? 11.386 20.590 -12.640 1.00 94.00 809 GLY A O 1
ATOM 6312 N N . ASP A 1 810 ? 12.213 22.197 -13.979 1.00 95.25 810 ASP A N 1
ATOM 6313 C CA . ASP A 1 810 ? 10.959 22.960 -14.073 1.00 95.25 810 ASP A CA 1
ATOM 6314 C C . ASP A 1 810 ? 9.898 22.177 -14.854 1.00 95.25 810 ASP A C 1
ATOM 6316 O O . ASP A 1 810 ? 10.193 21.609 -15.907 1.00 95.25 810 ASP A O 1
ATOM 6320 N N . CYS A 1 811 ? 8.641 22.230 -14.420 1.00 95.81 811 CYS A N 1
ATOM 6321 C CA . CYS A 1 811 ? 7.552 21.578 -15.138 1.00 95.81 811 CYS A CA 1
ATOM 6322 C C . CYS A 1 811 ? 6.317 22.469 -15.266 1.00 95.81 811 CYS A C 1
ATOM 6324 O O . CYS A 1 811 ? 6.014 23.305 -14.414 1.00 95.81 811 CYS A O 1
ATOM 6326 N N . ASN A 1 812 ? 5.608 22.316 -16.383 1.00 97.50 812 ASN A N 1
ATOM 6327 C CA . ASN A 1 812 ? 4.278 22.883 -16.567 1.00 97.50 812 ASN A CA 1
ATOM 6328 C C . ASN A 1 812 ? 3.434 21.907 -17.393 1.00 97.50 812 ASN A C 1
ATOM 6330 O O . ASN A 1 812 ? 3.577 21.855 -18.619 1.00 97.50 812 ASN A O 1
ATOM 6334 N N . GLY A 1 813 ? 2.618 21.106 -16.710 1.00 97.25 813 GLY A N 1
ATOM 6335 C CA . GLY A 1 813 ? 1.904 19.969 -17.285 1.00 97.25 813 GLY A CA 1
ATOM 6336 C C . GLY A 1 813 ? 2.731 18.689 -17.193 1.00 97.25 813 GLY A C 1
ATOM 6337 O O . GLY A 1 813 ? 3.440 18.344 -18.140 1.00 97.25 813 GLY A O 1
ATOM 6338 N N . TYR A 1 814 ? 2.645 17.996 -16.063 1.00 97.69 814 TYR A N 1
ATOM 6339 C CA . TYR A 1 814 ? 3.302 16.710 -15.833 1.00 97.69 814 TYR A CA 1
ATOM 6340 C C . TYR A 1 814 ? 2.271 15.684 -15.363 1.00 97.69 814 TYR A C 1
ATOM 6342 O O . TYR A 1 814 ? 1.736 15.783 -14.260 1.00 97.69 814 TYR A O 1
ATOM 6350 N N . TYR A 1 815 ? 1.965 14.724 -16.231 1.00 98.50 815 TYR A N 1
ATOM 6351 C CA . TYR A 1 815 ? 0.817 13.837 -16.088 1.00 98.50 815 TYR A CA 1
ATOM 6352 C C . TYR A 1 815 ? 1.285 12.383 -16.056 1.00 98.50 815 TYR A C 1
ATOM 6354 O O . TYR A 1 815 ? 1.754 11.858 -17.066 1.00 98.50 815 TYR A O 1
ATOM 6362 N N . VAL A 1 816 ? 1.135 11.713 -14.917 1.00 98.75 816 VAL A N 1
ATOM 6363 C CA . VAL A 1 816 ? 1.472 10.292 -14.761 1.00 98.75 816 VAL A CA 1
ATOM 6364 C C . VAL A 1 816 ? 0.195 9.550 -14.397 1.00 98.75 816 VAL A C 1
ATOM 6366 O O . VAL A 1 816 ? -0.332 9.731 -13.299 1.00 98.75 816 VAL A O 1
ATOM 6369 N N . LYS A 1 817 ? -0.362 8.786 -15.343 1.00 98.56 817 LYS A N 1
ATOM 6370 C CA . LYS A 1 817 ? -1.739 8.282 -15.232 1.00 98.56 817 LYS A CA 1
ATOM 6371 C C . LYS A 1 817 ? -1.911 6.818 -15.602 1.00 98.56 817 LYS A C 1
ATOM 6373 O O . LYS A 1 817 ? -1.452 6.414 -16.663 1.00 98.56 817 LYS A O 1
ATOM 6378 N N . ASN A 1 818 ? -2.683 6.061 -14.831 1.00 98.38 818 ASN A N 1
ATOM 6379 C CA . ASN A 1 818 ? -3.058 4.684 -15.168 1.00 98.38 818 ASN A CA 1
ATOM 6380 C C . ASN A 1 818 ? -1.844 3.781 -15.460 1.00 98.38 818 ASN A C 1
ATOM 6382 O O . ASN A 1 818 ? -1.807 3.074 -16.463 1.00 98.38 818 ASN A O 1
ATOM 6386 N N . ASN A 1 819 ? -0.797 3.868 -14.636 1.00 98.88 819 ASN A N 1
ATOM 6387 C CA . ASN A 1 819 ? 0.397 3.033 -14.768 1.00 98.88 819 ASN A CA 1
ATOM 6388 C C . ASN A 1 819 ? 0.476 2.004 -13.642 1.00 98.88 819 ASN A C 1
ATOM 6390 O O . ASN A 1 819 ? 0.066 2.283 -12.516 1.00 98.88 819 ASN A O 1
ATOM 6394 N N . TRP A 1 820 ? 1.067 0.848 -13.936 1.00 98.75 820 TRP A N 1
ATOM 6395 C CA . TRP A 1 820 ? 1.423 -0.148 -12.931 1.00 98.75 820 TRP A CA 1
ATOM 6396 C C . TRP A 1 820 ? 2.935 -0.140 -12.722 1.00 98.75 820 TRP A C 1
ATOM 6398 O O . TRP A 1 820 ? 3.693 -0.369 -13.660 1.00 98.75 820 TRP A O 1
ATOM 6408 N N . MET A 1 821 ? 3.378 0.158 -11.506 1.00 98.56 821 MET A N 1
ATOM 6409 C CA . MET A 1 821 ? 4.783 0.325 -11.149 1.00 98.56 821 MET A CA 1
ATOM 6410 C C . MET A 1 821 ? 5.112 -0.606 -9.992 1.00 98.56 821 MET A C 1
ATOM 6412 O O . MET A 1 821 ? 4.573 -0.432 -8.899 1.00 98.56 821 MET A O 1
ATOM 6416 N N . TYR A 1 822 ? 5.976 -1.595 -10.215 1.00 96.75 822 TYR A N 1
ATOM 6417 C CA . TYR A 1 822 ? 6.307 -2.554 -9.170 1.00 96.75 822 TYR A CA 1
ATOM 6418 C C . TYR A 1 822 ? 7.752 -3.030 -9.192 1.00 96.75 822 TYR A C 1
ATOM 6420 O O . TYR A 1 822 ? 8.395 -3.027 -10.233 1.00 96.75 822 TYR A O 1
ATOM 6428 N N . GLN A 1 823 ? 8.287 -3.448 -8.041 1.00 95.31 823 GLN A N 1
ATOM 6429 C CA . GLN A 1 823 ? 9.696 -3.863 -7.931 1.00 95.31 823 GLN A CA 1
ATOM 6430 C C . GLN A 1 823 ? 10.656 -2.764 -8.423 1.00 95.31 823 GLN A C 1
ATOM 6432 O O . GLN A 1 823 ? 11.580 -2.997 -9.212 1.00 95.31 823 GLN A O 1
ATOM 6437 N N . ILE A 1 824 ? 10.408 -1.538 -7.967 1.00 97.31 824 ILE A N 1
ATOM 6438 C CA . ILE A 1 824 ? 11.234 -0.370 -8.272 1.00 97.31 824 ILE A CA 1
ATOM 6439 C C . ILE A 1 824 ? 12.239 -0.195 -7.147 1.00 97.31 824 ILE A C 1
ATOM 6441 O O . ILE A 1 824 ? 11.853 -0.229 -5.976 1.00 97.31 824 ILE A O 1
ATOM 6445 N N . TYR A 1 825 ? 13.517 -0.024 -7.504 1.00 97.19 825 TYR A N 1
ATOM 6446 C CA . TYR A 1 825 ? 14.577 0.149 -6.527 1.00 97.19 825 TYR A CA 1
ATOM 6447 C C . TYR A 1 825 ? 14.210 1.289 -5.594 1.00 97.19 825 TYR A C 1
ATOM 6449 O O . TYR A 1 825 ? 14.019 1.009 -4.417 1.00 97.19 825 TYR A O 1
ATOM 6457 N N . ASP A 1 826 ? 14.067 2.513 -6.115 1.00 95.69 826 ASP A N 1
ATOM 6458 C CA . ASP A 1 826 ? 13.868 3.738 -5.339 1.00 95.69 826 ASP A CA 1
ATOM 6459 C C . ASP A 1 826 ? 12.393 4.173 -5.306 1.00 95.69 826 ASP A C 1
ATOM 6461 O O . ASP A 1 826 ? 11.623 3.622 -4.522 1.00 95.69 826 ASP A O 1
ATOM 6465 N N . THR A 1 827 ? 11.956 5.087 -6.165 1.00 97.38 827 THR A N 1
ATOM 6466 C CA . THR A 1 827 ? 10.607 5.665 -6.120 1.00 97.38 827 THR A CA 1
ATOM 6467 C C . THR A 1 827 ? 9.789 5.288 -7.355 1.00 97.38 827 THR A C 1
ATOM 6469 O O . THR A 1 827 ? 10.297 5.295 -8.476 1.00 97.38 827 THR A O 1
ATOM 6472 N N . ALA A 1 828 ? 8.493 5.003 -7.202 1.00 98.50 828 ALA A N 1
ATOM 6473 C CA . ALA A 1 828 ? 7.605 4.905 -8.362 1.00 98.50 828 ALA A CA 1
ATOM 6474 C C . ALA A 1 828 ? 7.525 6.256 -9.106 1.00 98.50 828 ALA A C 1
ATOM 6476 O O . ALA A 1 828 ? 7.980 6.354 -10.245 1.00 98.50 828 ALA A O 1
ATOM 6477 N N . ILE A 1 829 ? 7.034 7.316 -8.460 1.00 98.38 829 ILE A N 1
ATOM 6478 C CA . ILE A 1 829 ? 6.979 8.660 -9.056 1.00 98.38 829 ILE A CA 1
ATOM 6479 C C . ILE A 1 829 ? 7.719 9.668 -8.185 1.00 98.38 829 ILE A C 1
ATOM 6481 O O . ILE A 1 829 ? 7.388 9.816 -7.011 1.00 98.38 829 ILE A O 1
ATOM 6485 N N . THR A 1 830 ? 8.659 10.420 -8.760 1.00 95.62 830 THR A N 1
ATOM 6486 C CA . THR A 1 830 ? 9.377 11.459 -8.010 1.00 95.62 830 THR A CA 1
ATOM 6487 C C . THR A 1 830 ? 9.457 12.810 -8.726 1.00 95.62 830 THR A C 1
ATOM 6489 O O . THR A 1 830 ? 9.540 12.886 -9.956 1.00 95.62 830 THR A O 1
ATOM 6492 N N . HIS A 1 831 ? 9.413 13.884 -7.935 1.00 92.06 831 HIS A N 1
ATOM 6493 C CA . HIS A 1 831 ? 9.895 15.219 -8.298 1.00 92.06 831 HIS A CA 1
ATOM 6494 C C . HIS A 1 831 ? 11.090 15.564 -7.420 1.00 92.06 831 HIS A C 1
ATOM 6496 O O . HIS A 1 831 ? 10.953 15.600 -6.196 1.00 92.06 831 HIS A O 1
ATOM 6502 N N . GLN A 1 832 ? 12.221 15.909 -8.031 1.00 89.94 832 GLN A N 1
ATOM 6503 C CA . GLN A 1 832 ? 13.409 16.314 -7.287 1.00 89.94 832 GLN A CA 1
ATOM 6504 C C . GLN A 1 832 ? 14.009 17.617 -7.815 1.00 89.94 832 GLN A C 1
ATOM 6506 O O . GLN A 1 832 ? 14.165 17.807 -9.015 1.00 89.94 832 GLN A O 1
ATOM 6511 N N . GLY A 1 833 ? 14.412 18.536 -6.938 1.00 88.06 833 GLY A N 1
ATOM 6512 C CA . GLY A 1 833 ? 15.303 19.606 -7.369 1.00 88.06 833 GLY A CA 1
ATOM 6513 C C . GLY A 1 833 ? 15.409 20.847 -6.500 1.00 88.06 833 GLY A C 1
ATOM 6514 O O . GLY A 1 833 ? 14.825 20.964 -5.427 1.00 88.06 833 GLY A O 1
ATOM 6515 N N . ILE A 1 834 ? 16.201 21.802 -6.986 1.00 92.31 834 ILE A N 1
ATOM 6516 C CA . ILE A 1 834 ? 16.589 23.005 -6.248 1.00 92.31 834 ILE A CA 1
ATOM 6517 C C . ILE A 1 834 ? 16.145 24.240 -7.037 1.00 92.31 834 ILE A C 1
ATOM 6519 O O . ILE A 1 834 ? 16.536 24.418 -8.188 1.00 92.31 834 ILE A O 1
ATOM 6523 N N . ASN A 1 835 ? 15.372 25.125 -6.399 1.00 92.94 835 ASN A N 1
ATOM 6524 C CA . ASN A 1 835 ? 14.879 26.398 -6.949 1.00 92.94 835 ASN A CA 1
ATOM 6525 C C . ASN A 1 835 ? 13.952 26.302 -8.189 1.00 92.94 835 ASN A C 1
ATOM 6527 O O . ASN A 1 835 ? 13.750 27.316 -8.861 1.00 92.94 835 ASN A O 1
ATOM 6531 N N . TYR A 1 836 ? 13.371 25.136 -8.489 1.00 93.31 836 TYR A N 1
ATOM 6532 C CA . TYR A 1 836 ? 12.514 24.934 -9.668 1.00 93.31 836 TYR A CA 1
ATOM 6533 C C . TYR A 1 836 ? 11.069 25.423 -9.493 1.00 93.31 836 TYR A C 1
ATOM 6535 O O . TYR A 1 836 ? 10.554 25.535 -8.378 1.00 93.31 836 TYR A O 1
ATOM 6543 N N . GLN A 1 837 ? 10.427 25.725 -10.622 1.00 94.62 837 GLN A N 1
ATOM 6544 C CA . GLN A 1 837 ? 9.009 26.067 -10.743 1.00 94.62 837 GLN A CA 1
ATOM 6545 C C . GLN A 1 837 ? 8.243 24.880 -11.336 1.00 94.62 837 GLN A C 1
ATOM 6547 O O . GLN A 1 837 ? 8.515 24.457 -12.461 1.00 94.62 837 GLN A O 1
ATOM 6552 N N . MET A 1 838 ? 7.287 24.344 -10.584 1.00 94.25 838 MET A N 1
ATOM 6553 C CA . MET A 1 838 ? 6.566 23.114 -10.906 1.00 94.25 838 MET A CA 1
ATOM 6554 C C . MET A 1 838 ? 5.058 23.383 -10.872 1.00 94.25 838 MET A C 1
ATOM 6556 O O . MET A 1 838 ? 4.506 23.754 -9.837 1.00 94.25 838 MET A O 1
ATOM 6560 N N . HIS A 1 839 ? 4.382 23.243 -12.010 1.00 96.12 839 HIS A N 1
ATOM 6561 C CA . HIS A 1 839 ? 2.976 23.630 -12.157 1.00 96.12 839 HIS A CA 1
ATOM 6562 C C . HIS A 1 839 ? 2.165 22.588 -12.934 1.00 96.12 839 HIS A C 1
ATOM 6564 O O . HIS A 1 839 ? 2.675 22.005 -13.891 1.00 96.12 839 HIS A O 1
ATOM 6570 N N . HIS A 1 840 ? 0.881 22.438 -12.594 1.00 97.62 840 HIS A N 1
ATOM 6571 C CA . HIS A 1 840 ? -0.068 21.534 -13.263 1.00 97.62 840 HIS A CA 1
ATOM 6572 C C . HIS A 1 840 ? 0.444 20.085 -13.278 1.00 97.62 840 HIS A C 1
ATOM 6574 O O . HIS A 1 840 ? 0.897 19.567 -14.305 1.00 97.62 840 HIS A O 1
ATOM 6580 N N . ILE A 1 841 ? 0.424 19.454 -12.107 1.00 97.50 841 ILE A N 1
ATOM 6581 C CA . ILE A 1 841 ? 0.922 18.096 -11.882 1.00 97.50 841 ILE A CA 1
ATOM 6582 C C . ILE A 1 841 ? -0.273 17.201 -11.570 1.00 97.50 841 ILE A C 1
ATOM 6584 O O . ILE A 1 841 ? -1.047 17.504 -10.663 1.00 97.50 841 ILE A O 1
ATOM 6588 N N . GLU A 1 842 ? -0.413 16.086 -12.285 1.00 98.25 842 GLU A N 1
ATOM 6589 C CA . GLU A 1 842 ? -1.492 15.125 -12.036 1.00 98.25 842 GLU A CA 1
ATOM 6590 C C . GLU A 1 842 ? -0.952 13.698 -11.955 1.00 98.25 842 GLU A C 1
ATOM 6592 O O . GLU A 1 842 ? -0.383 13.178 -12.922 1.00 98.25 842 GLU A O 1
ATOM 6597 N N . TYR A 1 843 ? -1.188 13.053 -10.813 1.00 98.44 843 TYR A N 1
ATOM 6598 C CA . TYR A 1 843 ? -0.942 11.632 -10.589 1.00 98.44 843 TYR A CA 1
ATOM 6599 C C . TYR A 1 843 ? -2.268 10.932 -10.366 1.00 98.44 843 TYR A C 1
ATOM 6601 O O . TYR A 1 843 ? -2.902 11.119 -9.327 1.00 98.44 843 TYR A O 1
ATOM 6609 N N . GLU A 1 844 ? -2.706 10.144 -11.340 1.00 98.25 844 GLU A N 1
ATOM 6610 C CA . GLU A 1 844 ? -4.060 9.594 -11.325 1.00 98.25 844 GLU A CA 1
ATOM 6611 C C . GLU A 1 844 ? -4.096 8.115 -11.659 1.00 98.25 844 GLU A C 1
ATOM 6613 O O . GLU A 1 844 ? -3.497 7.691 -12.643 1.00 98.25 844 GLU A O 1
ATOM 6618 N N . GLU A 1 845 ? -4.862 7.340 -10.896 1.00 98.50 845 GLU A N 1
ATOM 6619 C CA . GLU A 1 845 ? -5.173 5.947 -11.247 1.00 98.50 845 GLU A CA 1
ATOM 6620 C C . GLU A 1 845 ? -3.926 5.046 -11.369 1.00 98.50 845 GLU A C 1
ATOM 6622 O O . GLU A 1 845 ? -3.951 4.031 -12.056 1.00 98.50 845 GLU A O 1
ATOM 6627 N N . ASN A 1 846 ? -2.813 5.392 -10.710 1.00 98.88 846 ASN A N 1
ATOM 6628 C CA . ASN A 1 846 ? -1.599 4.575 -10.727 1.00 98.88 846 ASN A CA 1
ATOM 6629 C C . ASN A 1 846 ? -1.623 3.521 -9.616 1.00 98.88 846 ASN A C 1
ATOM 6631 O O . ASN A 1 846 ? -1.986 3.816 -8.476 1.00 98.88 846 ASN A O 1
ATOM 6635 N N . LEU A 1 847 ? -1.156 2.318 -9.940 1.00 98.81 847 LEU A N 1
ATOM 6636 C CA . LEU A 1 847 ? -0.888 1.244 -8.991 1.00 98.81 847 LEU A CA 1
ATOM 6637 C C . LEU A 1 847 ? 0.623 1.151 -8.746 1.00 98.81 847 LEU A C 1
ATOM 6639 O O . LEU A 1 847 ? 1.384 0.886 -9.674 1.00 98.81 847 LEU A O 1
ATOM 6643 N N . MET A 1 848 ? 1.051 1.359 -7.505 1.00 98.69 848 MET A N 1
ATOM 6644 C CA . MET A 1 848 ? 2.448 1.365 -7.073 1.00 98.69 848 MET A CA 1
ATOM 6645 C C . MET A 1 848 ? 2.633 0.323 -5.973 1.00 98.69 848 MET A C 1
ATOM 6647 O O . MET A 1 848 ? 2.077 0.468 -4.884 1.00 98.69 848 MET A O 1
ATOM 6651 N N . GLU A 1 849 ? 3.403 -0.729 -6.241 1.00 96.94 849 GLU A N 1
ATOM 6652 C CA . GLU A 1 849 ? 3.528 -1.872 -5.333 1.00 96.94 849 GLU A CA 1
ATOM 6653 C C . GLU A 1 849 ? 4.983 -2.303 -5.171 1.00 96.94 849 GLU A C 1
ATOM 6655 O O . GLU A 1 849 ? 5.711 -2.393 -6.152 1.00 96.94 849 GLU A O 1
ATOM 6660 N N . TYR A 1 850 ? 5.427 -2.652 -3.962 1.00 96.81 850 TYR A N 1
ATOM 6661 C CA . TYR A 1 850 ? 6.800 -3.152 -3.763 1.00 96.81 850 TYR A CA 1
ATOM 6662 C C . TYR A 1 850 ? 7.876 -2.169 -4.266 1.00 96.81 850 TYR A C 1
ATOM 6664 O O . TYR A 1 850 ? 8.911 -2.563 -4.806 1.00 96.81 850 TYR A O 1
ATOM 6672 N N . CYS A 1 851 ? 7.624 -0.872 -4.104 1.00 96.94 851 CYS A N 1
ATOM 6673 C CA . CYS A 1 851 ? 8.618 0.180 -4.303 1.00 96.94 851 CYS A CA 1
ATOM 6674 C C . CYS A 1 851 ? 9.288 0.502 -2.963 1.00 96.94 851 CYS A C 1
ATOM 6676 O O . CYS A 1 851 ? 8.697 0.280 -1.900 1.00 96.94 851 CYS A O 1
ATOM 6678 N N . HIS A 1 852 ? 10.502 1.057 -2.978 1.00 96.94 852 HIS A N 1
ATOM 6679 C CA . HIS A 1 852 ? 11.039 1.637 -1.748 1.00 96.94 852 HIS A CA 1
ATOM 6680 C C . HIS A 1 852 ? 10.194 2.853 -1.350 1.00 96.94 852 HIS A C 1
ATOM 6682 O O . HIS A 1 852 ? 9.765 2.951 -0.198 1.00 96.94 852 HIS A O 1
ATOM 6688 N N . TRP A 1 853 ? 9.938 3.768 -2.289 1.00 96.81 853 TRP A N 1
ATOM 6689 C CA . TRP A 1 853 ? 9.027 4.896 -2.112 1.00 96.81 853 TRP A CA 1
ATOM 6690 C C . TRP A 1 853 ? 7.911 4.845 -3.166 1.00 96.81 853 TRP A C 1
ATOM 6692 O O . TRP A 1 853 ? 8.135 4.439 -4.307 1.00 96.81 853 TRP A O 1
ATOM 6702 N N . GLY A 1 854 ? 6.689 5.230 -2.803 1.00 97.75 854 GLY A N 1
ATOM 6703 C CA . GLY A 1 854 ? 5.586 5.308 -3.767 1.00 97.75 854 GLY A CA 1
ATOM 6704 C C . GLY A 1 854 ? 5.647 6.617 -4.552 1.00 97.75 854 GLY A C 1
ATOM 6705 O O . GLY A 1 854 ? 6.063 6.646 -5.709 1.00 97.75 854 GLY A O 1
ATOM 6706 N N . ILE A 1 855 ? 5.284 7.711 -3.887 1.00 98.06 855 ILE A N 1
ATOM 6707 C CA . ILE A 1 855 ? 5.410 9.076 -4.396 1.00 98.06 855 ILE A CA 1
ATOM 6708 C C . ILE A 1 855 ? 6.410 9.837 -3.534 1.00 98.06 855 ILE A C 1
ATOM 6710 O O . ILE A 1 855 ? 6.306 9.855 -2.306 1.00 98.06 855 ILE A O 1
ATOM 6714 N N . GLU A 1 856 ? 7.339 10.519 -4.190 1.00 95.56 856 GLU A N 1
ATOM 6715 C CA . GLU A 1 856 ? 8.294 11.421 -3.563 1.00 95.56 856 GLU A CA 1
ATOM 6716 C C . GLU A 1 856 ? 8.200 12.827 -4.155 1.00 95.56 856 GLU A C 1
ATOM 6718 O O . GLU A 1 856 ? 8.177 13.024 -5.371 1.00 95.56 856 GLU A O 1
ATOM 6723 N N . CYS A 1 857 ? 8.229 13.823 -3.279 1.00 93.44 857 CYS A N 1
ATOM 6724 C CA . CYS A 1 857 ? 8.522 15.195 -3.634 1.00 93.44 857 CYS A CA 1
ATOM 6725 C C . CYS A 1 857 ? 9.663 15.723 -2.763 1.00 93.44 857 CYS A C 1
ATOM 6727 O O . CYS A 1 857 ? 9.545 15.834 -1.538 1.00 93.44 857 CYS A O 1
ATOM 6729 N N . TRP A 1 858 ? 10.755 16.100 -3.423 1.00 92.00 858 TRP A N 1
ATOM 6730 C CA . TRP A 1 858 ? 11.932 16.697 -2.815 1.00 92.00 858 TRP A CA 1
ATOM 6731 C C . TRP A 1 858 ? 12.273 18.018 -3.517 1.00 92.00 858 TRP A C 1
ATOM 6733 O O . TRP A 1 858 ? 12.823 18.043 -4.614 1.00 92.00 858 TRP A O 1
ATOM 6743 N N . THR A 1 859 ? 11.953 19.150 -2.896 1.00 89.81 859 THR A N 1
ATOM 6744 C CA . THR A 1 859 ? 12.247 20.491 -3.415 1.00 89.81 859 THR A CA 1
ATOM 6745 C C . THR A 1 859 ? 12.930 21.364 -2.365 1.00 89.81 859 THR A C 1
ATOM 6747 O O . THR A 1 859 ? 12.506 21.425 -1.211 1.00 89.81 859 THR A O 1
ATOM 6750 N N . ARG A 1 860 ? 14.001 22.067 -2.759 1.00 90.56 860 ARG A N 1
ATOM 6751 C CA . ARG A 1 860 ? 14.777 22.952 -1.867 1.00 90.56 860 ARG A CA 1
ATOM 6752 C C . ARG A 1 860 ? 14.952 24.368 -2.399 1.00 90.56 860 ARG A C 1
ATOM 6754 O O . ARG A 1 860 ? 15.062 24.588 -3.607 1.00 90.56 860 ARG A O 1
ATOM 6761 N N . ALA A 1 861 ? 15.042 25.323 -1.479 1.00 89.12 861 ALA A N 1
ATOM 6762 C CA . ALA A 1 861 ? 15.277 26.738 -1.725 1.00 89.12 861 ALA A CA 1
ATOM 6763 C C . ALA A 1 861 ? 16.724 27.129 -1.369 1.00 89.12 861 ALA A C 1
ATOM 6765 O O . ALA A 1 861 ? 17.018 27.624 -0.281 1.00 89.12 861 ALA A O 1
ATOM 6766 N N . GLU A 1 862 ? 17.656 26.964 -2.308 1.00 91.50 862 GLU A N 1
ATOM 6767 C CA . GLU A 1 862 ? 19.045 27.414 -2.135 1.00 91.50 862 GLU A CA 1
ATOM 6768 C C . GLU A 1 862 ? 19.238 28.804 -2.748 1.00 91.50 862 GLU A C 1
ATOM 6770 O O . GLU A 1 862 ? 19.740 28.964 -3.861 1.00 91.50 862 GLU A O 1
ATOM 6775 N N . GLY A 1 863 ? 18.773 29.831 -2.033 1.00 84.38 863 GLY A N 1
ATOM 6776 C CA . GLY A 1 863 ? 18.868 31.233 -2.462 1.00 84.38 863 GLY A CA 1
ATOM 6777 C C . GLY A 1 863 ? 17.876 31.650 -3.557 1.00 84.38 863 GLY A C 1
ATOM 6778 O O . GLY A 1 863 ? 17.904 32.809 -3.975 1.00 84.38 863 GLY A O 1
ATOM 6779 N N . GLY A 1 864 ? 17.004 30.741 -4.004 1.00 85.56 864 GLY A N 1
ATOM 6780 C CA . GLY A 1 864 ? 15.875 31.011 -4.894 1.00 85.56 864 GLY A CA 1
ATOM 6781 C C . GLY A 1 864 ? 14.519 30.831 -4.207 1.00 85.56 864 GLY A C 1
ATOM 6782 O O . GLY A 1 864 ? 14.432 30.685 -2.989 1.00 85.56 864 GLY A O 1
ATOM 6783 N N . SER A 1 865 ? 13.457 30.851 -5.014 1.00 86.44 865 SER A N 1
ATOM 6784 C CA . SER A 1 865 ? 12.067 30.725 -4.558 1.00 86.44 865 SER A CA 1
ATOM 6785 C C . SER A 1 865 ? 11.368 29.603 -5.331 1.00 86.44 865 SER A C 1
ATOM 6787 O O . SER A 1 865 ? 10.633 29.911 -6.273 1.00 86.44 865 SER A O 1
ATOM 6789 N N . PRO A 1 866 ? 11.614 28.320 -4.999 1.00 89.44 866 PRO A N 1
ATOM 6790 C CA . PRO A 1 866 ? 10.884 27.219 -5.617 1.00 89.44 866 PRO A CA 1
ATOM 6791 C C . PRO A 1 866 ? 9.378 27.368 -5.374 1.00 89.44 866 PRO A C 1
ATOM 6793 O O . PRO A 1 866 ? 8.947 28.027 -4.419 1.00 89.44 866 PRO A O 1
ATOM 6796 N N . ALA A 1 867 ? 8.586 26.795 -6.268 1.00 91.62 867 ALA A N 1
ATOM 6797 C CA . ALA A 1 867 ? 7.136 26.806 -6.156 1.00 91.62 867 ALA A CA 1
ATOM 6798 C C . ALA A 1 867 ? 6.551 25.548 -6.788 1.00 91.62 867 ALA A C 1
ATOM 6800 O O . ALA A 1 867 ? 6.908 25.205 -7.915 1.00 91.6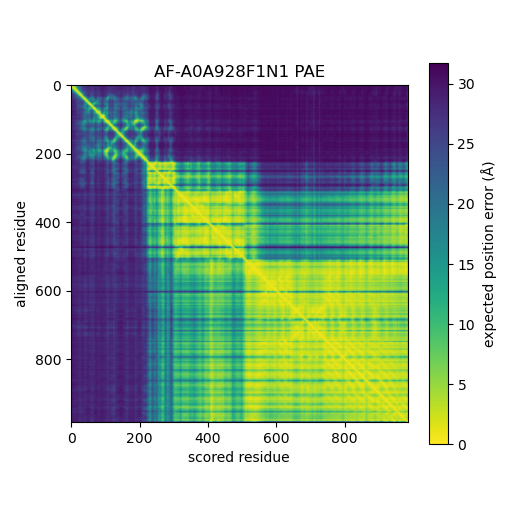2 867 ALA A O 1
ATOM 6801 N N . MET A 1 868 ? 5.628 24.911 -6.074 1.00 93.12 868 MET A N 1
ATOM 6802 C CA . MET A 1 868 ? 4.761 23.861 -6.589 1.00 93.12 868 MET A CA 1
ATOM 6803 C C . MET A 1 868 ? 3.308 24.329 -6.535 1.00 93.12 868 MET A C 1
ATOM 6805 O O . MET A 1 868 ? 2.828 24.730 -5.475 1.00 93.12 868 MET A O 1
ATOM 6809 N N . SER A 1 869 ? 2.595 24.294 -7.661 1.00 94.44 869 SER A N 1
ATOM 6810 C CA . SER A 1 869 ? 1.170 24.639 -7.670 1.00 94.44 869 SER A CA 1
ATOM 6811 C C . SER A 1 869 ? 0.329 23.749 -8.567 1.00 94.44 869 SER A C 1
ATOM 6813 O O . SER A 1 869 ? 0.796 23.315 -9.621 1.00 94.44 869 SER A O 1
ATOM 6815 N N . ASP A 1 870 ? -0.941 23.588 -8.200 1.00 95.81 870 ASP A N 1
ATOM 6816 C CA . ASP A 1 870 ? -1.899 22.740 -8.917 1.00 95.81 870 ASP A CA 1
ATOM 6817 C C . ASP A 1 870 ? -1.391 21.293 -9.018 1.00 95.81 870 ASP A C 1
ATOM 6819 O O . ASP A 1 870 ? -1.199 20.735 -10.100 1.00 95.81 870 ASP A O 1
ATOM 6823 N N . TYR A 1 871 ? -1.080 20.731 -7.849 1.00 96.31 871 TYR A N 1
ATOM 6824 C CA . TYR A 1 871 ? -0.683 19.341 -7.675 1.00 96.31 871 TYR A CA 1
ATOM 6825 C C . TYR A 1 871 ? -1.911 18.518 -7.289 1.00 96.31 871 TYR A C 1
ATOM 6827 O O . TYR A 1 871 ? -2.546 18.782 -6.269 1.00 96.31 871 TYR A O 1
ATOM 6835 N N . ASN A 1 872 ? -2.228 17.496 -8.079 1.00 97.00 872 ASN A N 1
ATOM 6836 C CA . ASN A 1 872 ? -3.385 16.639 -7.862 1.00 97.00 872 ASN A CA 1
ATOM 6837 C C . ASN A 1 872 ? -2.967 15.164 -7.899 1.00 97.00 872 ASN A C 1
ATOM 6839 O O . ASN A 1 872 ? -2.765 14.596 -8.971 1.00 97.00 872 ASN A O 1
ATOM 6843 N N . SER A 1 873 ? -2.874 14.530 -6.731 1.00 97.56 873 SER A N 1
ATOM 6844 C CA . SER A 1 873 ? -2.730 13.080 -6.593 1.00 97.56 873 SER A CA 1
ATOM 6845 C C . SER A 1 873 ? -4.067 12.467 -6.205 1.00 97.56 873 SER A C 1
ATOM 6847 O O . SER A 1 873 ? -4.622 12.790 -5.154 1.00 97.56 873 SER A O 1
ATOM 6849 N N . ARG A 1 874 ? -4.634 11.610 -7.057 1.00 97.62 874 ARG A N 1
ATOM 6850 C CA . ARG A 1 874 ? -5.940 11.010 -6.777 1.00 97.62 874 ARG A CA 1
ATOM 6851 C C . ARG A 1 874 ? -6.145 9.629 -7.364 1.00 97.62 874 ARG A C 1
ATOM 6853 O O . ARG A 1 874 ? -5.611 9.312 -8.420 1.00 97.62 874 ARG A O 1
ATOM 6860 N N . PHE A 1 875 ? -6.973 8.827 -6.698 1.00 98.44 875 PHE A N 1
ATOM 6861 C CA . PHE A 1 875 ? -7.339 7.481 -7.158 1.00 98.44 875 PHE A CA 1
ATOM 6862 C C . PHE A 1 875 ? -6.124 6.561 -7.360 1.00 98.44 875 PHE A C 1
ATOM 6864 O O . PHE A 1 875 ? -6.164 5.655 -8.185 1.00 98.44 875 PHE A O 1
ATOM 6871 N N . ASN A 1 876 ? -5.023 6.813 -6.649 1.00 98.75 876 ASN A N 1
ATOM 6872 C CA . ASN A 1 876 ? -3.834 5.969 -6.712 1.00 98.75 876 ASN A CA 1
ATOM 6873 C C . ASN A 1 876 ? -3.917 4.864 -5.653 1.00 98.75 876 ASN A C 1
ATOM 6875 O O . ASN A 1 876 ? -4.539 5.037 -4.603 1.00 98.75 876 ASN A O 1
ATOM 6879 N N . VAL A 1 877 ? -3.238 3.750 -5.908 1.00 98.88 877 VAL A N 1
ATOM 6880 C CA . VAL A 1 877 ? -2.996 2.697 -4.921 1.00 98.88 877 VAL A CA 1
ATOM 6881 C C . VAL A 1 877 ? -1.499 2.601 -4.698 1.00 98.88 877 VAL A C 1
ATOM 6883 O O . VAL A 1 877 ? -0.751 2.280 -5.615 1.00 98.88 877 VAL A O 1
ATOM 6886 N N . LEU A 1 878 ? -1.063 2.899 -3.482 1.00 98.81 878 LEU A N 1
ATOM 6887 C CA . LEU A 1 878 ? 0.316 2.796 -3.038 1.00 98.81 878 LEU A CA 1
ATOM 6888 C C . LEU A 1 878 ? 0.355 1.710 -1.978 1.00 98.81 878 LEU A C 1
ATOM 6890 O O . LEU A 1 878 ? -0.308 1.851 -0.951 1.00 98.81 878 LEU A O 1
ATOM 6894 N N . ARG A 1 879 ? 1.091 0.625 -2.210 1.00 97.75 879 ARG A N 1
ATOM 6895 C CA . ARG A 1 879 ? 1.069 -0.490 -1.267 1.00 97.75 879 ARG A CA 1
ATOM 6896 C C . ARG A 1 879 ? 2.342 -1.306 -1.178 1.00 97.75 879 ARG A C 1
ATOM 6898 O O . ARG A 1 879 ? 3.165 -1.326 -2.091 1.00 97.75 879 ARG A O 1
ATOM 6905 N N . ASN A 1 880 ? 2.483 -2.009 -0.060 1.00 96.31 880 ASN A N 1
ATOM 6906 C CA . ASN A 1 880 ? 3.614 -2.884 0.234 1.00 96.31 880 ASN A CA 1
ATOM 6907 C C . ASN A 1 880 ? 4.966 -2.159 0.073 1.00 96.31 880 ASN A C 1
ATOM 6909 O O . ASN A 1 880 ? 5.926 -2.693 -0.491 1.00 96.31 880 ASN A O 1
ATOM 6913 N N . GLY A 1 881 ? 5.039 -0.922 0.570 1.00 96.81 881 GLY A N 1
ATOM 6914 C CA . GLY A 1 881 ? 6.253 -0.108 0.527 1.00 96.81 881 GLY A CA 1
ATOM 6915 C C . GLY A 1 881 ? 7.368 -0.730 1.363 1.00 96.81 881 GLY A C 1
ATOM 6916 O O . GLY A 1 881 ? 7.135 -1.198 2.475 1.00 96.81 881 GLY A O 1
ATOM 6917 N N . GLY A 1 882 ? 8.591 -0.758 0.838 1.00 95.75 882 GLY A N 1
ATOM 6918 C CA . GLY A 1 882 ? 9.737 -1.326 1.554 1.00 95.75 882 GLY A CA 1
ATOM 6919 C C . GLY A 1 882 ? 9.847 -2.854 1.518 1.00 95.75 882 GLY A C 1
ATOM 6920 O O . GLY A 1 882 ? 10.864 -3.382 1.957 1.00 95.75 882 GLY A O 1
ATOM 6921 N N . TYR A 1 883 ? 8.872 -3.565 0.945 1.00 94.88 883 TYR A N 1
ATOM 6922 C CA . TYR A 1 883 ? 8.921 -5.026 0.775 1.00 94.88 883 TYR A CA 1
ATOM 6923 C C . TYR A 1 883 ? 9.441 -5.465 -0.603 1.00 94.88 883 TYR A C 1
ATOM 6925 O O . TYR A 1 883 ? 9.508 -6.652 -0.892 1.00 94.88 883 TYR A O 1
ATOM 6933 N N . GLY A 1 884 ? 9.798 -4.521 -1.478 1.00 93.81 884 GLY A N 1
ATOM 6934 C CA . GLY A 1 884 ? 10.385 -4.825 -2.784 1.00 93.81 884 GLY A CA 1
ATOM 6935 C C . GLY A 1 884 ? 11.873 -5.164 -2.730 1.00 93.81 884 GLY A C 1
ATOM 6936 O O . GLY A 1 884 ? 12.577 -4.820 -1.772 1.00 93.81 884 GLY A O 1
ATOM 6937 N N . TRP A 1 885 ? 12.375 -5.759 -3.815 1.00 91.75 885 TRP A N 1
ATOM 6938 C CA . TRP A 1 885 ? 13.758 -6.226 -3.948 1.00 91.75 885 TRP A CA 1
ATOM 6939 C C . TRP A 1 885 ? 14.777 -5.151 -3.555 1.00 91.75 885 TRP A C 1
ATOM 6941 O O . TRP A 1 885 ? 15.684 -5.418 -2.771 1.00 91.75 885 TRP A O 1
ATOM 6951 N N . GLY A 1 886 ? 14.589 -3.912 -4.027 1.00 91.75 886 GLY A N 1
ATOM 6952 C CA . GLY A 1 886 ? 15.517 -2.806 -3.797 1.00 91.75 886 GLY A CA 1
ATOM 6953 C C . GLY A 1 886 ? 15.613 -2.378 -2.336 1.00 91.75 886 GLY A C 1
ATOM 6954 O O . GLY A 1 886 ? 16.625 -1.806 -1.932 1.00 91.75 886 GLY A O 1
ATOM 6955 N N . SER A 1 887 ? 14.591 -2.678 -1.532 1.00 94.31 887 SER A N 1
ATOM 6956 C CA . SER A 1 887 ? 14.612 -2.451 -0.087 1.00 94.31 887 SER A CA 1
ATOM 6957 C C . SER A 1 887 ? 15.227 -3.626 0.668 1.00 94.31 887 SER A C 1
ATOM 6959 O O . SER A 1 887 ? 16.046 -3.417 1.562 1.00 94.31 887 SER A O 1
ATOM 6961 N N . ILE A 1 888 ? 14.884 -4.854 0.269 1.00 90.62 888 ILE A N 1
ATOM 6962 C CA . ILE A 1 888 ? 15.355 -6.089 0.907 1.00 90.62 888 ILE A CA 1
ATOM 6963 C C . ILE A 1 888 ? 16.866 -6.266 0.717 1.00 90.62 888 ILE A C 1
ATOM 6965 O O . ILE A 1 888 ? 17.587 -6.485 1.691 1.00 90.62 888 ILE A O 1
ATOM 6969 N N . VAL A 1 889 ? 17.377 -6.129 -0.513 1.00 87.00 889 VAL A N 1
ATOM 6970 C CA . VAL A 1 889 ? 18.803 -6.386 -0.811 1.00 87.00 889 VAL A CA 1
ATOM 6971 C C . VAL A 1 889 ? 19.749 -5.380 -0.173 1.00 87.00 889 VAL A C 1
ATOM 6973 O O . VAL A 1 889 ? 20.909 -5.699 0.067 1.00 87.00 889 VAL A O 1
ATOM 6976 N N . THR A 1 890 ? 19.264 -4.173 0.111 1.00 86.69 890 THR A N 1
ATOM 6977 C CA . THR A 1 890 ? 20.060 -3.107 0.733 1.00 86.69 890 THR A CA 1
ATOM 6978 C C . THR A 1 890 ? 19.728 -2.894 2.207 1.00 86.69 890 THR A C 1
ATOM 6980 O O . THR A 1 890 ? 20.322 -2.021 2.837 1.00 86.69 890 THR A O 1
ATOM 6983 N N . LYS A 1 891 ? 18.835 -3.719 2.775 1.00 90.38 891 LYS A N 1
ATOM 6984 C CA . LYS A 1 891 ? 18.405 -3.665 4.180 1.00 90.38 891 LYS A CA 1
ATOM 6985 C C . LYS A 1 891 ? 17.901 -2.272 4.593 1.00 90.38 891 LYS A C 1
ATOM 6987 O O . LYS A 1 891 ? 18.287 -1.752 5.638 1.00 90.38 891 LYS A O 1
ATOM 6992 N N . ARG A 1 892 ? 17.084 -1.641 3.740 1.00 93.19 892 ARG A N 1
ATOM 6993 C CA . ARG A 1 892 ? 16.561 -0.271 3.932 1.00 93.19 892 ARG A CA 1
ATOM 6994 C C . ARG A 1 892 ? 15.054 -0.202 4.180 1.00 93.19 892 ARG A C 1
ATOM 6996 O O . ARG A 1 892 ? 14.450 0.844 3.983 1.00 93.19 892 ARG A O 1
ATOM 7003 N N . GLN A 1 893 ? 14.424 -1.300 4.579 1.00 94.50 893 GLN A N 1
ATOM 7004 C CA . GLN A 1 893 ? 12.968 -1.384 4.714 1.00 94.50 893 GLN A CA 1
ATOM 7005 C C . GLN A 1 893 ? 12.395 -0.310 5.660 1.00 94.50 893 GLN A C 1
ATOM 7007 O O . GLN A 1 893 ? 11.429 0.357 5.300 1.00 94.50 893 GLN A O 1
ATOM 7012 N N . ASP A 1 894 ? 13.060 -0.046 6.789 1.00 93.94 894 ASP A N 1
ATOM 7013 C CA . ASP A 1 894 ? 12.638 0.951 7.789 1.00 93.94 894 ASP A CA 1
ATOM 7014 C C . ASP A 1 894 ? 12.602 2.391 7.248 1.00 93.94 894 ASP A C 1
ATOM 7016 O O . ASP A 1 894 ? 11.909 3.255 7.788 1.00 93.94 894 ASP A O 1
ATOM 7020 N N . SER A 1 895 ? 13.358 2.678 6.182 1.00 94.00 895 SER A N 1
ATOM 7021 C CA . SER A 1 895 ? 13.402 4.005 5.564 1.00 94.00 895 SER A CA 1
ATOM 7022 C C . SER A 1 895 ? 12.452 4.158 4.379 1.00 94.00 895 SER A C 1
ATOM 7024 O O . SER A 1 895 ? 12.505 5.197 3.720 1.00 94.00 895 SER A O 1
ATOM 7026 N N . ALA A 1 896 ? 11.633 3.152 4.067 1.00 96.50 896 ALA A N 1
ATOM 7027 C CA . ALA A 1 896 ? 10.646 3.215 2.992 1.00 96.50 896 ALA A CA 1
ATOM 7028 C C . ALA A 1 896 ? 9.537 4.231 3.303 1.00 96.50 896 ALA A C 1
ATOM 7030 O O . ALA A 1 896 ? 9.224 4.471 4.469 1.00 96.50 896 ALA A O 1
ATOM 7031 N N . ARG A 1 897 ? 8.947 4.845 2.271 1.00 95.94 897 ARG A N 1
ATOM 7032 C CA . ARG A 1 897 ? 7.883 5.858 2.410 1.00 95.94 897 ARG A CA 1
ATOM 7033 C C . ARG A 1 897 ? 6.883 5.727 1.274 1.00 95.94 897 ARG A C 1
ATOM 7035 O O . ARG A 1 897 ? 7.240 5.996 0.133 1.00 95.94 897 ARG A O 1
ATOM 7042 N N . LEU A 1 898 ? 5.629 5.369 1.539 1.00 97.44 898 LEU A N 1
ATOM 7043 C CA . LEU A 1 898 ? 4.663 5.305 0.437 1.00 97.44 898 LEU A CA 1
ATOM 7044 C C . LEU A 1 898 ? 4.361 6.701 -0.112 1.00 97.44 898 LEU A C 1
ATOM 7046 O O . LEU A 1 898 ? 4.468 6.900 -1.315 1.00 97.44 898 LEU A O 1
ATOM 7050 N N . TYR A 1 899 ? 4.094 7.685 0.743 1.00 97.25 899 TYR A N 1
ATOM 7051 C CA . TYR A 1 899 ? 3.837 9.056 0.303 1.00 97.25 899 TYR A CA 1
ATOM 7052 C C . TYR A 1 899 ? 4.741 10.047 1.048 1.00 97.25 899 TYR A C 1
ATOM 7054 O O . TYR A 1 899 ? 4.590 10.246 2.253 1.00 97.25 899 TYR A O 1
ATOM 7062 N N . SER A 1 900 ? 5.697 10.659 0.344 1.00 95.69 900 SER A N 1
ATOM 7063 C CA . SER A 1 900 ? 6.763 11.479 0.934 1.00 95.69 900 SER A CA 1
ATOM 7064 C C . SER A 1 900 ? 6.796 12.891 0.356 1.00 95.69 900 SER A C 1
ATOM 7066 O O . SER A 1 900 ? 7.186 13.102 -0.788 1.00 95.69 900 SER A O 1
ATOM 7068 N N . PHE A 1 901 ? 6.436 13.864 1.187 1.00 94.12 901 PHE A N 1
ATOM 7069 C CA . PHE A 1 901 ? 6.564 15.310 0.972 1.00 94.12 901 PHE A CA 1
ATOM 7070 C C . PHE A 1 901 ? 7.382 15.913 2.125 1.00 94.12 901 PHE A C 1
ATOM 7072 O O . PHE A 1 901 ? 7.068 16.961 2.697 1.00 94.12 901 PHE A O 1
ATOM 7079 N N . SER A 1 902 ? 8.438 15.197 2.511 1.00 87.31 902 SER A N 1
ATOM 7080 C CA . SER A 1 902 ? 9.280 15.499 3.673 1.00 87.31 902 SER A CA 1
ATOM 7081 C C . SER A 1 902 ? 10.182 16.716 3.461 1.00 87.31 902 SER A C 1
ATOM 7083 O O . SER A 1 902 ? 10.628 17.342 4.423 1.00 87.31 902 SER A O 1
ATOM 7085 N N . THR A 1 903 ? 10.439 17.081 2.204 1.00 86.62 903 THR A N 1
ATOM 7086 C CA . THR A 1 903 ? 11.239 18.247 1.829 1.00 86.62 903 THR A CA 1
ATOM 7087 C C . THR A 1 903 ? 10.503 19.006 0.735 1.00 86.62 903 THR A C 1
ATOM 7089 O O . THR A 1 903 ? 10.758 18.788 -0.440 1.00 86.62 903 THR A O 1
ATOM 7092 N N . VAL A 1 904 ? 9.564 19.875 1.115 1.00 88.25 904 VAL A N 1
ATOM 7093 C CA . VAL A 1 904 ? 8.884 20.771 0.170 1.00 88.25 904 VAL A CA 1
ATOM 7094 C C . VAL A 1 904 ? 8.987 22.201 0.679 1.00 88.25 904 VAL A C 1
ATOM 7096 O O . VAL A 1 904 ? 8.342 22.595 1.657 1.00 88.25 904 VAL A O 1
ATOM 7099 N N . GLU A 1 905 ? 9.863 22.963 0.033 1.00 89.69 905 GLU A N 1
ATOM 7100 C CA . GLU A 1 905 ? 10.186 24.345 0.383 1.00 89.69 905 GLU A CA 1
ATOM 7101 C C . GLU A 1 905 ? 9.606 25.333 -0.637 1.00 89.69 905 GLU A C 1
ATOM 7103 O O . GLU A 1 905 ? 9.236 24.969 -1.751 1.00 89.69 905 GLU A O 1
ATOM 7108 N N . GLY A 1 906 ? 9.540 26.610 -0.259 1.00 88.06 906 GLY A N 1
ATOM 7109 C CA . GLY A 1 906 ? 9.088 27.683 -1.142 1.00 88.06 906 GLY A CA 1
ATOM 7110 C C . GLY A 1 906 ? 7.580 27.940 -1.123 1.00 88.06 906 GLY A C 1
ATOM 7111 O O . GLY A 1 906 ? 6.904 27.706 -0.122 1.00 88.06 906 GLY A O 1
ATOM 7112 N N . ASN A 1 907 ? 7.075 28.524 -2.210 1.00 89.44 907 ASN A N 1
ATOM 7113 C CA . ASN A 1 907 ? 5.698 29.007 -2.310 1.00 89.44 907 ASN A CA 1
ATOM 7114 C C . ASN A 1 907 ? 4.808 27.943 -2.954 1.00 89.44 907 ASN A C 1
ATOM 7116 O O . ASN A 1 907 ? 4.715 27.887 -4.178 1.00 89.44 907 ASN A O 1
ATOM 7120 N N . ASN A 1 908 ? 4.143 27.134 -2.129 1.00 91.69 908 ASN A N 1
ATOM 7121 C CA . ASN A 1 908 ? 3.343 26.005 -2.605 1.00 91.69 908 ASN A CA 1
ATOM 7122 C C . ASN A 1 908 ? 1.843 26.234 -2.389 1.00 91.69 908 ASN A C 1
ATOM 7124 O O . ASN A 1 908 ? 1.433 26.618 -1.290 1.00 91.69 908 ASN A O 1
ATOM 7128 N N . SER A 1 909 ? 1.015 25.975 -3.400 1.00 93.25 909 SER A N 1
ATOM 7129 C CA . SER A 1 909 ? -0.444 26.156 -3.330 1.00 93.25 909 SER A CA 1
ATOM 7130 C C . SER A 1 909 ? -1.199 25.056 -4.069 1.00 93.25 909 SER A C 1
ATOM 7132 O O . SER A 1 909 ? -0.647 24.409 -4.949 1.00 93.25 909 SER A O 1
ATOM 7134 N N . ASP A 1 910 ? -2.478 24.868 -3.734 1.00 93.62 910 ASP A N 1
ATOM 7135 C CA . ASP A 1 910 ? -3.388 23.996 -4.491 1.00 93.62 910 ASP A CA 1
ATOM 7136 C C . ASP A 1 910 ? -2.837 22.570 -4.662 1.00 93.62 910 ASP A C 1
ATOM 7138 O O . ASP A 1 910 ? -2.695 22.069 -5.775 1.00 93.62 910 ASP A O 1
ATOM 7142 N N . MET A 1 911 ? -2.460 21.950 -3.540 1.00 94.69 911 MET A N 1
ATOM 7143 C CA . MET A 1 911 ? -1.913 20.597 -3.495 1.00 94.69 911 MET A CA 1
ATOM 7144 C C . MET A 1 911 ? -2.921 19.648 -2.842 1.00 94.69 911 MET A C 1
ATOM 7146 O O . MET A 1 911 ? -3.323 19.867 -1.696 1.00 94.69 911 MET A O 1
ATOM 7150 N N . TYR A 1 912 ? -3.314 18.592 -3.550 1.00 95.62 912 TYR A N 1
ATOM 7151 C CA . TYR A 1 912 ? -4.395 17.694 -3.145 1.00 95.62 912 TYR A CA 1
ATOM 7152 C C . TYR A 1 912 ? -3.984 16.219 -3.225 1.00 95.62 912 TYR A C 1
ATOM 7154 O O . TYR A 1 912 ? -3.419 15.784 -4.227 1.00 95.62 912 TYR A O 1
ATOM 7162 N N . CYS A 1 913 ? -4.340 15.449 -2.193 1.00 97.44 913 CYS A N 1
ATOM 7163 C CA . CYS A 1 913 ? -4.267 13.987 -2.154 1.00 97.44 913 CYS A CA 1
ATOM 7164 C C . CYS A 1 913 ? -5.656 13.414 -1.826 1.00 97.44 913 CYS A C 1
ATOM 7166 O O . CYS A 1 913 ? -6.170 13.619 -0.722 1.00 97.44 913 CYS A O 1
ATOM 7168 N N . GLN A 1 914 ? -6.309 12.760 -2.791 1.00 97.19 914 GLN A N 1
ATOM 7169 C CA . GLN A 1 914 ? -7.730 12.398 -2.681 1.00 97.19 914 GLN A CA 1
ATOM 7170 C C . GLN A 1 914 ? -8.014 10.962 -3.101 1.00 97.19 914 GLN A C 1
ATOM 7172 O O . GLN A 1 914 ? -7.508 10.521 -4.131 1.00 97.19 914 GLN A O 1
ATOM 7177 N N . TYR A 1 915 ? -8.879 10.252 -2.371 1.00 98.00 915 TYR A N 1
ATOM 7178 C CA . TYR A 1 915 ? -9.262 8.872 -2.709 1.00 98.00 915 TYR A CA 1
ATOM 7179 C C . TYR A 1 915 ? -8.053 7.990 -3.052 1.00 98.00 915 TYR A C 1
ATOM 7181 O O . TYR A 1 915 ? -8.070 7.225 -4.011 1.00 98.00 915 TYR A O 1
ATOM 7189 N N . THR A 1 916 ? -6.957 8.159 -2.322 1.00 98.44 916 THR A N 1
ATOM 7190 C CA . THR A 1 916 ? -5.746 7.365 -2.485 1.00 98.44 916 THR A CA 1
ATOM 7191 C C . THR A 1 916 ? -5.764 6.251 -1.449 1.00 98.44 916 THR A C 1
ATOM 7193 O O . THR A 1 916 ? -6.057 6.483 -0.275 1.00 98.44 916 THR A O 1
ATOM 7196 N N . ILE A 1 917 ? -5.478 5.030 -1.891 1.00 98.75 917 ILE A N 1
ATOM 7197 C CA . ILE A 1 917 ? -5.272 3.886 -1.007 1.00 98.75 917 ILE A CA 1
ATOM 7198 C C . ILE A 1 917 ? -3.785 3.838 -0.674 1.00 98.75 917 ILE A C 1
ATOM 7200 O O . ILE A 1 917 ? -2.954 3.754 -1.576 1.00 98.75 917 ILE A O 1
ATOM 7204 N N . ILE A 1 918 ? -3.454 3.893 0.612 1.00 98.56 918 ILE A N 1
ATOM 7205 C CA . ILE A 1 918 ? -2.087 3.812 1.122 1.00 98.56 918 ILE A CA 1
ATOM 7206 C C . ILE A 1 918 ? -2.042 2.612 2.072 1.00 98.56 918 ILE A C 1
ATOM 7208 O O . ILE A 1 918 ? -2.463 2.705 3.226 1.00 98.56 918 ILE A O 1
ATOM 7212 N N . ASP A 1 919 ? -1.606 1.465 1.548 1.00 98.06 919 ASP A N 1
ATOM 7213 C CA . ASP A 1 919 ? -1.715 0.147 2.188 1.00 98.06 919 ASP A CA 1
ATOM 7214 C C . ASP A 1 919 ? -0.347 -0.459 2.512 1.00 98.06 919 ASP A C 1
ATOM 7216 O O . ASP A 1 919 ? 0.325 -1.002 1.639 1.00 98.06 919 ASP A O 1
ATOM 7220 N N . ARG A 1 920 ? 0.007 -0.422 3.797 1.00 95.50 920 ARG A N 1
ATOM 7221 C CA . ARG A 1 920 ? 1.177 -1.039 4.432 1.00 95.50 920 ARG A CA 1
ATOM 7222 C C . ARG A 1 920 ? 2.529 -0.627 3.869 1.00 95.50 920 ARG A C 1
ATOM 7224 O O . ARG A 1 920 ? 2.865 -0.761 2.691 1.00 95.50 920 ARG A O 1
ATOM 7231 N N . CYS A 1 921 ? 3.372 -0.190 4.785 1.00 96.94 921 CYS A N 1
ATOM 7232 C CA . CYS A 1 921 ? 4.758 0.130 4.514 1.00 96.94 921 CYS A CA 1
ATOM 7233 C C . CYS A 1 921 ? 5.598 -0.424 5.655 1.00 96.94 921 CYS A C 1
ATOM 7235 O O . CYS A 1 921 ? 5.259 -0.190 6.815 1.00 96.94 921 CYS A O 1
ATOM 7237 N N . SER A 1 922 ? 6.703 -1.099 5.333 1.00 95.06 922 SER A N 1
ATOM 7238 C CA . SER A 1 922 ? 7.664 -1.529 6.353 1.00 95.06 922 SER A CA 1
ATOM 7239 C C . SER A 1 922 ? 8.299 -0.338 7.076 1.00 95.06 922 SER A C 1
ATOM 7241 O O . SER A 1 922 ? 8.703 -0.466 8.226 1.00 95.06 922 SER A O 1
ATOM 7243 N N . GLY A 1 923 ? 8.413 0.798 6.385 1.00 94.44 923 GLY A N 1
ATOM 7244 C CA . GLY A 1 923 ? 8.825 2.071 6.955 1.00 94.44 923 GLY A CA 1
ATOM 7245 C C . GLY A 1 923 ? 7.610 2.937 7.275 1.00 94.44 923 GLY A C 1
ATOM 7246 O O . GLY A 1 923 ? 6.749 2.582 8.072 1.00 94.44 923 GLY A O 1
ATOM 7247 N N . TYR A 1 924 ? 7.552 4.111 6.657 1.00 95.38 924 TYR A N 1
ATOM 7248 C CA . TYR A 1 924 ? 6.563 5.139 6.941 1.00 95.38 924 TYR A CA 1
ATOM 7249 C C . TYR A 1 924 ? 5.424 5.035 5.932 1.00 95.38 924 TYR A C 1
ATOM 7251 O O . TYR A 1 924 ? 5.645 4.992 4.717 1.00 95.38 924 TYR A O 1
ATOM 7259 N N . LEU A 1 925 ? 4.191 5.058 6.425 1.00 95.88 925 LEU A N 1
ATOM 7260 C CA . LEU A 1 925 ? 3.029 5.194 5.554 1.00 95.88 925 LEU A CA 1
ATOM 7261 C C . LEU A 1 925 ? 3.040 6.567 4.850 1.00 95.88 925 LEU A C 1
ATOM 7263 O O . LEU A 1 925 ? 2.857 6.657 3.637 1.00 95.88 925 LEU A O 1
ATOM 7267 N N . LEU A 1 926 ? 3.327 7.623 5.616 1.00 96.00 926 LEU A N 1
ATOM 7268 C CA . LEU A 1 926 ? 3.302 9.028 5.220 1.00 96.00 926 LEU A CA 1
ATOM 7269 C C . LEU A 1 926 ? 4.507 9.781 5.809 1.00 96.00 926 LEU A C 1
ATOM 7271 O O . LEU A 1 926 ? 4.828 9.640 6.987 1.00 96.00 926 LEU A O 1
ATOM 7275 N N . ASP A 1 927 ? 5.143 10.646 5.025 1.00 94.62 927 ASP A N 1
ATOM 7276 C CA . ASP A 1 927 ? 6.192 11.551 5.508 1.00 94.62 927 ASP A CA 1
ATOM 7277 C C . ASP A 1 927 ? 5.960 12.966 4.969 1.00 94.62 927 ASP A C 1
ATOM 7279 O O . ASP A 1 927 ? 6.433 13.340 3.899 1.00 94.62 927 ASP A O 1
ATOM 7283 N N . ILE A 1 928 ? 5.155 13.739 5.693 1.00 93.69 928 ILE A N 1
ATOM 7284 C CA . ILE A 1 928 ? 4.634 15.049 5.307 1.00 93.69 928 ILE A CA 1
ATOM 7285 C C . ILE A 1 928 ? 5.274 16.132 6.174 1.00 93.69 928 ILE A C 1
ATOM 7287 O O . ILE A 1 928 ? 5.046 16.219 7.389 1.00 93.69 928 ILE A O 1
ATOM 7291 N N . ALA A 1 929 ? 6.042 17.022 5.545 1.00 89.38 929 ALA A N 1
ATOM 7292 C CA . ALA A 1 929 ? 6.644 18.152 6.235 1.00 89.38 929 ALA A CA 1
ATOM 7293 C C . ALA A 1 929 ? 5.582 19.098 6.815 1.00 89.38 929 ALA A C 1
ATOM 7295 O O . ALA A 1 929 ? 4.534 19.341 6.219 1.00 89.38 929 ALA A O 1
ATOM 7296 N N . LYS A 1 930 ? 5.897 19.745 7.944 1.00 88.38 930 LYS A N 1
ATOM 7297 C CA . LYS A 1 930 ? 5.048 20.802 8.530 1.00 88.38 930 LYS A CA 1
ATOM 7298 C C . LYS A 1 930 ? 4.781 21.966 7.563 1.00 88.38 930 LYS A C 1
ATOM 7300 O O . LYS A 1 930 ? 3.780 22.661 7.702 1.00 88.38 930 LYS A O 1
ATOM 7305 N N . THR A 1 931 ? 5.692 22.203 6.622 1.00 83.88 931 THR A N 1
ATOM 7306 C CA . THR A 1 931 ? 5.587 23.249 5.596 1.00 83.88 931 THR A CA 1
ATOM 7307 C C . THR A 1 931 ? 4.768 22.829 4.377 1.00 83.88 931 THR A C 1
ATOM 7309 O O . THR A 1 931 ? 4.479 23.690 3.549 1.00 83.88 931 THR A O 1
ATOM 7312 N N . SER A 1 932 ? 4.391 21.550 4.254 1.00 87.50 932 SER A N 1
ATOM 7313 C CA . SER A 1 932 ? 3.572 21.075 3.136 1.00 87.50 932 SER A CA 1
ATOM 7314 C C . SER A 1 932 ? 2.172 21.697 3.193 1.00 87.50 932 SER A C 1
ATOM 7316 O O . SER A 1 932 ? 1.514 21.690 4.241 1.00 87.50 932 SER A O 1
ATOM 7318 N N . SER A 1 933 ? 1.712 22.230 2.058 1.00 89.19 933 SER A N 1
ATOM 7319 C CA . SER A 1 933 ? 0.367 22.792 1.887 1.00 89.19 933 SER A CA 1
ATOM 7320 C C . SER A 1 933 ? -0.656 21.771 1.381 1.00 89.19 933 SER A C 1
ATOM 7322 O O . SER A 1 933 ? -1.796 22.144 1.104 1.00 89.19 933 SER A O 1
ATOM 7324 N N . GLU A 1 934 ? -0.277 20.492 1.309 1.00 91.88 934 GLU A N 1
ATOM 7325 C CA . GLU A 1 934 ? -1.151 19.403 0.875 1.00 91.88 934 GLU A CA 1
ATOM 7326 C C . GLU A 1 934 ? -2.393 19.246 1.743 1.00 91.88 934 GLU A C 1
ATOM 7328 O O . GLU A 1 934 ? -2.335 19.292 2.980 1.00 91.88 934 GLU A O 1
ATOM 7333 N N . GLN A 1 935 ? -3.512 19.015 1.067 1.00 93.06 935 GLN A N 1
ATOM 7334 C CA . GLN A 1 935 ? -4.812 18.745 1.657 1.00 93.06 935 GLN A CA 1
ATOM 7335 C C . GLN A 1 935 ? -5.247 17.321 1.302 1.00 93.06 935 GLN A C 1
ATOM 7337 O O . GLN A 1 935 ? -5.194 16.920 0.136 1.00 93.06 935 GLN A O 1
ATOM 7342 N N . PHE A 1 936 ? -5.669 16.565 2.313 1.00 96.06 936 PHE A N 1
ATOM 7343 C CA . PHE A 1 936 ? -6.000 15.145 2.204 1.00 96.06 936 PHE A CA 1
ATOM 7344 C C . PHE A 1 936 ? -7.512 14.943 2.303 1.00 96.06 936 PHE A C 1
ATOM 7346 O O . PHE A 1 936 ? -8.147 15.555 3.159 1.00 96.06 936 PHE A O 1
ATOM 7353 N N . TYR A 1 937 ? -8.090 14.103 1.436 1.00 94.62 937 TYR A N 1
ATOM 7354 C CA . TYR A 1 937 ? -9.536 13.870 1.408 1.00 94.62 937 TYR A CA 1
ATOM 7355 C C . TYR A 1 937 ? -9.932 12.440 1.036 1.00 94.62 937 TYR A C 1
ATOM 7357 O O . TYR A 1 937 ? -9.667 11.978 -0.073 1.00 94.62 937 TYR A O 1
ATOM 7365 N N . SER A 1 938 ? -10.721 11.806 1.903 1.00 95.62 938 SER A N 1
ATOM 7366 C CA . SER A 1 938 ? -11.371 10.511 1.653 1.00 95.62 938 SER A CA 1
ATOM 7367 C C . SER A 1 938 ? -10.381 9.417 1.243 1.00 95.62 938 SER A C 1
ATOM 7369 O O . SER A 1 938 ? -10.658 8.610 0.360 1.00 95.62 938 SER A O 1
ATOM 7371 N N . ASN A 1 939 ? -9.195 9.408 1.854 1.00 97.94 939 ASN A N 1
ATOM 7372 C CA . ASN A 1 939 ? -8.188 8.382 1.597 1.00 97.94 939 ASN A CA 1
ATOM 7373 C C . ASN A 1 939 ? -8.453 7.124 2.441 1.00 97.94 939 ASN A C 1
ATOM 7375 O O . ASN A 1 939 ? -9.120 7.184 3.479 1.00 97.94 939 ASN A O 1
ATOM 7379 N N . ILE A 1 940 ? -7.916 5.986 1.997 1.00 98.00 940 ILE A N 1
ATOM 7380 C CA . ILE A 1 940 ? -7.916 4.732 2.761 1.00 98.00 940 ILE A CA 1
ATOM 7381 C C . ILE A 1 940 ? -6.489 4.470 3.236 1.00 98.00 940 ILE A C 1
ATOM 7383 O O . ILE A 1 940 ? -5.580 4.345 2.419 1.00 98.00 940 ILE A O 1
ATOM 7387 N N . TYR A 1 941 ? -6.300 4.356 4.544 1.00 97.81 941 TYR A N 1
ATOM 7388 C CA . TYR A 1 941 ? -5.023 4.059 5.181 1.00 97.81 941 TYR A CA 1
ATOM 7389 C C . TYR A 1 941 ? -5.080 2.665 5.796 1.00 97.81 941 TYR A C 1
ATOM 7391 O O . TYR A 1 941 ? -6.000 2.357 6.555 1.00 97.81 941 TYR A O 1
ATOM 7399 N N . VAL A 1 942 ? -4.090 1.831 5.495 1.00 97.31 942 VAL A N 1
ATOM 7400 C CA . VAL A 1 942 ? -3.934 0.511 6.115 1.00 97.31 942 VAL A CA 1
ATOM 7401 C C . VAL A 1 942 ? -2.508 0.392 6.624 1.00 97.31 942 VAL A C 1
ATOM 7403 O O . VAL A 1 942 ? -1.567 0.637 5.871 1.00 97.31 942 VAL A O 1
ATOM 7406 N N . GLN A 1 943 ? -2.334 0.035 7.894 1.00 95.69 943 GLN A N 1
ATOM 7407 C CA . GLN A 1 943 ? -1.011 -0.194 8.470 1.00 95.69 943 GLN A CA 1
ATOM 7408 C C . GLN A 1 943 ? -1.088 -1.204 9.614 1.00 95.69 943 GLN A C 1
ATOM 7410 O O . GLN A 1 943 ? -2.093 -1.265 10.327 1.00 95.69 943 GLN A O 1
ATOM 7415 N N . ASP A 1 944 ? -0.020 -1.978 9.782 1.00 92.25 944 ASP A N 1
ATOM 7416 C CA . ASP A 1 944 ? 0.084 -2.954 10.865 1.00 92.25 944 ASP A CA 1
ATOM 7417 C C . ASP A 1 944 ? 0.146 -2.248 12.227 1.00 92.25 944 ASP A C 1
ATOM 7419 O O . ASP A 1 944 ? 0.811 -1.220 12.383 1.00 92.25 944 ASP A O 1
ATOM 7423 N N . GLU A 1 945 ? -0.582 -2.767 13.215 1.00 88.75 945 GLU A N 1
ATOM 7424 C CA . GLU A 1 945 ? -0.668 -2.172 14.547 1.00 88.75 945 GLU A CA 1
ATOM 7425 C C . GLU A 1 945 ? 0.736 -2.074 15.169 1.00 88.75 945 GLU A C 1
ATOM 7427 O O . GLU A 1 945 ? 1.510 -3.032 15.202 1.00 88.75 945 GLU A O 1
ATOM 7432 N N . GLY A 1 946 ? 1.097 -0.874 15.624 1.00 88.31 946 GLY A N 1
ATOM 7433 C CA . GLY A 1 946 ? 2.422 -0.558 16.153 1.00 88.31 946 GLY A CA 1
ATOM 7434 C C . GLY A 1 946 ? 3.473 -0.146 15.113 1.00 88.31 946 GLY A C 1
ATOM 7435 O O . GLY A 1 946 ? 4.470 0.462 15.514 1.00 88.31 946 GLY A O 1
ATOM 7436 N N . HIS A 1 947 ? 3.265 -0.380 13.810 1.00 91.38 947 HIS A N 1
ATOM 7437 C CA . HIS A 1 947 ? 4.174 0.101 12.756 1.00 91.38 947 HIS A CA 1
ATOM 7438 C C . HIS A 1 947 ? 4.091 1.620 12.562 1.00 91.38 947 HIS A C 1
ATOM 7440 O O . HIS A 1 947 ? 3.159 2.286 13.011 1.00 91.38 947 HIS A O 1
ATOM 7446 N N . VAL A 1 948 ? 5.087 2.204 11.898 1.00 91.69 948 VAL A N 1
ATOM 7447 C CA . VAL A 1 948 ? 5.213 3.660 11.771 1.00 91.69 948 VAL A CA 1
ATOM 7448 C C . VAL A 1 948 ? 4.187 4.208 10.768 1.00 91.69 948 VAL A C 1
ATOM 7450 O O . VAL A 1 948 ? 4.140 3.797 9.607 1.00 91.69 948 VAL A O 1
ATOM 7453 N N . LEU A 1 949 ? 3.371 5.182 11.191 1.00 92.94 949 LEU A N 1
ATOM 7454 C CA . LEU A 1 949 ? 2.575 5.990 10.253 1.00 92.94 949 LEU A CA 1
ATOM 7455 C C . LEU A 1 949 ? 3.439 7.071 9.616 1.00 92.94 949 LEU A C 1
ATOM 7457 O O . LEU A 1 949 ? 3.341 7.295 8.416 1.00 92.94 949 LEU A O 1
ATOM 7461 N N . GLY A 1 950 ? 4.324 7.670 10.411 1.00 90.62 950 GLY A N 1
ATOM 7462 C CA . GLY A 1 950 ? 5.377 8.573 9.959 1.00 90.62 950 GLY A CA 1
ATOM 7463 C C . GLY A 1 950 ? 5.158 10.026 10.369 1.00 90.62 950 GLY A C 1
ATOM 7464 O O . GLY A 1 950 ? 4.504 10.307 11.378 1.00 90.62 950 GLY A O 1
ATOM 7465 N N . GLY A 1 951 ? 5.792 10.948 9.643 1.00 90.12 951 GLY A N 1
ATOM 7466 C CA . GLY A 1 951 ? 5.774 12.379 9.940 1.00 90.12 951 GLY A CA 1
ATOM 7467 C C . GLY A 1 951 ? 4.490 13.036 9.437 1.00 90.12 951 GLY A C 1
ATOM 7468 O O . GLY A 1 951 ? 4.328 13.239 8.244 1.00 90.12 951 GLY A O 1
ATOM 7469 N N . LEU A 1 952 ? 3.573 13.416 10.322 1.00 90.25 952 LEU A N 1
ATOM 7470 C CA . LEU A 1 952 ? 2.282 14.022 9.976 1.00 90.25 952 LEU A CA 1
ATOM 7471 C C . LEU A 1 952 ? 2.304 15.522 10.301 1.00 90.25 952 LEU A C 1
ATOM 7473 O O . LEU A 1 952 ? 1.862 15.946 11.369 1.00 90.25 952 LEU A O 1
ATOM 7477 N N . LYS A 1 953 ? 2.902 16.340 9.424 1.00 88.62 953 LYS A N 1
ATOM 7478 C CA . LYS A 1 953 ? 3.026 17.808 9.580 1.00 88.62 953 LYS A CA 1
ATOM 7479 C C . LYS A 1 953 ? 3.653 18.260 10.913 1.00 88.62 953 LYS A C 1
ATOM 7481 O O . LYS A 1 953 ? 3.312 19.304 11.474 1.00 88.62 953 LYS A O 1
ATOM 7486 N N . GLY A 1 954 ? 4.644 17.509 11.394 1.00 73.56 954 GLY A N 1
ATOM 7487 C CA . GLY A 1 954 ? 5.425 17.821 12.600 1.00 73.56 954 GLY A CA 1
ATOM 7488 C C . GLY A 1 954 ? 5.155 16.916 13.806 1.00 73.56 954 GLY A C 1
ATOM 7489 O O . GLY A 1 954 ? 5.899 17.008 14.781 1.00 73.56 954 GLY A O 1
ATOM 7490 N N . GLY A 1 955 ? 4.153 16.032 13.738 1.00 78.25 955 GLY A N 1
ATOM 7491 C CA . GLY A 1 955 ? 3.976 14.916 14.674 1.00 78.25 955 GLY A CA 1
ATOM 7492 C C . GLY A 1 955 ? 4.568 13.619 14.119 1.00 78.25 955 GLY A C 1
ATOM 7493 O O . GLY A 1 955 ? 4.510 13.400 12.917 1.00 78.25 955 GLY A O 1
ATOM 7494 N N . HIS A 1 956 ? 5.144 12.772 14.971 1.00 84.00 956 HIS A N 1
ATOM 7495 C CA . HIS A 1 956 ? 5.475 11.383 14.627 1.00 84.00 956 HIS A CA 1
ATOM 7496 C C . HIS A 1 956 ? 4.564 10.462 15.428 1.00 84.00 956 HIS A C 1
ATOM 7498 O O . HIS A 1 956 ? 4.380 10.685 16.626 1.00 84.00 956 HIS A O 1
ATOM 7504 N N . THR A 1 957 ? 4.005 9.445 14.781 1.00 89.00 957 THR A N 1
ATOM 7505 C CA . THR A 1 957 ? 3.155 8.458 15.448 1.00 89.00 957 THR A CA 1
ATOM 7506 C C . THR A 1 957 ? 3.263 7.092 14.785 1.00 89.00 957 THR A C 1
ATOM 7508 O O . THR A 1 957 ? 3.622 6.970 13.610 1.00 89.00 957 THR A O 1
ATOM 7511 N N . ASN A 1 958 ? 2.907 6.077 15.559 1.00 92.19 958 ASN A N 1
ATOM 7512 C CA . ASN A 1 958 ? 2.695 4.723 15.078 1.00 92.19 958 ASN A CA 1
ATOM 7513 C C . ASN A 1 958 ? 1.205 4.498 14.805 1.00 92.19 958 ASN A C 1
ATOM 7515 O O . ASN A 1 958 ? 0.358 5.296 15.219 1.00 92.19 958 ASN A O 1
ATOM 7519 N N . ALA A 1 959 ? 0.911 3.425 14.084 1.00 91.06 959 ALA A N 1
ATOM 7520 C CA . ALA A 1 959 ? -0.424 2.959 13.788 1.00 91.06 959 ALA A CA 1
ATOM 7521 C C . ALA A 1 959 ? -1.050 2.406 15.070 1.00 91.06 959 ALA A C 1
ATOM 7523 O O . ALA A 1 959 ? -0.605 1.409 15.631 1.00 91.06 959 ALA A O 1
ATOM 7524 N N . SER A 1 960 ? -2.059 3.120 15.541 1.00 87.12 960 SER A N 1
ATOM 7525 C CA . SER A 1 960 ? -2.925 2.783 16.664 1.00 87.12 960 SER A CA 1
ATOM 7526 C C . SER A 1 960 ? -4.225 3.567 16.497 1.00 87.12 960 SER A C 1
ATOM 7528 O O . SER A 1 960 ? -4.346 4.392 15.583 1.00 87.12 960 SER A O 1
ATOM 7530 N N . GLU 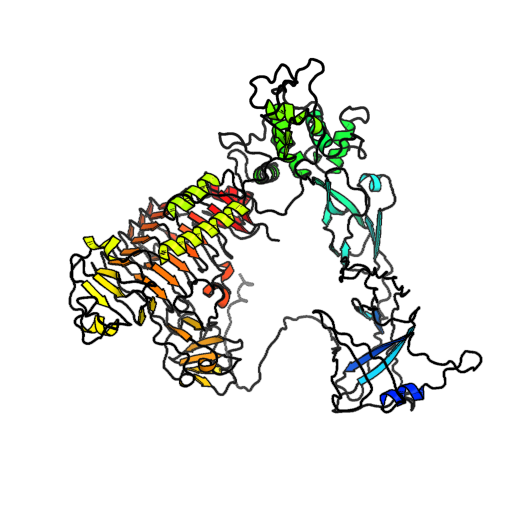A 1 961 ? -5.185 3.378 17.393 1.00 84.12 961 GLU A N 1
ATOM 7531 C CA . GLU A 1 961 ? -6.406 4.179 17.446 1.00 84.12 961 GLU A CA 1
ATOM 7532 C C . GLU A 1 961 ? -6.083 5.680 17.583 1.00 84.12 961 GLU A C 1
ATOM 7534 O O . GLU A 1 961 ? -6.655 6.515 16.876 1.00 84.12 961 GLU A O 1
ATOM 7539 N N . SER A 1 962 ? -5.104 6.035 18.427 1.00 83.44 962 SER A N 1
ATOM 7540 C CA . SER A 1 962 ? -4.607 7.414 18.561 1.00 83.44 962 SER A CA 1
ATOM 7541 C C . SER A 1 962 ? -3.926 7.902 17.279 1.00 83.44 962 SER A C 1
ATOM 7543 O O . SER A 1 962 ? -4.125 9.045 16.870 1.00 83.44 962 SER A O 1
ATOM 7545 N N . GLY A 1 963 ? -3.139 7.042 16.624 1.00 88.06 963 GLY A N 1
ATOM 7546 C CA . GLY A 1 963 ? -2.470 7.362 15.362 1.00 88.06 963 GLY A CA 1
ATOM 7547 C C . GLY A 1 963 ? -3.454 7.681 14.233 1.00 88.06 963 GLY A C 1
ATOM 7548 O O . GLY A 1 963 ? -3.271 8.668 13.518 1.00 88.06 963 GLY A O 1
ATOM 7549 N N . ALA A 1 964 ? -4.536 6.906 14.123 1.00 85.25 964 ALA A N 1
ATOM 7550 C CA . ALA A 1 964 ? -5.612 7.140 13.160 1.00 85.25 964 ALA A CA 1
ATOM 7551 C C . ALA A 1 964 ? -6.284 8.508 13.372 1.00 85.25 964 ALA A C 1
ATOM 7553 O O . ALA A 1 964 ? -6.534 9.240 12.413 1.00 85.25 964 ALA A O 1
ATOM 7554 N N . LYS A 1 965 ? -6.507 8.903 14.631 1.00 85.38 965 LYS A N 1
ATOM 7555 C CA . LYS A 1 965 ? -7.036 10.233 14.957 1.00 85.38 965 LYS A CA 1
ATOM 7556 C C . LYS A 1 965 ? -6.092 11.363 14.551 1.00 85.38 965 LYS A C 1
ATOM 7558 O O . LYS A 1 965 ? -6.534 12.352 13.972 1.00 85.38 965 LYS A O 1
ATOM 7563 N N . LEU A 1 966 ? -4.791 11.196 14.787 1.00 87.06 966 LEU A N 1
ATOM 7564 C CA . LEU A 1 966 ? -3.788 12.188 14.395 1.00 87.06 966 LEU A CA 1
ATOM 7565 C C . LEU A 1 966 ? -3.687 12.372 12.877 1.00 87.06 966 LEU A C 1
ATOM 7567 O O . LEU A 1 966 ? -3.331 13.464 12.438 1.00 87.06 966 LEU A O 1
ATOM 7571 N N . ILE A 1 967 ? -4.001 11.351 12.073 1.00 88.06 967 ILE A N 1
ATOM 7572 C CA . ILE A 1 967 ? -4.131 11.508 10.617 1.00 88.06 967 ILE A CA 1
ATOM 7573 C C . ILE A 1 967 ? -5.274 12.467 10.288 1.00 88.06 967 ILE A C 1
ATOM 7575 O O . ILE A 1 967 ? -5.038 13.454 9.590 1.00 88.06 967 ILE A O 1
ATOM 7579 N N . ALA A 1 968 ? -6.475 12.223 10.819 1.00 85.06 968 ALA A N 1
ATOM 7580 C CA . ALA A 1 968 ? -7.629 13.085 10.568 1.00 85.06 968 ALA A CA 1
ATOM 7581 C C . ALA A 1 968 ? -7.346 14.535 11.002 1.00 85.06 968 ALA A C 1
ATOM 7583 O O . ALA A 1 968 ? -7.519 15.462 10.216 1.00 85.06 968 ALA A O 1
ATOM 7584 N N . GLU A 1 969 ? -6.799 14.733 12.205 1.00 86.12 969 GLU A N 1
ATOM 7585 C CA . GLU A 1 969 ? -6.543 16.066 12.765 1.00 86.12 969 GLU A CA 1
ATOM 7586 C C . GLU A 1 969 ? -5.398 16.822 12.075 1.00 86.12 969 GLU A C 1
ATOM 7588 O O . GLU A 1 969 ? -5.547 17.998 11.738 1.00 86.12 969 GLU A O 1
ATOM 7593 N N . ASN A 1 970 ? -4.238 16.182 11.873 1.00 88.94 970 ASN A N 1
ATOM 7594 C CA . ASN A 1 970 ? -3.062 16.878 11.341 1.00 88.94 970 ASN A CA 1
ATOM 7595 C C . ASN A 1 970 ? -3.126 17.044 9.822 1.00 88.94 970 ASN A C 1
ATOM 7597 O O . ASN A 1 970 ? -2.617 18.037 9.296 1.00 88.94 970 ASN A O 1
ATOM 7601 N N . LEU A 1 971 ? -3.714 16.083 9.104 1.00 90.00 971 LEU A N 1
ATOM 7602 C CA . LEU A 1 971 ? -3.821 16.146 7.645 1.00 90.00 971 LEU A CA 1
ATOM 7603 C C . LEU A 1 971 ? -5.128 16.792 7.170 1.00 90.00 971 LEU A C 1
ATOM 7605 O O . LEU A 1 971 ? -5.165 17.271 6.036 1.00 90.00 971 LEU A O 1
ATOM 7609 N N . GLY A 1 972 ? -6.148 16.872 8.033 1.00 88.19 972 GLY A N 1
ATOM 7610 C CA . GLY A 1 972 ? -7.474 17.405 7.707 1.00 88.19 972 GLY A CA 1
ATOM 7611 C C . GLY A 1 972 ? -8.355 16.429 6.921 1.00 88.19 972 GLY A C 1
ATOM 7612 O O . GLY A 1 972 ? -9.250 16.867 6.201 1.00 88.19 972 GLY A O 1
ATOM 7613 N N . ASP A 1 973 ? -8.083 15.124 7.016 1.00 91.50 973 ASP A N 1
ATOM 7614 C CA . ASP A 1 973 ? -8.789 14.078 6.268 1.00 91.50 973 ASP A CA 1
ATOM 7615 C C . ASP A 1 973 ? -9.979 13.513 7.067 1.00 91.50 973 ASP A C 1
ATOM 7617 O O . ASP A 1 973 ? -9.985 12.362 7.502 1.00 91.50 973 ASP A O 1
ATOM 7621 N N . ASP A 1 974 ? -11.003 14.342 7.287 1.00 83.00 974 ASP A N 1
ATOM 7622 C CA . ASP A 1 974 ? -12.154 14.048 8.166 1.00 83.00 974 ASP A CA 1
ATOM 7623 C C . ASP A 1 974 ? -13.075 12.905 7.685 1.00 83.00 974 ASP A C 1
ATOM 7625 O O . ASP A 1 974 ? -14.058 12.564 8.356 1.00 83.00 974 ASP A O 1
ATOM 7629 N N . ASN A 1 975 ? -12.842 12.383 6.480 1.00 87.62 975 ASN A N 1
ATOM 7630 C CA . ASN A 1 975 ? -13.622 11.308 5.859 1.00 87.62 975 ASN A CA 1
ATOM 7631 C C . ASN A 1 975 ? -12.733 10.122 5.458 1.00 87.62 975 ASN A C 1
ATOM 7633 O O . ASN A 1 975 ? -13.060 9.375 4.533 1.00 87.62 975 ASN A O 1
ATOM 7637 N N . CYS A 1 976 ? -11.574 9.983 6.101 1.00 92.50 976 CYS A N 1
ATOM 7638 C CA . CYS A 1 976 ? -10.690 8.863 5.850 1.00 92.50 976 CYS A CA 1
ATOM 7639 C C . CYS A 1 976 ? -11.272 7.540 6.354 1.00 92.50 976 CYS A C 1
ATOM 7641 O O . CYS A 1 976 ? -12.089 7.487 7.274 1.00 92.50 976 CYS A O 1
ATOM 7643 N N . VAL A 1 977 ? -10.798 6.457 5.748 1.00 94.31 977 VAL A N 1
ATOM 7644 C CA . VAL A 1 977 ? -10.980 5.097 6.249 1.00 94.31 977 VAL A CA 1
ATOM 7645 C C . VAL A 1 977 ? -9.633 4.650 6.776 1.00 94.31 977 VAL A C 1
ATOM 7647 O O . VAL A 1 977 ? -8.649 4.685 6.043 1.00 94.31 977 VAL A O 1
ATOM 7650 N N . PHE A 1 978 ? -9.575 4.227 8.031 1.00 94.44 978 PHE A N 1
ATOM 7651 C CA . PHE A 1 978 ? -8.343 3.727 8.621 1.00 94.44 978 PHE A CA 1
ATOM 7652 C C . PHE A 1 978 ? -8.539 2.278 9.069 1.00 94.44 978 PHE A C 1
ATOM 7654 O O . PHE A 1 978 ? -9.481 1.984 9.804 1.00 94.44 978 PHE A O 1
ATOM 7661 N N . VAL A 1 979 ? -7.657 1.378 8.636 1.00 94.00 979 VAL A N 1
ATOM 7662 C CA . VAL A 1 979 ? -7.651 -0.034 9.035 1.00 94.00 979 VAL A CA 1
ATOM 7663 C C . VAL A 1 979 ? -6.341 -0.352 9.755 1.00 94.00 979 VAL A C 1
ATOM 7665 O O . VAL A 1 979 ? -5.266 -0.251 9.164 1.00 94.00 979 VAL A O 1
ATOM 7668 N N . LEU A 1 980 ? -6.437 -0.748 11.027 1.00 91.44 980 LEU A N 1
ATOM 7669 C CA . LEU A 1 980 ? -5.334 -1.362 11.766 1.00 91.44 980 LEU A CA 1
ATOM 7670 C C . LEU A 1 980 ? -5.314 -2.856 11.484 1.00 91.44 980 LEU A C 1
ATOM 7672 O O . LEU A 1 980 ? -6.337 -3.532 11.627 1.00 91.44 980 LEU A O 1
ATOM 7676 N N . VAL A 1 981 ? -4.147 -3.354 11.096 1.00 89.44 981 VAL A N 1
ATOM 7677 C CA . VAL A 1 981 ? -3.927 -4.782 10.882 1.00 89.44 981 VAL A CA 1
ATOM 7678 C C . VAL A 1 981 ? -3.332 -5.357 12.160 1.00 89.44 981 VAL A C 1
ATOM 7680 O O . VAL A 1 981 ? -2.273 -4.904 12.587 1.00 89.44 981 VAL A O 1
ATOM 7683 N N . GLU A 1 982 ? -4.014 -6.299 12.804 1.00 78.31 982 GLU A N 1
ATOM 7684 C CA . GLU A 1 982 ? -3.455 -6.952 13.989 1.00 78.31 982 GLU A CA 1
ATOM 7685 C C . GLU A 1 982 ? -2.345 -7.921 13.560 1.00 78.31 982 GLU A C 1
ATOM 7687 O O . GLU A 1 982 ? -2.499 -8.678 12.602 1.00 78.31 982 GLU A O 1
ATOM 7692 N N . ASN A 1 983 ? -1.207 -7.864 14.253 1.00 58.25 983 ASN A N 1
ATOM 7693 C CA . ASN A 1 983 ? -0.121 -8.817 14.061 1.00 58.25 983 ASN A CA 1
ATOM 7694 C C . ASN A 1 983 ? -0.452 -10.093 14.848 1.00 58.25 983 ASN A C 1
ATOM 7696 O O . ASN A 1 983 ? -0.479 -10.044 16.081 1.00 58.25 983 ASN A O 1
ATOM 7700 N N . ASP A 1 984 ? -0.711 -11.192 14.136 1.00 36.84 984 ASP A N 1
ATOM 7701 C CA . ASP A 1 984 ? -0.854 -12.543 14.706 1.00 36.84 984 ASP A CA 1
ATOM 7702 C C . ASP A 1 984 ? 0.483 -13.108 15.216 1.00 36.84 984 ASP A C 1
ATOM 7704 O O . ASP A 1 984 ? 1.503 -12.998 14.489 1.00 36.84 984 ASP A O 1
#

Foldseek 3Di:
DVVPPPPDDDDDDDDDDDDDDDDDDDDDDDDDDDDADFDDDPDDDDPDDDPWWDWDDDDDPDDDDTDTDGDDDDDDPVVVLVVLPQQDADPVRHGDDDPPQFKDKDKGKGWDLDPDDDPPDQKKKKKWWDKDFPPDPDDDPDDPDDDDDDDDTFDDPDRDIDTDGPDDDDDDDDRDDDDDDDNTGIDIDMDIDGGPDGDDPPGDIDIGDMDMDIDDPPPDADDDKAKEFEAAFVQCVVVVHHGPDIDIDDPDQKDFAADDPDDAFPQKDWAFKAKPPPRDTHHGRDIDGDDDDYYIYIYTAIAGHADFCPQQAQLDDDDPVQANQQFDFAFLLRLLSSVCCSGHVVLAADHADQAPPDDPPDPSRSSRNSLVRNVLQVVDDNHSRRGHQDFLLSSLSSNQSRHDDDDFWFWWQAAPPADPPHPSLVSVRVCVRLVLDDDDPVRHNRGGDGDGNLRSLSSVCSSNQKWFDPPQPDQSSGPPCVVPPSNLSSSRNRDGVVSVGIGGHDDQDLDFDQDDDALQSLLVSLLVCLSRHHLNSSVVSLVVSLVSLVVCLFPDAWPCVPCVVQLPKAEFEEEQPQEDLVFQRRDPNRHHNAPVSCVVRDDDIDANYEYEYEAPAEYEDADEDAANYEYAYDYDYTFYEYEPFPDWPLALVQWDDDPQPQKTKGPFFAAFWFKKFFQDDPPDDPDLPGDIAQEDADLPRDPDRNPPRDARHWYDDPRMIMGGHPPDRSSPVTPTITIAHAGERYDEAYENYHYARHEYEHHQAEPHEHEEYEAYAYESYEYAHWHGGFPDHRNPDPDTYYEPYEYEYAYHHAHYESYEHALTLAEPYEYEYEQYEYYQAEAYRYEAEQHLEYYYYAYYYPPHAYEHEQAYAASYEFEPHLRHPNNVSVVNQQVGEHEAPQHDDHHYYNAEHESYEQAEGSHESYRHALPDPYAYESYEEEYEAQHWNYHQNNDTDGDDSSVVNSCCVSRVHVSYTYIYDYDD

Sequence (984 aa):
MKKLVSLLLFFTIIVSCACFVRADEYEYIPSSVGKSDVSYSLLSAFENDYSGYESTLDVYEDKNVRVIKRNGEPTTSTDFCLYKWGHMTDADGNYIPLETSNYIVIEYYYDTPDKNPALEGNRMYWMQGRITPADNLGEIIEFGWGHKIYSNPMVANEWSTLVFPLIDDKNYSDGQVKYSMEGLHYLHQMKLFPLEKHMGPDDALYLGDITIQSWDPAEGMPETTRTLSFYNSESDLASGAKPISEIKAKDLEEVTIPAFSGKAPENTEFVCWVNTFNGKETKVGSTYKINSGDDVEFFPVFGFKFKPGSVTSAYINGYPDGTFRPQNNVTRAEACKIVASIINPDGKAMGKTAFSDVSEADWYYGAVTTLESFGALDIFEDKFSADTPITRAELVQIIYNISARGGQNKKITVFSDVDVKDPCFDAVMHSAAYGIITGYEDKTFKPDANITRAETVTVINRLIGRVFNEKAEDASKFSDVEGHWAKGQVIASASVEADGLFGAAKADSDEYVLSGTSAKDYIMALHDQSAHLSGDAIRRGIDTVSEQMKKDILSTGNTEEYYGDKMTGIKWYVSEKNGNDANDGRSPETAVKTIAGLNAKIRFGGKGTAILFERGGLYRGQIMMSSGYIYGAYGEGEKPIITTAKKNYADPALWEETDVPNVYKLTESTYNIGIICFDHGLYDHGNYDALYGKNRIYGSNISSYDALLEDLEFFSCDRVLYLRSDKGNPGERFKSIEMGDRTDIFDGNGNDVIIDNISMKYTGAHGVGSGSCKNLTVTNCEFSWLGGSLLGNYGETTTQYGNAVEIYGDCNGYYVKNNWMYQIYDTAITHQGINYQMHHIEYEENLMEYCHWGIECWTRAEGGSPAMSDYNSRFNVLRNGGYGWGSIVTKRQDSARLYSFSTVEGNNSDMYCQYTIIDRCSGYLLDIAKTSSEQFYSNIYVQDEGHVLGGLKGGHTNASESGAKLIAENLGDDNCVFVLVEND

Radius of gyration: 37.85 Å; Cα contacts (8 Å, |Δi|>4): 2175; chains: 1; bounding box: 98×99×97 Å

pLDDT: mean 77.26, std 24.71, range [21.73, 98.88]

Nearest PDB structures (foldseek):
  5gqc-assembly1_A  TM=4.163E-01  e=2.007E-05  Bifidobacterium longum subsp. longum
  7v6i-assembly1_A  TM=2.835E-01  e=1.095E-05  Bifidobacterium saguini DSM 23967
  1bhe-assembly1_A  TM=3.528E-01  e=1.031E-02  Pectobacterium carotovorum subsp. carotovorum
  8pvs-assembly2_B  TM=2.949E-01  e=7.101E-03  Akkermansia muciniphila
  1gq8-assembly1_A  TM=3.364E-01  e=7.841E-01  Daucus carota